Protein AF-A0A970T341-F1 (afdb_monomer_lite)

Secondary structure (DSSP, 8-state):
---EEEEEEEEEEEEES-B---SSEEEEEEEEEEES-BSSSSB-SEEEE-TTEEEEEEE-SSS---B-SEEEESS--EEEEEE-SS-EEESSSS-EEEEEEEEEEEESS--EEE---SS--EEEEEEEEEEEESS-EEE--TT---SS-EEEEESSS-EEEEE-TT--BSEEEEE--TTSS-S----PPEE-TTT--EEE------EEEESS-EEESS-EEEEESEEE-TT-EEEEEEEEEESSEEEE-STT-EEEEEEEEE-TT-EEEE-SEEEEEEEEEE-TT---BB-TTEEEEEEEEEPPP--SS-BBSEEEE-S-EEE-----TTSPPPPEEESS-EEE-TT-EEEE-S-EEESS-EEE-TT-EEEESS-EEESS-EEESSEEEEETT-EEEE-S-EEB-TT-EEEEES-EEEE----SS-EEEE-SEEEE-TT-EEEESSSEEEE-TT-EEEESS-EEEESS-EEE-STTS-B-SSSEEEE-SS-SSEEEEE-TT-BBSEEEEEEEEEEEEE-S-EEESS-EEEEEEEEE-TT-EEEESS-EEE-TTEEEEE-TT-EEEE-TT-EEEE-TT-EEEEE-BTTB-EEEEESSSS-EEEEE-TT-EEEEESEEEESEEEEEEEE-TT-EEEEEEEEET-EEE-PPTT-EEEEE-S--EEEEES-B-----S--SEEEE--SSS-EEEEES-BSTT-SGGG-B-TT--EEETT---SEEEE-SEEE-TT-EEEEEESSEEEESBTTB-EEE-TT-EEEEEESSEEEE-TTEEE-TT-EEEEEE-SS-----------

pLDDT: mean 92.37, std 11.29, range [28.44, 98.94]

Foldseek 3Di:
DPDEAEAQDQPDEAEDQEDEDDAAYYAYQHHEYEYVAYPAQEDAHEYEFEANYEYEYEHELDGHHAAAYEYAYPAEYEYEYYHYNAAHECHDPHAHEYHAQEYEYEDQAHEHEDDPDPPYHYYYAANEYEYEYCAEYAHPDLPAEHPDYEYEHEAFAEYEYHYDPNHAAAHYEQHDDHPGRDPDDPQPFDADPPPRHTPGRRDTHREYEYPEAHEHAHEYEDCEGEYHDDQYEYEHAEEYAFQYEYEAQYQNYEYEYAEYYFEANYEYNAAAHEYEYQEYEAEARGQYEHALNYEYEYEHEYEFYLYQRYAANEYEYEADADERDDPPPPGDGYEHHYCEEYEYDANHHYEALGEYEYLYEYEYAQNHHYEYNAEYEYNEEYHFLYEYEYEDAYEYEAAYAYAAAQNGEYHYHLYEYEYNHADPPDEREHQYEYAYEANYEYYYQHHAYEDDQNYHYRYHEEEYEYAAEYADPDALRAAAQYYEYEHEEQDEDGEYHADHNHAAAHYEYHHAPYEYEHPEAYEYNEEYEFAAYEYEDALHEYEHAYEYEFHARGEYEYAFNYEYAYEAAHEYEFDANGEYEFHHDVVRAYEYYHPPDHAYAYAFDANGEYFAERYEQERHEQAANHQAENGYYDQVRNQENYEFDHYAACGENHEHAYAAAHEHEAYEDAPHPRHYQAHYEYPDLHYAYEYHNYDYPCDDDVRYHDPNQRYHYVVPAAQEAEAFNAEFEAPEADEHEHAAEYEYYDPPTAHEYDANGHYEYEYQHYYHDDPRYYYYPNYYYHYDYDPDGDHDPPPPPPD

Radius of gyration: 47.06 Å; chains: 1; bounding box: 104×52×136 Å

Sequence (799 aa):
MEATLCVDNVAHTLTCNKYDWKKGGIDVIKGTFTALDLVQNGIFGSYYVNPDATINLHQDAAGLIDLNGQLNFNGGGNINIYGGSSSSYWPWDGNAEINMNGGVLDFKDQKIYIYNSPSYSFTHNITGGTIRTSKGLSCYRTDFTPAKGTFEFYGSTDASINMVSGSNLYDVKINKSSKEGDESFTGEPVYDQQSGEMISEGGKANTITLASNFVATGKLIIEAGNFNLSTYTCNVAGTTRVFGKLIMNNAANDLTTTYMEWDNGSSANVTAGTFHARTWDFSEGTTAKLGTGNTAYVTSTIYHPTSNDAEFGNLVIEPSSKNITDDDNTKPYYPNRVMGNMLIKSGANWNFINRWIVVGNFTIENGANILFGADLEVGGSLNLAGKLELRNNTTATIQGAFLFPSTGWLKLNNGTFTNNHNSSTTYTNLDGKLTMNNNSLLEFPGTNIMIENSFINEVSGGTLRFGRNLNTPNANNFKLDHGTVEFISAYPNHSVSVYNGNYLNDVVINKTGVSFLVDKNLVIKNDLEINSGSLNTLSNQVTVSGNVTINNGGHLSMGAGGVLAMAASKSVTVKNGGLIEFNGESGTQSKITRNSSGYYALNIESGGKIGAEHTIFEYMNTNGVNIKPGAIVDIDKSFNNCLFRNGQSNGRLLTIENDQTFSVNYAIFPNNSWGGNFNVYKSVNSGIVTFGGHSGGFSGSSNEWDPHNRIHWGGDVAGNVALQGVDVVSGQDICFDATNTLTVAGGGNTFVVQDGGNVNLIAGHNIRMLEGTSVRSGAYLHAYISNEYCTLPPAMLAA

Structure (mmCIF, N/CA/C/O backbone):
data_AF-A0A970T341-F1
#
_entry.id   AF-A0A970T341-F1
#
loop_
_atom_site.group_PDB
_atom_site.id
_atom_site.type_symbol
_atom_site.label_atom_id
_atom_site.label_alt_id
_atom_site.label_comp_id
_atom_site.label_asym_id
_atom_site.label_entity_id
_atom_site.label_seq_id
_atom_site.pdbx_PDB_ins_code
_atom_site.Cartn_x
_atom_site.Cartn_y
_atom_site.Cartn_z
_atom_site.occupancy
_atom_site.B_iso_or_equiv
_atom_site.auth_seq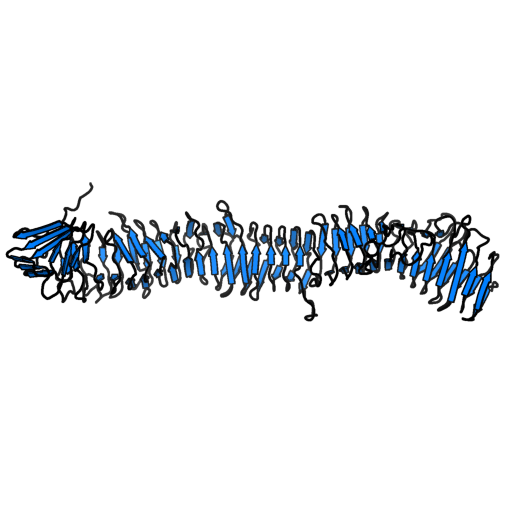_id
_atom_site.auth_comp_id
_atom_site.auth_asym_id
_atom_site.auth_atom_id
_atom_site.pdbx_PDB_model_num
ATOM 1 N N . MET A 1 1 ? 37.887 20.758 -67.345 1.00 37.12 1 MET A N 1
ATOM 2 C CA . MET A 1 1 ? 36.619 20.078 -67.669 1.00 37.12 1 MET A CA 1
ATOM 3 C C . MET A 1 1 ? 36.985 18.751 -68.290 1.00 37.12 1 MET A C 1
ATOM 5 O O . MET A 1 1 ? 37.305 18.703 -69.470 1.00 37.12 1 MET A O 1
ATOM 9 N N . GLU A 1 2 ? 37.091 17.711 -67.471 1.00 50.62 2 GLU A N 1
ATOM 10 C CA . GLU A 1 2 ? 37.217 16.358 -68.010 1.00 50.62 2 GLU A CA 1
ATOM 11 C C . GLU A 1 2 ? 35.853 15.931 -68.557 1.00 50.62 2 GLU A C 1
ATOM 13 O O . GLU A 1 2 ? 34.825 16.386 -68.062 1.00 50.62 2 GLU A O 1
ATOM 18 N N . ALA A 1 3 ? 35.839 15.152 -69.638 1.00 55.59 3 ALA A N 1
ATOM 19 C CA . ALA A 1 3 ? 34.602 14.751 -70.294 1.00 55.59 3 ALA A CA 1
ATOM 20 C C . ALA A 1 3 ? 33.749 13.898 -69.339 1.00 55.59 3 ALA A C 1
ATOM 22 O O . ALA A 1 3 ? 34.210 12.859 -68.867 1.00 55.59 3 ALA A O 1
ATOM 23 N N . THR A 1 4 ? 32.519 14.339 -69.085 1.00 73.50 4 THR A N 1
ATOM 24 C CA . THR A 1 4 ? 31.528 13.629 -68.269 1.00 73.50 4 THR A CA 1
ATOM 25 C C . THR A 1 4 ? 30.433 13.105 -69.190 1.00 73.50 4 THR A C 1
ATOM 27 O O . THR A 1 4 ? 29.894 13.858 -70.004 1.00 73.50 4 THR A O 1
ATOM 30 N N . LEU A 1 5 ? 30.110 11.817 -69.089 1.00 82.56 5 LEU A N 1
ATOM 31 C CA . LEU A 1 5 ? 28.932 11.252 -69.747 1.00 82.56 5 LEU A CA 1
ATOM 32 C C . LEU A 1 5 ? 27.686 11.799 -69.043 1.00 82.56 5 LEU A C 1
ATOM 34 O O . LEU A 1 5 ? 27.526 11.572 -67.848 1.00 82.56 5 LEU A O 1
ATOM 38 N N . CYS A 1 6 ? 26.821 12.509 -69.768 1.00 89.56 6 CYS A N 1
ATOM 39 C CA . CYS A 1 6 ? 25.634 13.145 -69.198 1.00 89.56 6 CYS A CA 1
ATOM 40 C C . CYS A 1 6 ? 24.342 12.467 -69.676 1.00 89.56 6 CYS A C 1
ATOM 42 O O . CYS A 1 6 ? 24.165 12.241 -70.876 1.00 89.56 6 CYS A O 1
ATOM 44 N N . VAL A 1 7 ? 23.435 12.172 -68.742 1.00 89.50 7 VAL A N 1
ATOM 45 C CA . VAL A 1 7 ? 22.066 11.707 -69.016 1.00 89.50 7 VAL A CA 1
ATOM 46 C C . VAL A 1 7 ? 21.085 12.731 -68.429 1.00 89.50 7 VAL A C 1
ATOM 48 O O . VAL A 1 7 ? 21.039 12.916 -67.217 1.00 89.50 7 VAL A O 1
ATOM 51 N N . ASP A 1 8 ? 20.316 13.419 -69.279 1.00 90.25 8 ASP A N 1
ATOM 52 C CA . ASP A 1 8 ? 19.431 14.539 -68.886 1.00 90.25 8 ASP A CA 1
ATOM 53 C C . ASP A 1 8 ? 18.013 14.415 -69.478 1.00 90.25 8 ASP A C 1
ATOM 55 O O . ASP A 1 8 ? 17.391 15.375 -69.931 1.00 90.25 8 ASP A O 1
ATOM 59 N N . ASN A 1 9 ? 17.473 13.196 -69.533 1.00 86.19 9 ASN A N 1
ATOM 60 C CA . ASN A 1 9 ? 16.082 12.995 -69.938 1.00 86.19 9 ASN A CA 1
ATOM 61 C C . ASN A 1 9 ? 15.469 11.825 -69.175 1.00 86.19 9 ASN A C 1
ATOM 63 O O . ASN A 1 9 ? 15.998 10.719 -69.200 1.00 86.19 9 ASN A O 1
ATOM 67 N N . VAL A 1 10 ? 14.320 12.064 -68.541 1.00 77.75 10 VAL A N 1
ATOM 68 C CA . VAL A 1 10 ? 13.601 11.068 -67.733 1.00 77.75 10 VAL A CA 1
ATOM 69 C C . VAL A 1 10 ? 13.223 9.808 -68.523 1.00 77.75 10 VAL A C 1
ATOM 71 O O . VAL A 1 10 ? 13.159 8.729 -67.948 1.00 77.75 10 VAL A O 1
ATOM 74 N N . ALA A 1 11 ? 13.020 9.920 -69.841 1.00 82.31 11 ALA A N 1
ATOM 75 C CA . ALA A 1 11 ? 12.703 8.785 -70.709 1.00 82.31 11 ALA A CA 1
ATOM 76 C C . ALA A 1 11 ? 13.942 7.995 -71.169 1.00 82.31 11 ALA A C 1
ATOM 78 O O . ALA A 1 11 ? 13.799 6.959 -71.817 1.00 82.31 11 ALA A O 1
ATOM 79 N N . HIS A 1 12 ? 15.156 8.487 -70.906 1.00 87.25 12 HIS A N 1
ATOM 80 C CA . HIS A 1 12 ? 16.376 7.831 -71.358 1.00 87.25 12 HIS A CA 1
ATOM 81 C C . HIS A 1 12 ? 16.891 6.844 -70.311 1.00 87.25 12 HIS A C 1
ATOM 83 O O . HIS A 1 12 ? 17.236 7.213 -69.188 1.00 87.25 12 HIS A O 1
ATOM 89 N N . THR A 1 13 ? 17.018 5.590 -70.738 1.00 89.44 13 THR A N 1
ATOM 90 C CA . THR A 1 13 ? 17.806 4.562 -70.063 1.00 89.44 13 THR A CA 1
ATOM 91 C C . THR A 1 13 ? 19.041 4.285 -70.909 1.00 89.44 13 THR A C 1
ATOM 93 O O . THR A 1 13 ? 18.936 3.787 -72.030 1.00 89.44 13 THR A O 1
ATOM 96 N N . LEU A 1 14 ? 20.216 4.635 -70.392 1.00 93.81 14 LEU A N 1
ATOM 97 C CA . LEU A 1 14 ? 21.497 4.321 -71.007 1.00 93.81 14 LEU A CA 1
ATOM 98 C C . LEU A 1 14 ? 22.087 3.085 -70.334 1.00 93.81 14 LEU A C 1
ATOM 100 O O . LEU A 1 14 ? 22.502 3.150 -69.179 1.00 93.81 14 LEU A O 1
ATOM 104 N N . THR A 1 15 ? 22.156 1.980 -71.072 1.00 95.31 15 THR A N 1
ATOM 105 C CA . THR A 1 15 ? 22.717 0.716 -70.584 1.00 95.31 15 THR A CA 1
ATOM 106 C C . THR A 1 15 ? 23.977 0.350 -71.358 1.00 95.31 15 THR A C 1
ATOM 108 O O . THR A 1 15 ? 23.978 0.375 -72.589 1.00 95.31 15 THR A O 1
ATOM 111 N N . CYS A 1 16 ? 25.041 -0.033 -70.655 1.00 94.12 16 CYS A N 1
ATOM 112 C CA . CYS A 1 16 ? 26.218 -0.658 -71.251 1.00 94.12 16 CYS A CA 1
ATOM 113 C C . CYS A 1 16 ? 26.457 -2.054 -70.666 1.00 94.12 16 CYS A C 1
ATOM 115 O O . CYS A 1 16 ? 26.237 -2.297 -69.481 1.00 94.12 16 CYS A O 1
ATOM 117 N N . ASN A 1 17 ? 26.935 -2.972 -71.513 1.00 94.69 17 ASN A N 1
ATOM 118 C CA . ASN A 1 17 ? 27.270 -4.332 -71.083 1.00 94.69 17 ASN A CA 1
ATOM 119 C C . ASN A 1 17 ? 28.461 -4.350 -70.128 1.00 94.69 17 ASN A C 1
ATOM 121 O O . ASN A 1 17 ? 28.465 -5.129 -69.191 1.00 94.69 17 ASN A O 1
ATOM 125 N N . LYS A 1 18 ? 29.470 -3.519 -70.405 1.00 94.81 18 LYS A N 1
ATOM 126 C CA . LYS A 1 18 ? 30.666 -3.344 -69.587 1.00 94.81 18 LYS A CA 1
ATOM 127 C C . LYS A 1 18 ? 31.026 -1.864 -69.543 1.00 94.81 18 LYS A C 1
ATOM 129 O O . LYS A 1 18 ? 31.059 -1.219 -70.594 1.00 94.81 18 LYS A O 1
ATOM 134 N N . TYR A 1 19 ? 31.303 -1.333 -68.360 1.00 94.75 19 TYR A N 1
ATOM 135 C CA . TYR A 1 19 ? 31.812 0.022 -68.170 1.00 94.75 19 TYR A CA 1
ATOM 136 C C . TYR A 1 19 ? 33.284 -0.031 -67.755 1.00 94.75 19 TYR A C 1
ATOM 138 O O . TYR A 1 19 ? 33.620 -0.581 -66.710 1.00 94.75 19 TYR A O 1
ATOM 146 N N . ASP A 1 20 ? 34.157 0.517 -68.601 1.00 94.31 20 ASP A N 1
ATOM 147 C CA . ASP A 1 20 ? 35.597 0.634 -68.354 1.00 94.31 20 ASP A CA 1
ATOM 148 C C . ASP A 1 20 ? 35.944 2.106 -68.135 1.00 94.31 20 ASP A C 1
ATOM 150 O O . ASP A 1 20 ? 36.003 2.901 -69.082 1.00 94.31 20 ASP A O 1
ATOM 154 N N . TRP A 1 21 ? 36.137 2.492 -66.877 1.00 93.31 21 TRP A N 1
ATOM 155 C CA . TRP A 1 21 ? 36.477 3.871 -66.551 1.00 93.31 21 TRP A CA 1
ATOM 156 C C . TRP A 1 21 ? 37.942 4.169 -66.904 1.00 93.31 21 TRP A C 1
ATOM 158 O O . TRP A 1 21 ? 38.854 3.500 -66.432 1.00 93.31 21 TRP A O 1
ATOM 168 N N . LYS A 1 22 ? 38.210 5.205 -67.705 1.00 90.38 22 LYS A N 1
ATOM 169 C CA . LYS A 1 22 ? 39.593 5.651 -67.989 1.00 90.38 22 LYS A CA 1
ATOM 170 C C . LYS A 1 22 ? 39.936 7.011 -67.384 1.00 90.38 22 LYS A C 1
ATOM 172 O O . LYS A 1 22 ? 41.099 7.250 -67.078 1.00 90.38 22 LYS A O 1
ATOM 177 N N . LYS A 1 23 ? 38.950 7.911 -67.304 1.00 88.81 23 LYS A N 1
ATOM 178 C CA . LYS A 1 23 ? 39.023 9.281 -66.763 1.00 88.81 23 LYS A CA 1
ATOM 179 C C . LYS A 1 23 ? 37.619 9.900 -66.720 1.00 88.81 23 LYS A C 1
ATOM 181 O O . LYS A 1 23 ? 36.726 9.397 -67.403 1.00 88.81 23 LYS A O 1
ATOM 186 N N . GLY A 1 24 ? 37.444 11.020 -66.016 1.00 88.69 24 GLY A N 1
ATOM 187 C CA . GLY A 1 24 ? 36.170 11.746 -65.954 1.00 88.69 24 GLY A CA 1
ATOM 188 C C . GLY A 1 24 ? 35.103 11.055 -65.096 1.00 88.69 24 GLY A C 1
ATOM 189 O O . GLY A 1 24 ? 35.425 10.319 -64.160 1.00 88.69 24 GLY A O 1
ATOM 190 N N . GLY A 1 25 ? 33.829 11.300 -65.408 1.00 91.81 25 GLY A N 1
ATOM 191 C CA . GLY A 1 25 ? 32.708 10.819 -64.600 1.00 91.81 25 GLY A CA 1
ATOM 192 C C . GLY A 1 25 ? 31.405 10.593 -65.366 1.00 91.81 25 GLY A C 1
ATOM 193 O O . GLY A 1 25 ? 31.339 10.758 -66.587 1.00 91.81 25 GLY A O 1
ATOM 194 N N . ILE A 1 26 ? 30.361 10.238 -64.622 1.00 94.38 26 ILE A N 1
ATOM 195 C CA . ILE A 1 26 ? 28.976 10.098 -65.084 1.00 94.38 26 ILE A CA 1
ATOM 196 C C . ILE A 1 26 ? 28.117 11.102 -64.319 1.00 94.38 26 ILE A C 1
ATOM 198 O O . ILE A 1 26 ? 28.168 11.125 -63.095 1.00 94.38 26 ILE A O 1
ATOM 202 N N . ASP A 1 27 ? 27.319 11.905 -65.018 1.00 94.75 27 ASP A N 1
ATOM 203 C CA . ASP A 1 27 ? 26.343 12.820 -64.419 1.00 94.75 27 ASP A CA 1
ATOM 204 C C . ASP A 1 27 ? 24.939 12.506 -64.939 1.00 94.75 27 ASP A C 1
ATOM 206 O O . ASP A 1 27 ? 24.613 12.738 -66.106 1.00 94.75 27 ASP A O 1
ATOM 210 N N . VAL A 1 28 ? 24.115 11.917 -64.074 1.00 95.75 28 VAL A N 1
ATOM 211 C CA . VAL A 1 28 ? 22.717 11.608 -64.373 1.00 95.75 28 VAL A CA 1
ATOM 212 C C . VAL A 1 28 ? 21.858 12.695 -63.740 1.00 95.75 28 VAL A C 1
ATOM 214 O O . VAL A 1 28 ? 21.550 12.673 -62.545 1.00 95.75 28 VAL A O 1
ATOM 217 N N . ILE A 1 29 ? 21.486 13.670 -64.566 1.00 93.12 29 ILE A N 1
ATOM 218 C CA . ILE A 1 29 ? 20.600 14.783 -64.218 1.00 93.12 29 ILE A CA 1
ATOM 219 C C . ILE A 1 29 ? 19.155 14.285 -64.159 1.00 93.12 29 ILE A C 1
ATOM 221 O O . ILE A 1 29 ? 18.430 14.608 -63.222 1.00 93.12 29 ILE A O 1
ATOM 225 N N . LYS A 1 30 ? 18.746 13.471 -65.143 1.00 91.31 30 LYS A N 1
ATOM 226 C CA . LYS A 1 30 ? 17.425 12.822 -65.233 1.00 91.31 30 LYS A CA 1
ATOM 227 C C . LYS A 1 30 ? 17.545 11.501 -65.989 1.00 91.31 30 LYS A C 1
ATOM 229 O O . LYS A 1 30 ? 18.346 11.405 -66.915 1.00 91.31 30 LYS A O 1
ATOM 234 N N . GLY A 1 31 ? 16.695 10.526 -65.672 1.00 93.44 31 GLY A N 1
ATOM 235 C CA . GLY A 1 31 ? 16.676 9.224 -66.350 1.00 93.44 31 GLY A CA 1
ATOM 236 C C . GLY A 1 31 ? 17.535 8.179 -65.643 1.00 93.44 31 GLY A C 1
ATOM 237 O O . GLY A 1 31 ? 17.732 8.242 -64.429 1.00 93.44 31 GLY A O 1
ATOM 238 N N . THR A 1 32 ? 18.012 7.172 -66.375 1.00 96.94 32 THR A N 1
ATOM 239 C CA . THR A 1 32 ? 18.739 6.036 -65.789 1.00 96.94 32 THR A CA 1
ATOM 240 C C . THR A 1 32 ? 20.032 5.732 -66.532 1.00 96.94 32 THR A C 1
ATOM 242 O O . THR A 1 32 ? 20.029 5.591 -67.752 1.00 96.94 32 THR A O 1
ATOM 245 N N . PHE A 1 33 ? 21.125 5.554 -65.795 1.00 97.38 33 PHE A N 1
ATOM 246 C CA . PHE A 1 33 ? 22.338 4.902 -66.285 1.00 97.38 33 PHE A CA 1
ATOM 247 C C . PHE A 1 33 ? 22.448 3.496 -65.690 1.00 97.38 33 PHE A C 1
ATOM 249 O O . PHE A 1 33 ? 22.147 3.285 -64.518 1.00 97.38 33 PHE A O 1
ATOM 256 N N . THR A 1 34 ? 22.865 2.511 -66.480 1.00 97.56 34 THR A N 1
ATOM 257 C CA . THR A 1 34 ? 23.088 1.136 -66.018 1.00 97.56 34 THR A CA 1
ATOM 258 C C . THR A 1 34 ? 24.354 0.558 -66.636 1.00 97.56 34 THR A C 1
ATOM 260 O O . THR A 1 34 ? 24.433 0.379 -67.849 1.00 97.56 34 THR A O 1
ATOM 263 N N . ALA A 1 35 ? 25.323 0.216 -65.793 1.00 97.12 35 ALA A N 1
ATOM 264 C CA . ALA A 1 35 ? 26.442 -0.639 -66.161 1.00 97.12 35 ALA A CA 1
ATOM 265 C C . ALA A 1 35 ? 26.125 -2.066 -65.710 1.00 97.12 35 ALA A C 1
ATOM 267 O O . ALA A 1 35 ? 26.029 -2.315 -64.510 1.00 97.12 35 ALA A O 1
ATOM 268 N N . LEU A 1 36 ? 25.947 -2.985 -66.664 1.00 95.94 36 LEU A N 1
ATOM 269 C CA . LEU A 1 36 ? 25.683 -4.402 -66.377 1.00 95.94 36 LEU A CA 1
ATOM 270 C C . LEU A 1 36 ? 26.920 -5.150 -65.856 1.00 95.94 36 LEU A C 1
ATOM 272 O O . LEU A 1 36 ? 26.779 -6.255 -65.343 1.00 95.94 36 LEU A O 1
ATOM 276 N N . ASP A 1 37 ? 28.102 -4.547 -65.982 1.00 96.12 37 ASP A N 1
ATOM 277 C CA . ASP A 1 37 ? 29.370 -5.048 -65.461 1.00 96.12 37 ASP A CA 1
ATOM 278 C C . ASP A 1 37 ? 30.384 -3.893 -65.373 1.00 96.12 37 ASP A C 1
ATOM 280 O O . ASP A 1 37 ? 30.442 -3.039 -66.270 1.00 96.12 37 ASP A O 1
ATOM 284 N N . LEU A 1 38 ? 31.201 -3.863 -64.322 1.00 96.06 38 LEU A N 1
ATOM 285 C CA . LEU A 1 38 ? 32.341 -2.956 -64.192 1.00 96.06 38 LEU A CA 1
ATOM 286 C C . LEU A 1 38 ? 33.611 -3.705 -64.592 1.00 96.06 38 LEU A C 1
ATOM 288 O O . LEU A 1 38 ? 33.959 -4.712 -63.990 1.00 96.06 38 LEU A O 1
ATOM 292 N N . VAL A 1 39 ? 34.345 -3.189 -65.581 1.00 94.75 39 VAL A N 1
ATOM 293 C CA . VAL A 1 39 ? 35.579 -3.844 -66.053 1.00 94.75 39 VAL A CA 1
ATOM 294 C C . VAL A 1 39 ? 36.665 -3.852 -64.979 1.00 94.75 39 VAL A C 1
ATOM 296 O O . VAL A 1 39 ? 37.492 -4.762 -64.940 1.00 94.75 39 VAL A O 1
ATOM 299 N N . GLN A 1 40 ? 36.689 -2.837 -64.119 1.00 94.12 40 GLN A N 1
ATOM 300 C CA . GLN A 1 40 ? 37.614 -2.774 -62.996 1.00 94.12 40 GLN A CA 1
ATOM 301 C C . GLN A 1 40 ? 37.013 -3.364 -61.725 1.00 94.12 40 GLN A C 1
ATOM 303 O O . GLN A 1 40 ? 35.812 -3.276 -61.484 1.00 94.12 40 GLN A O 1
ATOM 308 N N . ASN A 1 41 ? 37.895 -3.882 -60.870 1.00 92.06 41 ASN A N 1
ATOM 309 C CA . ASN A 1 41 ? 37.584 -4.338 -59.517 1.00 92.06 41 ASN A CA 1
ATOM 310 C C . ASN A 1 41 ? 37.325 -3.146 -58.581 1.00 92.06 41 ASN A C 1
ATOM 312 O O . ASN A 1 41 ? 38.142 -2.817 -57.724 1.00 92.06 41 ASN A O 1
ATOM 316 N N . GLY A 1 42 ? 36.209 -2.456 -58.795 1.00 93.88 42 GLY A N 1
ATOM 317 C CA . GLY A 1 42 ? 35.737 -1.365 -57.955 1.00 93.88 42 GLY A CA 1
ATOM 318 C C . GLY A 1 42 ? 35.055 -0.253 -58.743 1.00 93.88 42 GLY A C 1
ATOM 319 O O . GLY A 1 42 ? 35.068 -0.204 -59.973 1.00 93.88 42 GLY A O 1
ATOM 320 N N . ILE A 1 43 ? 34.464 0.672 -58.001 1.00 97.12 43 ILE A N 1
ATOM 321 C CA . ILE A 1 43 ? 33.784 1.856 -58.509 1.00 97.12 43 ILE A CA 1
ATOM 322 C C . ILE A 1 43 ? 34.816 2.979 -58.605 1.00 97.12 43 ILE A C 1
ATOM 324 O O . ILE A 1 43 ? 35.158 3.598 -57.599 1.00 97.12 43 ILE A O 1
ATOM 328 N N . PHE A 1 44 ? 35.311 3.232 -59.817 1.00 95.94 44 PHE A N 1
ATOM 329 C CA . PHE A 1 44 ? 36.262 4.308 -60.117 1.00 95.94 44 PHE A CA 1
ATOM 330 C C . PHE A 1 44 ? 35.588 5.461 -60.871 1.00 95.94 44 PHE A C 1
ATOM 332 O O . PHE A 1 44 ? 34.613 5.248 -61.596 1.00 95.94 44 PHE A O 1
ATOM 339 N N . GLY A 1 45 ? 36.137 6.671 -60.731 1.00 94.56 45 GLY A N 1
ATOM 340 C CA . GLY A 1 45 ? 35.603 7.901 -61.328 1.00 94.56 45 GLY A CA 1
ATOM 341 C C . GLY A 1 45 ? 34.637 8.663 -60.424 1.00 94.56 45 GLY A C 1
ATOM 342 O O . GLY A 1 45 ? 34.458 8.310 -59.260 1.00 94.56 45 GLY A O 1
ATOM 343 N N . SER A 1 46 ? 34.025 9.720 -60.963 1.00 95.44 46 SER A N 1
ATOM 344 C CA . SER A 1 46 ? 33.013 10.521 -60.257 1.00 95.44 46 SER A CA 1
ATOM 345 C C . SER A 1 46 ? 31.613 10.239 -60.800 1.00 95.44 46 SER A C 1
ATOM 347 O O . SER A 1 46 ? 31.382 10.374 -61.999 1.00 95.44 46 SER A O 1
ATOM 349 N N . TYR A 1 47 ? 30.670 9.895 -59.928 1.00 97.25 47 TYR A N 1
ATOM 350 C CA . TYR A 1 47 ? 29.267 9.652 -60.264 1.00 97.25 47 TYR A CA 1
ATOM 351 C C . TYR A 1 47 ? 28.409 10.727 -59.603 1.00 97.25 47 TYR A C 1
ATOM 353 O O . TYR A 1 47 ? 28.441 10.875 -58.383 1.00 97.25 47 TYR A O 1
ATOM 361 N N . TYR A 1 48 ? 27.655 11.478 -60.396 1.00 96.94 48 TYR A N 1
ATOM 362 C CA . TYR A 1 48 ? 26.720 12.500 -59.943 1.00 96.94 48 TYR A CA 1
ATOM 363 C C . TYR A 1 48 ? 25.298 12.022 -60.213 1.00 96.94 48 TYR A C 1
ATOM 365 O O . TYR A 1 48 ? 24.967 11.636 -61.336 1.00 96.94 48 TYR A O 1
ATOM 373 N N . VAL A 1 49 ? 24.463 12.034 -59.178 1.00 97.19 49 VAL A N 1
ATOM 374 C CA . VAL A 1 49 ? 23.049 11.680 -59.270 1.00 97.19 49 VAL A CA 1
ATOM 375 C C . VAL A 1 49 ? 22.195 12.819 -58.717 1.00 97.19 49 VAL A C 1
ATOM 377 O O . VAL A 1 49 ? 22.506 13.425 -57.688 1.00 97.19 49 VAL A O 1
ATOM 380 N N . ASN A 1 50 ? 21.128 13.142 -59.439 1.00 95.50 50 ASN A N 1
ATOM 381 C CA . ASN A 1 50 ? 20.211 14.235 -59.131 1.00 95.50 50 ASN A CA 1
ATOM 382 C C . ASN A 1 50 ? 18.817 13.670 -58.772 1.00 95.50 50 ASN A C 1
ATOM 384 O O . ASN A 1 50 ? 18.579 12.472 -58.945 1.00 95.50 50 ASN A O 1
ATOM 388 N N . PRO A 1 51 ? 17.880 14.479 -58.240 1.00 95.19 51 PRO A N 1
ATOM 389 C CA . PRO A 1 51 ? 16.519 14.023 -57.959 1.00 95.19 51 PRO A CA 1
ATOM 390 C C . PRO A 1 51 ? 15.879 13.299 -59.154 1.00 95.19 51 PRO A C 1
ATOM 392 O O . PRO A 1 51 ? 16.072 13.695 -60.301 1.00 95.19 51 PRO A O 1
ATOM 395 N N . ASP A 1 52 ? 15.147 12.219 -58.873 1.00 90.00 52 ASP A N 1
ATOM 396 C CA . ASP A 1 52 ? 14.483 11.346 -59.857 1.00 90.00 52 ASP A CA 1
ATOM 397 C C . ASP A 1 52 ? 15.410 10.609 -60.851 1.00 90.00 52 ASP A C 1
ATOM 399 O O . ASP A 1 52 ? 14.932 9.891 -61.733 1.00 90.00 52 ASP A O 1
ATOM 403 N N . ALA A 1 53 ? 16.735 10.729 -60.711 1.00 96.31 53 ALA A N 1
ATOM 404 C CA . ALA A 1 53 ? 17.710 9.979 -61.496 1.00 96.31 53 ALA A CA 1
ATOM 405 C C . ALA A 1 53 ? 18.098 8.647 -60.833 1.00 96.31 53 ALA A C 1
ATOM 407 O O . ALA A 1 53 ? 18.058 8.501 -59.610 1.00 96.31 53 ALA A O 1
ATOM 408 N N . THR A 1 54 ? 18.507 7.667 -61.644 1.00 97.44 54 THR A N 1
ATOM 409 C CA . THR A 1 54 ? 19.009 6.368 -61.163 1.00 97.44 54 THR A CA 1
ATOM 410 C C . THR A 1 54 ? 20.325 5.980 -61.835 1.00 97.44 54 THR A C 1
ATOM 412 O O . THR A 1 54 ? 20.477 6.090 -63.050 1.00 97.44 54 THR A O 1
ATOM 415 N N . ILE A 1 55 ? 21.271 5.476 -61.050 1.00 98.31 55 ILE A N 1
ATOM 416 C CA . ILE A 1 55 ? 22.514 4.850 -61.503 1.00 98.31 55 ILE A CA 1
ATOM 417 C C . ILE A 1 55 ? 22.509 3.412 -60.984 1.00 98.31 55 ILE A C 1
ATOM 419 O O . ILE A 1 55 ? 22.403 3.197 -59.783 1.00 98.31 55 ILE A O 1
ATOM 423 N N . ASN A 1 56 ? 22.638 2.429 -61.870 1.00 98.06 56 ASN A N 1
ATOM 424 C CA . ASN A 1 56 ? 22.800 1.022 -61.504 1.00 98.06 56 ASN A CA 1
ATOM 425 C C . ASN A 1 56 ? 24.206 0.560 -61.893 1.00 98.06 56 ASN A C 1
ATOM 427 O O . ASN A 1 56 ? 24.588 0.671 -63.060 1.00 98.06 56 ASN A O 1
ATOM 431 N N . LEU A 1 57 ? 24.966 0.047 -60.930 1.00 98.00 57 LEU A N 1
ATOM 432 C CA . LEU A 1 57 ? 26.310 -0.486 -61.133 1.00 98.00 57 LEU A CA 1
ATOM 433 C C . LEU A 1 57 ? 26.319 -1.957 -60.728 1.00 98.00 57 LEU A C 1
ATOM 435 O O . LEU A 1 57 ? 26.058 -2.278 -59.571 1.00 98.00 57 LEU A O 1
ATOM 439 N N . HIS A 1 58 ? 26.606 -2.842 -61.673 1.00 96.81 58 HIS A N 1
ATOM 440 C CA . HIS A 1 58 ? 26.723 -4.274 -61.427 1.00 96.81 58 HIS A CA 1
ATOM 441 C C . HIS A 1 58 ? 28.187 -4.705 -61.512 1.00 96.81 58 HIS A C 1
ATOM 443 O O . HIS A 1 58 ? 28.935 -4.215 -62.356 1.00 96.81 58 HIS A O 1
ATOM 449 N N . GLN A 1 59 ? 28.574 -5.637 -60.649 1.00 94.62 59 GLN A N 1
ATOM 450 C CA . GLN A 1 59 ? 29.850 -6.339 -60.705 1.00 94.62 59 GLN A CA 1
ATOM 451 C C . GLN A 1 59 ? 29.605 -7.844 -60.744 1.00 94.62 59 GLN A C 1
ATOM 453 O O . GLN A 1 59 ? 28.729 -8.353 -60.042 1.00 94.62 59 GLN A O 1
ATOM 458 N N . ASP A 1 60 ? 30.382 -8.565 -61.545 1.00 87.62 60 ASP A N 1
ATOM 459 C CA . ASP A 1 60 ? 30.288 -10.015 -61.612 1.00 87.62 60 ASP A CA 1
ATOM 460 C C . ASP A 1 60 ? 30.677 -10.700 -60.280 1.00 87.62 60 ASP A C 1
ATOM 462 O O . ASP A 1 60 ? 31.224 -10.096 -59.356 1.00 87.62 60 ASP A O 1
ATOM 466 N N . ALA A 1 61 ? 30.351 -11.988 -60.148 1.00 83.19 61 ALA A N 1
ATOM 467 C CA . ALA A 1 61 ? 30.557 -12.743 -58.909 1.00 83.19 61 ALA A CA 1
ATOM 468 C C . ALA A 1 61 ? 32.039 -13.018 -58.567 1.00 83.19 61 ALA A C 1
ATOM 470 O O . ALA A 1 61 ? 32.324 -13.487 -57.465 1.00 83.19 61 ALA A O 1
ATOM 471 N N . ALA A 1 62 ? 32.969 -12.774 -59.495 1.00 84.69 62 ALA A N 1
ATOM 472 C CA . ALA A 1 62 ? 34.411 -12.889 -59.293 1.00 84.69 62 ALA A CA 1
ATOM 473 C C . ALA A 1 62 ? 35.090 -11.528 -59.045 1.00 84.69 62 ALA A C 1
ATOM 475 O O . ALA A 1 62 ? 36.177 -11.501 -58.464 1.00 84.69 62 ALA A O 1
ATOM 476 N N . GLY A 1 63 ? 34.478 -10.422 -59.475 1.00 85.88 63 GLY A N 1
ATOM 477 C CA . GLY A 1 63 ? 35.008 -9.070 -59.319 1.00 85.88 63 GLY A CA 1
ATOM 478 C C . GLY A 1 63 ? 34.760 -8.438 -57.944 1.00 85.88 63 GLY A C 1
ATOM 479 O O . GLY A 1 63 ? 33.862 -8.826 -57.196 1.00 85.88 63 GLY A O 1
ATOM 480 N N . LEU A 1 64 ? 35.550 -7.416 -57.605 1.00 92.62 64 LEU A N 1
ATOM 481 C CA . LEU A 1 64 ? 35.360 -6.606 -56.390 1.00 92.62 64 LEU A CA 1
ATOM 482 C C . LEU A 1 64 ? 34.511 -5.364 -56.690 1.00 92.62 64 LEU A C 1
ATOM 484 O O . LEU A 1 64 ? 34.608 -4.782 -57.772 1.00 92.62 64 LEU A O 1
ATOM 488 N N . ILE A 1 65 ? 33.703 -4.931 -55.719 1.00 94.56 65 ILE A N 1
ATOM 489 C CA . ILE A 1 65 ? 32.824 -3.751 -55.826 1.00 94.56 65 ILE A CA 1
ATOM 490 C C . ILE A 1 65 ? 33.185 -2.687 -54.778 1.00 94.56 65 ILE A C 1
ATOM 492 O O . ILE A 1 65 ? 32.336 -2.075 -54.131 1.00 94.56 65 ILE A O 1
ATOM 496 N N . ASP A 1 66 ? 34.484 -2.497 -54.570 1.00 97.38 66 ASP A N 1
ATOM 497 C CA . ASP A 1 66 ? 35.035 -1.522 -53.628 1.00 97.38 66 ASP A CA 1
ATOM 498 C C . ASP A 1 66 ? 34.756 -0.087 -54.085 1.00 97.38 66 ASP A C 1
ATOM 500 O O . ASP A 1 66 ? 34.755 0.208 -55.282 1.00 97.38 66 ASP A O 1
ATOM 504 N N . LEU A 1 67 ? 34.536 0.829 -53.142 1.00 97.75 67 LEU A N 1
ATOM 505 C CA . LEU A 1 67 ? 34.404 2.246 -53.470 1.00 97.75 67 LEU A CA 1
ATOM 506 C C . LEU A 1 67 ? 35.806 2.846 -53.591 1.00 97.75 67 LEU A C 1
ATOM 508 O O . LEU A 1 67 ? 36.483 3.020 -52.584 1.00 97.75 67 LEU A O 1
ATOM 512 N N . ASN A 1 68 ? 36.218 3.181 -54.814 1.00 97.19 68 ASN A N 1
ATOM 513 C CA . ASN A 1 68 ? 37.546 3.718 -55.146 1.00 97.19 68 ASN A CA 1
ATOM 514 C C . ASN A 1 68 ? 37.439 5.023 -55.965 1.00 97.19 68 ASN A C 1
ATOM 516 O O . ASN A 1 68 ? 38.309 5.348 -56.777 1.00 97.19 68 ASN A O 1
ATOM 520 N N . GLY A 1 69 ? 36.329 5.739 -55.791 1.00 95.69 69 GLY A N 1
ATOM 521 C CA . GLY A 1 69 ? 35.961 6.933 -56.539 1.00 95.69 69 GLY A CA 1
ATOM 522 C C . GLY A 1 69 ? 34.981 7.804 -55.757 1.00 95.69 69 GLY A C 1
ATOM 523 O O . GLY A 1 69 ? 34.798 7.633 -54.551 1.00 95.69 69 GLY A O 1
ATOM 524 N N . GLN A 1 70 ? 34.351 8.750 -56.446 1.00 97.19 70 GLN A N 1
ATOM 525 C CA . GLN A 1 70 ? 33.493 9.759 -55.834 1.00 97.19 70 GLN A CA 1
ATOM 526 C C . GLN A 1 70 ? 32.018 9.509 -56.166 1.00 97.19 70 GLN A C 1
ATOM 528 O O . GLN A 1 70 ? 31.656 9.396 -57.337 1.00 97.19 70 GLN A O 1
ATOM 533 N N . LEU A 1 71 ? 31.157 9.487 -55.149 1.00 98.31 71 LEU A N 1
ATOM 534 C CA . LEU A 1 71 ? 29.700 9.476 -55.298 1.00 98.31 71 LEU A CA 1
ATOM 535 C C . LEU A 1 71 ? 29.130 10.811 -54.804 1.00 98.31 71 LEU A C 1
ATOM 537 O O . LEU A 1 71 ? 29.303 11.171 -53.640 1.00 98.31 71 LEU A O 1
ATOM 541 N N . ASN A 1 72 ? 28.441 11.539 -55.680 1.00 97.75 72 ASN A N 1
ATOM 542 C CA . ASN A 1 72 ? 27.853 12.844 -55.396 1.00 97.75 72 ASN A CA 1
ATOM 543 C C . ASN A 1 72 ? 26.334 12.792 -55.582 1.00 97.75 72 ASN A C 1
ATOM 545 O O . ASN A 1 72 ? 25.842 12.598 -56.694 1.00 97.75 72 ASN A O 1
ATOM 549 N N . PHE A 1 73 ? 25.594 13.018 -54.502 1.00 98.12 73 PHE A N 1
ATOM 550 C CA . PHE A 1 73 ? 24.145 13.184 -54.526 1.00 98.12 73 PHE A CA 1
ATOM 551 C C . PHE A 1 73 ? 23.813 14.674 -54.446 1.00 98.12 73 PHE A C 1
ATOM 553 O O . PHE A 1 73 ? 24.169 15.344 -53.477 1.00 98.12 73 PHE A O 1
ATOM 560 N N . ASN A 1 74 ? 23.100 15.185 -55.449 1.00 94.44 74 ASN A N 1
ATOM 561 C CA . ASN A 1 74 ? 22.732 16.597 -55.581 1.00 94.44 74 ASN A CA 1
ATOM 562 C C . ASN A 1 74 ? 21.278 16.845 -55.137 1.00 94.44 74 ASN A C 1
ATOM 564 O O . ASN A 1 74 ? 20.466 17.406 -55.868 1.00 94.44 74 ASN A O 1
ATOM 568 N N . GLY A 1 75 ? 20.929 16.400 -53.932 1.00 90.44 75 GLY A N 1
ATOM 569 C CA . GLY A 1 75 ? 19.618 16.599 -53.306 1.00 90.44 75 GLY A CA 1
ATOM 570 C C . GLY A 1 75 ? 18.642 15.430 -53.460 1.00 90.44 75 GLY A C 1
ATOM 571 O O . GLY A 1 75 ? 17.539 15.498 -52.925 1.00 90.44 75 GLY A O 1
ATOM 572 N N . GLY A 1 76 ? 19.018 14.351 -54.154 1.00 91.94 76 GLY A N 1
ATOM 573 C CA . GLY A 1 76 ? 18.135 13.213 -54.418 1.00 91.94 76 GLY A CA 1
ATOM 574 C C . GLY A 1 76 ? 18.761 12.154 -55.326 1.00 91.94 76 GLY A C 1
ATOM 575 O O . GLY A 1 76 ? 19.967 12.175 -55.555 1.00 91.94 76 GLY A O 1
ATOM 576 N N . GLY A 1 77 ? 17.921 11.253 -55.844 1.00 96.38 77 GLY A N 1
ATOM 577 C CA . GLY A 1 77 ? 18.310 10.203 -56.791 1.00 96.38 77 GLY A CA 1
ATOM 578 C C . GLY A 1 77 ? 18.802 8.912 -56.137 1.00 96.38 77 GLY A C 1
ATOM 579 O O . GLY A 1 77 ? 19.015 8.860 -54.926 1.00 96.38 77 GLY A O 1
ATOM 580 N N . ASN A 1 78 ? 18.967 7.866 -56.947 1.00 97.75 78 ASN A N 1
ATOM 581 C CA . ASN A 1 78 ? 19.319 6.522 -56.488 1.00 97.75 78 ASN A CA 1
ATOM 582 C C . ASN A 1 78 ? 20.616 6.036 -57.142 1.00 97.75 78 ASN A C 1
ATOM 584 O O . ASN A 1 78 ? 20.741 6.069 -58.365 1.00 97.75 78 ASN A O 1
ATOM 588 N N . ILE A 1 79 ? 21.549 5.516 -56.349 1.00 98.56 79 ILE A N 1
ATOM 589 C CA . ILE A 1 79 ? 22.671 4.709 -56.835 1.00 98.56 79 ILE A CA 1
ATOM 590 C C . ILE A 1 79 ? 22.505 3.306 -56.260 1.00 98.56 79 ILE A C 1
ATOM 592 O O . ILE A 1 79 ? 22.612 3.117 -55.051 1.00 98.56 79 ILE A O 1
ATOM 596 N N . ASN A 1 80 ? 22.242 2.330 -57.123 1.00 97.94 80 ASN A N 1
ATOM 597 C CA . ASN A 1 80 ? 22.112 0.926 -56.759 1.00 97.94 80 ASN A CA 1
ATOM 598 C C . ASN A 1 80 ? 23.363 0.161 -57.189 1.00 97.94 80 ASN A C 1
ATOM 600 O O . ASN A 1 80 ? 23.815 0.287 -58.329 1.00 97.94 80 ASN A O 1
ATOM 604 N N . ILE A 1 81 ? 23.900 -0.642 -56.281 1.00 97.31 81 ILE A N 1
ATOM 605 C CA . ILE A 1 81 ? 25.145 -1.381 -56.454 1.00 97.31 81 ILE A CA 1
ATOM 606 C C . ILE A 1 81 ? 24.863 -2.864 -56.231 1.00 97.31 81 ILE A C 1
ATOM 608 O O . ILE A 1 81 ? 24.417 -3.258 -55.152 1.00 97.31 81 ILE A O 1
ATOM 612 N N . TYR A 1 82 ? 25.139 -3.665 -57.254 1.00 95.12 82 TYR A N 1
ATOM 613 C CA . TYR A 1 82 ? 24.818 -5.087 -57.321 1.00 95.12 82 TYR A CA 1
ATOM 614 C C . TYR A 1 82 ? 26.075 -5.939 -57.522 1.00 95.12 82 TYR A C 1
ATOM 616 O O . TYR A 1 82 ? 27.026 -5.527 -58.189 1.00 95.12 82 TYR A O 1
ATOM 624 N N . GLY A 1 83 ? 26.032 -7.164 -57.008 1.00 88.31 83 GLY A N 1
ATOM 625 C CA . GLY A 1 83 ? 27.034 -8.201 -57.220 1.00 88.31 83 GLY A CA 1
ATOM 626 C C . GLY A 1 83 ? 28.345 -7.998 -56.455 1.00 88.31 83 GLY A C 1
ATOM 627 O O . GLY A 1 83 ? 28.357 -7.469 -55.342 1.00 88.31 83 GLY A O 1
ATOM 628 N N . GLY A 1 84 ? 29.447 -8.495 -57.015 1.00 88.75 84 GLY A N 1
ATOM 629 C CA . GLY A 1 84 ? 30.755 -8.575 -56.361 1.00 88.75 84 GLY A CA 1
ATOM 630 C C . GLY A 1 84 ? 30.984 -9.850 -55.534 1.00 88.75 84 GLY A C 1
ATOM 631 O O . GLY A 1 84 ? 30.049 -10.527 -55.103 1.00 88.75 84 GLY A O 1
ATOM 632 N N . SER A 1 85 ? 32.252 -10.186 -55.294 1.00 86.38 85 SER A N 1
ATOM 633 C CA . SER A 1 85 ? 32.662 -11.435 -54.633 1.00 86.38 85 SER A CA 1
ATOM 634 C C . SER A 1 85 ? 32.832 -11.329 -53.111 1.00 86.38 85 SER A C 1
ATOM 636 O O . SER A 1 85 ? 32.939 -12.346 -52.423 1.00 86.38 85 SER A O 1
ATOM 638 N N . SER A 1 86 ? 32.913 -10.114 -52.559 1.00 88.56 86 SER A N 1
ATOM 639 C CA . SER A 1 86 ? 33.179 -9.865 -51.135 1.00 88.56 86 SER A CA 1
ATOM 640 C C . SER A 1 86 ? 32.576 -8.547 -50.640 1.00 88.56 86 SER A C 1
ATOM 642 O O . SER A 1 86 ? 31.984 -7.795 -51.410 1.00 88.56 86 SER A O 1
ATOM 644 N N . SER A 1 87 ? 32.754 -8.253 -49.342 1.00 93.69 87 SER A N 1
ATOM 645 C CA . SER A 1 87 ? 32.415 -6.939 -48.766 1.00 93.69 87 SER A CA 1
ATOM 646 C C . SER A 1 87 ? 33.019 -5.809 -49.605 1.00 93.69 87 SER A C 1
ATOM 648 O O . SER A 1 87 ? 34.149 -5.946 -50.063 1.00 93.69 87 SER A O 1
ATOM 650 N N . SER A 1 88 ? 32.286 -4.706 -49.756 1.00 96.44 88 SER A N 1
ATOM 651 C CA . SER A 1 88 ? 32.760 -3.507 -50.453 1.00 96.44 88 SER A CA 1
ATOM 652 C C . SER A 1 88 ? 33.623 -2.666 -49.513 1.00 96.44 88 SER A C 1
ATOM 654 O O . SER A 1 88 ? 33.126 -2.166 -48.499 1.00 96.44 88 SER A O 1
ATOM 656 N N . TYR A 1 89 ? 34.909 -2.528 -49.829 1.00 97.69 89 TYR A N 1
ATOM 657 C CA . TYR A 1 89 ? 35.878 -1.749 -49.060 1.00 97.69 89 TYR A CA 1
ATOM 658 C C . TYR A 1 89 ? 35.856 -0.273 -49.454 1.00 97.69 89 TYR A C 1
ATOM 660 O O . TYR A 1 89 ? 35.943 0.073 -50.632 1.00 97.69 89 TYR A O 1
ATOM 668 N N . TRP A 1 90 ? 35.739 0.609 -48.462 1.00 97.31 90 TRP A N 1
ATOM 669 C CA . TRP A 1 90 ? 35.743 2.063 -48.634 1.00 97.31 90 TRP A CA 1
ATOM 670 C C . TRP A 1 90 ? 36.915 2.658 -47.832 1.00 97.31 90 TRP A C 1
ATOM 672 O O . TRP A 1 90 ? 36.781 2.818 -46.613 1.00 97.31 90 TRP A O 1
ATOM 682 N N . PRO A 1 91 ? 38.069 2.969 -48.452 1.00 97.12 91 PRO A N 1
ATOM 683 C CA . PRO A 1 91 ? 38.518 2.630 -49.811 1.00 97.12 91 PRO A CA 1
ATOM 684 C C . PRO A 1 91 ? 39.333 1.323 -49.850 1.00 97.12 91 PRO A C 1
ATOM 686 O O . PRO A 1 91 ? 39.689 0.801 -48.792 1.00 97.12 91 PRO A O 1
ATOM 689 N N . TRP A 1 92 ? 39.726 0.845 -51.039 1.00 94.50 92 TRP A N 1
ATOM 690 C CA . TRP A 1 92 ? 40.732 -0.227 -51.176 1.00 94.50 92 TRP A CA 1
ATOM 691 C C . TRP A 1 92 ? 41.882 0.077 -52.138 1.00 94.50 92 TRP A C 1
ATOM 693 O O . TRP A 1 92 ? 43.030 -0.016 -51.721 1.00 94.50 92 TRP A O 1
ATOM 703 N N . ASP A 1 93 ? 41.586 0.437 -53.388 1.00 94.31 93 ASP A N 1
ATOM 704 C CA . ASP A 1 93 ? 42.565 0.575 -54.486 1.00 94.31 93 ASP A CA 1
ATOM 705 C C . ASP A 1 93 ? 42.582 1.995 -55.094 1.00 94.31 93 ASP A C 1
ATOM 707 O O . ASP A 1 93 ? 43.250 2.282 -56.086 1.00 94.31 93 ASP A O 1
ATOM 711 N N . GLY A 1 94 ? 41.846 2.925 -54.483 1.00 95.12 94 GLY A N 1
ATOM 712 C CA . GLY A 1 94 ? 41.801 4.334 -54.862 1.00 95.12 94 GLY A CA 1
ATOM 713 C C . GLY A 1 94 ? 41.185 5.189 -53.761 1.00 95.12 94 GLY A C 1
ATOM 714 O O . GLY A 1 94 ? 40.556 4.669 -52.845 1.00 95.12 94 GLY A O 1
ATOM 715 N N . ASN A 1 95 ? 41.368 6.509 -53.830 1.00 97.25 95 ASN A N 1
ATOM 716 C CA . ASN A 1 95 ? 40.701 7.418 -52.897 1.00 97.25 95 ASN A CA 1
ATOM 717 C C . ASN A 1 95 ? 39.183 7.357 -53.098 1.00 97.25 95 ASN A C 1
ATOM 719 O O . ASN A 1 95 ? 38.705 7.385 -54.229 1.00 97.25 95 ASN A O 1
ATOM 723 N N . ALA A 1 96 ? 38.446 7.317 -51.994 1.00 98.00 96 ALA A N 1
ATOM 724 C CA . ALA A 1 96 ? 36.993 7.269 -51.984 1.00 98.00 96 ALA A CA 1
ATOM 725 C C . ALA A 1 96 ? 36.412 8.562 -51.421 1.00 98.00 96 ALA A C 1
ATOM 727 O O . ALA A 1 96 ? 36.922 9.100 -50.437 1.00 98.00 96 ALA A O 1
ATOM 728 N N . GLU A 1 97 ? 35.308 9.022 -51.997 1.00 98.38 97 GLU A N 1
ATOM 729 C CA . GLU A 1 97 ? 34.579 10.170 -51.476 1.00 98.38 97 GLU A CA 1
ATOM 730 C C . GLU A 1 97 ? 33.064 9.986 -51.611 1.00 98.38 97 GLU A C 1
ATOM 732 O O . GLU A 1 97 ? 32.566 9.564 -52.655 1.00 98.38 97 GLU A O 1
ATOM 737 N N . ILE A 1 98 ? 32.319 10.334 -50.560 1.00 98.31 98 ILE A N 1
ATOM 738 C CA . ILE A 1 98 ? 30.853 10.420 -50.602 1.00 98.31 98 ILE A CA 1
ATOM 739 C C . ILE A 1 98 ? 30.415 11.829 -50.213 1.00 98.31 98 ILE A C 1
ATOM 741 O O . ILE A 1 98 ? 30.589 12.241 -49.068 1.00 98.31 98 ILE A O 1
ATOM 745 N N . ASN A 1 99 ? 29.758 12.530 -51.133 1.00 98.12 99 ASN A N 1
ATOM 746 C CA . ASN A 1 99 ? 29.034 13.769 -50.865 1.00 98.12 99 ASN A CA 1
ATOM 747 C C . ASN A 1 99 ? 27.537 13.485 -50.971 1.00 98.12 99 ASN A C 1
ATOM 749 O O . ASN A 1 99 ? 27.021 13.281 -52.068 1.00 98.12 99 ASN A O 1
ATOM 753 N N . MET A 1 100 ? 26.836 13.445 -49.836 1.00 98.06 100 MET A N 1
ATOM 754 C CA . MET A 1 100 ? 25.434 13.030 -49.795 1.00 98.06 100 MET A CA 1
ATOM 755 C C . MET A 1 100 ? 24.588 13.991 -48.964 1.00 98.06 100 MET A C 1
ATOM 757 O O . MET A 1 100 ? 24.741 14.074 -47.751 1.00 98.06 100 MET A O 1
ATOM 761 N N . ASN A 1 101 ? 23.674 14.716 -49.606 1.00 96.69 101 ASN A N 1
ATOM 762 C CA . ASN A 1 101 ? 22.710 15.614 -48.949 1.00 96.69 101 ASN A CA 1
ATOM 763 C C . ASN A 1 101 ? 21.242 15.164 -49.140 1.00 96.69 101 ASN A C 1
ATOM 765 O O . ASN A 1 101 ? 20.324 15.843 -48.684 1.00 96.69 101 ASN A O 1
ATOM 769 N N . GLY A 1 102 ? 21.023 14.016 -49.790 1.00 96.06 102 GLY A N 1
ATOM 770 C CA . GLY A 1 102 ? 19.728 13.429 -50.141 1.00 96.06 102 GLY A CA 1
ATOM 771 C C . GLY A 1 102 ? 19.914 12.122 -50.925 1.00 96.06 102 GLY A C 1
ATOM 772 O O . GLY A 1 102 ? 21.044 11.678 -51.113 1.00 96.06 102 GLY A O 1
ATOM 773 N N . GLY A 1 103 ? 18.820 11.510 -51.385 1.00 97.94 103 GLY A N 1
ATOM 774 C CA . GLY A 1 103 ? 18.857 10.310 -52.236 1.00 97.94 103 GLY A CA 1
ATOM 775 C C . GLY A 1 103 ? 19.106 8.989 -51.498 1.00 97.94 103 GLY A C 1
ATOM 776 O O . GLY A 1 103 ? 19.072 8.940 -50.264 1.00 97.94 103 GLY A O 1
ATOM 777 N N . VAL A 1 104 ? 19.321 7.915 -52.263 1.00 98.38 104 VAL A N 1
ATOM 778 C CA . VAL A 1 104 ? 19.549 6.549 -51.766 1.00 98.38 104 VAL A CA 1
ATOM 779 C C . VAL A 1 104 ? 20.811 5.950 -52.389 1.00 98.38 104 VAL A C 1
ATOM 781 O O . VAL A 1 104 ? 20.924 5.868 -53.609 1.00 98.38 104 VAL A O 1
ATOM 784 N N . LEU A 1 105 ? 21.734 5.486 -51.548 1.00 98.50 105 LEU A N 1
ATOM 785 C CA . LEU A 1 105 ? 22.863 4.639 -51.932 1.00 98.50 105 LEU A CA 1
ATOM 786 C C . LEU A 1 105 ? 22.588 3.218 -51.438 1.00 98.50 105 LEU A C 1
ATOM 788 O O . LEU A 1 105 ? 22.556 2.991 -50.230 1.00 98.50 105 LEU A O 1
ATOM 792 N N . ASP A 1 106 ? 22.381 2.273 -52.347 1.00 97.38 106 ASP A N 1
ATOM 793 C CA . ASP A 1 106 ? 21.924 0.925 -52.009 1.00 97.38 106 ASP A CA 1
ATOM 794 C C . ASP A 1 106 ? 22.926 -0.152 -52.433 1.00 97.38 106 ASP A C 1
ATOM 796 O O . ASP A 1 106 ? 23.102 -0.414 -53.622 1.00 97.38 106 ASP A O 1
ATOM 800 N N . PHE A 1 107 ? 23.556 -0.798 -51.450 1.00 95.12 107 PHE A N 1
ATOM 801 C CA . PHE A 1 107 ? 24.380 -1.989 -51.640 1.00 95.12 107 PHE A CA 1
ATOM 802 C C . PHE A 1 107 ? 23.518 -3.242 -51.501 1.00 95.12 107 PHE A C 1
ATOM 804 O O . PHE A 1 107 ? 23.230 -3.712 -50.396 1.00 95.12 107 PHE A O 1
ATOM 811 N N . LYS A 1 108 ? 23.136 -3.795 -52.648 1.00 91.56 108 LYS A N 1
ATOM 812 C CA . LYS A 1 108 ? 22.117 -4.842 -52.765 1.00 91.56 108 LYS A CA 1
ATOM 813 C C . LYS A 1 108 ? 22.598 -6.199 -52.285 1.00 91.56 108 LYS A C 1
ATOM 815 O O . LYS A 1 108 ? 21.825 -6.932 -51.679 1.00 91.56 108 LYS A O 1
ATOM 820 N N . ASP A 1 109 ? 23.882 -6.489 -52.477 1.00 87.44 109 ASP A N 1
ATOM 821 C CA . ASP A 1 109 ? 24.420 -7.836 -52.269 1.00 87.44 109 ASP A CA 1
ATOM 822 C C . ASP A 1 109 ? 25.594 -7.890 -51.296 1.00 87.44 109 ASP A C 1
ATOM 824 O O . ASP A 1 109 ? 25.955 -8.975 -50.847 1.00 87.44 109 ASP A O 1
ATOM 828 N N . GLN A 1 110 ? 26.223 -6.761 -50.951 1.00 88.56 110 GLN A N 1
ATOM 829 C CA . GLN A 1 110 ? 27.467 -6.757 -50.173 1.00 88.56 110 GLN A CA 1
ATOM 830 C C . GLN A 1 110 ? 27.373 -6.006 -48.854 1.00 88.56 110 GLN A C 1
ATOM 832 O O . GLN A 1 110 ? 26.681 -4.999 -48.712 1.00 88.56 110 GLN A O 1
ATOM 837 N N . LYS A 1 111 ? 28.145 -6.511 -47.887 1.00 93.06 111 LYS A N 1
ATOM 838 C CA . LYS A 1 111 ? 28.448 -5.825 -46.633 1.00 93.06 111 LYS A CA 1
ATOM 839 C C . LYS A 1 111 ? 29.284 -4.587 -46.943 1.00 93.06 111 LYS A C 1
ATOM 841 O O . LYS A 1 111 ? 30.208 -4.662 -47.751 1.00 93.06 111 LYS A O 1
ATOM 846 N N . ILE A 1 112 ? 29.005 -3.489 -46.250 1.00 98.06 112 ILE A N 1
ATOM 847 C CA . ILE A 1 112 ? 29.821 -2.275 -46.329 1.00 98.06 112 ILE A CA 1
ATOM 848 C C . ILE A 1 112 ? 30.988 -2.401 -45.344 1.00 98.06 112 ILE A C 1
ATOM 850 O O . ILE A 1 112 ? 30.791 -2.718 -44.165 1.00 98.06 112 ILE A O 1
ATOM 854 N N . TYR A 1 113 ? 32.209 -2.163 -45.817 1.00 97.94 113 TYR A N 1
ATOM 855 C CA . TYR A 1 113 ? 33.430 -2.221 -45.020 1.00 97.94 113 TYR A CA 1
ATOM 856 C C . TYR A 1 113 ? 34.185 -0.885 -45.112 1.00 97.94 113 TYR A C 1
ATOM 858 O O . TYR A 1 113 ? 34.964 -0.642 -46.028 1.00 97.94 113 TYR A O 1
ATOM 866 N N . ILE A 1 114 ? 33.964 -0.001 -44.139 1.00 98.06 114 ILE A N 1
ATOM 867 C CA . ILE A 1 114 ? 34.663 1.283 -44.021 1.00 98.06 114 ILE A CA 1
ATOM 868 C C . ILE A 1 114 ? 36.057 1.010 -43.455 1.00 98.06 114 ILE A C 1
ATOM 870 O O . ILE A 1 114 ? 36.245 0.797 -42.249 1.00 98.06 114 ILE A O 1
ATOM 874 N N . TYR A 1 115 ? 37.032 0.967 -44.357 1.00 96.38 115 TYR A N 1
ATOM 875 C CA . TYR A 1 115 ? 38.387 0.524 -44.078 1.00 96.38 115 TYR A CA 1
ATOM 876 C C . TYR A 1 115 ? 39.278 1.683 -43.636 1.00 96.38 115 TYR A C 1
ATOM 878 O O . TYR A 1 115 ? 39.291 2.762 -44.231 1.00 96.38 115 TYR A O 1
ATOM 886 N N . ASN A 1 116 ? 40.090 1.446 -42.607 1.00 95.31 116 ASN A N 1
ATOM 887 C CA . ASN A 1 116 ? 41.177 2.349 -42.252 1.00 95.31 116 ASN A CA 1
ATOM 888 C C . ASN A 1 116 ? 42.408 2.048 -43.116 1.00 95.31 116 ASN A C 1
ATOM 890 O O . ASN A 1 116 ? 43.344 1.380 -42.674 1.00 95.31 116 ASN A O 1
ATOM 894 N N . SER A 1 117 ? 42.352 2.481 -44.376 1.00 95.44 117 SER A N 1
ATOM 895 C CA . SER A 1 117 ? 43.433 2.265 -45.334 1.00 95.44 117 SER A CA 1
ATOM 896 C C . SER A 1 117 ? 44.679 3.086 -44.969 1.00 95.44 117 SER A C 1
ATOM 898 O O . SER A 1 117 ? 44.562 4.286 -44.715 1.00 95.44 117 SER A O 1
ATOM 900 N N . PRO A 1 118 ? 45.883 2.482 -44.984 1.00 93.94 118 PRO A N 1
ATOM 901 C CA . PRO A 1 118 ? 47.136 3.215 -44.816 1.00 93.94 118 PRO A CA 1
ATOM 902 C C . PRO A 1 118 ? 47.553 3.982 -46.082 1.00 93.94 118 PRO A C 1
ATOM 904 O O . PRO A 1 118 ? 48.450 4.820 -46.014 1.00 93.94 118 PRO A O 1
ATOM 907 N N . SER A 1 119 ? 46.946 3.675 -47.234 1.00 96.25 119 SER A N 1
ATOM 908 C CA . SER A 1 119 ? 47.386 4.151 -48.553 1.00 96.25 119 SER A CA 1
ATOM 909 C C . SER A 1 119 ? 46.387 5.080 -49.237 1.00 96.25 119 SER A C 1
ATOM 911 O O . SER A 1 119 ? 46.797 5.888 -50.065 1.00 96.25 119 SER A O 1
ATOM 913 N N . TYR A 1 120 ? 45.103 4.995 -48.884 1.00 97.00 120 TYR A N 1
ATOM 914 C CA . TYR A 1 120 ? 44.035 5.727 -49.563 1.00 97.00 120 TYR A CA 1
ATOM 915 C C . TYR A 1 120 ? 43.146 6.473 -48.571 1.00 97.00 120 TYR A C 1
ATOM 917 O O . TYR A 1 120 ? 42.845 5.986 -47.478 1.00 97.00 120 TYR A O 1
ATOM 925 N N . SER A 1 121 ? 42.700 7.666 -48.958 1.00 96.81 121 SER A N 1
ATOM 926 C CA . SER A 1 121 ? 41.776 8.464 -48.156 1.00 96.81 121 SER A CA 1
ATOM 927 C C . SER A 1 121 ? 40.330 8.079 -48.447 1.00 96.81 121 SER A C 1
ATOM 929 O O . SER A 1 121 ? 39.955 7.969 -49.614 1.00 96.81 121 SER A O 1
ATOM 931 N N . PHE A 1 122 ? 39.514 7.963 -47.400 1.00 98.06 122 PHE A N 1
ATOM 932 C CA . PHE A 1 122 ? 38.059 8.033 -47.513 1.00 98.06 122 PHE A CA 1
ATOM 933 C C . PHE A 1 122 ? 37.581 9.331 -46.876 1.00 98.06 122 PHE A C 1
ATOM 935 O O . PHE A 1 122 ? 37.841 9.559 -45.694 1.00 98.06 122 PHE A O 1
ATOM 942 N N . THR A 1 123 ? 36.922 10.179 -47.659 1.00 97.81 123 THR A N 1
ATOM 943 C CA . THR A 1 123 ? 36.276 11.404 -47.183 1.00 97.81 123 THR A CA 1
ATOM 944 C C . THR A 1 123 ? 34.766 11.288 -47.334 1.00 97.81 123 THR A C 1
ATOM 946 O O . THR A 1 123 ? 34.251 10.766 -48.320 1.00 97.81 123 THR A O 1
ATOM 949 N N . HIS A 1 124 ? 34.018 11.785 -46.356 1.00 98.06 124 HIS A N 1
ATOM 950 C CA . HIS A 1 124 ? 32.561 11.763 -46.403 1.00 98.06 124 HIS A CA 1
ATOM 951 C C . HIS A 1 124 ? 31.987 13.091 -45.918 1.00 98.06 124 HIS A C 1
ATOM 953 O O . HIS A 1 124 ? 32.388 13.632 -44.891 1.00 98.06 124 HIS A O 1
ATOM 959 N N . ASN A 1 125 ? 30.999 13.592 -46.648 1.00 97.94 125 ASN A N 1
ATOM 960 C CA . ASN A 1 125 ? 30.155 14.713 -46.269 1.00 97.94 125 ASN A CA 1
ATOM 961 C C . ASN A 1 125 ? 28.692 14.274 -46.391 1.00 97.94 125 ASN A C 1
ATOM 963 O O . ASN A 1 125 ? 28.000 14.567 -47.369 1.00 97.94 125 ASN A O 1
ATOM 967 N N . ILE A 1 126 ? 28.246 13.496 -45.405 1.00 98.44 126 ILE A N 1
ATOM 968 C CA . ILE A 1 126 ? 26.892 12.940 -45.353 1.00 98.44 126 ILE A CA 1
ATOM 969 C C . ILE A 1 126 ? 26.040 13.847 -44.459 1.00 98.44 126 ILE A C 1
ATOM 971 O O . ILE A 1 126 ? 26.178 13.873 -43.235 1.00 98.44 126 ILE A O 1
ATOM 975 N N . THR A 1 127 ? 25.176 14.623 -45.104 1.00 98.00 127 THR A N 1
ATOM 976 C CA . THR A 1 127 ? 24.280 15.635 -44.524 1.00 98.00 127 THR A CA 1
ATOM 977 C C . THR A 1 127 ? 22.799 15.348 -44.805 1.00 98.00 127 THR A C 1
ATOM 979 O O . THR A 1 127 ? 21.933 16.112 -44.377 1.00 98.00 127 THR A O 1
ATOM 982 N N . GLY A 1 128 ? 22.486 14.223 -45.453 1.00 96.81 128 GLY A N 1
ATOM 983 C CA . GLY A 1 128 ? 21.131 13.732 -45.701 1.00 96.81 128 GLY A CA 1
ATOM 984 C C . GLY A 1 128 ? 21.140 12.421 -46.491 1.00 96.81 128 GLY A C 1
ATOM 985 O O . GLY A 1 128 ? 22.205 11.882 -46.777 1.00 96.81 128 GLY A O 1
ATOM 986 N N . GLY A 1 129 ? 19.954 11.927 -46.855 1.00 98.06 129 GLY A N 1
ATOM 987 C CA . GLY A 1 129 ? 19.790 10.708 -47.655 1.00 98.06 129 GLY A CA 1
ATOM 988 C C . GLY A 1 129 ? 19.879 9.396 -46.863 1.00 98.06 129 GLY A C 1
ATOM 989 O O . GLY A 1 129 ? 19.993 9.406 -45.636 1.00 98.06 129 GLY A O 1
ATOM 990 N N . THR A 1 130 ? 19.772 8.267 -47.570 1.00 98.44 130 THR A N 1
ATOM 991 C CA . THR A 1 130 ? 19.796 6.910 -46.995 1.00 98.44 130 THR A CA 1
ATOM 992 C C . THR A 1 130 ? 20.898 6.065 -47.625 1.00 98.44 130 THR A C 1
ATOM 994 O O . THR A 1 130 ? 20.898 5.855 -48.834 1.00 98.44 130 THR A O 1
ATOM 997 N N . ILE A 1 131 ? 21.800 5.530 -46.808 1.00 98.62 131 ILE A N 1
ATOM 998 C CA . ILE A 1 131 ? 22.7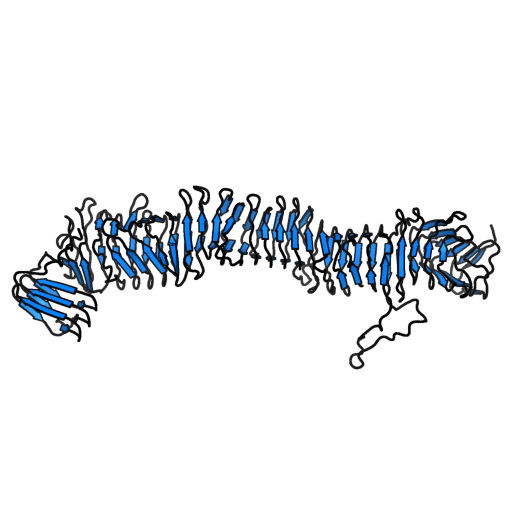34 4.474 -47.206 1.00 98.62 131 ILE A CA 1
ATOM 999 C C . ILE A 1 131 ? 22.147 3.159 -46.712 1.00 98.62 131 ILE A C 1
ATOM 1001 O O . ILE A 1 131 ? 21.859 3.019 -45.526 1.00 98.62 131 ILE A O 1
ATOM 1005 N N . ARG A 1 132 ? 21.947 2.189 -47.597 1.00 96.81 132 ARG A N 1
ATOM 1006 C CA . ARG A 1 132 ? 21.321 0.921 -47.230 1.00 96.81 132 ARG A CA 1
ATOM 1007 C C . ARG A 1 132 ? 22.105 -0.282 -47.726 1.00 96.81 132 ARG A C 1
ATOM 1009 O O . ARG A 1 132 ? 22.787 -0.213 -48.744 1.00 96.81 132 ARG A O 1
ATOM 1016 N N . THR A 1 133 ? 22.032 -1.374 -46.974 1.00 94.31 133 THR A N 1
ATOM 1017 C CA . THR A 1 133 ? 22.670 -2.652 -47.315 1.00 94.31 133 THR A CA 1
ATOM 1018 C C . THR A 1 133 ? 21.798 -3.826 -46.884 1.00 94.31 133 THR A C 1
ATOM 1020 O O . THR A 1 133 ? 21.177 -3.784 -45.818 1.00 94.31 133 THR A O 1
ATOM 1023 N N . SER A 1 134 ? 21.753 -4.879 -47.704 1.00 88.50 134 SER A N 1
ATOM 1024 C CA . SER A 1 134 ? 21.088 -6.142 -47.348 1.00 88.50 134 SER A CA 1
ATOM 1025 C C . SER A 1 134 ? 21.876 -6.962 -46.308 1.00 88.50 134 SER A C 1
ATOM 1027 O O . SER A 1 134 ? 21.340 -7.846 -45.631 1.00 88.50 134 SER A O 1
ATOM 1029 N N . LYS A 1 135 ? 23.172 -6.653 -46.156 1.00 89.19 135 LYS A N 1
ATOM 1030 C CA . LYS A 1 135 ? 24.106 -7.307 -45.235 1.00 89.19 135 LYS A CA 1
ATOM 1031 C C . LYS A 1 135 ? 24.412 -6.389 -44.042 1.00 89.19 135 LYS A C 1
ATOM 1033 O O . LYS A 1 135 ? 23.519 -5.763 -43.480 1.00 89.19 135 LYS A O 1
ATOM 1038 N N . GLY A 1 136 ? 25.658 -6.396 -43.568 1.00 93.38 136 GLY A N 1
ATOM 1039 C CA . GLY A 1 136 ? 26.089 -5.681 -42.367 1.00 93.38 136 GLY A CA 1
ATOM 1040 C C . GLY A 1 136 ? 26.960 -4.465 -42.656 1.00 93.38 136 GLY A C 1
ATOM 1041 O O . GLY A 1 136 ? 27.169 -4.072 -43.804 1.00 93.38 136 GLY A O 1
ATOM 1042 N N . LEU A 1 137 ? 27.548 -3.930 -41.589 1.00 98.00 137 LEU A N 1
ATOM 1043 C CA . LEU A 1 137 ? 28.518 -2.840 -41.636 1.00 98.00 137 LEU A CA 1
ATOM 1044 C C . LEU A 1 137 ? 29.732 -3.190 -40.773 1.00 98.00 137 LEU A C 1
ATOM 1046 O O . LEU A 1 137 ? 29.605 -3.687 -39.654 1.00 98.00 137 LEU A O 1
ATOM 1050 N N . SER A 1 138 ? 30.929 -2.916 -41.280 1.00 98.38 138 SER A N 1
ATOM 1051 C CA . SER A 1 138 ? 32.137 -2.852 -40.461 1.00 98.38 138 SER A CA 1
ATOM 1052 C C . SER A 1 138 ? 32.856 -1.540 -40.681 1.00 98.38 138 SER A C 1
ATOM 1054 O O . SER A 1 138 ? 33.264 -1.253 -41.797 1.00 98.38 138 SER A O 1
ATOM 1056 N N . CYS A 1 139 ? 33.036 -0.768 -39.617 1.00 98.00 139 CYS A N 1
ATOM 1057 C CA . CYS A 1 139 ? 33.780 0.475 -39.630 1.00 98.00 139 CYS A CA 1
ATOM 1058 C C . CYS A 1 139 ? 35.009 0.374 -38.735 1.00 98.00 139 CYS A C 1
ATOM 1060 O O . CYS A 1 139 ? 34.900 0.150 -37.530 1.00 98.00 139 CYS A O 1
ATOM 1062 N N . TYR A 1 140 ? 36.178 0.583 -39.334 1.00 97.38 140 TYR A N 1
ATOM 1063 C CA . TYR A 1 140 ? 37.467 0.624 -38.641 1.00 97.38 140 TYR A CA 1
ATOM 1064 C C . TYR A 1 140 ? 38.077 2.030 -38.603 1.00 97.38 140 TYR A C 1
ATOM 1066 O O . TYR A 1 140 ? 39.225 2.194 -38.194 1.00 97.38 140 TYR A O 1
ATOM 1074 N N . ARG A 1 141 ? 37.307 3.048 -38.998 1.00 97.12 141 ARG A N 1
ATOM 1075 C CA . ARG A 1 141 ? 37.701 4.458 -39.020 1.00 97.12 141 ARG A CA 1
ATOM 1076 C C . ARG A 1 141 ? 37.026 5.241 -37.901 1.00 97.12 141 ARG A C 1
ATOM 1078 O O . ARG A 1 141 ? 35.806 5.335 -37.864 1.00 97.12 141 ARG A O 1
ATOM 1085 N N . THR A 1 142 ? 37.806 5.837 -37.005 1.00 96.56 142 THR A N 1
ATOM 1086 C CA . THR A 1 142 ? 37.267 6.596 -35.862 1.00 96.56 142 THR A CA 1
ATOM 1087 C C . THR A 1 142 ? 36.668 7.943 -36.264 1.00 96.56 142 THR A C 1
ATOM 1089 O O . THR A 1 142 ? 35.909 8.523 -35.502 1.00 96.56 142 THR A O 1
ATOM 1092 N N . ASP A 1 143 ? 37.021 8.456 -37.442 1.00 96.06 143 ASP A N 1
ATOM 1093 C CA . ASP A 1 143 ? 36.523 9.714 -38.001 1.00 96.06 143 ASP A CA 1
ATOM 1094 C C . ASP A 1 143 ? 35.243 9.542 -38.834 1.00 96.06 143 ASP A C 1
ATOM 1096 O O . ASP A 1 143 ? 34.697 10.529 -39.324 1.00 96.06 143 ASP A O 1
ATOM 1100 N N . PHE A 1 144 ? 34.725 8.316 -38.976 1.00 98.12 144 PHE A N 1
ATOM 1101 C CA . PHE A 1 144 ? 33.440 8.091 -39.630 1.00 98.12 144 PHE A CA 1
ATOM 1102 C C . PHE A 1 144 ? 32.281 8.514 -38.718 1.00 98.12 144 PHE A C 1
ATOM 1104 O O . PHE A 1 144 ? 31.800 7.751 -37.878 1.00 98.12 144 PHE A O 1
ATOM 1111 N N . THR A 1 145 ? 31.883 9.775 -38.871 1.00 97.44 145 THR A N 1
ATOM 1112 C CA . THR A 1 145 ? 30.860 10.460 -38.073 1.00 97.44 145 THR A CA 1
ATOM 1113 C C . THR A 1 145 ? 29.929 11.269 -38.996 1.00 97.44 145 THR A C 1
ATOM 1115 O O . THR A 1 145 ? 30.077 12.484 -39.136 1.00 97.44 145 THR A O 1
ATOM 1118 N N . PRO A 1 146 ? 29.005 10.615 -39.726 1.00 97.88 146 PRO A N 1
ATOM 1119 C CA . PRO A 1 146 ? 28.085 11.318 -40.618 1.00 97.88 146 PRO A CA 1
ATOM 1120 C C . PRO A 1 146 ? 27.244 12.335 -39.831 1.00 97.88 146 PRO A C 1
ATOM 1122 O O . PRO A 1 146 ? 26.732 12.033 -38.755 1.00 97.88 146 PRO A O 1
ATOM 1125 N N . ALA A 1 147 ? 27.095 13.550 -40.365 1.00 97.50 147 ALA A N 1
ATOM 1126 C CA . ALA A 1 147 ? 26.412 14.637 -39.662 1.00 97.50 147 ALA A CA 1
ATOM 1127 C C . ALA A 1 147 ? 24.886 14.453 -39.630 1.00 97.50 147 ALA A C 1
ATOM 1129 O O . ALA A 1 147 ? 24.230 14.935 -38.706 1.00 97.50 147 ALA A O 1
ATOM 1130 N N . LYS A 1 148 ? 24.327 13.804 -40.660 1.00 97.75 148 LYS A N 1
ATOM 1131 C CA . LYS A 1 148 ? 22.914 13.411 -40.794 1.00 97.75 148 LYS A CA 1
ATOM 1132 C C . LYS A 1 148 ? 22.807 12.145 -41.660 1.00 97.75 148 LYS A C 1
ATOM 1134 O O . LYS A 1 148 ? 23.819 11.553 -42.020 1.00 97.75 148 LYS A O 1
ATOM 1139 N N . GLY A 1 149 ? 21.587 11.773 -42.047 1.00 97.12 149 GLY A N 1
ATOM 1140 C CA . GLY A 1 149 ? 21.308 10.656 -42.951 1.00 97.12 149 GLY A CA 1
ATOM 1141 C C . GLY A 1 149 ? 20.965 9.369 -42.207 1.00 97.12 149 GLY A C 1
ATOM 1142 O O . GLY A 1 149 ? 21.162 9.262 -40.996 1.00 97.12 149 GLY A O 1
ATOM 1143 N N . THR A 1 150 ? 20.406 8.406 -42.935 1.00 98.62 150 THR A N 1
ATOM 1144 C CA . THR A 1 150 ? 19.953 7.123 -42.386 1.00 98.62 150 THR A CA 1
ATOM 1145 C C . THR A 1 150 ? 20.797 5.976 -42.917 1.00 98.62 150 THR A C 1
ATOM 1147 O O . THR A 1 150 ? 21.006 5.867 -44.121 1.00 98.62 150 THR A O 1
ATOM 1150 N N . PHE A 1 151 ? 21.236 5.096 -42.024 1.00 98.38 151 PHE A N 1
ATOM 1151 C CA . PHE A 1 151 ? 21.737 3.775 -42.379 1.00 98.38 151 PHE A CA 1
ATOM 1152 C C . PHE A 1 151 ? 20.620 2.741 -42.222 1.00 98.38 151 PHE A C 1
ATOM 1154 O O . PHE A 1 151 ? 20.167 2.488 -41.104 1.00 98.38 151 PHE A O 1
ATOM 1161 N N . GLU A 1 152 ? 20.158 2.157 -43.329 1.00 97.75 152 GLU A N 1
ATOM 1162 C CA . GLU A 1 152 ? 19.121 1.118 -43.328 1.00 97.75 152 GLU A CA 1
ATOM 1163 C C . GLU A 1 152 ? 19.714 -0.272 -43.595 1.00 97.75 152 GLU A C 1
ATOM 1165 O O . GLU A 1 152 ? 20.339 -0.528 -44.623 1.00 97.75 152 GLU A O 1
ATOM 1170 N N . PHE A 1 153 ? 19.474 -1.196 -42.670 1.00 95.81 153 PHE A N 1
ATOM 1171 C CA . PHE A 1 153 ? 19.866 -2.597 -42.784 1.00 95.81 153 PHE A CA 1
ATOM 1172 C C . PHE A 1 153 ? 18.638 -3.427 -43.137 1.00 95.81 153 PHE A C 1
ATOM 1174 O O . PHE A 1 153 ? 17.740 -3.573 -42.303 1.00 95.81 153 PHE A O 1
ATOM 1181 N N . TYR A 1 154 ? 18.584 -3.956 -44.358 1.00 91.88 154 TYR A N 1
ATOM 1182 C CA . TYR A 1 154 ? 17.390 -4.620 -44.889 1.00 91.88 154 TYR A CA 1
ATOM 1183 C C . TYR A 1 154 ? 17.651 -6.055 -45.360 1.00 91.88 154 TYR A C 1
ATOM 1185 O O . TYR A 1 154 ? 18.761 -6.556 -45.231 1.00 91.88 154 TYR A O 1
ATOM 1193 N N . GLY A 1 155 ? 16.625 -6.762 -45.832 1.00 84.19 155 GLY A N 1
ATOM 1194 C CA . GLY A 1 155 ? 16.738 -8.125 -46.370 1.00 84.19 155 GLY A CA 1
ATOM 1195 C C . GLY A 1 155 ? 16.703 -9.237 -45.321 1.00 84.19 155 GLY A C 1
ATOM 1196 O O . GLY A 1 155 ? 16.568 -8.975 -44.128 1.00 84.19 155 GLY A O 1
ATOM 1197 N N . SER A 1 156 ? 16.830 -10.487 -45.767 1.00 75.75 156 SER A N 1
ATOM 1198 C CA . SER A 1 156 ? 16.478 -11.708 -45.011 1.00 75.75 156 SER A CA 1
ATOM 1199 C C . SER A 1 156 ? 17.651 -12.556 -44.512 1.00 75.75 156 SER A C 1
ATOM 1201 O O . SER A 1 156 ? 17.430 -13.694 -44.097 1.00 75.75 156 SER A O 1
ATOM 1203 N N . THR A 1 157 ? 18.882 -12.037 -44.554 1.00 82.75 157 THR A N 1
ATOM 1204 C CA . THR A 1 157 ? 20.064 -12.709 -43.985 1.00 82.75 157 THR A CA 1
ATOM 1205 C C . THR A 1 157 ? 20.534 -12.057 -42.688 1.00 82.75 157 THR A C 1
ATOM 1207 O O . THR A 1 157 ? 20.624 -10.827 -42.624 1.00 82.75 157 THR A O 1
ATOM 1210 N N . ASP A 1 158 ? 20.933 -12.856 -41.696 1.00 89.50 158 ASP A N 1
ATOM 1211 C CA . ASP A 1 158 ? 21.537 -12.341 -40.468 1.00 89.50 158 ASP A CA 1
ATOM 1212 C C . ASP A 1 158 ? 22.818 -11.581 -40.811 1.00 89.50 158 ASP A C 1
ATOM 1214 O O . ASP A 1 158 ? 23.623 -11.993 -41.651 1.00 89.50 158 ASP A O 1
ATOM 1218 N N . ALA A 1 159 ? 23.014 -10.450 -40.152 1.00 93.12 159 ALA A N 1
ATOM 1219 C CA . ALA A 1 159 ? 24.168 -9.602 -40.368 1.00 93.12 159 ALA A CA 1
ATOM 1220 C C . ALA A 1 159 ? 24.612 -8.940 -39.065 1.00 93.12 159 ALA A C 1
ATOM 1222 O O . ALA A 1 159 ? 23.952 -9.025 -38.026 1.00 93.12 159 ALA A O 1
ATOM 1223 N N . SER A 1 160 ? 25.774 -8.294 -39.111 1.00 96.56 160 SER A N 1
ATOM 1224 C CA . SER A 1 160 ? 26.347 -7.628 -37.949 1.00 96.56 160 SER A CA 1
ATOM 1225 C C . SER A 1 160 ? 26.782 -6.199 -38.223 1.00 96.56 160 SER A C 1
ATOM 1227 O O . SER A 1 160 ? 27.155 -5.843 -39.345 1.00 96.56 160 SER A O 1
ATOM 1229 N N . ILE A 1 161 ? 26.747 -5.393 -37.162 1.00 98.50 161 ILE A N 1
ATOM 1230 C CA . ILE A 1 161 ? 27.321 -4.049 -37.122 1.00 98.50 161 ILE A CA 1
ATOM 1231 C C . ILE A 1 161 ? 28.550 -4.096 -36.216 1.00 98.50 161 ILE A C 1
ATOM 1233 O O . ILE A 1 161 ? 28.455 -4.458 -35.044 1.00 98.50 161 ILE A O 1
ATOM 1237 N N . ASN A 1 162 ? 29.700 -3.725 -36.769 1.00 98.25 162 ASN A N 1
ATOM 1238 C CA . ASN A 1 162 ? 30.940 -3.502 -36.034 1.00 98.25 162 ASN A CA 1
ATOM 1239 C C . ASN A 1 162 ? 31.400 -2.063 -36.278 1.00 98.25 162 ASN A C 1
ATOM 1241 O O . ASN A 1 162 ? 31.582 -1.675 -37.428 1.00 98.25 162 ASN A O 1
ATOM 1245 N N . MET A 1 163 ? 31.605 -1.292 -35.219 1.00 97.88 163 MET A N 1
ATOM 1246 C CA . MET A 1 163 ? 32.025 0.107 -35.257 1.00 97.88 163 MET A CA 1
ATOM 1247 C C . MET A 1 163 ? 33.204 0.299 -34.303 1.00 97.88 163 MET A C 1
ATOM 1249 O O . MET A 1 163 ? 33.121 -0.014 -33.115 1.00 97.88 163 MET A O 1
ATOM 1253 N N . VAL A 1 164 ? 34.314 0.833 -34.809 1.00 97.56 164 VAL A N 1
ATOM 1254 C CA . VAL A 1 164 ? 35.457 1.201 -33.970 1.00 97.56 164 VAL A CA 1
ATOM 1255 C C . VAL A 1 164 ? 35.079 2.335 -33.013 1.00 97.56 164 VAL A C 1
ATOM 1257 O O . VAL A 1 164 ? 34.332 3.249 -33.369 1.00 97.56 164 VAL A O 1
ATOM 1260 N N . SER A 1 165 ? 35.620 2.308 -31.796 1.00 96.25 165 SER A N 1
ATOM 1261 C CA . SER A 1 165 ? 35.404 3.370 -30.807 1.00 96.25 165 SER A CA 1
ATOM 1262 C C . SER A 1 165 ? 35.738 4.753 -31.382 1.00 96.25 165 SER A C 1
ATOM 1264 O O . SER A 1 165 ? 36.805 4.940 -31.960 1.00 96.25 165 SER A O 1
ATOM 1266 N N . GLY A 1 166 ? 34.840 5.723 -31.201 1.00 94.38 166 GLY A N 1
ATOM 1267 C CA . GLY A 1 166 ? 34.948 7.081 -31.754 1.00 94.38 166 GLY A CA 1
ATOM 1268 C C . GLY A 1 166 ? 34.113 7.309 -33.019 1.00 94.38 166 GLY A C 1
ATOM 1269 O O . GLY A 1 166 ? 33.714 8.442 -33.272 1.00 94.38 166 GLY A O 1
ATOM 1270 N N . SER A 1 167 ? 33.771 6.243 -33.751 1.00 98.00 167 SER A N 1
ATOM 1271 C CA . SER A 1 167 ? 32.832 6.309 -34.879 1.00 98.00 167 SER A CA 1
ATOM 1272 C C . SER A 1 167 ? 31.372 6.244 -34.419 1.00 98.00 167 SER A C 1
ATOM 1274 O O . SER A 1 167 ? 31.074 5.772 -33.319 1.00 98.00 167 SER A O 1
ATOM 1276 N N . ASN A 1 168 ? 30.448 6.731 -35.249 1.00 98.12 168 ASN A N 1
ATOM 1277 C CA . ASN A 1 168 ? 29.009 6.650 -34.991 1.00 98.12 168 ASN A CA 1
ATOM 1278 C C . ASN A 1 168 ? 28.211 6.603 -36.298 1.00 98.12 168 ASN A C 1
ATOM 1280 O O . ASN A 1 168 ? 28.759 6.798 -37.380 1.00 98.12 168 ASN A O 1
ATOM 1284 N N . LEU A 1 169 ? 26.913 6.338 -36.181 1.00 98.50 169 LEU A N 1
ATOM 1285 C CA . LEU A 1 169 ? 25.931 6.614 -37.228 1.00 98.50 169 LEU A CA 1
ATOM 1286 C C . LEU A 1 169 ? 24.994 7.730 -36.748 1.00 98.50 169 LEU A C 1
ATOM 1288 O O . LEU A 1 169 ? 24.908 7.996 -35.547 1.00 98.50 169 LEU A O 1
ATOM 1292 N N . TYR A 1 170 ? 24.289 8.385 -37.671 1.00 98.44 170 TYR A N 1
ATOM 1293 C CA . TYR A 1 170 ? 23.259 9.358 -37.305 1.00 98.44 170 TYR A CA 1
ATOM 1294 C C . TYR A 1 170 ? 21.932 8.650 -37.015 1.00 98.44 170 TYR A C 1
ATOM 1296 O O . TYR A 1 170 ? 21.711 8.236 -35.877 1.00 98.44 170 TYR A O 1
ATOM 1304 N N . ASP A 1 171 ? 21.092 8.439 -38.032 1.00 98.62 171 ASP A N 1
ATOM 1305 C CA . ASP A 1 171 ? 19.881 7.629 -37.914 1.00 98.62 171 ASP A CA 1
ATOM 1306 C C . ASP A 1 171 ? 20.158 6.193 -38.367 1.00 98.62 171 ASP A C 1
ATOM 1308 O O . ASP A 1 171 ? 20.865 5.961 -39.351 1.00 98.62 171 ASP A O 1
ATOM 1312 N N . VAL A 1 172 ? 19.554 5.221 -37.687 1.00 98.62 172 VAL A N 1
ATOM 1313 C CA . VAL A 1 172 ? 19.617 3.803 -38.046 1.00 98.62 172 VAL A CA 1
ATOM 1314 C C . VAL A 1 172 ? 18.223 3.222 -38.165 1.00 98.62 172 VAL A C 1
ATOM 1316 O O . VAL A 1 172 ? 17.370 3.436 -37.304 1.00 98.62 172 VAL A O 1
ATOM 1319 N N . LYS A 1 173 ? 18.009 2.440 -39.220 1.00 98.06 173 LYS A N 1
ATOM 1320 C CA . LYS A 1 173 ? 16.788 1.673 -39.443 1.00 98.06 173 LYS A CA 1
ATOM 1321 C C . LYS A 1 173 ? 17.130 0.196 -39.630 1.00 98.06 173 LYS A C 1
ATOM 1323 O O . LYS A 1 173 ? 17.856 -0.166 -40.550 1.00 98.06 173 LYS A O 1
ATOM 1328 N N . ILE A 1 174 ? 16.597 -0.661 -38.770 1.00 97.19 174 ILE A N 1
ATOM 1329 C CA . ILE A 1 174 ? 16.631 -2.116 -38.925 1.00 97.19 174 ILE A CA 1
ATOM 1330 C C . ILE A 1 174 ? 15.325 -2.520 -39.602 1.00 97.19 174 ILE A C 1
ATOM 1332 O O . ILE A 1 174 ? 14.255 -2.405 -39.014 1.00 97.19 174 ILE A O 1
ATOM 1336 N N . ASN A 1 175 ? 15.408 -2.947 -40.855 1.00 93.19 175 ASN A N 1
ATOM 1337 C CA . ASN A 1 175 ? 14.269 -3.336 -41.680 1.00 93.19 175 ASN A CA 1
ATOM 1338 C C . ASN A 1 175 ? 14.527 -4.707 -42.309 1.00 93.19 175 ASN A C 1
ATOM 1340 O O . ASN A 1 175 ? 14.487 -4.882 -43.527 1.00 93.19 175 ASN A O 1
ATOM 1344 N N . LYS A 1 176 ? 14.802 -5.706 -41.470 1.00 89.50 176 LYS A N 1
ATOM 1345 C CA . LYS A 1 176 ? 15.068 -7.085 -41.901 1.00 89.50 176 LYS A CA 1
ATOM 1346 C C . LYS A 1 176 ? 13.769 -7.840 -42.218 1.00 89.50 176 LYS A C 1
ATOM 1348 O O . LYS A 1 176 ? 13.630 -9.020 -41.905 1.00 89.50 176 LYS A O 1
ATOM 1353 N N . SER A 1 177 ? 12.792 -7.139 -42.804 1.00 74.94 177 SER A N 1
ATOM 1354 C CA . SER A 1 177 ? 11.613 -7.761 -43.402 1.00 74.94 177 SER A CA 1
ATOM 1355 C C . SER A 1 177 ? 12.033 -8.459 -44.697 1.00 74.94 177 SER A C 1
ATOM 1357 O O . SER A 1 177 ? 12.852 -7.951 -45.461 1.00 74.94 177 SER A O 1
ATOM 1359 N N . SER A 1 178 ? 11.484 -9.640 -44.958 1.00 62.84 178 SER A N 1
ATOM 1360 C CA . SER A 1 178 ? 11.852 -10.530 -46.071 1.00 62.84 178 SER A CA 1
ATOM 1361 C C . SER A 1 178 ? 11.498 -10.007 -47.479 1.00 62.84 178 SER A C 1
ATOM 1363 O O . SER A 1 178 ? 11.501 -10.777 -48.434 1.00 62.84 178 SER A O 1
ATOM 1365 N N . LYS A 1 179 ? 11.172 -8.715 -47.630 1.00 59.88 179 LYS A N 1
ATOM 1366 C CA . LYS A 1 179 ? 10.539 -8.147 -48.834 1.00 59.88 179 LYS A CA 1
ATOM 1367 C C . LYS A 1 179 ? 11.515 -7.705 -49.932 1.00 59.88 179 LYS A C 1
ATOM 1369 O O . LYS A 1 179 ? 11.107 -7.645 -51.085 1.00 59.88 179 LYS A O 1
ATOM 1374 N N . GLU A 1 180 ? 12.774 -7.397 -49.610 1.00 57.91 180 GLU A N 1
ATOM 1375 C CA . GLU A 1 180 ? 13.766 -6.905 -50.584 1.00 57.91 180 GLU A CA 1
ATOM 1376 C C . GLU A 1 180 ? 15.157 -7.512 -50.325 1.00 57.91 180 GLU A C 1
ATOM 1378 O O . GLU A 1 180 ? 15.655 -7.422 -49.206 1.00 57.91 180 GLU A O 1
ATOM 1383 N N . GLY A 1 181 ? 15.808 -8.074 -51.355 1.00 54.75 181 GLY A N 1
ATOM 1384 C CA . GLY A 1 181 ? 17.236 -8.440 -51.312 1.00 54.75 181 GLY A CA 1
ATOM 1385 C C . GLY A 1 181 ? 17.587 -9.925 -51.149 1.00 54.75 181 GLY A C 1
ATOM 1386 O O . GLY A 1 181 ? 18.652 -10.217 -50.616 1.00 54.75 181 GLY A O 1
ATOM 1387 N N . ASP A 1 182 ? 16.735 -10.859 -51.583 1.00 50.28 182 ASP A N 1
ATOM 1388 C CA . ASP A 1 182 ? 17.080 -12.288 -51.578 1.00 50.28 182 ASP A CA 1
ATOM 1389 C C . ASP A 1 182 ? 16.429 -13.024 -52.759 1.00 50.28 182 ASP A C 1
ATOM 1391 O O . ASP A 1 182 ? 15.230 -13.296 -52.756 1.00 50.28 182 ASP A O 1
ATOM 1395 N N . GLU A 1 183 ? 17.221 -13.343 -53.787 1.00 47.72 183 GLU A N 1
ATOM 1396 C CA . GLU A 1 183 ? 16.802 -14.233 -54.882 1.00 47.72 183 GLU A CA 1
ATOM 1397 C C . GLU A 1 183 ? 16.960 -15.727 -54.512 1.00 47.72 183 GLU A C 1
ATOM 1399 O O . GLU A 1 183 ? 16.712 -16.591 -55.351 1.00 47.72 183 GLU A O 1
ATOM 1404 N N . SER A 1 184 ? 17.372 -16.072 -53.278 1.00 47.44 184 SER A N 1
ATOM 1405 C CA . SER A 1 184 ? 17.902 -17.415 -52.981 1.00 47.44 184 SER A CA 1
ATOM 1406 C C . SER A 1 184 ? 17.363 -18.151 -51.744 1.00 47.44 184 SER A C 1
ATOM 1408 O O . SER A 1 184 ? 17.814 -19.269 -51.484 1.00 47.44 184 SER A O 1
ATOM 1410 N N . PHE A 1 185 ? 16.376 -17.627 -51.006 1.00 45.12 185 PHE A N 1
ATOM 1411 C CA . PHE A 1 185 ? 15.816 -18.339 -49.842 1.00 45.12 185 PHE A CA 1
ATOM 1412 C C . PHE A 1 185 ? 14.445 -18.984 -50.107 1.00 45.12 185 PHE A C 1
ATOM 1414 O O . PHE A 1 185 ? 13.414 -18.311 -50.084 1.00 45.12 185 PHE A O 1
ATOM 1421 N N . THR A 1 186 ? 14.429 -20.315 -50.253 1.00 46.94 186 THR A N 1
ATOM 1422 C CA . THR A 1 186 ? 13.245 -21.167 -50.519 1.00 46.94 186 THR A CA 1
ATOM 1423 C C . THR A 1 186 ? 12.468 -21.610 -49.270 1.00 46.94 186 THR A C 1
ATOM 1425 O O . THR A 1 186 ? 11.635 -22.513 -49.341 1.00 46.94 186 THR A O 1
ATOM 1428 N N . GLY A 1 187 ? 12.726 -21.014 -48.101 1.00 53.19 187 GLY A N 1
ATOM 1429 C CA . GLY A 1 187 ? 11.867 -21.205 -46.930 1.00 53.19 187 GLY A CA 1
ATOM 1430 C C . GLY A 1 187 ? 10.523 -20.529 -47.171 1.00 53.19 187 GLY A C 1
ATOM 1431 O O . GLY A 1 187 ? 10.380 -19.335 -46.908 1.00 53.19 187 GLY A O 1
ATOM 1432 N N . GLU A 1 188 ? 9.583 -21.263 -47.758 1.00 54.69 188 GLU A N 1
ATOM 1433 C CA . GLU A 1 188 ? 8.259 -20.751 -48.097 1.00 54.69 188 GLU A CA 1
ATOM 1434 C C . GLU A 1 188 ? 7.468 -20.403 -46.825 1.00 54.69 188 GLU A C 1
ATOM 1436 O O . GLU A 1 188 ? 7.499 -21.171 -45.852 1.00 54.69 188 GLU A O 1
ATOM 1441 N N . PRO A 1 189 ? 6.743 -19.270 -46.810 1.00 58.16 189 PRO A N 1
ATOM 1442 C CA . PRO A 1 189 ? 5.803 -18.984 -45.745 1.00 58.16 189 PRO A CA 1
ATOM 1443 C C . PRO A 1 189 ? 4.716 -20.069 -45.708 1.00 58.16 189 PRO A C 1
ATOM 1445 O O . PRO A 1 189 ? 4.137 -20.448 -46.726 1.00 58.16 189 PRO A O 1
ATOM 1448 N N . VAL A 1 190 ? 4.436 -20.579 -44.515 1.00 62.16 190 VAL A N 1
ATOM 1449 C CA . VAL A 1 190 ? 3.357 -21.528 -44.254 1.00 62.16 190 VAL A CA 1
ATOM 1450 C C . VAL A 1 190 ? 2.102 -20.724 -43.953 1.00 62.16 190 VAL A C 1
ATOM 1452 O O . VAL A 1 190 ? 2.084 -19.958 -42.992 1.00 62.16 190 VAL A O 1
ATOM 1455 N N . TYR A 1 191 ? 1.053 -20.914 -44.748 1.00 71.00 191 TYR A N 1
ATOM 1456 C CA . TYR A 1 191 ? -0.265 -20.320 -44.527 1.00 71.00 191 TYR A CA 1
ATOM 1457 C C . TYR A 1 191 ? -1.254 -21.373 -44.037 1.00 71.00 191 TYR A C 1
ATOM 1459 O O . TYR A 1 191 ? -1.200 -22.536 -44.447 1.00 71.00 191 TYR A O 1
ATOM 1467 N N . ASP A 1 192 ? -2.173 -20.949 -43.180 1.00 66.25 192 ASP A N 1
ATOM 1468 C CA . ASP A 1 192 ? -3.348 -21.718 -42.820 1.00 66.25 192 ASP A CA 1
ATOM 1469 C C . ASP A 1 192 ? -4.226 -21.854 -44.058 1.00 66.25 192 ASP A C 1
ATOM 1471 O O . ASP A 1 192 ? -4.642 -20.870 -44.670 1.00 66.25 192 ASP A O 1
ATOM 1475 N N . GLN A 1 193 ? -4.484 -23.095 -44.464 1.00 53.88 193 GLN A N 1
ATOM 1476 C CA . GLN A 1 193 ? -5.202 -23.375 -45.706 1.00 53.88 193 GLN A CA 1
ATOM 1477 C C . GLN A 1 193 ? -6.700 -23.043 -45.621 1.00 53.88 193 GLN A C 1
ATOM 1479 O O . GLN A 1 193 ? -7.385 -23.093 -46.642 1.00 53.88 193 GLN A O 1
ATOM 1484 N N . GLN A 1 194 ? -7.216 -22.717 -44.432 1.00 47.28 194 GLN A N 1
ATOM 1485 C CA . GLN A 1 194 ? -8.629 -22.459 -44.177 1.00 47.28 194 GLN A CA 1
ATOM 1486 C C . GLN A 1 194 ? -8.927 -20.966 -43.992 1.00 47.28 194 GLN A C 1
ATOM 1488 O O . GLN A 1 194 ? -9.937 -20.492 -44.513 1.00 47.28 194 GLN A O 1
ATOM 1493 N N . SER A 1 195 ? -8.057 -20.221 -43.304 1.00 58.56 195 SER A N 1
ATOM 1494 C CA . SER A 1 195 ? -8.192 -18.772 -43.096 1.00 58.56 195 SER A CA 1
ATOM 1495 C C . SER A 1 195 ? -7.351 -17.927 -44.057 1.00 58.56 195 SER A C 1
ATOM 1497 O O . SER A 1 195 ? -7.634 -16.742 -44.228 1.00 58.56 195 SER A O 1
ATOM 1499 N N . GLY A 1 196 ? -6.328 -18.511 -44.694 1.00 61.25 196 GLY A N 1
ATOM 1500 C CA . GLY A 1 196 ? -5.328 -17.770 -45.467 1.00 61.25 196 GLY A CA 1
ATOM 1501 C C . GLY A 1 196 ? -4.365 -16.954 -44.597 1.00 61.25 196 GLY A C 1
ATOM 1502 O O . GLY A 1 196 ? -3.549 -16.205 -45.134 1.00 61.25 196 GLY A O 1
ATOM 1503 N N . GLU A 1 197 ? -4.441 -17.077 -43.268 1.00 48.72 197 GLU A N 1
ATOM 1504 C CA . GLU A 1 197 ? -3.522 -16.407 -42.349 1.00 48.72 197 GLU A CA 1
ATOM 1505 C C . GLU A 1 197 ? -2.153 -17.085 -42.357 1.00 48.72 197 GLU A C 1
ATOM 1507 O O . GLU A 1 197 ? -2.026 -18.302 -42.453 1.00 48.72 197 GLU A O 1
ATOM 1512 N N . MET A 1 198 ? -1.092 -16.293 -42.262 1.00 50.09 198 MET A N 1
ATOM 1513 C CA . MET A 1 198 ? 0.274 -16.806 -42.248 1.00 50.09 198 MET A CA 1
ATOM 1514 C C . MET A 1 198 ? 0.574 -17.471 -40.894 1.00 50.09 198 MET A C 1
ATOM 1516 O O . MET A 1 198 ? 0.618 -16.796 -39.871 1.00 50.09 198 MET A O 1
ATOM 1520 N N . ILE A 1 199 ? 0.803 -18.788 -40.891 1.00 59.03 199 ILE A N 1
ATOM 1521 C CA . ILE A 1 199 ? 1.166 -19.588 -39.707 1.00 59.03 199 ILE A CA 1
ATOM 1522 C C . ILE A 1 199 ? 2.659 -19.422 -39.361 1.00 59.03 199 ILE A C 1
ATOM 1524 O O . ILE A 1 199 ? 3.031 -19.456 -38.189 1.00 59.03 199 ILE A O 1
ATOM 1528 N N . SER A 1 200 ? 3.543 -19.284 -40.358 1.00 53.62 200 SER A N 1
ATOM 1529 C CA . SER A 1 200 ? 5.004 -19.194 -40.169 1.00 53.62 200 SER A CA 1
ATOM 1530 C C . SER A 1 200 ? 5.690 -18.593 -41.402 1.00 53.62 200 SER A C 1
ATOM 1532 O O . SER A 1 200 ? 5.317 -18.918 -42.519 1.00 53.62 200 SER A O 1
ATOM 1534 N N . GLU A 1 201 ? 6.735 -17.774 -41.236 1.00 58.25 201 GLU A N 1
ATOM 1535 C CA . GLU A 1 201 ? 7.516 -17.212 -42.362 1.00 58.25 201 GLU A CA 1
ATOM 1536 C C . GLU A 1 201 ? 8.641 -18.137 -42.885 1.00 58.25 201 GLU A C 1
ATOM 1538 O O . GLU A 1 201 ? 9.462 -17.718 -43.701 1.00 58.25 201 GLU A O 1
ATOM 1543 N N . GLY A 1 202 ? 8.736 -19.383 -42.403 1.00 53.59 202 GLY A N 1
ATOM 1544 C CA . GLY A 1 202 ? 9.742 -20.341 -42.888 1.00 53.59 202 GLY A CA 1
ATOM 1545 C C . GLY A 1 202 ? 11.158 -20.175 -42.307 1.00 53.59 202 GLY A C 1
ATOM 1546 O O . GLY A 1 202 ? 12.106 -20.724 -42.862 1.00 53.59 202 GLY A O 1
ATOM 1547 N N . GLY A 1 203 ? 11.322 -19.461 -41.182 1.00 53.94 203 GLY A N 1
ATOM 1548 C CA . GLY A 1 203 ? 12.570 -19.441 -40.397 1.00 53.94 203 GLY A CA 1
ATOM 1549 C C . GLY A 1 203 ? 13.760 -18.735 -41.063 1.00 53.94 203 GLY A C 1
ATOM 1550 O O . GLY A 1 203 ? 14.846 -19.308 -41.137 1.00 53.94 203 GLY A O 1
ATOM 1551 N N . LYS A 1 204 ? 13.576 -17.498 -41.542 1.00 59.78 204 LYS A N 1
ATOM 1552 C CA . LYS A 1 204 ? 14.639 -16.716 -42.201 1.00 59.78 204 LYS A CA 1
ATOM 1553 C C . LYS A 1 204 ? 15.478 -15.924 -41.190 1.00 59.78 204 LYS A C 1
ATOM 1555 O O . LYS A 1 204 ? 14.959 -15.399 -40.208 1.00 59.78 204 LYS A O 1
ATOM 1560 N N . ALA A 1 205 ? 16.776 -15.835 -41.454 1.00 63.34 205 ALA A N 1
ATOM 1561 C CA . ALA A 1 205 ? 17.774 -15.117 -40.669 1.00 63.34 205 ALA A CA 1
ATOM 1562 C C . ALA A 1 205 ? 17.529 -13.587 -40.722 1.00 63.34 205 ALA A C 1
ATOM 1564 O O . ALA A 1 205 ? 17.997 -12.893 -41.611 1.00 63.34 205 ALA A O 1
ATOM 1565 N N . ASN A 1 206 ? 16.747 -13.027 -39.804 1.00 85.88 206 ASN A N 1
ATOM 1566 C CA . ASN A 1 206 ? 16.269 -11.639 -39.864 1.00 85.88 206 ASN A CA 1
ATOM 1567 C C . ASN A 1 206 ? 16.876 -10.727 -38.784 1.00 85.88 206 ASN A C 1
ATOM 1569 O O . ASN A 1 206 ? 16.221 -9.800 -38.304 1.00 85.88 206 ASN A O 1
ATOM 1573 N N . THR A 1 207 ? 18.118 -10.990 -38.379 1.00 92.94 207 THR A N 1
ATOM 1574 C CA . THR A 1 207 ? 18.748 -10.344 -37.223 1.00 92.94 207 THR A CA 1
ATOM 1575 C C . THR A 1 207 ? 19.911 -9.444 -37.618 1.00 92.94 207 THR A C 1
ATOM 1577 O O . THR A 1 207 ? 20.828 -9.855 -38.328 1.00 92.94 207 THR A O 1
ATOM 1580 N N . ILE A 1 208 ? 19.934 -8.230 -37.068 1.00 97.25 208 ILE A N 1
ATOM 1581 C CA . ILE A 1 208 ? 21.153 -7.430 -36.947 1.00 97.25 208 ILE A CA 1
ATOM 1582 C C . ILE A 1 208 ? 21.729 -7.614 -35.547 1.00 97.25 208 ILE A C 1
ATOM 1584 O O . ILE A 1 208 ? 21.083 -7.274 -34.557 1.00 97.25 208 ILE A O 1
ATOM 1588 N N . THR A 1 209 ? 22.948 -8.150 -35.469 1.00 98.06 209 THR A N 1
ATOM 1589 C CA . THR A 1 209 ? 23.666 -8.387 -34.208 1.00 98.06 209 THR A CA 1
ATOM 1590 C C . THR A 1 209 ? 24.833 -7.416 -34.044 1.00 98.06 209 THR A C 1
ATOM 1592 O O . THR A 1 209 ? 25.661 -7.265 -34.945 1.00 98.06 209 THR A O 1
ATOM 1595 N N . LEU A 1 210 ? 24.946 -6.773 -32.884 1.00 98.56 210 LEU A N 1
ATOM 1596 C CA . LEU A 1 210 ? 26.117 -5.960 -32.565 1.00 98.56 210 LEU A CA 1
ATOM 1597 C C . LEU A 1 210 ? 27.358 -6.839 -32.359 1.00 98.56 210 LEU A C 1
ATOM 1599 O O . LEU A 1 210 ? 27.317 -7.845 -31.650 1.00 98.56 210 LEU A O 1
ATOM 1603 N N . ALA A 1 211 ? 28.469 -6.431 -32.969 1.00 98.12 211 ALA A N 1
ATOM 1604 C CA . ALA A 1 211 ? 29.803 -7.016 -32.798 1.00 98.12 211 ALA A CA 1
ATOM 1605 C C . ALA A 1 211 ? 30.783 -6.055 -32.088 1.00 98.12 211 ALA A C 1
ATOM 1607 O O . ALA A 1 211 ? 31.965 -6.360 -31.935 1.00 98.12 211 ALA A O 1
ATOM 1608 N N . SER A 1 212 ? 30.291 -4.890 -31.663 1.00 98.31 212 SER A N 1
ATOM 1609 C CA . SER A 1 212 ? 30.993 -3.873 -30.879 1.00 98.31 212 SER A CA 1
ATOM 1610 C C . SER A 1 212 ? 29.977 -3.007 -30.134 1.00 98.31 212 SER A C 1
ATOM 1612 O O . SER A 1 212 ? 28.781 -3.053 -30.430 1.00 98.31 212 SER A O 1
ATOM 1614 N N . ASN A 1 213 ? 30.451 -2.145 -29.230 1.00 98.44 213 ASN A N 1
ATOM 1615 C CA . ASN A 1 213 ? 29.626 -1.045 -28.726 1.00 98.44 213 ASN A CA 1
ATOM 1616 C C . ASN A 1 213 ? 29.172 -0.161 -29.892 1.00 98.44 213 ASN A C 1
ATOM 1618 O O . ASN A 1 213 ? 29.920 0.043 -30.855 1.00 98.44 213 ASN A O 1
ATOM 1622 N N . PHE A 1 214 ? 27.948 0.346 -29.798 1.00 98.44 214 PHE A N 1
ATOM 1623 C CA . PHE A 1 214 ? 27.289 1.040 -30.893 1.00 98.44 214 PHE A CA 1
ATOM 1624 C C . PHE A 1 214 ? 26.736 2.399 -30.456 1.00 98.44 214 PHE A C 1
ATOM 1626 O O . PHE A 1 214 ? 26.151 2.524 -29.380 1.00 98.44 214 PHE A O 1
ATOM 1633 N N . VAL A 1 215 ? 26.910 3.416 -31.307 1.00 98.62 215 VAL A N 1
ATOM 1634 C CA . VAL A 1 215 ? 26.436 4.785 -31.073 1.00 98.62 215 VAL A CA 1
ATOM 1635 C C . VAL A 1 215 ? 25.640 5.274 -32.282 1.00 98.62 215 VAL A C 1
ATOM 1637 O O . VAL A 1 215 ? 26.171 5.329 -33.395 1.00 98.62 215 VAL A O 1
ATOM 1640 N N . ALA A 1 216 ? 24.395 5.681 -32.038 1.00 98.44 216 ALA A N 1
ATOM 1641 C CA . ALA A 1 216 ? 23.560 6.441 -32.960 1.00 98.44 216 ALA A CA 1
ATOM 1642 C C . ALA A 1 216 ? 23.315 7.846 -32.387 1.00 98.44 216 ALA A C 1
ATOM 1644 O O . ALA A 1 216 ? 22.802 8.002 -31.279 1.00 98.44 216 ALA A O 1
ATOM 1645 N N . THR A 1 217 ? 23.695 8.887 -33.124 1.00 98.38 217 THR A N 1
ATOM 1646 C CA . THR A 1 217 ? 23.543 10.288 -32.684 1.00 98.38 217 THR A CA 1
ATOM 1647 C C . THR A 1 217 ? 22.176 10.888 -33.033 1.00 98.38 217 THR A C 1
ATOM 1649 O O . THR A 1 217 ? 21.829 11.956 -32.533 1.00 98.38 217 THR A O 1
ATOM 1652 N N . GLY A 1 218 ? 21.388 10.189 -33.851 1.00 98.12 218 GLY A N 1
ATOM 1653 C CA . GLY A 1 218 ? 19.985 10.455 -34.146 1.00 98.12 218 GLY A CA 1
ATOM 1654 C C . GLY A 1 218 ? 19.080 9.386 -33.526 1.00 98.12 218 GLY A C 1
ATOM 1655 O O . GLY A 1 218 ? 19.128 9.153 -32.317 1.00 98.12 218 GLY A O 1
ATOM 1656 N N . LYS A 1 219 ? 18.231 8.747 -34.335 1.00 98.44 219 LYS A N 1
ATOM 1657 C CA . LYS A 1 219 ? 17.264 7.720 -33.894 1.00 98.44 219 LYS A CA 1
ATOM 1658 C C . LYS A 1 219 ? 17.665 6.297 -34.290 1.00 98.44 219 LYS A C 1
ATOM 1660 O O . LYS A 1 219 ? 18.353 6.090 -35.286 1.00 98.44 219 LYS A O 1
ATOM 1665 N N . LEU A 1 220 ? 17.149 5.317 -33.554 1.00 98.75 220 LEU A N 1
ATOM 1666 C CA . LEU A 1 220 ? 17.162 3.900 -33.910 1.00 98.75 220 LEU A CA 1
ATOM 1667 C C . LEU A 1 220 ? 15.717 3.435 -34.120 1.00 98.75 220 LEU A C 1
ATOM 1669 O O . LEU A 1 220 ? 14.912 3.483 -33.197 1.00 98.75 220 LEU A O 1
ATOM 1673 N N . ILE A 1 221 ? 15.386 2.974 -35.324 1.00 98.50 221 ILE A N 1
ATOM 1674 C CA . ILE A 1 221 ? 14.077 2.391 -35.639 1.00 98.50 221 ILE A CA 1
ATOM 1675 C C . ILE A 1 221 ? 14.269 0.909 -35.937 1.00 98.50 221 ILE A C 1
ATOM 1677 O O . ILE A 1 221 ? 14.961 0.555 -36.889 1.00 98.50 221 ILE A O 1
ATOM 1681 N N . ILE A 1 222 ? 13.641 0.039 -35.153 1.00 97.88 222 ILE A N 1
ATOM 1682 C CA . ILE A 1 222 ? 13.524 -1.390 -35.450 1.00 97.88 222 ILE A CA 1
ATOM 1683 C C . ILE A 1 222 ? 12.185 -1.585 -36.154 1.00 97.88 222 ILE A C 1
ATOM 1685 O O . ILE A 1 222 ? 11.187 -1.914 -35.520 1.00 97.88 222 ILE A O 1
ATOM 1689 N N . GLU A 1 223 ? 12.166 -1.322 -37.457 1.00 95.31 223 GLU A N 1
ATOM 1690 C CA . GLU A 1 223 ? 10.975 -1.406 -38.309 1.00 95.31 223 GLU A CA 1
ATOM 1691 C C . GLU A 1 223 ? 10.500 -2.857 -38.449 1.00 95.31 223 GLU A C 1
ATOM 1693 O O . GLU A 1 223 ? 9.317 -3.150 -38.327 1.00 95.31 223 GLU A O 1
ATOM 1698 N N . ALA A 1 224 ? 11.433 -3.781 -38.695 1.00 90.69 224 ALA A N 1
ATOM 1699 C CA . ALA A 1 224 ? 11.141 -5.199 -38.861 1.00 90.69 224 ALA A CA 1
ATOM 1700 C C . ALA A 1 224 ? 12.373 -6.074 -38.590 1.00 90.69 224 ALA A C 1
ATOM 1702 O O . ALA A 1 224 ? 13.516 -5.645 -38.778 1.00 90.69 224 ALA A O 1
ATOM 1703 N N . GLY A 1 225 ? 12.122 -7.327 -38.206 1.00 91.31 225 GLY A N 1
ATOM 1704 C CA . GLY A 1 225 ? 13.149 -8.292 -37.810 1.00 91.31 225 GLY A CA 1
ATOM 1705 C C . GLY A 1 225 ? 13.674 -8.058 -36.394 1.00 91.31 225 GLY A C 1
ATOM 1706 O O . GLY A 1 225 ? 13.006 -7.432 -35.567 1.00 91.31 225 GLY A O 1
ATOM 1707 N N . ASN A 1 226 ? 14.865 -8.583 -36.108 1.00 94.06 226 ASN A N 1
ATOM 1708 C CA . ASN A 1 226 ? 15.459 -8.568 -34.775 1.00 94.06 226 ASN A CA 1
ATOM 1709 C C . ASN A 1 226 ? 16.673 -7.630 -34.708 1.00 94.06 226 ASN A C 1
ATOM 1711 O O . ASN A 1 226 ? 17.549 -7.666 -35.574 1.00 94.06 226 ASN A O 1
ATOM 1715 N N . PHE A 1 227 ? 16.793 -6.875 -33.621 1.00 97.94 227 PHE A N 1
ATOM 1716 C CA . PHE A 1 227 ? 18.027 -6.192 -33.239 1.00 97.94 227 PHE A CA 1
ATOM 1717 C C . PHE A 1 227 ? 18.583 -6.816 -31.957 1.00 97.94 227 PHE A C 1
ATOM 1719 O O . PHE A 1 227 ? 17.919 -6.817 -30.921 1.00 97.94 227 PHE A O 1
ATOM 1726 N N . ASN A 1 228 ? 19.787 -7.380 -32.034 1.00 98.25 228 ASN A N 1
ATOM 1727 C CA . ASN A 1 228 ? 20.425 -8.122 -30.952 1.00 98.25 228 ASN A CA 1
ATOM 1728 C C . ASN A 1 228 ? 21.698 -7.419 -30.476 1.00 98.25 228 ASN A C 1
ATOM 1730 O O . ASN A 1 228 ? 22.660 -7.277 -31.232 1.00 98.25 228 ASN A O 1
ATOM 1734 N N . LEU A 1 229 ? 21.730 -7.029 -29.202 1.00 98.56 229 LEU A N 1
ATOM 1735 C CA . LEU A 1 229 ? 22.884 -6.341 -28.619 1.00 98.56 229 LEU A CA 1
ATOM 1736 C C . LEU A 1 229 ? 24.060 -7.283 -28.313 1.00 98.56 229 LEU A C 1
ATOM 1738 O O . LEU A 1 229 ? 25.159 -6.803 -28.039 1.00 98.56 229 LEU A O 1
ATOM 1742 N N . SER A 1 230 ? 23.874 -8.608 -28.378 1.00 97.88 230 SER A N 1
ATOM 1743 C CA . SER A 1 230 ? 24.900 -9.602 -28.035 1.00 97.88 230 SER A CA 1
ATOM 1744 C C . SER A 1 230 ? 25.463 -9.354 -26.628 1.00 97.88 230 SER A C 1
ATOM 1746 O O . SER A 1 230 ? 24.747 -9.542 -25.650 1.00 97.88 230 SER A O 1
ATOM 1748 N N . THR A 1 231 ? 26.701 -8.875 -26.489 1.00 97.56 231 THR A N 1
ATOM 1749 C CA . THR A 1 231 ? 27.326 -8.523 -25.201 1.00 97.56 231 THR A CA 1
ATOM 1750 C C . THR A 1 231 ? 27.707 -7.044 -25.105 1.00 97.56 231 THR A C 1
ATOM 1752 O O . THR A 1 231 ? 28.577 -6.692 -24.313 1.00 97.56 231 THR A O 1
ATOM 1755 N N . TYR A 1 232 ? 27.126 -6.191 -25.950 1.00 98.50 232 TYR A N 1
ATOM 1756 C CA . TYR A 1 232 ? 27.570 -4.811 -26.146 1.00 98.50 232 TYR A CA 1
ATOM 1757 C C . TYR A 1 232 ? 26.554 -3.777 -25.667 1.00 98.50 232 TYR A C 1
ATOM 1759 O O . TYR A 1 232 ? 25.386 -4.090 -25.413 1.00 98.50 232 TYR A O 1
ATOM 1767 N N . THR A 1 233 ? 27.022 -2.532 -25.573 1.00 98.44 233 THR A N 1
ATOM 1768 C CA . THR A 1 233 ? 26.192 -1.363 -25.276 1.00 98.44 233 THR A CA 1
ATOM 1769 C C . THR A 1 233 ? 25.683 -0.695 -26.554 1.00 98.44 233 THR A C 1
ATOM 1771 O O . THR A 1 233 ? 26.327 -0.736 -27.608 1.00 98.44 233 THR A O 1
ATOM 1774 N N . CYS A 1 234 ? 24.519 -0.057 -26.455 1.00 98.69 234 CYS A N 1
ATOM 1775 C CA . CYS A 1 234 ? 23.893 0.710 -27.523 1.00 98.69 234 CYS A CA 1
ATOM 1776 C C . CYS A 1 234 ? 23.473 2.080 -26.982 1.00 98.69 234 CYS A C 1
ATOM 1778 O O . CYS A 1 234 ? 22.611 2.174 -26.113 1.00 98.69 234 CYS A O 1
ATOM 1780 N N . ASN A 1 235 ? 24.086 3.151 -27.482 1.00 98.62 235 ASN A N 1
ATOM 1781 C CA . ASN A 1 235 ? 23.751 4.518 -27.093 1.00 98.62 235 ASN A CA 1
ATOM 1782 C C . ASN A 1 235 ? 23.064 5.239 -28.254 1.00 98.62 235 ASN A C 1
ATOM 1784 O O . ASN A 1 235 ? 23.669 5.439 -29.306 1.00 98.62 235 ASN A O 1
ATOM 1788 N N . VAL A 1 236 ? 21.806 5.621 -28.057 1.00 98.75 236 VAL A N 1
ATOM 1789 C CA . VAL A 1 236 ? 20.971 6.314 -29.037 1.00 98.75 236 VAL A CA 1
ATOM 1790 C C . VAL A 1 236 ? 20.606 7.683 -28.474 1.00 98.75 236 VAL A C 1
ATOM 1792 O O . VAL A 1 236 ? 19.793 7.783 -27.562 1.00 98.75 236 VAL A O 1
ATOM 1795 N N . ALA A 1 237 ? 21.160 8.767 -29.015 1.00 97.94 237 ALA A N 1
ATOM 1796 C CA . ALA A 1 237 ? 20.889 10.104 -28.478 1.00 97.94 237 ALA A CA 1
ATOM 1797 C C . ALA A 1 237 ? 19.406 10.510 -28.615 1.00 97.94 237 ALA A C 1
ATOM 1799 O O . ALA A 1 237 ? 18.875 11.225 -27.766 1.00 97.94 237 ALA A O 1
ATOM 1800 N N . GLY A 1 238 ? 18.729 10.059 -29.672 1.00 97.38 238 GLY A N 1
ATOM 1801 C CA . GLY A 1 238 ? 17.321 10.328 -29.944 1.00 97.38 238 GLY A CA 1
ATOM 1802 C C . GLY A 1 238 ? 16.380 9.238 -29.433 1.00 97.38 238 GLY A C 1
ATOM 1803 O O . GLY A 1 238 ? 16.457 8.804 -28.285 1.00 97.38 238 GLY A O 1
ATOM 1804 N N . THR A 1 239 ? 15.443 8.847 -30.295 1.00 98.50 239 THR A N 1
ATOM 1805 C CA . THR A 1 239 ? 14.400 7.852 -30.001 1.00 98.50 239 THR A CA 1
ATOM 1806 C C . THR A 1 239 ? 14.853 6.465 -30.432 1.00 98.50 239 THR A C 1
ATOM 1808 O O . THR A 1 239 ? 15.369 6.311 -31.541 1.00 98.50 239 THR A O 1
ATOM 1811 N N . THR A 1 240 ? 14.620 5.469 -29.585 1.00 98.75 240 THR A N 1
ATOM 1812 C CA . THR A 1 240 ? 14.612 4.056 -29.956 1.00 98.75 240 THR A CA 1
ATOM 1813 C C . THR A 1 240 ? 13.164 3.614 -30.094 1.00 98.75 240 THR A C 1
ATOM 1815 O O . THR A 1 240 ? 12.446 3.532 -29.100 1.00 98.75 240 THR A O 1
ATOM 1818 N N . ARG A 1 241 ? 12.739 3.349 -31.330 1.00 98.50 241 ARG A N 1
ATOM 1819 C CA . ARG A 1 241 ? 11.369 2.954 -31.666 1.00 98.50 241 ARG A CA 1
ATOM 1820 C C . ARG A 1 241 ? 11.336 1.520 -32.166 1.00 98.50 241 ARG A C 1
ATOM 1822 O O . ARG A 1 241 ? 12.102 1.172 -33.068 1.00 98.50 241 ARG A O 1
ATOM 1829 N N . VAL A 1 242 ? 10.472 0.692 -31.592 1.00 98.31 242 VAL A N 1
ATOM 1830 C CA . VAL A 1 242 ? 10.416 -0.746 -31.873 1.00 98.31 242 VAL A CA 1
ATOM 1831 C C . VAL A 1 242 ? 9.059 -1.106 -32.454 1.00 98.31 242 VAL A C 1
ATOM 1833 O O . VAL A 1 242 ? 8.049 -0.957 -31.781 1.00 98.31 242 VAL A O 1
ATOM 1836 N N . PHE A 1 243 ? 9.070 -1.639 -33.674 1.00 95.25 243 PHE A N 1
ATOM 1837 C CA . PHE A 1 243 ? 7.964 -2.359 -34.317 1.00 95.25 243 PHE A CA 1
ATOM 1838 C C . PHE A 1 243 ? 8.294 -3.850 -34.474 1.00 95.25 243 PHE A C 1
ATOM 1840 O O . PHE A 1 243 ? 7.410 -4.694 -34.413 1.00 95.25 243 PHE A O 1
ATOM 1847 N N . GLY A 1 244 ? 9.577 -4.183 -34.659 1.00 93.38 244 GLY A N 1
ATOM 1848 C CA . GLY A 1 244 ? 10.086 -5.555 -34.695 1.00 93.38 244 GLY A CA 1
ATOM 1849 C C . GLY A 1 244 ? 10.416 -6.106 -33.304 1.00 93.38 244 GLY A C 1
ATOM 1850 O O . GLY A 1 244 ? 9.647 -5.977 -32.351 1.00 93.38 244 GLY A O 1
ATOM 1851 N N . LYS A 1 245 ? 11.585 -6.739 -33.173 1.00 95.44 245 LYS A N 1
ATOM 1852 C CA . LYS A 1 245 ? 12.021 -7.377 -31.927 1.00 95.44 245 LYS A CA 1
ATOM 1853 C C . LYS A 1 245 ? 13.356 -6.844 -31.429 1.00 95.44 245 LYS A C 1
ATOM 1855 O O . LYS A 1 245 ? 14.344 -6.834 -32.160 1.00 95.44 245 LYS A O 1
ATOM 1860 N N . LEU A 1 246 ? 13.411 -6.494 -30.148 1.00 98.31 246 LEU A N 1
ATOM 1861 C CA . LEU A 1 246 ? 14.658 -6.180 -29.448 1.00 98.31 246 LEU A CA 1
ATOM 1862 C C . LEU A 1 246 ? 15.121 -7.380 -28.607 1.00 98.31 246 LEU A C 1
ATOM 1864 O O . LEU A 1 246 ? 14.319 -7.996 -27.899 1.00 98.31 246 LEU A O 1
ATOM 1868 N N . ILE A 1 247 ? 16.414 -7.709 -28.673 1.00 98.31 247 ILE A N 1
ATOM 1869 C CA . ILE A 1 247 ? 17.033 -8.811 -27.925 1.00 98.31 247 ILE A CA 1
ATOM 1870 C C . ILE A 1 247 ? 18.147 -8.270 -27.018 1.00 98.31 247 ILE A C 1
ATOM 1872 O O . ILE A 1 247 ? 19.146 -7.731 -27.499 1.00 98.31 247 ILE A O 1
ATOM 1876 N N . MET A 1 248 ? 17.970 -8.458 -25.706 1.00 98.44 248 MET A N 1
ATOM 1877 C CA . MET A 1 248 ? 18.936 -8.125 -24.650 1.00 98.44 248 MET A CA 1
ATOM 1878 C C . MET A 1 248 ? 18.952 -9.239 -23.602 1.00 98.44 248 MET A C 1
ATOM 1880 O O . MET A 1 248 ? 18.120 -9.288 -22.697 1.00 98.44 248 MET A O 1
ATOM 1884 N N . ASN A 1 249 ? 19.874 -10.182 -23.741 1.00 97.12 249 ASN A N 1
ATOM 1885 C CA . ASN A 1 249 ? 19.926 -11.389 -22.914 1.00 97.12 249 ASN A CA 1
ATOM 1886 C C . ASN A 1 249 ? 21.248 -11.549 -22.154 1.00 97.12 249 ASN A C 1
ATOM 1888 O O . ASN A 1 249 ? 21.451 -12.559 -21.481 1.00 97.12 249 ASN A O 1
ATOM 1892 N N . ASN A 1 250 ? 22.125 -10.546 -22.217 1.00 97.88 250 ASN A N 1
ATOM 1893 C CA . ASN A 1 250 ? 23.383 -10.514 -21.491 1.00 97.88 250 ASN A CA 1
ATOM 1894 C C . ASN A 1 250 ? 23.375 -9.403 -20.431 1.00 97.88 250 ASN A C 1
ATOM 1896 O O . ASN A 1 250 ? 22.901 -8.298 -20.680 1.00 97.88 250 ASN A O 1
ATOM 1900 N N . ALA A 1 251 ? 23.946 -9.673 -19.255 1.00 97.19 251 ALA A N 1
ATOM 1901 C CA . ALA A 1 251 ? 24.049 -8.688 -18.175 1.00 97.19 251 ALA A CA 1
ATOM 1902 C C . ALA A 1 251 ? 24.886 -7.448 -18.549 1.00 97.19 251 ALA A C 1
ATOM 1904 O O . ALA A 1 251 ? 24.711 -6.401 -17.937 1.00 97.19 251 ALA A O 1
ATOM 1905 N N . ALA A 1 252 ? 25.771 -7.555 -19.546 1.00 96.94 252 ALA A N 1
ATOM 1906 C CA . ALA A 1 252 ? 26.547 -6.439 -20.085 1.00 96.94 252 ALA A CA 1
ATOM 1907 C C . ALA A 1 252 ? 25.769 -5.574 -21.094 1.00 96.94 252 ALA A C 1
ATOM 1909 O O . ALA A 1 252 ? 26.283 -4.538 -21.513 1.00 96.94 252 ALA A O 1
ATOM 1910 N N . ASN A 1 253 ? 24.568 -5.988 -21.526 1.00 98.62 253 ASN A N 1
ATOM 1911 C CA . ASN A 1 253 ? 23.762 -5.156 -22.414 1.00 98.62 253 ASN A CA 1
ATOM 1912 C C . ASN A 1 253 ? 23.298 -3.904 -21.676 1.00 98.62 253 ASN A C 1
ATOM 1914 O O . ASN A 1 253 ? 22.671 -3.999 -20.624 1.00 98.62 253 ASN A O 1
ATOM 1918 N N . ASP A 1 254 ? 23.557 -2.750 -22.279 1.00 98.50 254 ASP A N 1
ATOM 1919 C CA . ASP A 1 254 ? 23.104 -1.455 -21.786 1.00 98.50 254 ASP A CA 1
ATOM 1920 C C . ASP A 1 254 ? 22.607 -0.615 -22.963 1.00 98.50 254 ASP A C 1
ATOM 1922 O O . ASP A 1 254 ? 23.391 -0.272 -23.856 1.00 98.50 254 ASP A O 1
ATOM 1926 N N . LEU A 1 255 ? 21.302 -0.336 -22.997 1.00 98.75 255 LEU A N 1
ATOM 1927 C CA . LEU A 1 255 ? 20.675 0.503 -24.015 1.00 98.75 255 LEU A CA 1
ATOM 1928 C C . LEU A 1 255 ? 20.312 1.858 -23.408 1.00 98.75 255 LEU A C 1
ATOM 1930 O O . LEU A 1 255 ? 19.390 1.963 -22.602 1.00 98.75 255 LEU A O 1
ATOM 1934 N N . THR A 1 256 ? 21.011 2.910 -23.830 1.00 98.75 256 THR A N 1
ATOM 1935 C CA . THR A 1 256 ? 20.714 4.296 -23.442 1.00 98.75 256 THR A CA 1
ATOM 1936 C C . THR A 1 256 ? 19.937 4.989 -24.555 1.00 98.75 256 THR A C 1
ATOM 1938 O O . THR A 1 256 ? 20.368 4.958 -25.708 1.00 98.75 256 THR A O 1
ATOM 1941 N N . THR A 1 257 ? 18.813 5.632 -24.232 1.00 98.50 257 THR A N 1
ATOM 1942 C CA . THR A 1 257 ? 18.013 6.389 -25.202 1.00 98.50 257 THR A CA 1
ATOM 1943 C C . THR A 1 257 ? 17.251 7.562 -24.581 1.00 98.50 257 THR A C 1
ATOM 1945 O O . THR A 1 257 ? 16.953 7.563 -23.389 1.00 98.50 257 THR A O 1
ATOM 1948 N N . THR A 1 258 ? 16.900 8.589 -25.363 1.00 97.56 258 THR A N 1
ATOM 1949 C CA . THR A 1 258 ? 16.026 9.657 -24.846 1.00 97.56 258 THR A CA 1
ATOM 1950 C C . THR A 1 258 ? 14.574 9.179 -24.762 1.00 97.56 258 THR A C 1
ATOM 1952 O O . THR A 1 258 ? 13.928 9.376 -23.734 1.00 97.56 258 THR A O 1
ATOM 1955 N N . TYR A 1 259 ? 14.061 8.529 -25.805 1.00 97.25 259 TYR A N 1
ATOM 1956 C CA . TYR A 1 259 ? 12.688 8.015 -25.847 1.00 97.25 259 TYR A CA 1
ATOM 1957 C C . TYR A 1 259 ? 12.718 6.534 -26.198 1.00 97.25 259 TYR A C 1
ATOM 1959 O O . TYR A 1 259 ? 13.291 6.167 -27.221 1.00 97.25 259 TYR A O 1
ATOM 1967 N N . MET A 1 260 ? 12.124 5.704 -25.347 1.00 98.00 260 MET A N 1
ATOM 1968 C CA . MET A 1 260 ? 11.907 4.287 -25.612 1.00 98.00 260 MET A CA 1
ATOM 1969 C C . MET A 1 260 ? 10.437 4.074 -25.973 1.00 98.00 260 MET A C 1
ATOM 1971 O O . MET A 1 260 ? 9.572 4.258 -25.118 1.00 98.00 260 MET A O 1
ATOM 1975 N N . GLU A 1 261 ? 10.171 3.698 -27.222 1.00 97.81 261 GLU A N 1
ATOM 1976 C CA . GLU A 1 261 ? 8.820 3.512 -27.765 1.00 97.81 261 GLU A CA 1
ATOM 1977 C C . GLU A 1 261 ? 8.643 2.069 -28.251 1.00 97.81 261 GLU A C 1
ATOM 1979 O O . GLU A 1 261 ? 9.413 1.580 -29.086 1.00 97.81 261 GLU A O 1
ATOM 1984 N N . TRP A 1 262 ? 7.632 1.387 -27.714 1.00 97.56 262 TRP A N 1
ATOM 1985 C CA . TRP A 1 262 ? 7.216 0.051 -28.138 1.00 97.56 262 TRP A CA 1
ATOM 1986 C C . TRP A 1 262 ? 5.859 0.136 -28.832 1.00 97.56 262 TRP A C 1
ATOM 1988 O O . TRP A 1 262 ? 4.830 0.282 -28.173 1.00 97.56 262 TRP A O 1
ATOM 1998 N N . ASP A 1 263 ? 5.859 0.028 -30.155 1.00 95.31 263 ASP A N 1
ATOM 1999 C CA . ASP A 1 263 ? 4.670 0.201 -30.986 1.00 95.31 263 ASP A CA 1
ATOM 2000 C C . ASP A 1 263 ? 3.975 -1.121 -31.328 1.00 95.31 263 ASP A C 1
ATOM 2002 O O . ASP A 1 263 ? 4.427 -2.216 -30.976 1.00 95.31 263 ASP A O 1
ATOM 2006 N N . ASN A 1 264 ? 2.863 -1.012 -32.054 1.00 92.81 264 ASN A N 1
ATOM 2007 C CA . ASN A 1 264 ? 2.108 -2.141 -32.578 1.00 92.81 264 ASN A CA 1
ATOM 2008 C C . ASN A 1 264 ? 3.002 -3.147 -33.327 1.00 92.81 264 ASN A C 1
ATOM 2010 O O . ASN A 1 264 ? 3.784 -2.770 -34.201 1.00 92.81 264 ASN A O 1
ATOM 2014 N N . GLY A 1 265 ? 2.857 -4.432 -32.994 1.00 87.44 265 GLY A N 1
ATOM 2015 C CA . GLY A 1 265 ? 3.644 -5.530 -33.562 1.00 87.44 265 GLY A CA 1
ATOM 2016 C C . GLY A 1 265 ? 4.966 -5.798 -32.843 1.00 87.44 265 GLY A C 1
ATOM 2017 O O . GLY A 1 265 ? 5.572 -6.850 -33.061 1.00 87.44 265 GLY A O 1
ATOM 2018 N N . SER A 1 266 ? 5.394 -4.906 -31.943 1.00 94.56 266 SER A N 1
ATOM 2019 C CA . SER A 1 266 ? 6.671 -5.078 -31.259 1.00 94.56 266 SER A CA 1
ATOM 2020 C C . SER A 1 266 ? 6.669 -6.211 -30.241 1.00 94.56 266 SER A C 1
ATOM 2022 O O . SER A 1 266 ? 5.666 -6.516 -29.586 1.00 94.56 266 SER A O 1
ATOM 2024 N N . SER A 1 267 ? 7.837 -6.835 -30.095 1.00 93.62 267 SER A N 1
ATOM 2025 C CA . SER A 1 267 ? 8.094 -7.883 -29.109 1.00 93.62 267 SER A CA 1
ATOM 2026 C C . SER A 1 267 ? 9.484 -7.737 -28.493 1.00 93.62 267 SER A C 1
ATOM 2028 O O . SER A 1 267 ? 10.379 -7.087 -29.038 1.00 93.62 267 SER A O 1
ATOM 2030 N N . ALA A 1 268 ? 9.688 -8.372 -27.344 1.00 96.00 268 ALA A N 1
ATOM 2031 C CA . ALA A 1 268 ? 10.945 -8.324 -26.613 1.00 96.00 268 ALA A CA 1
ATOM 2032 C C . ALA A 1 268 ? 11.447 -9.742 -26.312 1.00 96.00 268 ALA A C 1
ATOM 2034 O O . ALA A 1 268 ? 10.680 -10.618 -25.922 1.00 96.00 268 ALA A O 1
ATOM 2035 N N . ASN A 1 269 ? 12.752 -9.971 -26.467 1.00 96.75 269 ASN A N 1
ATOM 2036 C CA . ASN A 1 269 ? 13.466 -11.043 -25.769 1.00 96.75 269 ASN A CA 1
ATOM 2037 C C . ASN A 1 269 ? 14.532 -10.396 -24.887 1.00 96.75 269 ASN A C 1
ATOM 2039 O O . ASN A 1 269 ? 15.723 -10.391 -25.207 1.00 96.75 269 ASN A O 1
ATOM 2043 N N . VAL A 1 270 ? 14.060 -9.758 -23.821 1.00 98.12 270 VAL A N 1
ATOM 2044 C CA . VAL A 1 270 ? 14.897 -9.018 -22.886 1.00 98.12 270 VAL A CA 1
ATOM 2045 C C . VAL A 1 270 ? 14.888 -9.773 -21.567 1.00 98.12 270 VAL A C 1
ATOM 2047 O O . VAL A 1 270 ? 13.901 -9.743 -20.843 1.00 98.12 270 VAL A O 1
ATOM 2050 N N . THR A 1 271 ? 15.970 -10.484 -21.268 1.00 97.81 271 THR A N 1
ATOM 2051 C CA . THR A 1 271 ? 16.091 -11.324 -20.065 1.00 97.81 271 THR A CA 1
ATOM 2052 C C . THR A 1 271 ? 17.181 -10.847 -19.112 1.00 97.81 271 THR A C 1
ATOM 2054 O O . THR A 1 271 ? 17.253 -11.348 -17.994 1.00 97.81 271 THR A O 1
ATOM 2057 N N . ALA A 1 272 ? 18.032 -9.908 -19.536 1.00 97.88 272 ALA A N 1
ATOM 2058 C CA . ALA A 1 272 ? 19.108 -9.333 -18.733 1.00 97.88 272 ALA A CA 1
ATOM 2059 C C . ALA A 1 272 ? 19.452 -7.900 -19.193 1.00 97.88 272 ALA A C 1
ATOM 2061 O O . ALA A 1 272 ? 18.860 -7.379 -20.141 1.00 97.88 272 ALA A O 1
ATOM 2062 N N . GLY A 1 273 ? 20.414 -7.267 -18.520 1.00 98.25 273 GLY A N 1
ATOM 2063 C CA . GLY A 1 273 ? 20.957 -5.960 -18.902 1.00 98.25 273 GLY A CA 1
ATOM 2064 C C . GLY A 1 273 ? 20.143 -4.775 -18.382 1.00 98.25 273 GLY A C 1
ATOM 2065 O O . GLY A 1 273 ? 19.245 -4.932 -17.551 1.00 98.25 273 GLY A O 1
ATOM 2066 N N . THR A 1 274 ? 20.461 -3.579 -18.870 1.00 98.62 274 THR A N 1
ATOM 2067 C CA . THR A 1 274 ? 19.858 -2.322 -18.414 1.00 98.62 274 THR A CA 1
ATOM 2068 C C . THR A 1 274 ? 19.338 -1.472 -19.562 1.00 98.62 274 THR A C 1
ATOM 2070 O O . THR A 1 274 ? 19.916 -1.442 -20.647 1.00 98.62 274 THR A O 1
ATOM 2073 N N . PHE A 1 275 ? 18.251 -0.750 -19.305 1.00 98.69 275 PHE A N 1
ATOM 2074 C CA . PHE A 1 275 ? 17.833 0.381 -20.129 1.00 98.69 275 PHE A CA 1
ATOM 2075 C C . PHE A 1 275 ? 18.027 1.679 -19.356 1.00 98.69 275 PHE A C 1
ATOM 2077 O O . PHE A 1 275 ? 17.632 1.749 -18.197 1.00 98.69 275 PHE A O 1
ATOM 2084 N N . HIS A 1 276 ? 18.521 2.722 -20.011 1.00 98.31 276 HIS A N 1
ATOM 2085 C CA . HIS A 1 276 ? 18.536 4.084 -19.484 1.00 98.31 276 HIS A CA 1
ATOM 2086 C C . HIS A 1 276 ? 17.721 4.977 -20.414 1.00 98.31 276 HIS A C 1
ATOM 2088 O O . HIS A 1 276 ? 18.208 5.406 -21.459 1.00 98.31 276 HIS A O 1
ATOM 2094 N N . ALA A 1 277 ? 16.469 5.235 -20.042 1.00 97.19 277 ALA A N 1
ATOM 2095 C CA . ALA A 1 277 ? 15.535 6.020 -20.833 1.00 97.19 277 ALA A CA 1
ATOM 2096 C C . ALA A 1 277 ? 15.152 7.312 -20.108 1.00 97.19 277 ALA A C 1
ATOM 2098 O O . ALA A 1 277 ? 14.908 7.327 -18.900 1.00 97.19 277 ALA A O 1
ATOM 2099 N N . ARG A 1 278 ? 15.029 8.423 -20.835 1.00 94.56 278 ARG A N 1
ATOM 2100 C CA . ARG A 1 278 ? 14.390 9.615 -20.258 1.00 94.56 278 ARG A CA 1
ATOM 2101 C C . ARG A 1 278 ? 12.873 9.444 -20.217 1.00 94.56 278 ARG A C 1
ATOM 2103 O O . ARG A 1 278 ? 12.247 9.727 -19.195 1.00 94.56 278 ARG A O 1
ATOM 2110 N N . THR A 1 279 ? 12.306 8.943 -21.304 1.00 93.69 279 THR A N 1
ATOM 2111 C CA . THR A 1 279 ? 10.870 8.731 -21.463 1.00 93.69 279 THR A CA 1
ATOM 2112 C C . THR A 1 279 ? 10.590 7.318 -21.959 1.00 93.69 279 THR A C 1
ATOM 2114 O O . THR A 1 279 ? 11.348 6.801 -22.779 1.00 93.69 279 THR A O 1
ATOM 2117 N N . TRP A 1 280 ? 9.501 6.719 -21.484 1.00 95.44 280 TRP A N 1
ATOM 2118 C CA . TRP A 1 280 ? 9.073 5.370 -21.841 1.00 95.44 280 TRP A CA 1
ATOM 2119 C C . TRP A 1 280 ? 7.607 5.343 -22.276 1.00 95.44 280 TRP A C 1
ATOM 2121 O O . TRP A 1 280 ? 6.766 5.928 -21.589 1.00 95.44 280 TRP A O 1
ATOM 2131 N N . ASP A 1 281 ? 7.305 4.636 -23.366 1.00 94.56 281 ASP A N 1
ATOM 2132 C CA . ASP A 1 281 ? 5.943 4.369 -23.837 1.00 94.56 281 ASP A CA 1
ATOM 2133 C C . ASP A 1 281 ? 5.758 2.901 -24.264 1.00 94.56 281 ASP A C 1
ATOM 2135 O O . ASP A 1 281 ? 6.589 2.326 -24.972 1.00 94.56 281 ASP A O 1
ATOM 2139 N N . PHE A 1 282 ? 4.643 2.316 -23.828 1.00 94.88 282 PHE A N 1
ATOM 2140 C CA . PHE A 1 282 ? 4.125 1.032 -24.292 1.00 94.88 282 PHE A CA 1
ATOM 2141 C C . PHE A 1 282 ? 2.798 1.279 -25.015 1.00 94.88 282 PHE A C 1
ATOM 2143 O O . PHE A 1 282 ? 1.725 1.322 -24.396 1.00 94.88 282 PHE A O 1
ATOM 2150 N N . SER A 1 283 ? 2.879 1.435 -26.332 1.00 92.62 283 SER A N 1
ATOM 2151 C CA . SER A 1 283 ? 1.734 1.766 -27.169 1.00 92.62 283 SER A CA 1
ATOM 2152 C C . SER A 1 283 ? 0.881 0.528 -27.485 1.00 92.62 283 SER A C 1
ATOM 2154 O O . SER A 1 283 ? 1.336 -0.614 -27.395 1.00 92.62 283 SER A O 1
ATOM 2156 N N . GLU A 1 284 ? -0.382 0.740 -27.854 1.00 91.31 284 GLU A N 1
ATOM 2157 C CA . GLU A 1 284 ? -1.319 -0.325 -28.226 1.00 91.31 284 GLU A CA 1
ATOM 2158 C C . GLU A 1 284 ? -0.720 -1.300 -29.263 1.00 91.31 284 GLU A C 1
ATOM 2160 O O . GLU A 1 284 ? -0.085 -0.898 -30.239 1.00 91.31 284 GLU A O 1
ATOM 2165 N N . GLY A 1 285 ? -0.930 -2.602 -29.040 1.00 88.06 285 GLY A N 1
ATOM 2166 C CA . GLY A 1 285 ? -0.475 -3.670 -29.935 1.00 88.06 285 GLY A CA 1
ATOM 2167 C C . GLY A 1 285 ? 0.946 -4.191 -29.688 1.00 88.06 285 GLY A C 1
ATOM 2168 O O . GLY A 1 285 ? 1.359 -5.134 -30.365 1.00 88.06 285 GLY A O 1
ATOM 2169 N N . THR A 1 286 ? 1.702 -3.639 -28.729 1.00 93.00 286 THR A N 1
ATOM 2170 C CA . THR A 1 286 ? 2.964 -4.263 -28.291 1.00 93.00 286 THR A CA 1
ATOM 2171 C C . THR A 1 286 ? 2.726 -5.486 -27.398 1.00 93.00 286 THR A C 1
ATOM 2173 O O . THR A 1 286 ? 1.827 -5.488 -26.555 1.00 93.00 286 THR A O 1
ATOM 2176 N N . THR A 1 287 ? 3.594 -6.492 -27.538 1.00 92.38 287 THR A N 1
ATOM 2177 C CA . THR A 1 287 ? 3.699 -7.689 -26.675 1.00 92.38 287 THR A CA 1
ATOM 2178 C C . THR A 1 287 ? 5.005 -7.703 -25.867 1.00 92.38 287 THR A C 1
ATOM 2180 O O . THR A 1 287 ? 5.480 -8.748 -25.414 1.00 92.38 287 THR A O 1
ATOM 2183 N N . ALA A 1 288 ? 5.656 -6.544 -25.731 1.00 94.00 288 ALA A N 1
ATOM 2184 C CA . ALA A 1 288 ? 6.950 -6.426 -25.078 1.00 94.00 288 ALA A CA 1
ATOM 2185 C C . ALA A 1 288 ? 6.873 -6.730 -23.572 1.00 94.00 288 ALA A C 1
ATOM 2187 O O . ALA A 1 288 ? 6.356 -5.943 -22.780 1.00 94.00 288 ALA A O 1
ATOM 2188 N N . LYS A 1 289 ? 7.470 -7.856 -23.173 1.00 95.44 289 LYS A N 1
ATOM 2189 C CA . LYS A 1 289 ? 7.648 -8.253 -21.772 1.00 95.44 289 LYS A CA 1
ATOM 2190 C C . LYS A 1 289 ? 9.125 -8.297 -21.434 1.00 95.44 289 LYS A C 1
ATOM 2192 O O . LYS A 1 289 ? 9.874 -9.105 -21.988 1.00 95.44 289 LYS A O 1
ATOM 2197 N N . LEU A 1 290 ? 9.550 -7.417 -20.536 1.00 97.25 290 LEU A N 1
ATOM 2198 C CA . LEU A 1 290 ? 10.924 -7.389 -20.056 1.00 97.25 290 LEU A CA 1
ATOM 2199 C C . LEU A 1 290 ? 11.049 -8.332 -18.854 1.00 97.25 290 LEU A C 1
ATOM 2201 O O . LEU A 1 290 ? 10.331 -8.205 -17.867 1.00 97.25 290 LEU A O 1
ATOM 2205 N N . GLY A 1 291 ? 11.954 -9.302 -18.933 1.00 95.81 291 GLY A N 1
ATOM 2206 C CA . GLY A 1 291 ? 12.185 -10.276 -17.871 1.00 95.81 291 GLY A CA 1
ATOM 2207 C C . GLY A 1 291 ? 12.819 -9.651 -16.628 1.00 95.81 291 GLY A C 1
ATOM 2208 O O . GLY A 1 291 ? 13.541 -8.660 -16.705 1.00 95.81 291 GLY A O 1
ATOM 2209 N N . THR A 1 292 ? 12.620 -10.273 -15.466 1.00 97.56 292 THR A N 1
ATOM 2210 C CA . THR A 1 292 ? 13.100 -9.778 -14.158 1.00 97.56 292 THR A CA 1
ATOM 2211 C C . THR A 1 292 ? 14.623 -9.771 -13.983 1.00 97.56 292 THR A C 1
ATOM 2213 O O . THR A 1 292 ? 15.113 -9.276 -12.972 1.00 97.56 292 THR A O 1
ATOM 2216 N N . GLY A 1 293 ? 15.391 -10.286 -14.948 1.00 97.50 293 GLY A N 1
ATOM 2217 C CA . GLY A 1 293 ? 16.841 -10.081 -15.010 1.00 97.50 293 GLY A CA 1
ATOM 2218 C C . GLY A 1 293 ? 17.251 -8.733 -15.621 1.00 97.50 293 GLY A C 1
ATOM 2219 O O . GLY A 1 293 ? 18.424 -8.375 -15.549 1.00 97.50 293 GLY A O 1
ATOM 2220 N N . ASN A 1 294 ? 16.312 -7.987 -16.215 1.00 98.38 294 ASN A N 1
ATOM 2221 C CA . ASN A 1 294 ? 16.524 -6.655 -16.778 1.00 98.38 294 ASN A CA 1
ATOM 2222 C C . ASN A 1 294 ? 16.050 -5.548 -15.819 1.00 98.38 294 ASN A C 1
ATOM 2224 O O . ASN A 1 294 ? 15.089 -5.737 -15.068 1.00 98.38 294 ASN A O 1
ATOM 2228 N N . THR A 1 295 ? 16.696 -4.382 -15.881 1.00 98.62 295 THR A N 1
ATOM 2229 C CA . THR A 1 295 ? 16.287 -3.182 -15.134 1.00 98.62 295 THR A CA 1
ATOM 2230 C C . THR A 1 295 ? 16.150 -1.982 -16.063 1.00 98.62 295 THR A C 1
ATOM 2232 O O . THR A 1 295 ? 17.109 -1.602 -16.736 1.00 98.62 295 THR A O 1
ATOM 2235 N N . ALA A 1 296 ? 14.979 -1.346 -16.062 1.00 98.56 296 ALA A N 1
ATOM 2236 C CA . ALA A 1 296 ? 14.755 -0.077 -16.741 1.00 98.56 296 ALA A CA 1
ATOM 2237 C C . ALA A 1 296 ? 14.937 1.098 -15.771 1.00 98.56 296 ALA A C 1
ATOM 2239 O O . ALA A 1 296 ? 14.272 1.158 -14.740 1.00 98.56 296 ALA A O 1
ATOM 2240 N N . TYR A 1 297 ? 15.814 2.038 -16.112 1.00 98.25 297 TYR A N 1
ATOM 2241 C CA . TYR A 1 297 ? 15.996 3.312 -15.424 1.00 98.25 297 TYR A CA 1
ATOM 2242 C C . TYR A 1 297 ? 15.253 4.393 -16.201 1.00 98.25 297 TYR A C 1
ATOM 2244 O O . TYR A 1 297 ? 15.558 4.626 -17.373 1.00 98.25 297 TYR A O 1
ATOM 2252 N N . VAL A 1 298 ? 14.285 5.051 -15.559 1.00 96.44 298 VAL A N 1
ATOM 2253 C CA . VAL A 1 298 ? 13.481 6.108 -16.184 1.00 96.44 298 VAL A CA 1
ATOM 2254 C C . VAL A 1 298 ? 13.624 7.420 -15.424 1.00 96.44 298 VAL A C 1
ATOM 2256 O O . VAL A 1 298 ? 13.387 7.480 -14.218 1.00 96.44 298 VAL A O 1
ATOM 2259 N N . THR A 1 299 ? 14.004 8.485 -16.136 1.00 93.06 299 THR A N 1
ATOM 2260 C CA . THR A 1 299 ? 14.371 9.771 -15.514 1.00 93.06 299 THR A CA 1
ATOM 2261 C C . THR A 1 299 ? 13.367 10.900 -15.717 1.00 93.06 299 THR A C 1
ATOM 2263 O O . THR A 1 299 ? 13.537 11.950 -15.111 1.00 93.06 299 THR A O 1
ATOM 2266 N N . SER A 1 300 ? 12.337 10.757 -16.558 1.00 90.25 300 SER A N 1
ATOM 2267 C CA . SER A 1 300 ? 11.368 11.841 -16.784 1.00 90.25 300 SER A CA 1
ATOM 2268 C C . SER A 1 300 ? 9.919 11.392 -16.861 1.00 90.25 300 SER A C 1
ATOM 2270 O O . SER A 1 300 ? 9.082 11.975 -16.176 1.00 90.25 300 SER A O 1
ATOM 2272 N N . THR A 1 301 ? 9.557 10.442 -17.724 1.00 88.69 301 THR A N 1
ATOM 2273 C CA . THR A 1 301 ? 8.137 10.084 -17.922 1.00 88.69 301 THR A CA 1
ATOM 2274 C C . THR A 1 301 ? 7.953 8.641 -18.309 1.00 88.69 301 THR A C 1
ATOM 2276 O O . THR A 1 301 ? 8.710 8.109 -19.110 1.00 88.69 301 THR A O 1
ATOM 2279 N N . ILE A 1 302 ? 6.900 8.047 -17.769 1.00 91.56 302 ILE A N 1
ATOM 2280 C CA . ILE A 1 302 ? 6.344 6.781 -18.224 1.00 91.56 302 ILE A CA 1
ATOM 2281 C C . ILE A 1 302 ? 4.931 7.129 -18.672 1.00 91.56 302 ILE A C 1
ATOM 2283 O O . ILE A 1 302 ? 4.136 7.570 -17.843 1.00 91.56 302 ILE A O 1
ATOM 2287 N N . TYR A 1 303 ? 4.655 7.045 -19.971 1.00 89.44 303 TYR A N 1
ATOM 2288 C CA . TYR A 1 303 ? 3.308 7.261 -20.491 1.00 89.44 303 TYR A CA 1
ATOM 2289 C C . TYR A 1 303 ? 2.372 6.155 -20.009 1.00 89.44 303 TYR A C 1
ATOM 2291 O O . TYR A 1 303 ? 2.808 5.066 -19.629 1.00 89.44 303 TYR A O 1
ATOM 2299 N N . HIS A 1 304 ? 1.073 6.445 -19.974 1.00 86.31 304 HIS A N 1
ATOM 2300 C CA . HIS A 1 304 ? 0.103 5.423 -19.618 1.00 86.31 304 HIS A CA 1
ATOM 2301 C C . HIS A 1 304 ? 0.116 4.321 -20.679 1.00 86.31 304 HIS A C 1
ATOM 2303 O O . HIS A 1 304 ? -0.090 4.622 -21.854 1.00 86.31 304 HIS A O 1
ATOM 2309 N N . PRO A 1 305 ? 0.317 3.051 -20.291 1.00 87.19 305 PRO A N 1
ATOM 2310 C CA . PRO A 1 305 ? 0.369 1.990 -21.271 1.00 87.19 305 PRO A CA 1
ATOM 2311 C C . PRO A 1 305 ? -1.011 1.833 -21.906 1.00 87.19 305 PRO A C 1
ATOM 2313 O O . PRO A 1 305 ? -2.031 1.693 -21.223 1.00 87.19 305 PRO A O 1
ATOM 2316 N N . THR A 1 306 ? -1.021 1.850 -23.232 1.00 88.44 306 THR A N 1
ATOM 2317 C CA . THR A 1 306 ? -2.207 1.555 -24.047 1.00 88.44 306 THR A CA 1
ATOM 2318 C C . THR A 1 306 ? -2.186 0.108 -24.549 1.00 88.44 306 THR A C 1
ATOM 2320 O O . THR A 1 306 ? -3.163 -0.364 -25.123 1.00 88.44 306 THR A O 1
ATOM 2323 N N . SER A 1 307 ? -1.118 -0.645 -24.251 1.00 88.38 307 SER A N 1
ATOM 2324 C CA . SER A 1 307 ? -1.080 -2.107 -24.360 1.00 88.38 307 SER A CA 1
ATOM 2325 C C . SER A 1 307 ? -1.504 -2.799 -23.064 1.00 88.38 307 SER A C 1
ATOM 2327 O O . SER A 1 307 ? -1.121 -2.412 -21.958 1.00 88.38 307 SER A O 1
ATOM 2329 N N . ASN A 1 308 ? -2.271 -3.879 -23.210 1.00 86.94 308 ASN A N 1
ATOM 2330 C CA . ASN A 1 308 ? -2.727 -4.709 -22.102 1.00 86.94 308 ASN A CA 1
ATOM 2331 C C . ASN A 1 308 ? -1.700 -5.745 -21.634 1.00 86.94 308 ASN A C 1
ATOM 2333 O O . ASN A 1 308 ? -1.896 -6.283 -20.542 1.00 86.94 308 ASN A O 1
ATOM 2337 N N . ASP A 1 309 ? -0.638 -5.991 -22.404 1.00 86.06 309 ASP A N 1
ATOM 2338 C CA . ASP A 1 309 ? 0.279 -7.129 -22.233 1.00 86.06 309 ASP A CA 1
ATOM 2339 C C . ASP A 1 309 ? 1.754 -6.714 -22.064 1.00 86.06 309 ASP A C 1
ATOM 2341 O O . ASP A 1 309 ? 2.646 -7.560 -22.035 1.00 86.06 309 ASP A O 1
ATOM 2345 N N . ALA A 1 310 ? 2.023 -5.409 -21.949 1.00 90.88 310 ALA A N 1
ATOM 2346 C CA . ALA A 1 310 ? 3.369 -4.875 -21.765 1.00 90.88 310 ALA A CA 1
ATOM 2347 C C . ALA A 1 310 ? 3.784 -4.802 -20.289 1.00 90.88 310 ALA A C 1
ATOM 2349 O O . ALA A 1 310 ? 2.989 -4.413 -19.424 1.00 90.88 310 ALA A O 1
ATOM 2350 N N . GLU A 1 311 ? 5.039 -5.162 -19.997 1.00 95.25 311 GLU A N 1
ATOM 2351 C CA . GLU A 1 311 ? 5.534 -5.302 -18.622 1.00 95.25 311 GLU A CA 1
ATOM 2352 C C . GLU A 1 311 ? 7.017 -4.933 -18.489 1.00 95.25 311 GLU A C 1
ATOM 2354 O O . GLU A 1 311 ? 7.858 -5.324 -19.305 1.00 95.25 311 GLU A O 1
ATOM 2359 N N . PHE A 1 312 ? 7.353 -4.233 -17.404 1.00 98.25 312 PHE A N 1
ATOM 2360 C CA . PHE A 1 312 ? 8.733 -4.069 -16.958 1.00 98.25 312 PHE A CA 1
ATOM 2361 C C . PHE A 1 312 ? 9.219 -5.313 -16.205 1.00 98.25 312 PHE A C 1
ATOM 2363 O O . PHE A 1 312 ? 8.459 -5.946 -15.469 1.00 98.25 312 PHE A O 1
ATOM 2370 N N . GLY A 1 313 ? 10.523 -5.582 -16.305 1.00 98.12 313 GLY A N 1
ATOM 2371 C CA . GLY A 1 313 ? 11.237 -6.522 -15.446 1.00 98.12 313 GLY A CA 1
ATOM 2372 C C . GLY A 1 313 ? 11.400 -5.904 -14.067 1.00 98.12 313 GLY A C 1
ATOM 2373 O O . GLY A 1 313 ? 10.508 -5.993 -13.234 1.00 98.12 313 GLY A O 1
ATOM 2374 N N . ASN A 1 314 ? 12.511 -5.211 -13.835 1.00 98.69 314 ASN A N 1
ATOM 2375 C CA . ASN A 1 314 ? 12.640 -4.268 -12.724 1.00 98.69 314 ASN A CA 1
ATOM 2376 C C . ASN A 1 314 ? 12.533 -2.829 -13.234 1.00 98.69 314 ASN A C 1
ATOM 2378 O O . ASN A 1 314 ? 12.890 -2.539 -14.378 1.00 98.69 314 ASN A O 1
ATOM 2382 N N . LEU A 1 315 ? 12.099 -1.923 -12.363 1.00 98.50 315 LEU A N 1
ATOM 2383 C CA . LEU A 1 315 ? 11.973 -0.504 -12.677 1.00 98.50 315 LEU A CA 1
ATOM 2384 C C . LEU A 1 315 ? 12.659 0.347 -11.609 1.00 98.50 315 LEU A C 1
ATOM 2386 O O . LEU A 1 315 ? 12.383 0.212 -10.417 1.00 98.50 315 LEU A O 1
ATOM 2390 N N . VAL A 1 316 ? 13.516 1.262 -12.048 1.00 98.31 316 VAL A N 1
ATOM 2391 C CA . VAL A 1 316 ? 14.129 2.299 -11.222 1.00 98.31 316 VAL A CA 1
ATOM 2392 C C . VAL A 1 316 ? 13.662 3.652 -11.734 1.00 98.31 316 VAL A C 1
ATOM 2394 O O . VAL A 1 316 ? 13.878 4.010 -12.891 1.00 98.31 316 VAL A O 1
ATOM 2397 N N . ILE A 1 317 ? 13.018 4.410 -10.859 1.00 95.25 317 ILE A N 1
ATOM 2398 C CA . ILE A 1 317 ? 12.584 5.772 -11.136 1.00 95.25 317 ILE A CA 1
ATOM 2399 C C . ILE A 1 317 ? 13.596 6.724 -10.518 1.00 95.25 317 ILE A C 1
ATOM 2401 O O . ILE A 1 317 ? 13.757 6.788 -9.297 1.00 95.25 317 ILE A O 1
ATOM 2405 N N . GLU A 1 318 ? 14.281 7.448 -11.390 1.00 94.00 318 GLU A N 1
ATOM 2406 C CA . GLU A 1 318 ? 15.350 8.377 -11.048 1.00 94.00 318 GLU A CA 1
ATOM 2407 C C . GLU A 1 318 ? 14.796 9.779 -10.713 1.00 94.00 318 GLU A C 1
ATOM 2409 O O . GLU A 1 318 ? 13.617 10.085 -10.966 1.00 94.00 318 GLU A O 1
ATOM 2414 N N . PRO A 1 319 ? 15.629 10.661 -10.129 1.00 90.38 319 PRO A N 1
ATOM 2415 C CA . PRO A 1 319 ? 15.222 12.005 -9.750 1.00 90.38 319 PRO A CA 1
ATOM 2416 C C . PRO A 1 319 ? 14.675 12.817 -10.922 1.00 90.38 319 PRO A C 1
ATOM 2418 O O . PRO A 1 319 ? 15.363 13.114 -11.895 1.00 90.38 319 PRO A O 1
ATOM 2421 N N . SER A 1 320 ? 13.412 13.205 -10.794 1.00 79.50 320 SER A N 1
ATOM 2422 C CA . SER A 1 320 ? 12.695 14.072 -11.720 1.00 79.50 320 SER A CA 1
ATOM 2423 C C . SER A 1 320 ? 11.537 14.726 -10.979 1.00 79.50 320 SER A C 1
ATOM 2425 O O . SER A 1 320 ? 11.052 14.173 -9.993 1.00 79.50 320 SER A O 1
ATOM 2427 N N . SER A 1 321 ? 11.090 15.891 -11.440 1.00 69.69 321 SER A N 1
ATOM 2428 C CA . SER A 1 321 ? 9.850 16.518 -10.987 1.00 69.69 321 SER A CA 1
ATOM 2429 C C . SER A 1 321 ? 8.835 16.467 -12.125 1.00 69.69 321 SER A C 1
ATOM 2431 O O . SER A 1 321 ? 8.877 17.330 -13.010 1.00 69.69 321 SER A O 1
ATOM 2433 N N . LYS A 1 322 ? 7.953 15.461 -12.159 1.00 69.75 322 LYS A N 1
ATOM 2434 C CA . LYS A 1 322 ? 6.984 15.350 -13.260 1.00 69.75 322 LYS A CA 1
ATOM 2435 C C . LYS A 1 322 ? 5.656 14.714 -12.848 1.00 69.75 322 LYS A C 1
ATOM 2437 O O . LYS A 1 322 ? 5.606 13.723 -12.124 1.00 69.75 322 LYS A O 1
ATOM 2442 N N . ASN A 1 323 ? 4.570 15.304 -13.350 1.00 63.69 323 ASN A N 1
ATOM 2443 C CA . ASN A 1 323 ? 3.275 14.640 -13.404 1.00 63.69 323 ASN A CA 1
ATOM 2444 C C . ASN A 1 323 ? 3.292 13.700 -14.606 1.00 63.69 323 ASN A C 1
ATOM 2446 O O . ASN A 1 323 ? 3.606 14.142 -15.713 1.00 63.69 323 ASN A O 1
ATOM 2450 N N . ILE A 1 324 ? 2.962 12.428 -14.400 1.00 65.19 324 ILE A N 1
ATOM 2451 C CA . ILE A 1 324 ? 2.590 11.581 -15.526 1.00 65.19 324 ILE A CA 1
ATOM 2452 C C . ILE A 1 324 ? 1.175 12.004 -15.899 1.00 65.19 324 ILE A C 1
ATOM 2454 O O . ILE A 1 324 ? 0.238 11.750 -15.152 1.00 65.19 324 ILE A O 1
ATOM 2458 N N . THR A 1 325 ? 1.044 12.731 -17.000 1.00 55.09 325 THR A N 1
ATOM 2459 C CA . THR A 1 325 ? -0.235 13.016 -17.645 1.00 55.09 325 THR A CA 1
ATOM 2460 C C . THR A 1 325 ? -0.109 12.568 -19.088 1.00 55.09 325 THR A C 1
ATOM 2462 O O . THR A 1 325 ? 0.840 12.956 -19.772 1.00 55.09 325 THR A O 1
ATOM 2465 N N . ASP A 1 326 ? -1.041 11.735 -19.530 1.00 59.59 326 ASP A N 1
ATOM 2466 C CA . ASP A 1 326 ? -1.380 11.648 -20.943 1.00 59.59 326 ASP A CA 1
ATOM 2467 C C . ASP A 1 326 ? -2.657 12.476 -21.128 1.00 59.59 326 ASP A C 1
ATOM 2469 O O . ASP A 1 326 ? -3.617 12.311 -20.371 1.00 59.59 326 ASP A O 1
ATOM 2473 N N . ASP A 1 327 ? -2.623 13.431 -22.056 1.00 54.00 327 ASP A N 1
ATOM 2474 C CA . ASP A 1 327 ? -3.734 14.353 -22.316 1.00 54.00 327 ASP A CA 1
ATOM 2475 C C . ASP A 1 327 ? -4.819 13.692 -23.194 1.00 54.00 327 ASP A C 1
ATOM 2477 O O . ASP A 1 327 ? -5.903 14.253 -23.384 1.00 54.00 327 ASP A O 1
ATOM 2481 N N . ASP A 1 328 ? -4.558 12.490 -23.724 1.00 61.84 328 ASP A N 1
ATOM 2482 C CA . ASP A 1 328 ? -5.471 11.771 -24.608 1.00 61.84 328 ASP A CA 1
ATOM 2483 C C . ASP A 1 328 ? -6.485 10.910 -23.835 1.00 61.84 328 ASP A C 1
ATOM 2485 O O . ASP A 1 328 ? -6.409 9.684 -23.773 1.00 61.84 328 ASP A O 1
ATOM 2489 N N . ASN A 1 329 ? -7.505 11.539 -23.253 1.00 61.78 329 ASN A N 1
ATOM 2490 C CA . ASN A 1 329 ? -8.582 10.830 -22.542 1.00 61.78 329 ASN A CA 1
ATOM 2491 C C . ASN A 1 329 ? -9.453 9.913 -23.437 1.00 61.78 329 ASN A C 1
ATOM 2493 O O . ASN A 1 329 ? -10.469 9.399 -22.966 1.00 61.78 329 ASN A O 1
ATOM 2497 N N . THR A 1 330 ? -9.118 9.725 -24.719 1.00 65.00 330 THR A N 1
ATOM 2498 C CA . THR A 1 330 ? -9.912 8.915 -25.656 1.00 65.00 330 THR A CA 1
ATOM 2499 C C . THR A 1 330 ? -9.487 7.446 -25.729 1.00 65.00 330 THR A C 1
ATOM 2501 O O . THR A 1 330 ? -10.236 6.635 -26.278 1.00 65.00 330 THR A O 1
ATOM 2504 N N . LYS A 1 331 ? -8.334 7.076 -25.152 1.00 68.81 331 LYS A N 1
ATOM 2505 C CA . LYS A 1 331 ? -7.777 5.713 -25.218 1.00 68.81 331 LYS A CA 1
ATOM 2506 C C . LYS A 1 331 ? -8.021 4.894 -23.942 1.00 68.81 331 LYS A C 1
ATOM 2508 O O . LYS A 1 331 ? -8.010 5.456 -22.845 1.00 68.81 331 LYS A O 1
ATOM 2513 N N . PRO A 1 332 ? -8.212 3.562 -24.048 1.00 78.12 332 PRO A N 1
ATOM 2514 C CA . PRO A 1 332 ? -8.209 2.685 -22.884 1.00 78.12 332 PRO A CA 1
ATOM 2515 C C . PRO A 1 332 ? -6.792 2.594 -22.302 1.00 78.12 332 PRO A C 1
ATOM 2517 O O . PRO A 1 332 ? -5.841 2.251 -23.003 1.00 78.12 332 PRO A O 1
ATOM 2520 N N . TYR A 1 333 ? -6.665 2.875 -21.008 1.00 83.81 333 TYR A N 1
ATOM 2521 C CA . TYR A 1 333 ? -5.403 2.768 -20.281 1.00 83.81 333 TYR A CA 1
ATOM 2522 C C . TYR A 1 333 ? -5.360 1.500 -19.433 1.00 83.81 333 TYR A C 1
ATOM 2524 O O . TYR A 1 333 ? -6.315 1.178 -18.722 1.00 83.81 333 TYR A O 1
ATOM 2532 N N . TYR A 1 334 ? -4.229 0.800 -19.484 1.00 90.00 334 TYR A N 1
ATOM 2533 C CA . TYR A 1 334 ? -3.962 -0.390 -18.679 1.00 90.00 334 TYR A CA 1
ATOM 2534 C C . TYR A 1 334 ? -3.046 -0.056 -17.493 1.00 90.00 334 TYR A C 1
ATOM 2536 O O . TYR A 1 334 ? -2.423 1.008 -17.474 1.00 90.00 334 TYR A O 1
ATOM 2544 N N . PRO A 1 335 ? -2.949 -0.930 -16.476 1.00 91.75 335 PRO A N 1
ATOM 2545 C CA . PRO A 1 335 ? -2.028 -0.713 -15.368 1.00 91.75 335 PRO A CA 1
ATOM 2546 C C . PRO A 1 335 ? -0.564 -0.729 -15.817 1.00 91.75 335 PRO A C 1
ATOM 2548 O O . PRO A 1 335 ? -0.173 -1.553 -16.644 1.00 91.75 335 PRO A O 1
ATOM 2551 N N . ASN A 1 336 ? 0.269 0.101 -15.191 1.00 93.69 336 ASN A N 1
ATOM 2552 C CA . ASN A 1 336 ? 1.719 -0.071 -15.255 1.00 93.69 336 ASN A CA 1
ATOM 2553 C C . ASN A 1 336 ? 2.107 -1.329 -14.471 1.00 93.69 336 ASN A C 1
ATOM 2555 O O . ASN A 1 336 ? 1.778 -1.445 -13.287 1.00 93.69 336 ASN A O 1
ATOM 2559 N N . ARG A 1 337 ? 2.808 -2.264 -15.116 1.00 96.62 337 ARG A N 1
ATOM 2560 C CA . ARG A 1 337 ? 3.184 -3.552 -14.521 1.00 96.62 337 ARG A CA 1
ATOM 2561 C C . ARG A 1 337 ? 4.694 -3.685 -14.379 1.00 96.62 337 ARG A C 1
ATOM 2563 O O . ARG A 1 337 ? 5.427 -3.507 -15.349 1.00 96.62 337 ARG A O 1
ATOM 2570 N N . VAL A 1 338 ? 5.143 -4.045 -13.180 1.00 98.25 338 VAL A N 1
ATOM 2571 C CA . VAL A 1 338 ? 6.540 -4.361 -12.856 1.00 98.25 338 VAL A CA 1
ATOM 2572 C C . VAL A 1 338 ? 6.585 -5.775 -12.283 1.00 98.25 338 VAL A C 1
ATOM 2574 O O . VAL A 1 338 ? 6.087 -6.013 -11.184 1.00 98.25 338 VAL A O 1
ATOM 2577 N N . MET A 1 339 ? 7.142 -6.729 -13.029 1.00 98.06 339 MET A N 1
ATOM 2578 C CA . MET A 1 339 ? 7.185 -8.147 -12.634 1.00 98.06 339 MET A CA 1
ATOM 2579 C C . MET A 1 339 ? 8.220 -8.448 -11.548 1.00 98.06 339 MET A C 1
ATOM 2581 O O . MET A 1 339 ? 8.085 -9.402 -10.785 1.00 98.06 339 MET A O 1
ATOM 2585 N N . GLY A 1 340 ? 9.266 -7.637 -11.481 1.00 98.44 340 GLY A N 1
ATOM 2586 C CA . GLY A 1 340 ? 10.311 -7.671 -10.473 1.00 98.44 340 GLY A CA 1
ATOM 2587 C C . GLY A 1 340 ? 10.124 -6.561 -9.447 1.00 98.44 340 GLY A C 1
ATOM 2588 O O . GLY A 1 340 ? 9.014 -6.263 -9.007 1.00 98.44 340 GLY A O 1
ATOM 2589 N N . ASN A 1 341 ? 11.236 -5.955 -9.044 1.00 98.75 341 ASN A N 1
ATOM 2590 C CA . ASN A 1 341 ? 11.249 -4.908 -8.032 1.00 98.75 341 ASN A CA 1
ATOM 2591 C C . ASN A 1 341 ? 11.079 -3.520 -8.652 1.00 98.75 341 ASN A C 1
ATOM 2593 O O . ASN A 1 341 ? 11.591 -3.234 -9.737 1.00 98.75 341 ASN A O 1
ATOM 2597 N N . MET A 1 342 ? 10.426 -2.639 -7.900 1.00 98.75 342 MET A N 1
ATOM 2598 C CA . MET A 1 342 ? 10.332 -1.219 -8.206 1.00 98.75 342 MET A CA 1
ATOM 2599 C C . MET A 1 342 ? 11.096 -0.409 -7.154 1.00 98.75 342 MET A C 1
ATOM 2601 O O . MET A 1 342 ? 10.908 -0.598 -5.950 1.00 98.75 342 MET A O 1
ATOM 2605 N N . LEU A 1 343 ? 11.953 0.503 -7.604 1.00 98.56 343 LEU A N 1
ATOM 2606 C CA . LEU A 1 343 ? 12.741 1.397 -6.760 1.00 98.56 343 LEU A CA 1
ATOM 2607 C C . LEU A 1 343 ? 12.495 2.849 -7.162 1.00 98.56 343 LEU A C 1
ATOM 2609 O O . LEU A 1 343 ? 12.662 3.215 -8.321 1.00 98.56 343 LEU A O 1
ATOM 2613 N N . ILE A 1 344 ? 12.171 3.689 -6.187 1.00 97.50 344 ILE A N 1
ATOM 2614 C CA . ILE A 1 344 ? 12.135 5.141 -6.340 1.00 97.50 344 ILE A CA 1
ATOM 2615 C C . ILE A 1 344 ? 13.359 5.729 -5.658 1.00 97.50 344 ILE A C 1
ATOM 2617 O O . ILE A 1 344 ? 13.521 5.587 -4.442 1.00 97.50 344 ILE A O 1
ATOM 2621 N N . LYS A 1 345 ? 14.190 6.418 -6.436 1.00 97.62 345 LYS A N 1
ATOM 2622 C CA . LYS A 1 345 ? 15.417 7.040 -5.951 1.00 97.62 345 LYS A CA 1
ATOM 2623 C C . LYS A 1 345 ? 15.177 8.302 -5.136 1.00 97.62 345 LYS A C 1
ATOM 2625 O O . LYS A 1 345 ? 14.249 9.072 -5.395 1.00 97.62 345 LYS A O 1
ATOM 2630 N N . SER A 1 346 ? 16.073 8.549 -4.186 1.00 96.75 346 SER A N 1
ATOM 2631 C CA . SER A 1 346 ? 16.141 9.802 -3.432 1.00 96.75 346 SER A CA 1
ATOM 2632 C C . SER A 1 346 ? 16.143 11.017 -4.367 1.00 96.75 346 SER A C 1
ATOM 2634 O O . SER A 1 346 ? 16.933 11.073 -5.303 1.00 96.75 346 SER A O 1
ATOM 2636 N N . GLY A 1 347 ? 15.265 11.995 -4.126 1.00 94.62 347 GLY A N 1
ATOM 2637 C CA . GLY A 1 347 ? 15.113 13.186 -4.971 1.00 94.62 347 GLY A CA 1
ATOM 2638 C C . GLY A 1 347 ? 14.084 13.049 -6.098 1.00 94.62 347 GLY A C 1
ATOM 2639 O O . GLY A 1 347 ? 13.744 14.051 -6.727 1.00 94.62 347 GLY A O 1
ATOM 2640 N N . ALA A 1 348 ? 13.535 11.855 -6.340 1.00 94.62 348 ALA A N 1
ATOM 2641 C CA . ALA A 1 348 ? 12.411 11.684 -7.255 1.00 94.62 348 ALA A CA 1
ATOM 2642 C C . ALA A 1 348 ? 11.130 12.319 -6.695 1.00 94.62 348 ALA A C 1
ATOM 2644 O O . ALA A 1 348 ? 10.813 12.172 -5.516 1.00 94.62 348 ALA A O 1
ATOM 2645 N N . ASN A 1 349 ? 10.385 13.019 -7.550 1.00 93.81 349 ASN A N 1
ATOM 2646 C CA . ASN A 1 349 ? 9.095 13.627 -7.252 1.00 93.81 349 ASN A CA 1
ATOM 2647 C C . ASN A 1 349 ? 8.105 13.341 -8.392 1.00 93.81 349 ASN A C 1
ATOM 2649 O O . ASN A 1 349 ? 8.099 14.032 -9.416 1.00 93.81 349 ASN A O 1
ATOM 2653 N N . TRP A 1 350 ? 7.298 12.294 -8.219 1.00 92.06 350 TRP A N 1
ATOM 2654 C CA . TRP A 1 350 ? 6.417 11.775 -9.266 1.00 92.06 350 TRP A CA 1
ATOM 2655 C C . TRP A 1 350 ? 4.968 11.666 -8.799 1.00 92.06 350 TRP A C 1
ATOM 2657 O O . TRP A 1 350 ? 4.676 11.377 -7.637 1.00 92.06 350 TRP A O 1
ATOM 2667 N N . ASN A 1 351 ? 4.059 11.870 -9.748 1.00 91.62 351 ASN A N 1
ATOM 2668 C CA . ASN A 1 351 ? 2.624 11.695 -9.572 1.00 91.62 351 ASN A CA 1
ATOM 2669 C C . ASN A 1 351 ? 2.111 10.645 -10.564 1.00 91.62 351 ASN A C 1
ATOM 2671 O O . ASN A 1 351 ? 2.184 10.850 -11.778 1.00 91.62 351 ASN A O 1
ATOM 2675 N N . PHE A 1 352 ? 1.608 9.538 -10.026 1.00 90.44 352 PHE A N 1
ATOM 2676 C CA . PHE A 1 352 ? 1.069 8.391 -10.740 1.00 90.44 352 PHE A CA 1
ATOM 2677 C C . PHE A 1 352 ? -0.456 8.440 -10.748 1.00 90.44 352 PHE A C 1
ATOM 2679 O O . PHE A 1 352 ? -1.093 8.143 -9.742 1.00 90.44 352 PHE A O 1
ATOM 2686 N N . ILE A 1 353 ? -1.054 8.788 -11.885 1.00 87.50 353 ILE A N 1
ATOM 2687 C CA . ILE A 1 353 ? -2.518 8.916 -12.019 1.00 87.50 353 ILE A CA 1
ATOM 2688 C C . ILE A 1 353 ? -3.193 7.704 -12.682 1.00 87.50 353 ILE A C 1
ATOM 2690 O O . ILE A 1 353 ? -4.408 7.694 -12.835 1.00 87.50 353 ILE A O 1
ATOM 2694 N N . ASN A 1 354 ? -2.422 6.687 -13.065 1.00 88.31 354 ASN A N 1
ATOM 2695 C CA . ASN A 1 354 ? -2.907 5.402 -13.576 1.00 88.31 354 ASN A CA 1
ATOM 2696 C C . ASN A 1 354 ? -2.538 4.287 -12.584 1.00 88.31 354 ASN A C 1
ATOM 2698 O O . ASN A 1 354 ? -1.629 4.479 -11.780 1.00 88.31 354 ASN A O 1
ATOM 2702 N N . ARG A 1 355 ? -3.249 3.156 -12.605 1.00 93.00 355 ARG A N 1
ATOM 2703 C CA . ARG A 1 355 ? -3.047 2.023 -11.696 1.00 93.00 355 ARG A CA 1
ATOM 2704 C C . ARG A 1 355 ? -1.651 1.416 -11.864 1.00 93.00 355 ARG A C 1
ATOM 2706 O O . ARG A 1 355 ? -1.143 1.311 -12.982 1.00 93.00 355 ARG A O 1
ATOM 2713 N N . TRP A 1 356 ? -1.059 0.964 -10.760 1.00 95.50 356 TRP A N 1
ATOM 2714 C CA . TRP A 1 356 ? 0.236 0.278 -10.730 1.00 95.50 356 TRP A CA 1
ATOM 2715 C C . TRP A 1 356 ? 0.141 -1.093 -10.078 1.00 95.50 356 TRP A C 1
ATOM 2717 O O . TRP A 1 356 ? -0.516 -1.261 -9.052 1.00 95.50 356 TRP A O 1
ATOM 2727 N N . ILE A 1 357 ? 0.847 -2.058 -10.660 1.00 98.00 357 ILE A N 1
ATOM 2728 C CA . ILE A 1 357 ? 1.000 -3.413 -10.135 1.00 98.00 357 ILE A CA 1
ATOM 2729 C C . ILE A 1 357 ? 2.494 -3.729 -10.082 1.00 98.00 357 ILE A C 1
ATOM 2731 O O . ILE A 1 357 ? 3.155 -3.831 -11.116 1.00 98.00 357 ILE A O 1
ATOM 2735 N N . VAL A 1 358 ? 3.024 -3.898 -8.875 1.00 98.62 358 VAL A N 1
ATOM 2736 C CA . VAL A 1 358 ? 4.404 -4.317 -8.614 1.00 98.62 358 VAL A CA 1
ATOM 2737 C C . VAL A 1 358 ? 4.359 -5.718 -8.025 1.00 98.62 358 VAL A C 1
ATOM 2739 O O . VAL A 1 358 ? 3.909 -5.906 -6.902 1.00 98.62 358 VAL A O 1
ATOM 2742 N N . VAL A 1 359 ? 4.801 -6.727 -8.768 1.00 98.50 359 VAL A N 1
ATOM 2743 C CA . VAL A 1 359 ? 4.762 -8.122 -8.300 1.00 98.50 359 VAL A CA 1
ATOM 2744 C C . VAL A 1 359 ? 5.838 -8.380 -7.245 1.00 98.50 359 VAL A C 1
ATOM 2746 O O . VAL A 1 359 ? 5.575 -9.074 -6.263 1.00 98.50 359 VAL A O 1
ATOM 2749 N N . GLY A 1 360 ? 7.032 -7.806 -7.417 1.00 98.44 360 GLY A N 1
ATOM 2750 C CA . GLY A 1 360 ? 8.121 -7.886 -6.447 1.00 98.44 360 GLY A CA 1
ATOM 2751 C C . GLY A 1 360 ? 8.016 -6.852 -5.324 1.00 98.44 360 GLY A C 1
ATOM 2752 O O . GLY A 1 360 ? 6.934 -6.419 -4.928 1.00 98.44 360 GLY A O 1
ATOM 2753 N N . ASN A 1 361 ? 9.168 -6.464 -4.778 1.00 98.81 361 ASN A N 1
ATOM 2754 C CA . ASN A 1 361 ? 9.242 -5.478 -3.704 1.00 98.81 361 ASN A CA 1
ATOM 2755 C C . ASN A 1 361 ? 9.157 -4.052 -4.253 1.00 98.81 361 ASN A C 1
ATOM 2757 O O . ASN A 1 361 ? 9.704 -3.751 -5.317 1.00 98.81 361 ASN A O 1
ATOM 2761 N N . PHE A 1 362 ? 8.559 -3.158 -3.470 1.00 98.81 362 PHE A N 1
ATOM 2762 C CA . PHE A 1 362 ? 8.530 -1.730 -3.750 1.00 98.81 362 PHE A CA 1
ATOM 2763 C C . PHE A 1 362 ? 9.357 -0.973 -2.707 1.00 98.81 362 PHE A C 1
ATOM 2765 O O . PHE A 1 362 ? 9.142 -1.109 -1.504 1.00 98.81 362 PHE A O 1
ATOM 2772 N N . THR A 1 363 ? 10.333 -0.186 -3.152 1.00 98.88 363 THR A N 1
ATOM 2773 C CA . THR A 1 363 ? 11.177 0.630 -2.271 1.00 98.88 363 THR A CA 1
ATOM 2774 C C . THR A 1 363 ? 11.074 2.096 -2.650 1.00 98.88 363 THR A C 1
ATOM 2776 O O . THR A 1 363 ? 11.278 2.458 -3.806 1.00 98.88 363 THR A O 1
ATOM 2779 N N . ILE A 1 364 ? 10.799 2.942 -1.661 1.00 98.75 364 ILE A N 1
ATOM 2780 C CA . ILE A 1 364 ? 10.801 4.398 -1.787 1.00 98.75 364 ILE A CA 1
ATOM 2781 C C . ILE A 1 364 ? 11.914 4.927 -0.885 1.00 98.75 364 ILE A C 1
ATOM 2783 O O . ILE A 1 364 ? 11.781 4.899 0.339 1.00 98.75 364 ILE A O 1
ATOM 2787 N N . GLU A 1 365 ? 13.024 5.375 -1.475 1.00 98.62 365 GLU A N 1
ATOM 2788 C CA . GLU A 1 365 ? 14.185 5.873 -0.729 1.00 98.62 365 GLU A CA 1
ATOM 2789 C C . GLU A 1 365 ? 13.879 7.188 0.011 1.00 98.62 365 GLU A C 1
ATOM 2791 O O . GLU A 1 365 ? 13.020 7.979 -0.386 1.00 98.62 365 GLU A O 1
ATOM 2796 N N . ASN A 1 366 ? 14.622 7.456 1.088 1.00 98.31 366 ASN A N 1
ATOM 2797 C CA . ASN A 1 366 ? 14.540 8.725 1.809 1.00 98.31 366 ASN A CA 1
ATOM 2798 C C . ASN A 1 366 ? 14.783 9.914 0.861 1.00 98.31 366 ASN A C 1
ATOM 2800 O O . ASN A 1 366 ? 15.726 9.906 0.072 1.00 98.31 366 ASN A O 1
ATOM 2804 N N . GLY A 1 367 ? 13.938 10.942 0.938 1.00 96.69 367 GLY A N 1
ATOM 2805 C CA . GLY A 1 367 ? 13.967 12.107 0.049 1.00 96.69 367 GLY A CA 1
ATOM 2806 C C . GLY A 1 367 ? 13.183 11.938 -1.257 1.00 96.69 367 GLY A C 1
ATOM 2807 O O . GLY A 1 367 ? 13.022 12.916 -1.987 1.00 96.69 367 GLY A O 1
ATOM 2808 N N . ALA A 1 368 ? 12.666 10.744 -1.559 1.00 97.56 368 ALA A N 1
ATOM 2809 C CA . ALA A 1 368 ? 11.710 10.552 -2.645 1.00 97.56 368 ALA A CA 1
ATOM 2810 C C . ALA A 1 368 ? 10.290 10.977 -2.232 1.00 97.56 368 ALA A C 1
ATOM 2812 O O . ALA A 1 368 ? 9.890 10.820 -1.077 1.00 97.56 368 ALA A O 1
ATOM 2813 N N . ASN A 1 369 ? 9.511 11.487 -3.185 1.00 96.25 369 ASN A N 1
ATOM 2814 C CA . ASN A 1 369 ? 8.130 11.923 -3.012 1.00 96.25 369 ASN A CA 1
ATOM 2815 C C . ASN A 1 369 ? 7.252 11.334 -4.110 1.00 96.25 369 ASN A C 1
ATOM 2817 O O . ASN A 1 369 ? 7.382 11.700 -5.274 1.00 96.25 369 ASN A O 1
ATOM 2821 N N . ILE A 1 370 ? 6.332 10.455 -3.735 1.00 95.56 370 ILE A N 1
ATOM 2822 C CA . ILE A 1 370 ? 5.427 9.806 -4.676 1.00 95.56 370 ILE A CA 1
ATOM 2823 C C . ILE A 1 370 ? 3.986 10.075 -4.284 1.00 95.56 370 ILE A C 1
ATOM 2825 O O . ILE A 1 370 ? 3.605 9.921 -3.123 1.00 95.56 370 ILE A O 1
ATOM 2829 N N . LEU A 1 371 ? 3.188 10.462 -5.271 1.00 95.12 371 LEU A N 1
ATOM 2830 C CA . LEU A 1 371 ? 1.743 10.569 -5.162 1.00 95.12 371 LEU A CA 1
ATOM 2831 C C . LEU A 1 371 ? 1.094 9.532 -6.075 1.00 95.12 371 LEU A C 1
ATOM 2833 O O . LEU A 1 371 ? 1.461 9.433 -7.240 1.00 95.12 371 LEU A O 1
ATOM 2837 N N . PHE A 1 372 ? 0.103 8.816 -5.559 1.00 94.50 372 PHE A N 1
ATOM 2838 C CA . PHE A 1 372 ? -0.801 7.987 -6.343 1.00 94.50 372 PHE A CA 1
ATOM 2839 C C . PHE A 1 372 ? -2.191 8.634 -6.385 1.00 94.50 372 PHE A C 1
ATOM 2841 O O . PHE A 1 372 ? -2.837 8.870 -5.360 1.00 94.50 372 PHE A O 1
ATOM 2848 N N . GLY A 1 373 ? -2.615 8.963 -7.604 1.00 91.88 373 GLY A N 1
ATOM 2849 C CA . GLY A 1 373 ? -3.969 9.352 -7.990 1.00 91.88 373 GLY A CA 1
ATOM 2850 C C . GLY A 1 373 ? -4.797 8.190 -8.558 1.00 91.88 373 GLY A C 1
ATOM 2851 O O . GLY A 1 373 ? -5.949 8.409 -8.914 1.00 91.88 373 GLY A O 1
ATOM 2852 N N . ALA A 1 374 ? -4.237 6.976 -8.593 1.00 92.50 374 ALA A N 1
ATOM 2853 C CA . ALA A 1 374 ? -4.902 5.710 -8.913 1.00 92.50 374 ALA A CA 1
ATOM 2854 C C . ALA A 1 374 ? -4.380 4.575 -8.007 1.00 92.50 374 ALA A C 1
ATOM 2856 O O . ALA A 1 374 ? -3.461 4.788 -7.217 1.00 92.50 374 ALA A O 1
ATOM 2857 N N . ASP A 1 375 ? -4.965 3.381 -8.105 1.00 96.75 375 ASP A N 1
ATOM 2858 C CA . ASP A 1 375 ? -4.648 2.267 -7.204 1.00 96.75 375 ASP A CA 1
ATOM 2859 C C . ASP A 1 375 ? -3.221 1.713 -7.375 1.00 96.75 375 ASP A C 1
ATOM 2861 O O . ASP A 1 375 ? -2.660 1.686 -8.473 1.00 96.75 375 ASP A O 1
ATOM 2865 N N . LEU A 1 376 ? -2.657 1.218 -6.275 1.00 98.19 376 LEU A N 1
ATOM 2866 C CA . LEU A 1 376 ? -1.358 0.558 -6.189 1.00 98.19 376 LEU A CA 1
ATOM 2867 C C . LEU A 1 376 ? -1.520 -0.845 -5.591 1.00 98.19 376 LEU A C 1
ATOM 2869 O O . LEU A 1 376 ? -2.047 -1.014 -4.493 1.00 98.19 376 LEU A O 1
ATOM 2873 N N . GLU A 1 377 ? -0.976 -1.850 -6.263 1.00 98.69 377 GLU A N 1
ATOM 2874 C CA . GLU A 1 377 ? -0.864 -3.215 -5.748 1.00 98.69 377 GLU A CA 1
ATOM 2875 C C . GLU A 1 377 ? 0.608 -3.619 -5.673 1.00 98.69 377 GLU A C 1
ATOM 2877 O O . GLU A 1 377 ? 1.341 -3.489 -6.653 1.00 98.69 377 GLU A O 1
ATOM 2882 N N . VAL A 1 378 ? 1.044 -4.119 -4.514 1.00 98.81 378 VAL A N 1
ATOM 2883 C CA . VAL A 1 378 ? 2.406 -4.625 -4.297 1.00 98.81 378 VAL A CA 1
ATOM 2884 C C . VAL A 1 378 ? 2.339 -6.065 -3.792 1.00 98.81 378 VAL A C 1
ATOM 2886 O O . VAL A 1 378 ? 1.854 -6.320 -2.688 1.00 98.81 378 VAL A O 1
ATOM 2889 N N . GLY A 1 379 ? 2.825 -7.009 -4.598 1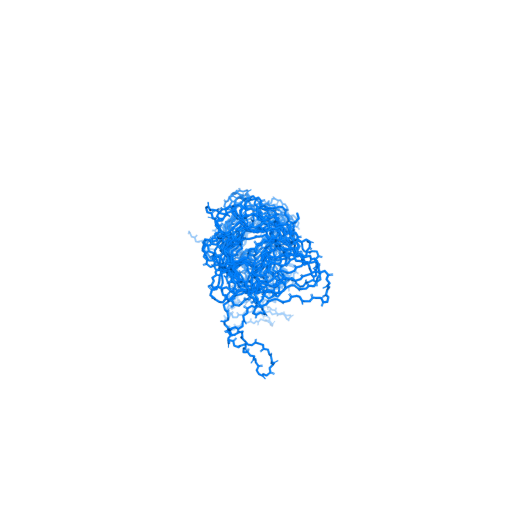.00 98.50 379 GLY A N 1
ATOM 2890 C CA . GLY A 1 379 ? 2.898 -8.434 -4.269 1.00 98.50 379 GLY A CA 1
ATOM 2891 C C . GLY A 1 379 ? 4.001 -8.768 -3.259 1.00 98.50 379 GLY A C 1
ATOM 2892 O O . GLY A 1 379 ? 3.846 -9.694 -2.464 1.00 98.50 379 GLY A O 1
ATOM 2893 N N . GLY A 1 380 ? 5.093 -8.002 -3.252 1.00 98.31 380 GLY A N 1
ATOM 2894 C CA . GLY A 1 380 ? 6.174 -8.112 -2.276 1.00 98.31 380 GLY A CA 1
ATOM 2895 C C . GLY A 1 380 ? 6.041 -7.152 -1.092 1.00 98.31 380 GLY A C 1
ATOM 2896 O O . GLY A 1 380 ? 4.962 -6.669 -0.745 1.00 98.31 380 GLY A O 1
ATOM 2897 N N . SER A 1 381 ? 7.174 -6.891 -0.445 1.00 98.50 381 SER A N 1
ATOM 2898 C CA . SER A 1 381 ? 7.285 -5.960 0.679 1.00 98.50 381 SER A CA 1
ATOM 2899 C C . SER A 1 381 ? 7.342 -4.506 0.204 1.00 98.50 381 SER A C 1
ATOM 2901 O O . SER A 1 381 ? 7.879 -4.217 -0.868 1.00 98.50 381 SER A O 1
ATOM 2903 N N . LEU A 1 382 ? 6.856 -3.585 1.039 1.00 98.81 382 LEU A N 1
ATOM 2904 C CA . LEU A 1 382 ? 7.025 -2.142 0.860 1.00 98.81 382 LEU A CA 1
ATOM 2905 C C . LEU A 1 382 ? 8.030 -1.605 1.883 1.00 98.81 382 LEU A C 1
ATOM 2907 O O . LEU A 1 382 ? 7.783 -1.680 3.085 1.00 98.81 382 LEU A O 1
ATOM 2911 N N . ASN A 1 383 ? 9.125 -1.013 1.406 1.00 98.75 383 ASN A N 1
ATOM 2912 C CA . ASN A 1 383 ? 10.030 -0.202 2.219 1.00 98.75 383 ASN A CA 1
ATOM 2913 C C . ASN A 1 383 ? 9.782 1.288 1.950 1.00 98.75 383 ASN A C 1
ATOM 2915 O O . ASN A 1 383 ? 10.154 1.800 0.892 1.00 98.75 383 ASN A O 1
ATOM 2919 N N . LEU A 1 384 ? 9.140 1.973 2.898 1.00 98.81 384 LEU A N 1
ATOM 2920 C CA . LEU A 1 384 ? 8.736 3.373 2.782 1.00 98.81 384 LEU A CA 1
ATOM 2921 C C . LEU A 1 384 ? 9.669 4.278 3.595 1.00 98.81 384 LEU A C 1
ATOM 2923 O O . LEU A 1 384 ? 9.324 4.704 4.692 1.00 98.81 384 LEU A O 1
ATOM 2927 N N . ALA A 1 385 ? 10.849 4.589 3.055 1.00 98.75 385 ALA A N 1
ATOM 2928 C CA . ALA A 1 385 ? 11.782 5.539 3.664 1.00 98.75 385 ALA A CA 1
ATOM 2929 C C . ALA A 1 385 ? 11.577 6.989 3.193 1.00 98.75 385 ALA A C 1
ATOM 2931 O O . ALA A 1 385 ? 12.010 7.904 3.890 1.00 98.75 385 ALA A O 1
ATOM 2932 N N . GLY A 1 386 ? 10.944 7.203 2.036 1.00 98.62 386 GLY A N 1
ATOM 2933 C CA . GLY A 1 386 ? 10.485 8.510 1.554 1.00 98.62 386 GLY A CA 1
ATOM 2934 C C . GLY A 1 386 ? 8.992 8.742 1.800 1.00 98.62 386 GLY A C 1
ATOM 2935 O O . GLY A 1 386 ? 8.402 8.177 2.721 1.00 98.62 386 GLY A O 1
ATOM 2936 N N . LYS A 1 387 ? 8.362 9.572 0.964 1.00 98.62 387 LYS A N 1
ATOM 2937 C CA . LYS A 1 387 ? 6.939 9.914 1.062 1.00 98.62 387 LYS A CA 1
ATOM 2938 C C . LYS A 1 387 ? 6.088 9.149 0.045 1.00 98.62 387 LYS A C 1
ATOM 2940 O O . LYS A 1 387 ? 6.359 9.211 -1.153 1.00 98.62 387 LYS A O 1
ATOM 2945 N N . LEU A 1 388 ? 5.007 8.538 0.527 1.00 98.62 388 LEU A N 1
ATOM 2946 C CA . LEU A 1 388 ? 3.917 7.955 -0.256 1.00 98.62 388 LEU A CA 1
ATOM 2947 C C . LEU A 1 388 ? 2.610 8.678 0.086 1.00 98.62 388 LEU A C 1
ATOM 2949 O O . LEU A 1 388 ? 2.178 8.689 1.238 1.00 98.62 388 LEU A O 1
ATOM 2953 N N . GLU A 1 389 ? 1.979 9.290 -0.912 1.00 98.19 389 GLU A N 1
ATOM 2954 C CA . GLU A 1 389 ? 0.713 10.005 -0.772 1.00 98.19 389 GLU A CA 1
ATOM 2955 C C . GLU A 1 389 ? -0.396 9.357 -1.603 1.00 98.19 389 GLU A C 1
ATOM 2957 O O . GLU A 1 389 ? -0.267 9.248 -2.817 1.00 98.19 389 GLU A O 1
ATOM 2962 N N . LEU A 1 390 ? -1.502 8.989 -0.957 1.00 98.06 390 LEU A N 1
ATOM 2963 C CA . LEU A 1 390 ? -2.720 8.483 -1.596 1.00 98.06 390 LEU A CA 1
ATOM 2964 C C . LEU A 1 390 ? -3.800 9.569 -1.534 1.00 98.06 390 LEU A C 1
ATOM 2966 O O . LEU A 1 390 ? -4.029 10.156 -0.469 1.00 98.06 390 LEU A O 1
ATOM 2970 N N . ARG A 1 391 ? -4.450 9.881 -2.660 1.00 92.94 391 ARG A N 1
ATOM 2971 C CA . ARG A 1 391 ? -5.546 10.872 -2.730 1.00 92.94 391 ARG A CA 1
ATOM 2972 C C . ARG A 1 391 ? -6.778 10.325 -3.445 1.00 92.94 391 ARG A C 1
ATOM 2974 O O . ARG A 1 391 ? -6.680 9.313 -4.115 1.00 92.94 391 ARG A O 1
ATOM 2981 N N . ASN A 1 392 ? -7.908 11.028 -3.378 1.00 89.69 392 ASN A N 1
ATOM 2982 C CA . ASN A 1 392 ? -9.066 10.806 -4.263 1.00 89.69 392 ASN A CA 1
ATOM 2983 C C . ASN A 1 392 ? -9.621 9.364 -4.263 1.00 89.69 392 ASN A C 1
ATOM 2985 O O . ASN A 1 392 ? -9.942 8.830 -5.318 1.00 89.69 392 ASN A O 1
ATOM 2989 N N . ASN A 1 393 ? -9.766 8.754 -3.087 1.00 93.75 393 ASN A N 1
ATOM 2990 C CA . ASN A 1 393 ? -10.274 7.389 -2.878 1.00 93.75 393 ASN A CA 1
ATOM 2991 C C . ASN A 1 393 ? -9.394 6.279 -3.472 1.00 93.75 393 ASN A C 1
ATOM 2993 O O . ASN A 1 393 ? -9.872 5.171 -3.696 1.00 93.75 393 ASN A O 1
ATOM 2997 N N . THR A 1 394 ? -8.113 6.563 -3.707 1.00 95.81 394 THR A N 1
ATOM 2998 C CA . THR A 1 394 ? -7.141 5.560 -4.161 1.00 95.81 394 THR A CA 1
ATOM 2999 C C . THR A 1 394 ? -6.793 4.565 -3.073 1.00 95.81 394 THR A C 1
ATOM 3001 O O . THR A 1 394 ? -6.744 4.904 -1.885 1.00 95.81 394 THR A O 1
ATOM 3004 N N . THR A 1 395 ? -6.506 3.339 -3.499 1.00 98.06 395 THR A N 1
ATOM 3005 C CA . THR A 1 395 ? -6.132 2.235 -2.620 1.00 98.06 395 THR A CA 1
ATOM 3006 C C . THR A 1 395 ? -4.701 1.782 -2.886 1.00 98.06 395 THR A C 1
ATOM 3008 O O . THR A 1 395 ? -4.322 1.556 -4.030 1.00 98.06 395 THR A O 1
ATOM 3011 N N . ALA A 1 396 ? -3.913 1.588 -1.829 1.00 98.69 396 ALA A N 1
ATOM 3012 C CA . ALA A 1 396 ? -2.660 0.843 -1.872 1.00 98.69 396 ALA A CA 1
ATOM 3013 C C . ALA A 1 396 ? -2.808 -0.466 -1.092 1.00 98.69 396 ALA A C 1
ATOM 3015 O O . ALA A 1 396 ? -3.094 -0.442 0.105 1.00 98.69 396 ALA A O 1
ATOM 3016 N N . THR A 1 397 ? -2.580 -1.600 -1.755 1.00 98.69 397 THR A N 1
ATOM 3017 C CA . THR A 1 397 ? -2.609 -2.931 -1.134 1.00 98.69 397 THR A CA 1
ATOM 3018 C C . THR A 1 397 ? -1.227 -3.567 -1.176 1.00 98.69 397 THR A C 1
ATOM 3020 O O . THR A 1 397 ? -0.688 -3.811 -2.254 1.00 98.69 397 THR A O 1
ATOM 3023 N N . ILE A 1 398 ? -0.667 -3.871 -0.005 1.00 98.69 398 ILE A N 1
ATOM 3024 C CA . ILE A 1 398 ? 0.671 -4.457 0.150 1.00 98.69 398 ILE A CA 1
ATOM 3025 C C . ILE A 1 398 ? 0.547 -5.871 0.723 1.00 98.69 398 ILE A C 1
ATOM 3027 O O . ILE A 1 398 ? 0.011 -6.034 1.819 1.00 98.69 398 ILE A O 1
ATOM 3031 N N . GLN A 1 399 ? 1.054 -6.881 0.017 1.00 98.19 399 GLN A N 1
ATOM 3032 C CA . GLN A 1 399 ? 0.954 -8.291 0.423 1.00 98.19 399 GLN A CA 1
ATOM 3033 C C . GLN A 1 399 ? 2.136 -8.753 1.300 1.00 98.19 399 GLN A C 1
ATOM 3035 O O . GLN A 1 399 ? 1.972 -9.595 2.186 1.00 98.19 399 GLN A O 1
ATOM 3040 N N . GLY A 1 400 ? 3.333 -8.201 1.078 1.00 97.62 400 GLY A N 1
ATOM 3041 C CA . GLY A 1 400 ? 4.530 -8.473 1.877 1.00 97.62 400 GLY A CA 1
ATOM 3042 C C . GLY A 1 400 ? 4.682 -7.552 3.089 1.00 97.62 400 GLY A C 1
ATOM 3043 O O . GLY A 1 400 ? 3.795 -6.769 3.423 1.00 97.62 400 GLY A O 1
ATOM 3044 N N . ALA A 1 401 ? 5.829 -7.636 3.765 1.00 97.25 401 ALA A N 1
ATOM 3045 C CA . ALA A 1 401 ? 6.090 -6.844 4.963 1.00 97.25 401 ALA A CA 1
ATOM 3046 C C . ALA A 1 401 ? 6.079 -5.333 4.664 1.00 97.25 401 ALA A C 1
ATOM 3048 O O . ALA A 1 401 ? 6.547 -4.892 3.613 1.00 97.25 401 ALA A O 1
ATOM 3049 N N . PHE A 1 402 ? 5.582 -4.537 5.610 1.00 98.50 402 PHE A N 1
ATOM 3050 C CA . PHE A 1 402 ? 5.662 -3.078 5.559 1.00 98.50 402 PHE A CA 1
ATOM 3051 C C . PHE A 1 402 ? 6.775 -2.585 6.487 1.00 98.50 402 PHE A C 1
ATOM 3053 O O . PHE A 1 402 ? 6.698 -2.770 7.700 1.00 98.50 402 PHE A O 1
ATOM 3060 N N . LEU A 1 403 ? 7.815 -1.982 5.911 1.00 98.44 403 LEU A N 1
ATOM 3061 C CA . LEU A 1 403 ? 8.899 -1.336 6.641 1.00 98.44 403 LEU A CA 1
ATOM 3062 C C . LEU A 1 403 ? 8.675 0.174 6.589 1.00 98.44 403 LEU A C 1
ATOM 3064 O O . LEU A 1 403 ? 8.649 0.762 5.504 1.00 98.44 403 LEU A O 1
ATOM 3068 N N . PHE A 1 404 ? 8.527 0.792 7.760 1.00 98.62 404 PHE A N 1
ATOM 3069 C CA . PHE A 1 404 ? 8.185 2.204 7.884 1.00 98.62 404 PHE A CA 1
ATOM 3070 C C . PHE A 1 404 ? 9.148 2.943 8.821 1.00 98.62 404 PHE A C 1
ATOM 3072 O O . PHE A 1 404 ? 8.760 3.274 9.941 1.00 98.62 404 PHE A O 1
ATOM 3079 N N . PRO A 1 405 ? 10.408 3.165 8.389 1.00 98.44 405 PRO A N 1
ATOM 3080 C CA . PRO A 1 405 ? 11.439 3.819 9.195 1.00 98.44 405 PRO A CA 1
ATOM 3081 C C . PRO A 1 405 ? 11.096 5.285 9.503 1.00 98.44 405 PRO A C 1
ATOM 3083 O O . PRO A 1 405 ? 10.220 5.877 8.879 1.00 98.44 405 PRO A O 1
ATOM 3086 N N . SER A 1 406 ? 11.859 5.906 10.406 1.00 98.19 406 SER A N 1
ATOM 3087 C CA . SER A 1 406 ? 11.625 7.274 10.907 1.00 98.19 406 SER A CA 1
ATOM 3088 C C . SER A 1 406 ? 11.654 8.385 9.851 1.00 98.19 406 SER A C 1
ATOM 3090 O O . SER A 1 406 ? 11.128 9.473 10.074 1.00 98.19 406 SER A O 1
ATOM 3092 N N . THR A 1 407 ? 12.253 8.131 8.687 1.00 98.31 407 THR A N 1
ATOM 3093 C CA . THR A 1 407 ? 12.245 9.059 7.545 1.00 98.31 407 THR A CA 1
ATOM 3094 C C . THR A 1 407 ? 10.993 8.921 6.678 1.00 98.31 407 THR A C 1
ATOM 3096 O O . THR A 1 407 ? 10.689 9.814 5.888 1.00 98.31 407 THR A O 1
ATOM 3099 N N . GLY A 1 408 ? 10.284 7.799 6.808 1.00 98.69 408 GLY A N 1
ATOM 3100 C CA . GLY A 1 408 ? 9.110 7.465 6.024 1.00 98.69 408 GLY A CA 1
ATOM 3101 C C . GLY A 1 408 ? 7.948 8.407 6.292 1.00 98.69 408 GLY A C 1
ATOM 3102 O O . GLY A 1 408 ? 7.714 8.830 7.422 1.00 98.69 408 GLY A O 1
ATOM 3103 N N . TRP A 1 409 ? 7.169 8.700 5.254 1.00 98.75 409 TRP A N 1
ATOM 3104 C CA . TRP A 1 409 ? 5.937 9.472 5.380 1.00 98.75 409 TRP A CA 1
ATOM 3105 C C . TRP A 1 409 ? 4.807 8.825 4.585 1.00 98.75 409 TRP A C 1
ATOM 3107 O O . TRP A 1 409 ? 4.803 8.851 3.355 1.00 98.75 409 TRP A O 1
ATOM 3117 N N . LEU A 1 410 ? 3.812 8.292 5.293 1.00 98.81 410 LEU A N 1
ATOM 3118 C CA . LEU A 1 410 ? 2.554 7.850 4.702 1.00 98.81 410 LEU A CA 1
ATOM 3119 C C . LEU A 1 410 ? 1.505 8.956 4.853 1.00 98.81 410 LEU A C 1
ATOM 3121 O O . LEU A 1 410 ? 1.173 9.369 5.966 1.00 98.81 410 LEU A O 1
ATOM 3125 N N . LYS A 1 411 ? 0.981 9.446 3.730 1.00 98.62 411 LYS A N 1
ATOM 3126 C CA . LYS A 1 411 ? -0.039 10.496 3.701 1.00 98.62 411 LYS A CA 1
ATOM 3127 C C . LYS A 1 411 ? -1.299 10.013 2.996 1.00 98.62 411 LYS A C 1
ATOM 3129 O O . LYS A 1 411 ? -1.283 9.759 1.798 1.00 98.62 411 LYS A O 1
ATOM 3134 N N . LEU A 1 412 ? -2.403 9.958 3.726 1.00 98.56 412 LEU A N 1
ATOM 3135 C CA . LEU A 1 412 ? -3.705 9.540 3.223 1.00 98.56 412 LEU A CA 1
ATOM 3136 C C . LEU A 1 412 ? -4.635 10.759 3.185 1.00 98.56 412 LEU A C 1
ATOM 3138 O O . LEU A 1 412 ? -4.979 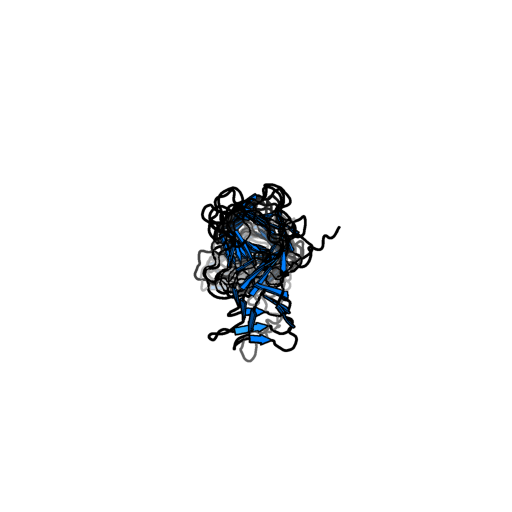11.313 4.225 1.00 98.56 412 LEU A O 1
ATOM 3142 N N . ASN A 1 413 ? -5.025 11.217 1.993 1.00 96.50 413 ASN A N 1
ATOM 3143 C CA . ASN A 1 413 ? -6.050 12.257 1.850 1.00 96.50 413 ASN A CA 1
ATOM 3144 C C . ASN A 1 413 ? -7.259 11.674 1.123 1.00 96.50 413 ASN A C 1
ATOM 3146 O O . ASN A 1 413 ? -7.363 11.764 -0.102 1.00 96.50 413 ASN A O 1
ATOM 3150 N N . ASN A 1 414 ? -8.176 11.092 1.887 1.00 95.69 414 ASN A N 1
ATOM 3151 C CA . ASN A 1 414 ? -9.240 10.232 1.379 1.00 95.69 414 ASN A CA 1
ATOM 3152 C C . ASN A 1 414 ? -8.643 9.015 0.653 1.00 95.69 414 ASN A C 1
ATOM 3154 O O . ASN A 1 414 ? -9.054 8.717 -0.456 1.00 95.69 414 ASN A O 1
ATOM 3158 N N . GLY A 1 415 ? -7.595 8.395 1.200 1.00 97.31 415 GLY A N 1
ATOM 3159 C CA . GLY A 1 415 ? -6.946 7.221 0.606 1.00 97.31 415 GLY A CA 1
ATOM 3160 C C . GLY A 1 415 ? -7.004 6.023 1.546 1.00 97.31 415 GLY A C 1
ATOM 3161 O O . GLY A 1 415 ? -7.050 6.197 2.766 1.00 97.31 415 GLY A O 1
ATOM 3162 N N . THR A 1 416 ? -6.963 4.822 0.978 1.00 98.56 416 THR A N 1
ATOM 3163 C CA . THR A 1 416 ? -6.929 3.559 1.723 1.00 98.56 416 THR A CA 1
ATOM 3164 C C . THR A 1 416 ? -5.559 2.916 1.580 1.00 98.56 416 THR A C 1
ATOM 3166 O O . THR A 1 416 ? -5.098 2.672 0.471 1.00 98.56 416 THR A O 1
ATOM 3169 N N . PHE A 1 417 ? -4.906 2.613 2.694 1.00 98.88 417 PHE A N 1
ATOM 3170 C CA . PHE A 1 417 ? -3.704 1.791 2.726 1.00 98.88 417 PHE A CA 1
ATOM 3171 C C . PHE A 1 417 ? -3.996 0.519 3.513 1.00 98.88 417 PHE A C 1
ATOM 3173 O O . PHE A 1 417 ? -4.283 0.590 4.708 1.00 98.88 417 PHE A O 1
ATOM 3180 N N . THR A 1 418 ? -3.864 -0.633 2.863 1.00 98.75 418 THR A N 1
ATOM 3181 C CA . THR A 1 418 ? -4.027 -1.945 3.490 1.00 98.75 418 THR A CA 1
ATOM 3182 C C . THR A 1 418 ? -2.739 -2.747 3.344 1.00 98.75 418 THR A C 1
ATOM 3184 O O . THR A 1 418 ? -2.265 -3.001 2.235 1.00 98.75 418 THR A O 1
ATOM 3187 N N . ASN A 1 419 ? -2.178 -3.206 4.463 1.00 98.44 419 ASN A N 1
ATOM 3188 C CA . ASN A 1 419 ? -1.094 -4.184 4.458 1.00 98.44 419 ASN A CA 1
ATOM 3189 C C . ASN A 1 419 ? -1.632 -5.567 4.837 1.00 98.44 419 ASN A C 1
ATOM 3191 O O . ASN A 1 419 ? -1.746 -5.893 6.012 1.00 98.44 419 ASN A O 1
ATOM 3195 N N . ASN A 1 420 ? -1.924 -6.392 3.831 1.00 96.88 420 ASN A N 1
ATOM 3196 C CA . ASN A 1 420 ? -2.479 -7.744 3.967 1.00 96.88 420 ASN A CA 1
ATOM 3197 C C . ASN A 1 420 ? -1.466 -8.799 4.430 1.00 96.88 420 ASN A C 1
ATOM 3199 O O . ASN A 1 420 ? -1.789 -9.988 4.489 1.00 96.88 420 ASN A O 1
ATOM 3203 N N . HIS A 1 421 ? -0.250 -8.383 4.783 1.00 95.50 421 HIS A N 1
ATOM 3204 C CA . HIS A 1 421 ? 0.725 -9.272 5.384 1.00 95.50 421 HIS A CA 1
ATOM 3205 C C . HIS A 1 421 ? 0.146 -9.919 6.646 1.00 95.50 421 HIS A C 1
ATOM 3207 O O . HIS A 1 421 ? -0.383 -9.240 7.527 1.00 95.50 421 HIS A O 1
ATOM 3213 N N . ASN A 1 422 ? 0.235 -11.245 6.737 1.00 94.50 422 ASN A N 1
ATOM 3214 C CA . ASN A 1 422 ? -0.263 -11.996 7.881 1.00 94.50 422 ASN A CA 1
ATOM 3215 C C . ASN A 1 422 ? 0.901 -12.646 8.622 1.00 94.50 422 ASN A C 1
ATOM 3217 O O . ASN A 1 422 ? 1.515 -13.591 8.130 1.00 94.50 422 ASN A O 1
ATOM 3221 N N . SER A 1 423 ? 1.183 -12.139 9.818 1.00 92.12 423 SER A N 1
ATOM 3222 C CA . SER A 1 423 ? 2.215 -12.663 10.703 1.00 92.12 423 SER A CA 1
ATOM 3223 C C . SER A 1 423 ? 1.786 -12.495 12.156 1.00 92.12 423 SER A C 1
ATOM 3225 O O . SER A 1 423 ? 1.485 -11.393 12.616 1.00 92.12 423 SER A O 1
ATOM 3227 N N . SER A 1 424 ? 1.758 -13.601 12.899 1.00 87.75 424 SER A N 1
ATOM 3228 C CA . SER A 1 424 ? 1.402 -13.601 14.320 1.00 87.75 424 SER A CA 1
ATOM 3229 C C . SER A 1 424 ? 2.582 -13.304 15.244 1.00 87.75 424 SER A C 1
ATOM 3231 O O . SER A 1 424 ? 2.356 -12.986 16.409 1.00 87.75 424 SER A O 1
ATOM 3233 N N . THR A 1 425 ? 3.821 -13.423 14.758 1.00 88.25 425 THR A N 1
ATOM 3234 C CA . THR A 1 425 ? 5.042 -13.345 15.582 1.00 88.25 425 THR A CA 1
ATOM 3235 C C . THR A 1 425 ? 5.830 -12.059 15.385 1.00 88.25 425 THR A C 1
ATOM 3237 O O . THR A 1 425 ? 6.600 -11.684 16.265 1.00 88.25 425 THR A O 1
ATOM 3240 N N . THR A 1 426 ? 5.651 -11.378 14.254 1.00 90.44 426 THR A N 1
ATOM 3241 C CA . THR A 1 426 ? 6.353 -10.126 13.969 1.00 90.44 426 THR A CA 1
ATOM 3242 C C . THR A 1 426 ? 5.465 -8.927 14.259 1.00 90.44 426 THR A C 1
ATOM 3244 O O . THR A 1 426 ? 4.233 -8.993 14.180 1.00 90.44 426 THR A O 1
ATOM 3247 N N . TYR A 1 427 ? 6.120 -7.825 14.605 1.00 95.25 427 TYR A N 1
ATOM 3248 C CA . TYR A 1 427 ? 5.507 -6.511 14.649 1.00 95.25 427 TYR A CA 1
ATOM 3249 C C . TYR A 1 427 ? 5.803 -5.772 13.347 1.00 95.25 427 TYR A C 1
ATOM 3251 O O . TYR A 1 427 ? 6.911 -5.850 12.814 1.00 95.25 427 TYR A O 1
ATOM 3259 N N . THR A 1 428 ? 4.804 -5.057 12.846 1.00 97.81 428 THR A N 1
ATOM 3260 C CA . THR A 1 428 ? 5.010 -3.936 11.940 1.00 97.81 428 THR A CA 1
ATOM 3261 C C . THR A 1 428 ? 5.317 -2.724 12.812 1.00 97.81 428 THR A C 1
ATOM 3263 O O . THR A 1 428 ? 4.439 -2.212 13.513 1.00 97.81 428 THR A O 1
ATOM 3266 N N . ASN A 1 429 ? 6.578 -2.306 12.792 1.00 97.75 429 ASN A N 1
ATOM 3267 C CA . ASN A 1 429 ? 7.044 -1.142 13.531 1.00 97.75 429 ASN A CA 1
ATOM 3268 C C . ASN A 1 429 ? 6.747 0.117 12.720 1.00 97.75 429 ASN A C 1
ATOM 3270 O O . ASN A 1 429 ? 7.125 0.216 11.549 1.00 97.75 429 ASN A O 1
ATOM 3274 N N . LEU A 1 430 ? 6.037 1.055 13.339 1.00 98.06 430 LEU A N 1
ATOM 3275 C CA . LEU A 1 430 ? 5.738 2.351 12.756 1.00 98.06 430 LEU A CA 1
ATOM 3276 C C . LEU A 1 430 ? 6.652 3.393 13.401 1.00 98.06 430 LEU A C 1
ATOM 3278 O O . LEU A 1 430 ? 6.380 3.842 14.511 1.00 98.06 430 LEU A O 1
ATOM 3282 N N . ASP A 1 431 ? 7.722 3.761 12.698 1.00 97.94 431 ASP A N 1
ATOM 3283 C CA . ASP A 1 431 ? 8.684 4.793 13.107 1.00 97.94 431 ASP A CA 1
ATOM 3284 C C . ASP A 1 431 ? 8.443 6.129 12.388 1.00 97.94 431 ASP A C 1
ATOM 3286 O O . ASP A 1 431 ? 8.801 7.187 12.892 1.00 97.94 431 ASP A O 1
ATOM 3290 N N . GLY A 1 432 ? 7.862 6.097 11.187 1.00 98.00 432 GLY A N 1
ATOM 3291 C CA . GLY A 1 432 ? 7.706 7.275 10.337 1.00 98.00 432 GLY A CA 1
ATOM 3292 C C . GLY A 1 432 ? 6.563 8.222 10.719 1.00 98.00 432 GLY A C 1
ATOM 3293 O O . GLY A 1 432 ? 5.965 8.177 11.795 1.00 98.00 432 GLY A O 1
ATOM 3294 N N . LYS A 1 433 ? 6.225 9.101 9.777 1.00 98.56 433 LYS A N 1
ATOM 3295 C CA . LYS A 1 433 ? 5.164 10.102 9.892 1.00 98.56 433 LYS A CA 1
ATOM 3296 C C . LYS A 1 433 ? 3.867 9.655 9.221 1.00 98.56 433 LYS A C 1
ATOM 3298 O O . LYS A 1 433 ? 3.842 9.427 8.012 1.00 98.56 433 LYS A O 1
ATOM 3303 N N . LEU A 1 434 ? 2.766 9.634 9.965 1.00 98.38 434 LEU A N 1
ATOM 3304 C CA . LEU A 1 434 ? 1.426 9.372 9.439 1.00 98.38 434 LEU A CA 1
ATOM 3305 C C . LEU A 1 434 ? 0.602 10.662 9.378 1.00 98.38 434 LEU A C 1
ATOM 3307 O O . LEU A 1 434 ? 0.367 11.294 10.403 1.00 98.38 434 LEU A O 1
ATOM 3311 N N . THR A 1 435 ? 0.100 11.017 8.196 1.00 98.19 435 THR A N 1
ATOM 3312 C CA . THR A 1 435 ? -0.899 12.086 8.022 1.00 98.19 435 THR A CA 1
ATOM 3313 C C . THR A 1 435 ? -2.175 11.482 7.442 1.00 98.19 435 THR A C 1
ATOM 3315 O O . THR A 1 435 ? -2.109 10.843 6.393 1.00 98.19 435 THR A O 1
ATOM 3318 N N . MET A 1 436 ? -3.333 11.699 8.073 1.00 97.44 436 MET A N 1
ATOM 3319 C CA . MET A 1 436 ? -4.623 11.223 7.544 1.00 97.44 436 MET A CA 1
ATOM 3320 C C . MET A 1 436 ? -5.807 12.139 7.882 1.00 97.44 436 MET A C 1
ATOM 3322 O O . MET A 1 436 ? -5.747 12.927 8.829 1.00 97.44 436 MET A O 1
ATOM 3326 N N . ASN A 1 437 ? -6.879 12.041 7.090 1.00 96.56 437 ASN A N 1
ATOM 3327 C CA . ASN A 1 437 ? -8.113 12.826 7.222 1.00 96.56 437 ASN A CA 1
ATOM 3328 C C . ASN A 1 437 ? -9.379 11.938 7.289 1.00 96.56 437 ASN A C 1
ATOM 3330 O O . ASN A 1 437 ? -9.297 10.728 7.097 1.00 96.56 437 ASN A O 1
ATOM 3334 N N . ASN A 1 438 ? -10.553 12.546 7.516 1.00 92.31 438 ASN A N 1
ATOM 3335 C CA . ASN A 1 438 ? -11.833 11.869 7.814 1.00 92.31 438 ASN A CA 1
ATOM 3336 C C . ASN A 1 438 ? -12.211 10.664 6.935 1.00 92.31 438 ASN A C 1
ATOM 3338 O O . ASN A 1 438 ? -12.835 9.742 7.445 1.00 92.31 438 ASN A O 1
ATOM 3342 N N . ASN A 1 439 ? -11.847 10.647 5.650 1.00 93.75 439 ASN A N 1
ATOM 3343 C CA . ASN A 1 439 ? -12.228 9.569 4.726 1.00 93.75 439 ASN A CA 1
ATOM 3344 C C . ASN A 1 439 ? -11.076 8.600 4.424 1.00 93.75 439 ASN A C 1
ATOM 3346 O O . ASN A 1 439 ? -11.119 7.880 3.431 1.00 93.75 439 ASN A O 1
ATOM 3350 N N . SER A 1 440 ? -10.008 8.636 5.218 1.00 98.25 440 SER A N 1
ATOM 3351 C CA . SER A 1 440 ? -8.849 7.766 5.037 1.00 98.25 440 SER A CA 1
ATOM 3352 C C . SER A 1 440 ? -8.956 6.496 5.876 1.00 98.25 440 SER A C 1
ATOM 3354 O O . SER A 1 440 ? -9.498 6.520 6.983 1.00 98.25 440 SER A O 1
ATOM 3356 N N . LEU A 1 441 ? -8.379 5.406 5.370 1.00 98.56 441 LEU A N 1
ATOM 3357 C CA . LEU A 1 441 ? -8.280 4.122 6.063 1.00 98.56 441 LEU A CA 1
ATOM 3358 C C . LEU A 1 441 ? -6.825 3.648 6.069 1.00 98.56 441 LEU A C 1
ATOM 3360 O O . LEU A 1 441 ? -6.195 3.553 5.019 1.00 98.56 441 LEU A O 1
ATOM 3364 N N . LEU A 1 442 ? -6.307 3.326 7.251 1.00 98.69 442 LEU A N 1
ATOM 3365 C CA . LEU A 1 442 ? -5.058 2.593 7.436 1.00 98.69 442 LEU A CA 1
ATOM 3366 C C . LEU A 1 442 ? -5.384 1.238 8.064 1.00 98.69 442 LEU A C 1
ATOM 3368 O O . LEU A 1 442 ? -5.885 1.200 9.183 1.00 98.69 442 LEU A O 1
ATOM 3372 N N . GLU A 1 443 ? -5.102 0.138 7.373 1.00 98.56 443 GLU A N 1
ATOM 3373 C CA . GLU A 1 443 ? -5.543 -1.197 7.779 1.00 98.56 443 GLU A CA 1
ATOM 3374 C C . GLU A 1 443 ? -4.398 -2.219 7.825 1.00 98.56 443 GLU A C 1
ATOM 3376 O O . GLU A 1 443 ? -3.651 -2.408 6.862 1.00 98.56 443 GLU A O 1
ATOM 3381 N N . PHE A 1 444 ? -4.313 -2.927 8.952 1.00 98.31 444 PHE A N 1
ATOM 3382 C CA . PHE A 1 444 ? -3.413 -4.056 9.189 1.00 98.31 444 PHE A CA 1
ATOM 3383 C C . PHE A 1 444 ? -4.218 -5.242 9.750 1.00 98.31 444 PHE A C 1
ATOM 3385 O O . PHE A 1 444 ? -4.338 -5.397 10.971 1.00 98.31 444 PHE A O 1
ATOM 3392 N N . PRO A 1 445 ? -4.813 -6.093 8.896 1.00 96.38 445 PRO A N 1
ATOM 3393 C CA . PRO A 1 445 ? -5.709 -7.157 9.339 1.00 96.38 445 PRO A CA 1
ATOM 3394 C C . PRO A 1 445 ? -4.964 -8.353 9.948 1.00 96.38 445 PRO A C 1
ATOM 3396 O O . PRO A 1 445 ? -5.562 -9.128 10.694 1.00 96.38 445 PRO A O 1
ATOM 3399 N N . GLY A 1 446 ? -3.679 -8.534 9.627 1.00 95.12 446 GLY A N 1
ATOM 3400 C CA . GLY A 1 446 ? -2.941 -9.771 9.889 1.00 95.12 446 GLY A CA 1
ATOM 3401 C C . GLY A 1 446 ? -1.681 -9.641 10.742 1.00 95.12 446 GLY A C 1
ATOM 3402 O O . GLY A 1 446 ? -1.059 -10.669 11.009 1.00 95.12 446 GLY A O 1
ATOM 3403 N N . THR A 1 447 ? -1.290 -8.447 11.189 1.00 95.62 447 THR A N 1
ATOM 3404 C CA . THR A 1 447 ? -0.018 -8.206 11.898 1.00 95.62 447 THR A CA 1
ATOM 3405 C C . THR A 1 447 ? -0.206 -7.471 13.219 1.00 95.62 447 THR A C 1
ATOM 3407 O O . THR A 1 447 ? -1.210 -6.798 13.449 1.00 95.62 447 THR A O 1
ATOM 3410 N N . ASN A 1 448 ? 0.768 -7.639 14.115 1.00 96.94 448 ASN A N 1
ATOM 3411 C CA . ASN A 1 448 ? 0.869 -6.852 15.341 1.00 96.94 448 ASN A CA 1
ATOM 3412 C C . ASN A 1 448 ? 1.458 -5.476 15.022 1.00 96.94 448 ASN A C 1
ATOM 3414 O O . ASN A 1 448 ? 2.374 -5.388 14.208 1.00 96.94 448 ASN A O 1
ATOM 3418 N N . ILE A 1 449 ? 0.992 -4.425 15.692 1.00 97.94 449 ILE A N 1
ATOM 3419 C CA . ILE A 1 449 ? 1.451 -3.050 15.470 1.00 97.94 449 ILE A CA 1
ATOM 3420 C C . ILE A 1 449 ? 2.230 -2.549 16.677 1.00 97.94 449 ILE A C 1
ATOM 3422 O O . ILE A 1 449 ? 1.763 -2.643 17.815 1.00 97.94 449 ILE A O 1
ATOM 3426 N N . MET A 1 450 ? 3.416 -2.003 16.414 1.00 97.62 450 MET A N 1
ATOM 3427 C CA . MET A 1 450 ? 4.239 -1.312 17.401 1.00 97.62 450 MET A CA 1
ATOM 3428 C C . MET A 1 450 ? 4.415 0.142 16.978 1.00 97.62 450 MET A C 1
ATOM 3430 O O . MET A 1 450 ? 4.892 0.415 15.879 1.00 97.62 450 MET A O 1
ATOM 3434 N N . ILE A 1 451 ? 4.023 1.073 17.847 1.00 97.62 451 ILE A N 1
ATOM 3435 C CA . ILE A 1 451 ? 4.262 2.505 17.645 1.00 97.62 451 ILE A CA 1
ATOM 3436 C C . ILE A 1 451 ? 5.591 2.878 18.300 1.00 97.62 451 ILE A C 1
ATOM 3438 O O . ILE A 1 451 ? 5.699 2.944 19.531 1.00 97.62 451 ILE A O 1
ATOM 3442 N N . GLU A 1 452 ? 6.601 3.118 17.474 1.00 96.94 452 GLU A N 1
ATOM 3443 C CA . GLU A 1 452 ? 7.964 3.387 17.922 1.00 96.94 452 GLU A CA 1
ATOM 3444 C C . GLU A 1 452 ? 8.163 4.846 18.326 1.00 96.94 452 GLU A C 1
ATOM 3446 O O . GLU A 1 452 ? 7.405 5.726 17.927 1.00 96.94 452 GLU A O 1
ATOM 3451 N N . ASN A 1 453 ? 9.197 5.128 19.124 1.00 95.12 453 ASN A N 1
ATOM 3452 C CA . ASN A 1 453 ? 9.426 6.447 19.737 1.00 95.12 453 ASN A CA 1
ATOM 3453 C C . ASN A 1 453 ? 9.590 7.597 18.725 1.00 95.12 453 ASN A C 1
ATOM 3455 O O . ASN A 1 453 ? 9.459 8.761 19.088 1.00 95.12 453 ASN A O 1
ATOM 3459 N N . SER A 1 454 ? 9.938 7.277 17.478 1.00 96.06 454 SER A N 1
ATOM 3460 C CA . SER A 1 454 ? 10.128 8.264 16.415 1.00 96.06 454 SER A CA 1
ATOM 3461 C C . SER A 1 454 ? 8.849 8.589 15.633 1.00 96.06 454 SER A C 1
ATOM 3463 O O . SER A 1 454 ? 8.852 9.542 14.854 1.00 96.06 454 SER A O 1
ATOM 3465 N N . PHE A 1 455 ? 7.760 7.852 15.885 1.00 97.44 455 PHE A N 1
ATOM 3466 C CA . PHE A 1 455 ? 6.495 7.997 15.176 1.00 97.44 455 PHE A CA 1
ATOM 3467 C C . PHE A 1 455 ? 5.909 9.404 15.308 1.00 97.44 455 PHE A C 1
ATOM 3469 O O . PHE A 1 455 ? 5.736 9.927 16.407 1.00 97.44 455 PHE A O 1
ATOM 3476 N N . ILE A 1 456 ? 5.522 9.996 14.178 1.00 96.62 456 ILE A N 1
ATOM 3477 C CA . ILE A 1 456 ? 4.860 11.304 14.147 1.00 96.62 456 ILE A CA 1
ATOM 3478 C C . ILE A 1 456 ? 3.402 11.116 13.737 1.00 96.62 456 ILE A C 1
ATOM 3480 O O . ILE A 1 456 ? 3.106 10.712 12.611 1.00 96.62 456 ILE A O 1
ATOM 3484 N N . ASN A 1 457 ? 2.491 11.468 14.643 1.00 94.56 457 ASN A N 1
ATOM 3485 C CA . ASN A 1 457 ? 1.053 11.380 14.429 1.00 94.56 457 ASN A CA 1
ATOM 3486 C C . ASN A 1 457 ? 0.443 12.723 13.982 1.00 94.56 457 ASN A C 1
ATOM 3488 O O . ASN A 1 457 ? 0.362 13.655 14.776 1.00 94.56 457 ASN A O 1
ATOM 3492 N N . GLU A 1 458 ? -0.054 12.809 12.746 1.00 96.69 458 GLU A N 1
ATOM 3493 C CA . GLU A 1 458 ? -0.842 13.937 12.216 1.00 96.69 458 GLU A CA 1
ATOM 3494 C C . GLU A 1 458 ? -2.211 13.463 11.693 1.00 96.69 458 GLU A C 1
ATOM 3496 O O . GLU A 1 458 ? -2.634 13.765 10.571 1.00 96.69 458 GLU A O 1
ATOM 3501 N N . VAL A 1 459 ? -2.912 12.671 12.504 1.00 96.81 459 VAL A N 1
ATOM 3502 C CA . VAL A 1 459 ? -4.285 12.239 12.226 1.00 96.81 459 VAL A CA 1
ATOM 3503 C C . VAL A 1 459 ? -5.266 13.370 12.553 1.00 96.81 459 VAL A C 1
ATOM 3505 O O . VAL A 1 459 ? -5.387 13.802 13.698 1.00 96.81 459 VAL A O 1
ATOM 3508 N N . SER A 1 460 ? -6.005 13.815 11.539 1.00 96.88 460 SER A N 1
ATOM 3509 C CA . SER A 1 460 ? -7.133 14.756 11.665 1.00 96.88 460 SER A CA 1
ATOM 3510 C C . SER A 1 460 ? -8.504 14.073 11.564 1.00 96.88 460 SER A C 1
ATOM 3512 O O . SER A 1 460 ? -9.528 14.719 11.760 1.00 96.88 460 SER A O 1
ATOM 3514 N N . GLY A 1 461 ? -8.516 12.768 11.276 1.00 96.75 461 GLY A N 1
ATOM 3515 C CA . GLY A 1 461 ? -9.687 11.902 11.183 1.00 96.75 461 GLY A CA 1
ATOM 3516 C C . GLY A 1 461 ? -9.376 10.634 10.386 1.00 96.75 461 GLY A C 1
ATOM 3517 O O . GLY A 1 461 ? -8.227 10.423 10.003 1.00 96.75 461 GLY A O 1
ATOM 3518 N N . GLY A 1 462 ? -10.396 9.824 10.102 1.00 97.81 462 GLY A N 1
ATOM 3519 C CA . GLY A 1 462 ? -10.255 8.544 9.402 1.00 97.81 462 GLY A CA 1
ATOM 3520 C C . GLY A 1 462 ? -10.243 7.363 10.368 1.00 97.81 462 GLY A C 1
ATOM 3521 O O . GLY A 1 462 ? -10.503 7.530 11.560 1.00 97.81 462 GLY A O 1
ATOM 3522 N N . THR A 1 463 ? -9.968 6.166 9.851 1.00 98.62 463 THR A N 1
ATOM 3523 C CA . THR A 1 463 ? -9.943 4.928 10.645 1.00 98.62 463 THR A CA 1
ATOM 3524 C C . THR A 1 463 ? -8.572 4.263 10.586 1.00 98.62 463 THR A C 1
ATOM 3526 O O . THR A 1 463 ? -8.035 4.021 9.505 1.00 98.62 463 THR A O 1
ATOM 3529 N N . LEU A 1 464 ? -8.022 3.931 11.754 1.00 98.69 464 LEU A N 1
ATOM 3530 C CA . LEU A 1 464 ? -6.903 3.010 11.914 1.00 98.69 464 LEU A CA 1
ATOM 3531 C C . LEU A 1 464 ? -7.463 1.656 12.343 1.00 98.69 464 LEU A C 1
ATOM 3533 O O . LEU A 1 464 ? -8.074 1.549 13.404 1.00 98.69 464 LEU A O 1
ATOM 3537 N N . ARG A 1 465 ? -7.269 0.624 11.530 1.00 98.50 465 ARG A N 1
ATOM 3538 C CA . ARG A 1 465 ? -7.891 -0.681 11.725 1.00 98.50 465 ARG A CA 1
ATOM 3539 C C . ARG A 1 465 ? -6.847 -1.769 11.935 1.00 98.50 465 ARG A C 1
ATOM 3541 O O . ARG A 1 465 ? -5.987 -1.992 11.083 1.00 98.50 465 ARG A O 1
ATOM 3548 N N . PHE A 1 466 ? -6.948 -2.477 13.055 1.00 97.75 466 PHE A N 1
ATOM 3549 C CA . PHE A 1 466 ? -5.942 -3.439 13.500 1.00 97.75 466 PHE A CA 1
ATOM 3550 C C . PHE A 1 466 ? -6.565 -4.801 13.807 1.00 97.75 466 PHE A C 1
ATOM 3552 O O . PHE A 1 466 ? -7.521 -4.907 14.572 1.00 97.75 466 PHE A O 1
ATOM 3559 N N . GLY A 1 467 ? -6.018 -5.868 13.223 1.00 95.75 467 GLY A N 1
ATOM 3560 C CA . GLY A 1 467 ? -6.488 -7.235 13.465 1.00 95.75 467 GLY A CA 1
ATOM 3561 C C . GLY A 1 467 ? -5.911 -7.894 14.716 1.00 95.75 467 GLY A C 1
ATOM 3562 O O . GLY A 1 467 ? -6.583 -8.709 15.358 1.00 95.75 467 GLY A O 1
ATOM 3563 N N . ARG A 1 468 ? -4.674 -7.540 15.081 1.00 95.88 468 ARG A N 1
ATOM 3564 C CA . ARG A 1 468 ? -3.947 -8.137 16.210 1.00 95.88 468 ARG A CA 1
ATOM 3565 C C . ARG A 1 468 ? -3.601 -7.102 17.284 1.00 95.88 468 ARG A C 1
ATOM 3567 O O . ARG A 1 468 ? -4.409 -6.225 17.572 1.00 95.88 468 ARG A O 1
ATOM 3574 N N . ASN A 1 469 ? -2.439 -7.251 17.921 1.00 96.50 469 ASN A N 1
ATOM 3575 C CA . ASN A 1 469 ? -2.003 -6.397 19.019 1.00 96.50 469 ASN A CA 1
ATOM 3576 C C . ASN A 1 469 ? -1.747 -4.954 18.561 1.00 96.50 469 ASN A C 1
ATOM 3578 O O . ASN A 1 469 ? -1.183 -4.744 17.486 1.00 96.50 469 ASN A O 1
ATOM 3582 N N . LEU A 1 470 ? -2.062 -3.983 19.422 1.00 97.44 470 LEU A N 1
ATOM 3583 C CA . LEU A 1 470 ? -1.552 -2.611 19.339 1.00 97.44 470 LEU A CA 1
ATOM 3584 C C . LEU A 1 470 ? -0.704 -2.323 20.578 1.00 97.44 470 LEU A C 1
ATOM 3586 O O . LEU A 1 470 ? -1.220 -2.343 21.696 1.00 97.44 470 LEU A O 1
ATOM 3590 N N . ASN A 1 471 ? 0.576 -2.011 20.381 1.00 97.06 471 ASN A N 1
ATOM 3591 C CA . ASN A 1 471 ? 1.496 -1.661 21.457 1.00 97.06 471 ASN A CA 1
ATOM 3592 C C . ASN A 1 471 ? 2.092 -0.265 21.236 1.00 97.06 471 ASN A C 1
ATOM 3594 O O . ASN A 1 471 ? 2.691 0.008 20.196 1.00 97.06 471 ASN A O 1
ATOM 3598 N N . THR A 1 472 ? 1.957 0.614 22.230 1.00 96.50 472 THR A N 1
ATOM 3599 C CA . THR A 1 472 ? 2.550 1.959 22.228 1.00 96.50 472 THR A CA 1
ATOM 3600 C C . THR A 1 472 ? 3.480 2.096 23.443 1.00 96.50 472 THR A C 1
ATOM 3602 O O . THR A 1 472 ? 3.081 2.695 24.446 1.00 96.50 472 THR A O 1
ATOM 3605 N N . PRO A 1 473 ? 4.689 1.506 23.418 1.00 95.25 473 PRO A N 1
ATOM 3606 C CA . PRO A 1 473 ? 5.544 1.379 24.604 1.00 95.25 473 PRO A CA 1
ATOM 3607 C C . PRO A 1 473 ? 6.106 2.716 25.110 1.00 95.25 473 PRO A C 1
ATOM 3609 O O . PRO A 1 473 ? 6.421 2.857 26.291 1.00 95.25 473 PRO A O 1
ATOM 3612 N N . ASN A 1 474 ? 6.214 3.713 24.231 1.00 94.25 474 ASN A N 1
ATOM 3613 C CA . ASN A 1 474 ? 6.801 5.013 24.543 1.00 94.25 474 ASN A CA 1
ATOM 3614 C C . ASN A 1 474 ? 5.729 5.994 25.029 1.00 94.25 474 ASN A C 1
ATOM 3616 O O . ASN A 1 474 ? 4.753 6.258 24.325 1.00 94.25 474 ASN A O 1
ATOM 3620 N N . ALA A 1 475 ? 5.906 6.533 26.234 1.00 91.62 475 ALA A N 1
ATOM 3621 C CA . ALA A 1 475 ? 4.973 7.474 26.847 1.00 91.62 475 ALA A CA 1
ATOM 3622 C C . A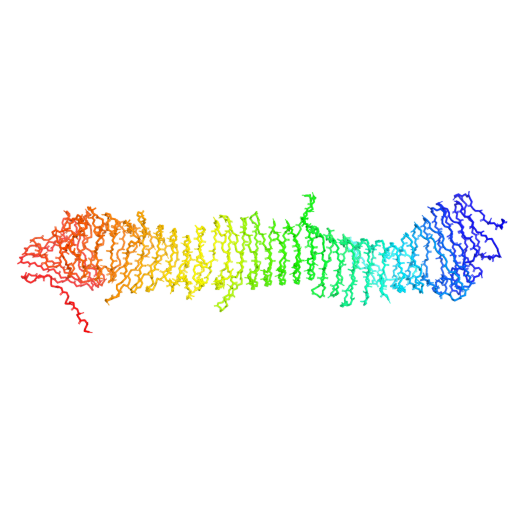LA A 1 475 ? 4.834 8.771 26.029 1.00 91.62 475 ALA A C 1
ATOM 3624 O O . ALA A 1 475 ? 5.822 9.300 25.528 1.00 91.62 475 ALA A O 1
ATOM 3625 N N . ASN A 1 476 ? 3.624 9.335 25.978 1.00 91.06 476 ASN A N 1
ATOM 3626 C CA . ASN A 1 476 ? 3.296 10.604 25.304 1.00 91.06 476 ASN A CA 1
ATOM 3627 C C . ASN A 1 476 ? 3.536 10.672 23.781 1.00 91.06 476 ASN A C 1
ATOM 3629 O O . ASN A 1 476 ? 3.468 11.768 23.225 1.00 91.06 476 ASN A O 1
ATOM 3633 N N . ASN A 1 477 ? 3.785 9.545 23.125 1.00 89.69 477 ASN A N 1
ATOM 3634 C CA . ASN A 1 477 ? 4.147 9.459 21.716 1.00 89.69 477 ASN A CA 1
ATOM 3635 C C . ASN A 1 477 ? 2.950 9.194 20.779 1.00 89.69 477 ASN A C 1
ATOM 3637 O O . ASN A 1 477 ? 2.928 9.636 19.637 1.00 89.69 477 ASN A O 1
ATOM 3641 N N . PHE A 1 478 ? 1.912 8.510 21.266 1.00 94.69 478 PHE A N 1
ATOM 3642 C CA . PHE A 1 478 ? 0.717 8.184 20.487 1.00 94.69 478 PHE A CA 1
ATOM 3643 C C . PHE A 1 478 ? -0.520 8.847 21.096 1.00 94.69 478 PHE A C 1
ATOM 3645 O O . PHE A 1 478 ? -1.170 8.316 21.998 1.00 94.69 478 PHE A O 1
ATOM 3652 N N . LYS A 1 479 ? -0.803 10.061 20.624 1.00 95.50 479 LYS A N 1
ATOM 3653 C CA . LYS A 1 479 ? -1.907 10.912 21.079 1.00 95.50 479 LYS A CA 1
ATOM 3654 C C . LYS A 1 479 ? -2.864 11.140 19.928 1.00 95.50 479 LYS A C 1
ATOM 3656 O O . LYS A 1 479 ? -2.561 11.907 19.016 1.00 95.50 479 LYS A O 1
ATOM 3661 N N . LEU A 1 480 ? -3.977 10.422 19.937 1.00 95.81 480 LEU A N 1
ATOM 3662 C CA . LEU A 1 480 ? -4.968 10.499 18.881 1.00 95.81 480 LEU A CA 1
ATOM 3663 C C . LEU A 1 480 ? -6.096 11.439 19.321 1.00 95.81 480 LEU A C 1
ATOM 3665 O O . LEU A 1 480 ? -6.924 11.056 20.139 1.00 95.81 480 LEU A O 1
ATOM 3669 N N . ASP A 1 481 ? -6.103 12.677 18.818 1.00 94.94 481 ASP A N 1
ATOM 3670 C CA . ASP A 1 481 ? -7.155 13.669 19.116 1.00 94.94 481 ASP A CA 1
ATOM 3671 C C . ASP A 1 481 ? -8.359 13.565 18.166 1.00 94.94 481 ASP A C 1
ATOM 3673 O O . ASP A 1 481 ? -9.420 14.109 18.451 1.00 94.94 481 ASP A O 1
ATOM 3677 N N . HIS A 1 482 ? -8.220 12.854 17.043 1.00 95.94 482 HIS A N 1
ATOM 3678 C CA . HIS A 1 482 ? -9.228 12.681 15.988 1.00 95.94 482 HIS A CA 1
ATOM 3679 C C . HIS A 1 482 ? -9.169 11.262 15.415 1.00 95.94 482 HIS A C 1
ATOM 3681 O O . HIS A 1 482 ? -8.113 10.639 15.435 1.00 95.94 482 HIS A O 1
ATOM 3687 N N . GLY A 1 483 ? -10.267 10.791 14.826 1.00 97.00 483 GLY A N 1
ATOM 3688 C CA . GLY A 1 483 ? -10.317 9.505 14.128 1.00 97.00 483 GLY A CA 1
ATOM 3689 C C . GLY A 1 483 ? -10.598 8.311 15.039 1.00 97.00 483 GLY A C 1
ATOM 3690 O O . GLY A 1 483 ? -10.637 8.416 16.264 1.00 97.00 483 GLY A O 1
ATOM 3691 N N . THR A 1 484 ? -10.804 7.160 14.413 1.00 98.56 484 THR A N 1
ATOM 3692 C CA . THR A 1 484 ? -11.255 5.937 15.079 1.00 98.56 484 THR A CA 1
ATOM 3693 C C . THR A 1 484 ? -10.172 4.873 15.039 1.00 98.56 484 THR A C 1
ATOM 3695 O O . THR A 1 484 ? -9.579 4.626 13.991 1.00 98.56 484 THR A O 1
ATOM 3698 N N . VAL A 1 485 ? -9.938 4.211 16.170 1.00 98.56 485 VAL A N 1
ATOM 3699 C CA . VAL A 1 485 ? -9.195 2.951 16.218 1.00 98.56 485 VAL A CA 1
ATOM 3700 C C . VAL A 1 485 ? -10.187 1.798 16.259 1.00 98.56 485 VAL A C 1
ATOM 3702 O O . VAL A 1 485 ? -10.932 1.638 17.223 1.00 98.56 485 VAL A O 1
ATOM 3705 N N . GLU A 1 486 ? -10.188 0.986 15.211 1.00 98.50 486 GLU A N 1
ATOM 3706 C CA . GLU A 1 486 ? -11.061 -0.173 15.078 1.00 98.50 486 GLU A CA 1
ATOM 3707 C C . GLU A 1 486 ? -10.256 -1.465 15.238 1.00 98.50 486 GLU A C 1
ATOM 3709 O O . GLU A 1 486 ? -9.344 -1.758 14.463 1.00 98.50 486 GLU A O 1
ATOM 3714 N N . PHE A 1 487 ? -10.612 -2.276 16.228 1.00 97.94 487 PHE A N 1
ATOM 3715 C CA . PHE A 1 487 ? -10.034 -3.601 16.412 1.00 97.94 487 PHE A CA 1
ATOM 3716 C C . PHE A 1 487 ? -10.914 -4.648 15.732 1.00 97.94 487 PHE A C 1
ATOM 3718 O O . PHE A 1 487 ? -12.080 -4.807 16.089 1.00 97.94 487 PHE A O 1
ATOM 3725 N N . ILE A 1 488 ? -10.350 -5.377 14.769 1.00 96.06 488 ILE A N 1
ATOM 3726 C CA . ILE A 1 488 ? -11.065 -6.334 13.911 1.00 96.06 488 ILE A CA 1
ATOM 3727 C C . ILE A 1 488 ? -10.513 -7.758 14.046 1.00 96.06 488 ILE A C 1
ATOM 3729 O O . ILE A 1 488 ? -9.565 -8.018 14.792 1.00 96.06 488 ILE A O 1
ATOM 3733 N N . SER A 1 489 ? -11.073 -8.671 13.248 1.00 90.31 489 SER A N 1
ATOM 3734 C CA . SER A 1 489 ? -10.693 -10.082 13.090 1.00 90.31 489 SER A CA 1
ATOM 3735 C C . SER A 1 489 ? -11.015 -10.983 14.287 1.00 90.31 489 SER A C 1
ATOM 3737 O O . SER A 1 489 ? -11.078 -10.545 15.438 1.00 90.31 489 SER A O 1
ATOM 3739 N N . ALA A 1 490 ? -11.143 -12.280 14.005 1.00 89.75 490 ALA A N 1
ATOM 3740 C CA . ALA A 1 490 ? -11.398 -13.330 14.990 1.00 89.75 490 ALA A CA 1
ATOM 3741 C C . ALA A 1 490 ? -10.110 -14.001 15.512 1.00 89.75 490 ALA A C 1
ATOM 3743 O O . ALA A 1 490 ? -10.149 -15.135 15.985 1.00 89.75 490 ALA A O 1
ATOM 3744 N N . TYR A 1 491 ? -8.945 -13.345 15.414 1.00 88.38 491 TYR A N 1
ATOM 3745 C CA . TYR A 1 491 ? -7.728 -13.884 16.026 1.00 88.38 491 TYR A CA 1
ATOM 3746 C C . TYR A 1 491 ? -7.781 -13.750 17.562 1.00 88.38 491 TYR A C 1
ATOM 3748 O O . TYR A 1 491 ? -8.033 -12.638 18.049 1.00 88.38 491 TYR A O 1
ATOM 3756 N N . PRO A 1 492 ? -7.539 -14.841 18.322 1.00 88.31 492 PRO A N 1
ATOM 3757 C CA . PRO A 1 492 ? -7.545 -14.826 19.783 1.00 88.31 492 PRO A CA 1
ATOM 3758 C C . PRO A 1 492 ? -6.213 -14.323 20.362 1.00 88.31 492 PRO A C 1
ATOM 3760 O O . PRO A 1 492 ? -5.215 -14.211 19.652 1.00 88.31 492 PRO A O 1
ATOM 3763 N N . ASN A 1 493 ? -6.179 -14.110 21.682 1.00 86.62 493 ASN A N 1
ATOM 3764 C CA . ASN A 1 493 ? -4.967 -13.791 22.455 1.00 86.62 493 ASN A CA 1
ATOM 3765 C C . ASN A 1 493 ? -4.270 -12.499 22.004 1.00 86.62 493 ASN A C 1
ATOM 3767 O O . ASN A 1 493 ? -3.047 -12.453 21.851 1.00 86.62 493 ASN A O 1
ATOM 3771 N N . HIS A 1 494 ? -5.060 -11.453 21.762 1.00 92.44 494 HIS A N 1
ATOM 3772 C CA . HIS A 1 494 ? -4.553 -10.143 21.370 1.00 92.44 494 HIS A CA 1
ATOM 3773 C C . HIS A 1 494 ? -4.969 -9.064 22.362 1.00 92.44 494 HIS A C 1
ATOM 3775 O O . HIS A 1 494 ? -6.004 -9.178 23.023 1.00 92.44 494 HIS A O 1
ATOM 3781 N N . SER A 1 495 ? -4.146 -8.028 22.462 1.00 95.19 495 SER A N 1
ATOM 3782 C CA . SER A 1 495 ? -4.277 -6.962 23.435 1.00 95.19 495 SER A CA 1
ATOM 3783 C C . SER A 1 495 ? -4.039 -5.577 22.846 1.00 95.19 495 SER A C 1
ATOM 3785 O O . SER A 1 495 ? -3.422 -5.390 21.793 1.00 95.19 495 SER A O 1
ATOM 3787 N N . VAL A 1 496 ? -4.519 -4.585 23.585 1.00 97.19 496 VAL A N 1
ATOM 3788 C CA . VAL A 1 496 ? -4.135 -3.187 23.457 1.00 97.19 496 VAL A CA 1
ATOM 3789 C C . VAL A 1 496 ? -3.305 -2.791 24.680 1.00 97.19 496 VAL A C 1
ATOM 3791 O O . VAL A 1 496 ? -3.748 -2.913 25.825 1.00 97.19 496 VAL A O 1
ATOM 3794 N N . SER A 1 497 ? -2.083 -2.321 24.429 1.00 96.06 497 SER A N 1
ATOM 3795 C CA . SER A 1 497 ? -1.124 -1.875 25.445 1.00 96.06 497 SER A CA 1
ATOM 3796 C C . SER A 1 497 ? -0.760 -0.412 25.178 1.00 96.06 497 SER A C 1
ATOM 3798 O O . SER A 1 497 ? 0.180 -0.110 24.441 1.00 96.06 497 SER A O 1
ATOM 3800 N N . VAL A 1 498 ? -1.521 0.509 25.776 1.00 94.56 498 VAL A N 1
ATOM 3801 C CA . VAL A 1 498 ? -1.333 1.961 25.621 1.00 94.56 498 VAL A CA 1
ATOM 3802 C C . VAL A 1 498 ? -0.620 2.519 26.855 1.00 94.56 498 VAL A C 1
ATOM 3804 O O . VAL A 1 498 ? -1.217 2.649 27.917 1.00 94.56 498 VAL A O 1
ATOM 3807 N N . TYR A 1 499 ? 0.684 2.799 26.753 1.00 92.50 499 TYR A N 1
ATOM 3808 C CA . TYR A 1 499 ? 1.475 3.273 27.899 1.00 92.50 499 TYR A CA 1
ATOM 3809 C C . TYR A 1 499 ? 1.161 4.728 28.281 1.00 92.50 499 TYR A C 1
ATOM 3811 O O . TYR A 1 499 ? 0.612 5.505 27.502 1.00 92.50 499 TYR A O 1
ATOM 3819 N N . ASN A 1 500 ? 1.539 5.098 29.508 1.00 89.25 500 ASN A N 1
ATOM 3820 C CA . ASN A 1 500 ? 1.170 6.359 30.152 1.00 89.25 500 ASN A CA 1
ATOM 3821 C C . ASN A 1 500 ? 1.343 7.598 29.256 1.00 89.25 500 ASN A C 1
ATOM 3823 O O . ASN A 1 500 ? 2.385 7.817 28.643 1.00 89.25 500 ASN A O 1
ATOM 3827 N N . GLY A 1 501 ? 0.318 8.450 29.231 1.00 92.19 501 GLY A N 1
ATOM 3828 C CA . GLY A 1 501 ? 0.299 9.689 28.446 1.00 92.19 501 GLY A CA 1
ATOM 3829 C C . GLY A 1 501 ? -0.141 9.516 26.988 1.00 92.19 501 GLY A C 1
ATOM 3830 O O . GLY A 1 501 ? -0.438 10.521 26.342 1.00 92.19 501 GLY A O 1
ATOM 3831 N N . ASN A 1 502 ? -0.227 8.280 26.488 1.00 96.50 502 ASN A N 1
ATOM 3832 C CA . ASN A 1 502 ? -0.861 7.965 25.208 1.00 96.50 502 ASN A CA 1
ATOM 3833 C C . ASN A 1 502 ? -2.376 7.812 25.376 1.00 96.50 502 ASN A C 1
ATOM 3835 O O . ASN A 1 502 ? -2.865 7.515 26.469 1.00 96.50 502 ASN A O 1
ATOM 3839 N N . TYR A 1 503 ? -3.122 8.035 24.298 1.00 97.50 503 TYR A N 1
ATOM 3840 C CA . TYR A 1 503 ? -4.576 7.890 24.285 1.00 97.50 503 TYR A CA 1
ATOM 3841 C C . TYR A 1 503 ? -5.110 7.704 22.869 1.00 97.50 503 TYR A C 1
ATOM 3843 O O . TYR A 1 503 ? -4.500 8.142 21.891 1.00 97.50 503 TYR A O 1
ATOM 3851 N N . LEU A 1 504 ? -6.282 7.080 22.790 1.00 98.38 504 LEU A N 1
ATOM 3852 C CA . LEU A 1 504 ? -7.063 6.918 21.567 1.00 98.38 504 LEU A CA 1
ATOM 3853 C C . LEU A 1 504 ? -8.210 7.943 21.559 1.00 98.38 504 LEU A C 1
ATOM 3855 O O . LEU A 1 504 ? -8.614 8.402 22.633 1.00 98.38 504 LEU A O 1
ATOM 3859 N N . ASN A 1 505 ? -8.739 8.300 20.384 1.00 98.12 505 ASN A N 1
ATOM 3860 C CA . ASN A 1 505 ? -9.936 9.139 20.308 1.00 98.12 505 ASN A CA 1
ATOM 3861 C C . ASN A 1 505 ? -11.207 8.287 20.411 1.00 98.12 505 ASN A C 1
ATOM 3863 O O . ASN A 1 505 ? -11.688 8.089 21.527 1.00 98.12 505 ASN A O 1
ATOM 3867 N N . ASP A 1 506 ? -11.698 7.766 19.284 1.00 98.62 506 ASP A N 1
ATOM 3868 C CA . ASP A 1 506 ? -12.788 6.791 19.242 1.00 98.62 506 ASP A CA 1
ATOM 3869 C C . ASP A 1 506 ? -12.224 5.373 19.184 1.00 98.62 506 ASP A C 1
ATOM 3871 O O . ASP A 1 506 ? -11.213 5.124 18.520 1.00 98.62 506 ASP A O 1
ATOM 3875 N N . VAL A 1 507 ? -12.886 4.430 19.853 1.00 98.75 507 VAL A N 1
ATOM 3876 C CA . VAL A 1 507 ? -12.518 3.011 19.820 1.00 98.75 507 VAL A CA 1
ATOM 3877 C C . VAL A 1 507 ? -13.721 2.163 19.454 1.00 98.75 507 VAL A C 1
ATOM 3879 O O . VAL A 1 507 ? -14.767 2.248 20.092 1.00 98.75 507 VAL A O 1
ATOM 3882 N N . VAL A 1 508 ? -13.539 1.286 18.470 1.00 98.56 508 VAL A N 1
ATOM 3883 C CA . VAL A 1 508 ? -14.544 0.308 18.048 1.00 98.56 508 VAL A CA 1
ATOM 3884 C C . VAL A 1 508 ? -13.976 -1.102 18.181 1.00 98.56 508 VAL A C 1
ATOM 3886 O O . VAL A 1 508 ? -12.877 -1.386 17.705 1.00 98.56 508 VAL A O 1
ATOM 3889 N N . ILE A 1 509 ? -14.731 -2.004 18.806 1.00 97.94 509 ILE A N 1
ATOM 3890 C CA . ILE A 1 509 ? -14.399 -3.428 18.923 1.00 97.94 509 ILE A CA 1
ATOM 3891 C C . ILE A 1 509 ? -15.329 -4.250 18.024 1.00 97.94 509 ILE A C 1
ATOM 3893 O O . ILE A 1 509 ? -16.529 -4.364 18.280 1.00 97.94 509 ILE A O 1
ATOM 3897 N N . ASN A 1 510 ? -14.744 -4.854 16.990 1.00 96.62 510 ASN A N 1
ATOM 3898 C CA . ASN A 1 510 ? -15.372 -5.721 15.992 1.00 96.62 510 ASN A CA 1
ATOM 3899 C C . ASN A 1 510 ? -14.655 -7.089 15.946 1.00 96.62 510 ASN A C 1
ATOM 3901 O O . ASN A 1 510 ? -14.185 -7.539 14.898 1.00 96.62 510 ASN A O 1
ATOM 3905 N N . LYS A 1 511 ? -14.530 -7.758 17.100 1.00 93.31 511 LYS A N 1
ATOM 3906 C CA . LYS A 1 511 ? -13.760 -9.007 17.256 1.00 93.31 511 LYS A CA 1
ATOM 3907 C C . LYS A 1 511 ? -14.653 -10.199 17.594 1.00 93.31 511 LYS A C 1
ATOM 3909 O O . LYS A 1 511 ? -14.520 -10.821 18.646 1.00 93.31 511 LYS A O 1
ATOM 3914 N N . THR A 1 512 ? -15.588 -10.511 16.700 1.00 90.88 512 THR A N 1
ATOM 3915 C CA . THR A 1 512 ? -16.610 -11.549 16.899 1.00 90.88 512 THR A CA 1
ATOM 3916 C C . THR A 1 512 ? -16.027 -12.866 17.430 1.00 90.88 512 THR A C 1
ATOM 3918 O O . THR A 1 512 ? -15.094 -13.423 16.855 1.00 90.88 512 THR A O 1
ATOM 3921 N N . GLY A 1 513 ? -16.600 -13.371 18.527 1.00 87.31 513 GLY A N 1
ATOM 3922 C CA . GLY A 1 513 ? -16.266 -14.680 19.099 1.00 87.31 513 GLY A CA 1
ATOM 3923 C C . GLY A 1 513 ? -14.941 -14.766 19.863 1.00 87.31 513 GLY A C 1
ATOM 3924 O O . GLY A 1 513 ? -14.617 -15.843 20.356 1.00 87.31 513 GLY A O 1
ATOM 3925 N N . VAL A 1 514 ? -14.180 -13.673 19.996 1.00 93.62 514 VAL A N 1
ATOM 3926 C CA . VAL A 1 514 ? -12.899 -13.679 20.720 1.00 93.62 514 VAL A CA 1
ATOM 3927 C C . VAL A 1 514 ? -12.805 -12.582 21.776 1.00 93.62 514 VAL A C 1
ATOM 3929 O O . VAL A 1 514 ? -13.484 -11.557 21.714 1.00 93.62 514 VAL A O 1
ATOM 3932 N N . SER A 1 515 ? -11.933 -12.813 22.760 1.00 91.50 515 SER A N 1
ATOM 3933 C CA . SER A 1 515 ? -11.571 -11.824 23.775 1.00 91.50 515 SER A CA 1
ATOM 3934 C C . SER A 1 515 ? -10.372 -10.990 23.326 1.00 91.50 515 SER A C 1
ATOM 3936 O O . SER A 1 515 ? -9.379 -11.525 22.829 1.00 91.50 515 SER A O 1
ATOM 3938 N N . PHE A 1 516 ? -10.458 -9.685 23.556 1.00 95.19 516 PHE A N 1
ATOM 3939 C CA . PHE A 1 516 ? -9.425 -8.685 23.339 1.00 95.19 516 PHE A CA 1
ATOM 3940 C C . PHE A 1 516 ? -9.069 -8.035 24.673 1.00 95.19 516 PHE A C 1
ATOM 3942 O O . PHE A 1 516 ? -9.948 -7.558 25.392 1.00 95.19 516 PHE A O 1
ATOM 3949 N N . LEU A 1 517 ? -7.792 -8.080 25.039 1.00 96.62 517 LEU A N 1
ATOM 3950 C CA . LEU A 1 517 ? -7.339 -7.709 26.377 1.00 96.62 517 LEU A CA 1
ATOM 3951 C C . LEU A 1 517 ? -6.897 -6.247 26.430 1.00 96.62 517 LEU A C 1
ATOM 3953 O O . LEU A 1 517 ? -6.184 -5.770 25.551 1.00 96.62 517 LEU A O 1
ATOM 3957 N N . VAL A 1 518 ? -7.236 -5.551 27.506 1.00 97.06 518 VAL A N 1
ATOM 3958 C CA . VAL A 1 518 ? -6.584 -4.292 27.872 1.00 97.06 518 VAL A CA 1
ATOM 3959 C C . VAL A 1 518 ? -5.445 -4.637 28.825 1.00 97.06 518 VAL A C 1
ATOM 3961 O O . VAL A 1 518 ? -5.684 -5.001 29.972 1.00 97.06 518 VAL A O 1
ATOM 3964 N N . ASP A 1 519 ? -4.203 -4.568 28.345 1.00 95.81 519 ASP A N 1
ATOM 3965 C CA . ASP A 1 519 ? -3.010 -4.998 29.099 1.00 95.81 519 ASP A CA 1
ATOM 3966 C C . ASP A 1 519 ? -2.351 -3.850 29.897 1.00 95.81 519 ASP A C 1
ATOM 3968 O O . ASP A 1 519 ? -1.581 -4.073 30.838 1.00 95.81 519 ASP A O 1
ATOM 3972 N N . LYS A 1 520 ? -2.696 -2.601 29.564 1.00 95.56 520 LYS A N 1
ATOM 3973 C CA . LYS A 1 520 ? -2.323 -1.380 30.296 1.00 95.56 520 LYS A CA 1
ATOM 3974 C C . LYS A 1 520 ? -3.518 -0.447 30.391 1.00 95.56 520 LYS A C 1
ATOM 3976 O O . LYS A 1 520 ? -4.417 -0.536 29.563 1.00 95.56 520 LYS A O 1
ATOM 3981 N N . ASN A 1 521 ? -3.499 0.474 31.354 1.00 95.69 521 ASN A N 1
ATOM 3982 C CA . ASN A 1 521 ? -4.533 1.502 31.471 1.00 95.69 521 ASN A CA 1
ATOM 3983 C C . ASN A 1 521 ? -4.792 2.183 30.120 1.00 95.69 521 ASN A C 1
ATOM 3985 O O . ASN A 1 521 ? -3.866 2.669 29.478 1.00 95.69 521 ASN A O 1
ATOM 3989 N N . LEU A 1 522 ? -6.055 2.231 29.711 1.00 97.50 522 LEU A N 1
ATOM 3990 C CA . LEU A 1 522 ? -6.471 2.733 28.410 1.00 97.50 522 LEU A CA 1
ATOM 3991 C C . LEU A 1 522 ? -7.254 4.031 28.581 1.00 97.50 522 LEU A C 1
ATOM 3993 O O . LEU A 1 522 ? -8.221 4.091 29.338 1.00 97.50 522 LEU A O 1
ATOM 3997 N N . VAL A 1 523 ? -6.859 5.069 27.847 1.00 98.06 523 VAL A N 1
ATOM 3998 C CA . VAL A 1 523 ? -7.575 6.348 27.805 1.00 98.06 523 VAL A CA 1
ATOM 3999 C C . VAL A 1 523 ? -8.194 6.536 26.425 1.00 98.06 523 VAL A C 1
ATOM 4001 O O . VAL A 1 523 ? -7.487 6.518 25.419 1.00 98.06 523 VAL A O 1
ATOM 4004 N N . ILE A 1 524 ? -9.507 6.752 26.409 1.00 98.62 524 ILE A N 1
ATOM 4005 C CA . ILE A 1 524 ? -10.345 6.996 25.234 1.00 98.62 524 ILE A CA 1
ATOM 4006 C C . ILE A 1 524 ? -10.942 8.403 25.376 1.00 98.62 524 ILE A C 1
ATOM 4008 O O . ILE A 1 524 ? -11.617 8.722 26.365 1.00 98.62 524 ILE A O 1
ATOM 4012 N N . LYS A 1 525 ? -10.626 9.292 24.430 1.00 98.19 525 LYS A N 1
ATOM 4013 C CA . LYS A 1 525 ? -11.011 10.714 24.480 1.00 98.19 525 LYS A CA 1
ATOM 4014 C C . LYS A 1 525 ? -12.421 10.986 23.973 1.00 98.19 525 LYS A C 1
ATOM 4016 O O . LYS A 1 525 ? -12.968 12.027 24.333 1.00 98.19 525 LYS A O 1
ATOM 4021 N N . ASN A 1 526 ? -13.017 10.065 23.231 1.00 98.50 526 ASN A N 1
ATOM 4022 C CA . ASN A 1 526 ? -14.417 10.139 22.853 1.00 98.50 526 ASN A CA 1
ATOM 4023 C C . ASN A 1 526 ? -15.101 8.791 23.107 1.00 98.50 526 ASN A C 1
ATOM 4025 O O . ASN A 1 526 ? -15.091 8.348 24.261 1.00 98.50 526 ASN A O 1
ATOM 4029 N N . ASP A 1 527 ? -15.723 8.173 22.108 1.00 98.81 527 ASP A N 1
ATOM 4030 C CA . ASP A 1 527 ? -16.650 7.068 22.326 1.00 98.81 527 ASP A CA 1
ATOM 4031 C C . ASP A 1 527 ? -15.946 5.698 22.291 1.00 98.81 527 ASP A C 1
ATOM 4033 O O . ASP A 1 527 ? -14.972 5.475 21.568 1.00 98.81 527 ASP A O 1
ATOM 4037 N N . LEU A 1 528 ? -16.459 4.763 23.093 1.00 98.88 528 LEU A N 1
ATOM 4038 C CA . LEU A 1 528 ? -16.140 3.339 23.024 1.00 98.88 528 LEU A CA 1
ATOM 4039 C C . LEU A 1 528 ? -17.381 2.582 22.551 1.00 98.88 528 LEU A C 1
ATOM 4041 O O . LEU A 1 528 ? -18.407 2.567 23.234 1.00 98.88 528 LEU A O 1
ATOM 4045 N N . GLU A 1 529 ? -17.271 1.893 21.425 1.00 98.81 529 GLU A N 1
ATOM 4046 C CA . GLU A 1 529 ? -18.318 1.023 20.902 1.00 98.81 529 GLU A CA 1
ATOM 4047 C C . GLU A 1 529 ? -17.834 -0.428 20.831 1.00 98.81 529 GLU A C 1
ATOM 4049 O O . GLU A 1 529 ? -16.795 -0.736 20.251 1.00 98.81 529 GLU A O 1
ATOM 4054 N N . ILE A 1 530 ? -18.601 -1.345 21.418 1.00 98.62 530 ILE A N 1
ATOM 4055 C CA . ILE A 1 530 ? -18.339 -2.783 21.362 1.00 98.62 530 ILE A CA 1
ATOM 4056 C C . ILE A 1 530 ? -19.473 -3.419 20.576 1.00 98.62 530 ILE A C 1
ATOM 4058 O O . ILE A 1 530 ? -20.567 -3.653 21.091 1.00 98.62 530 ILE A O 1
ATOM 4062 N N . ASN A 1 531 ? -19.198 -3.672 19.303 1.00 97.94 531 ASN A N 1
ATOM 4063 C CA . ASN A 1 531 ? -20.147 -4.245 18.360 1.00 97.94 531 ASN A CA 1
ATOM 4064 C C . ASN A 1 531 ? -20.177 -5.762 18.435 1.00 97.94 531 ASN A C 1
ATOM 4066 O O . ASN A 1 531 ? -21.242 -6.358 18.351 1.00 97.94 531 ASN A O 1
ATOM 4070 N N . SER A 1 532 ? -19.011 -6.393 18.575 1.00 95.19 532 SER A N 1
ATOM 4071 C CA . SER A 1 532 ? -18.918 -7.838 18.748 1.00 95.19 532 SER A CA 1
ATOM 4072 C C . SER A 1 532 ? -17.610 -8.255 19.411 1.00 95.19 532 SER A C 1
ATOM 4074 O O . SER A 1 532 ? -16.586 -7.582 19.273 1.00 95.19 532 SER A O 1
ATOM 4076 N N . GLY A 1 533 ? -17.639 -9.402 20.088 1.00 95.00 533 GLY A N 1
ATOM 4077 C CA . GLY A 1 533 ? -16.494 -9.898 20.851 1.00 95.00 533 GLY A CA 1
ATOM 4078 C C . GLY A 1 533 ? -16.466 -9.359 22.274 1.00 95.00 533 GLY A C 1
ATOM 4079 O O . GLY A 1 533 ? -17.379 -8.659 22.707 1.00 95.00 533 GLY A O 1
ATOM 4080 N N . SER A 1 534 ? -15.407 -9.702 23.003 1.00 95.31 534 SER A N 1
ATOM 4081 C CA . SER A 1 534 ? -15.243 -9.324 24.406 1.00 95.31 534 SER A CA 1
ATOM 4082 C C . SER A 1 534 ? -14.066 -8.374 24.585 1.00 95.31 534 SER A C 1
ATOM 4084 O O . SER A 1 534 ? -12.939 -8.750 24.280 1.00 95.31 534 SER A O 1
ATOM 4086 N N . LEU A 1 535 ? -14.290 -7.176 25.128 1.00 97.44 535 LEU A N 1
ATOM 4087 C CA . LEU A 1 535 ? -13.227 -6.327 25.667 1.00 97.44 535 LEU A CA 1
ATOM 4088 C C . LEU A 1 535 ? -13.036 -6.681 27.145 1.00 97.44 535 LEU A C 1
ATOM 4090 O O . LEU A 1 535 ? -13.910 -6.410 27.965 1.00 97.44 535 LEU A O 1
ATOM 4094 N N . ASN A 1 536 ? -11.911 -7.308 27.486 1.00 96.88 536 ASN A N 1
ATOM 4095 C CA . ASN A 1 536 ? -11.593 -7.701 28.857 1.00 96.88 536 ASN A CA 1
ATOM 4096 C C . ASN A 1 536 ? -10.544 -6.753 29.440 1.00 96.88 536 ASN A C 1
ATOM 4098 O O . ASN A 1 536 ? -9.416 -6.691 28.948 1.00 96.88 536 ASN A O 1
ATOM 4102 N N . THR A 1 537 ? -10.907 -6.024 30.494 1.00 96.19 537 THR A N 1
ATOM 4103 C CA . THR A 1 537 ? -10.021 -5.020 31.085 1.00 96.19 537 THR A CA 1
ATOM 4104 C C . THR A 1 537 ? -8.969 -5.601 32.022 1.00 96.19 537 THR A C 1
ATOM 4106 O O . THR A 1 537 ? -8.081 -4.867 32.452 1.00 96.19 537 THR A O 1
ATOM 4109 N N . LEU A 1 538 ? -9.069 -6.887 32.384 1.00 95.94 538 LEU A N 1
ATOM 4110 C CA . LEU A 1 538 ? -8.303 -7.481 33.482 1.00 95.94 538 LEU A CA 1
ATOM 4111 C C . LEU A 1 538 ? -8.417 -6.581 34.733 1.00 95.94 538 LEU A C 1
ATOM 4113 O O . LEU A 1 538 ? -9.505 -6.091 35.041 1.00 95.94 538 LEU A O 1
ATOM 4117 N N . SER A 1 539 ? -7.303 -6.305 35.409 1.00 96.81 539 SER A N 1
ATOM 4118 C CA . SER A 1 539 ? -7.217 -5.370 36.535 1.00 96.81 539 SER A CA 1
ATOM 4119 C C . SER A 1 539 ? -6.924 -3.917 36.122 1.00 96.81 539 SER A C 1
ATOM 4121 O O . SER A 1 539 ? -6.600 -3.093 36.975 1.00 96.81 539 SER A O 1
ATOM 4123 N N . ASN A 1 540 ? -6.951 -3.589 34.824 1.00 97.56 540 ASN A N 1
ATOM 4124 C CA . ASN A 1 540 ? -6.566 -2.268 34.321 1.00 97.56 540 ASN A CA 1
ATOM 4125 C C . ASN A 1 540 ? -7.736 -1.271 34.329 1.00 97.56 540 ASN A C 1
ATOM 4127 O O . ASN A 1 540 ? -8.914 -1.638 34.308 1.00 97.56 540 ASN A O 1
ATOM 4131 N N . GLN A 1 541 ? -7.397 0.019 34.332 1.00 97.25 541 GLN A N 1
ATOM 4132 C CA . GLN A 1 541 ? -8.360 1.107 34.202 1.00 97.25 541 GLN A CA 1
ATOM 4133 C C . GLN A 1 541 ? -8.627 1.443 32.730 1.00 97.25 541 GLN A C 1
ATOM 4135 O O . GLN A 1 541 ? -7.696 1.709 31.973 1.00 97.25 541 GLN A O 1
ATOM 4140 N N . VAL A 1 542 ? -9.900 1.531 32.351 1.00 98.44 542 VAL A N 1
ATOM 4141 C CA . VAL A 1 542 ? -10.363 2.129 31.097 1.00 98.44 542 VAL A CA 1
ATOM 4142 C C . VAL A 1 542 ? -11.070 3.443 31.419 1.00 98.44 542 VAL A C 1
ATOM 4144 O O . VAL A 1 542 ? -12.077 3.470 32.125 1.00 98.44 542 VAL A O 1
ATOM 4147 N N . THR A 1 543 ? -10.541 4.546 30.903 1.00 98.56 543 THR A N 1
ATOM 4148 C CA . THR A 1 543 ? -11.108 5.886 31.075 1.00 98.56 543 THR A CA 1
ATOM 4149 C C . THR A 1 543 ? -11.717 6.348 29.761 1.00 98.56 543 THR A C 1
ATOM 4151 O O . THR A 1 543 ? -10.993 6.496 28.780 1.00 98.56 543 THR A O 1
ATOM 4154 N N . VAL A 1 544 ? -13.022 6.625 29.749 1.00 98.69 544 VAL A N 1
ATOM 4155 C CA . VAL A 1 544 ? -13.773 7.035 28.553 1.00 98.69 544 VAL A CA 1
ATOM 4156 C C . VAL A 1 544 ? -14.367 8.423 28.769 1.00 98.69 544 VAL A C 1
ATOM 4158 O O . VAL A 1 544 ? -15.084 8.675 29.742 1.00 98.69 544 VAL A O 1
ATOM 4161 N N . SER A 1 545 ? -14.036 9.355 27.873 1.00 98.44 545 SER A N 1
ATOM 4162 C CA . SER A 1 545 ? -14.518 10.742 27.962 1.00 98.44 545 SER A CA 1
ATOM 4163 C C . SER A 1 545 ? -15.800 10.995 27.153 1.00 98.44 545 SER A C 1
ATOM 4165 O O . SER A 1 545 ? -16.469 12.009 27.369 1.00 98.44 545 SER A O 1
ATOM 4167 N N . GLY A 1 546 ? -16.165 10.068 26.266 1.00 98.50 546 GLY A N 1
ATOM 4168 C CA . GLY A 1 546 ? -17.455 9.982 25.585 1.00 98.50 546 GLY A CA 1
ATOM 4169 C C . GLY A 1 546 ? -18.369 8.912 26.189 1.00 98.50 546 GLY A C 1
ATOM 4170 O O . GLY A 1 546 ? -18.327 8.639 27.391 1.00 98.50 546 GLY A O 1
ATOM 4171 N N . ASN A 1 547 ? -19.240 8.347 25.361 1.00 98.81 547 ASN A N 1
ATOM 4172 C CA . ASN A 1 547 ? -20.162 7.274 25.713 1.00 98.81 547 ASN A CA 1
ATOM 4173 C C . ASN A 1 547 ? -19.518 5.895 25.539 1.00 98.81 547 ASN A C 1
ATOM 4175 O O . ASN A 1 547 ? -18.668 5.690 24.678 1.00 98.81 547 ASN A O 1
ATOM 4179 N N . VAL A 1 548 ? -19.995 4.929 26.320 1.00 98.94 548 VAL A N 1
ATOM 4180 C CA . VAL A 1 548 ? -19.744 3.503 26.106 1.00 98.94 548 VAL A CA 1
ATOM 4181 C C . VAL A 1 548 ? -21.031 2.867 25.600 1.00 98.94 548 VAL A C 1
ATOM 4183 O O . VAL A 1 548 ? -22.067 2.954 26.261 1.00 98.94 548 VAL A O 1
ATOM 4186 N N . THR A 1 549 ? -20.969 2.205 24.449 1.00 98.88 549 THR A N 1
ATOM 4187 C CA . THR A 1 549 ? -22.092 1.453 23.882 1.00 98.88 549 THR A CA 1
ATOM 4188 C C . THR A 1 549 ? -21.701 -0.003 23.690 1.00 98.88 549 THR A C 1
ATOM 4190 O O . THR A 1 549 ? -20.693 -0.298 23.053 1.00 98.88 549 THR A O 1
ATOM 4193 N N . ILE A 1 550 ? -22.518 -0.915 24.210 1.00 98.88 550 ILE A N 1
ATOM 4194 C CA . ILE A 1 550 ? -22.342 -2.358 24.043 1.00 98.88 550 ILE A CA 1
ATOM 4195 C C . ILE A 1 550 ? -23.532 -2.870 23.237 1.00 98.88 550 ILE A C 1
ATOM 4197 O O . ILE A 1 550 ? -24.666 -2.871 23.722 1.00 98.88 550 ILE A O 1
ATOM 4201 N N . ASN A 1 551 ? -23.281 -3.223 21.979 1.00 98.56 551 ASN A N 1
ATOM 4202 C CA . ASN A 1 551 ? -24.298 -3.675 21.034 1.00 98.56 551 ASN A CA 1
ATOM 4203 C C . ASN A 1 551 ? -24.463 -5.207 21.082 1.00 98.56 551 ASN A C 1
ATOM 4205 O O . ASN A 1 551 ? -23.803 -5.900 21.855 1.00 98.56 551 ASN A O 1
ATOM 4209 N N . ASN A 1 552 ? -25.363 -5.733 20.249 1.00 97.38 552 ASN A N 1
ATOM 4210 C CA . ASN A 1 552 ? -25.650 -7.162 20.152 1.00 97.38 552 ASN A CA 1
ATOM 4211 C C . ASN A 1 552 ? -24.389 -7.988 19.837 1.00 97.38 552 ASN A C 1
ATOM 4213 O O . ASN A 1 552 ? -23.790 -7.812 18.780 1.00 97.38 552 ASN A O 1
ATOM 4217 N N . GLY A 1 553 ? -24.022 -8.914 20.727 1.00 95.50 553 GLY A N 1
ATOM 4218 C CA . GLY A 1 553 ? -22.814 -9.737 20.605 1.00 95.50 553 GLY A CA 1
ATOM 4219 C C . GLY A 1 553 ? -21.542 -9.076 21.148 1.00 95.50 553 GLY A C 1
ATOM 4220 O O . GLY A 1 553 ? -20.472 -9.692 21.101 1.00 95.50 553 GLY A O 1
ATOM 4221 N N . GLY A 1 554 ? -21.642 -7.844 21.653 1.00 98.19 554 GLY A N 1
ATOM 4222 C CA . GLY A 1 554 ? -20.588 -7.156 22.384 1.00 98.19 554 GLY A CA 1
ATOM 4223 C C . GLY A 1 554 ? -20.591 -7.514 23.870 1.00 98.19 554 GLY A C 1
ATOM 4224 O O . GLY A 1 554 ? -21.644 -7.619 24.500 1.00 98.19 554 GLY A O 1
ATOM 4225 N N . HIS A 1 555 ? -19.400 -7.665 24.440 1.00 98.12 555 HIS A N 1
ATOM 4226 C CA . HIS A 1 555 ? -19.192 -7.936 25.856 1.00 98.12 555 HIS A CA 1
ATOM 4227 C C . HIS A 1 555 ? -18.091 -7.026 26.416 1.00 98.12 555 HIS A C 1
ATOM 4229 O O . HIS A 1 555 ? -16.996 -6.954 25.862 1.00 98.12 555 HIS A O 1
ATOM 4235 N N . LEU A 1 556 ? -18.370 -6.331 27.517 1.00 98.56 556 LEU A N 1
ATOM 4236 C CA . LEU A 1 556 ? -17.367 -5.629 28.316 1.00 98.56 556 LEU A CA 1
ATOM 4237 C C . LEU A 1 556 ? -17.202 -6.337 29.666 1.00 98.56 556 LEU A C 1
ATOM 4239 O O . LEU A 1 556 ? -18.128 -6.326 30.472 1.00 98.56 556 LEU A O 1
ATOM 4243 N N . SER A 1 557 ? -16.028 -6.916 29.912 1.00 97.81 557 SER A N 1
ATOM 4244 C CA . SER A 1 557 ? -15.707 -7.641 31.147 1.00 97.81 557 SER A CA 1
ATOM 4245 C C . SER A 1 557 ? -14.625 -6.910 31.933 1.00 97.81 557 SER A C 1
ATOM 4247 O O . SER A 1 557 ? -13.497 -6.770 31.458 1.00 97.81 557 SER A O 1
ATOM 4249 N N . MET A 1 558 ? -14.934 -6.524 33.166 1.00 97.75 558 MET A N 1
ATOM 4250 C CA . MET A 1 558 ? -13.978 -5.968 34.120 1.00 97.75 558 MET A CA 1
ATOM 4251 C C . MET A 1 558 ? -13.544 -7.061 35.086 1.00 97.75 558 MET A C 1
ATOM 4253 O O . MET A 1 558 ? -14.397 -7.708 35.685 1.00 97.75 558 MET A O 1
ATOM 4257 N N . GLY A 1 559 ? -12.239 -7.271 35.248 1.00 96.88 559 GLY A N 1
ATOM 4258 C CA . GLY A 1 559 ? -11.702 -8.196 36.248 1.00 96.88 559 GLY A CA 1
ATOM 4259 C C . GLY A 1 559 ? -11.513 -7.545 37.621 1.00 96.88 559 GLY A C 1
ATOM 4260 O O . GLY A 1 559 ? -11.750 -6.345 37.801 1.00 96.88 559 GLY A O 1
ATOM 4261 N N . ALA A 1 560 ? -11.024 -8.334 38.578 1.00 97.69 560 ALA A N 1
ATOM 4262 C CA . ALA A 1 560 ? -10.705 -7.875 39.924 1.00 97.69 560 ALA A CA 1
ATOM 4263 C C . ALA A 1 560 ? -9.713 -6.698 39.900 1.00 97.69 560 ALA A C 1
ATOM 4265 O O . ALA A 1 560 ? -8.697 -6.722 39.203 1.00 97.69 560 ALA A O 1
ATOM 4266 N N . GLY A 1 561 ? -10.036 -5.628 40.630 1.00 97.12 561 GLY A N 1
ATOM 4267 C CA . GLY A 1 561 ? -9.294 -4.360 40.625 1.00 97.12 561 GLY A CA 1
ATOM 4268 C C . GLY A 1 561 ? -9.465 -3.489 39.368 1.00 97.12 561 GLY A C 1
ATOM 4269 O O . GLY A 1 561 ? -8.985 -2.354 39.359 1.00 97.12 561 GLY A O 1
ATOM 4270 N N . GLY A 1 562 ? -10.156 -3.971 38.328 1.00 97.94 562 GLY A N 1
ATOM 4271 C CA . GLY A 1 562 ? -10.421 -3.227 37.097 1.00 97.94 562 GLY A CA 1
ATOM 4272 C C . GLY A 1 562 ? -11.332 -2.019 37.320 1.00 97.94 562 GLY A C 1
ATOM 4273 O O . GLY A 1 562 ? -12.225 -2.035 38.173 1.00 97.94 562 GLY A O 1
ATOM 4274 N N . VAL A 1 563 ? -11.118 -0.948 36.549 1.00 98.44 563 VAL A N 1
ATOM 4275 C CA . VAL A 1 563 ? -11.852 0.318 36.720 1.00 98.44 563 VAL A CA 1
ATOM 4276 C C . VAL A 1 563 ? -12.399 0.831 35.393 1.00 98.44 563 VAL A C 1
ATOM 4278 O O . VAL A 1 563 ? -11.627 1.081 34.477 1.00 98.44 563 VAL A O 1
ATOM 4281 N N . LEU A 1 564 ? -13.702 1.099 35.315 1.00 98.75 564 LEU A N 1
ATOM 4282 C CA . LEU A 1 564 ? -14.301 1.902 34.246 1.00 98.75 564 LEU A CA 1
ATOM 4283 C C . LEU A 1 564 ? -14.563 3.324 34.761 1.00 98.75 564 LEU A C 1
ATOM 4285 O O . LEU A 1 564 ? -15.330 3.518 35.704 1.00 98.75 564 LEU A O 1
ATOM 4289 N N . ALA A 1 565 ? -13.918 4.324 34.164 1.00 98.69 565 ALA A N 1
ATOM 4290 C CA . ALA A 1 565 ? -14.042 5.724 34.565 1.00 98.69 565 ALA A CA 1
ATOM 4291 C C . ALA A 1 565 ? -14.698 6.570 33.466 1.00 98.69 565 ALA A C 1
ATOM 4293 O O . ALA A 1 565 ? -14.156 6.693 32.370 1.00 98.69 565 ALA A O 1
ATOM 4294 N N . MET A 1 566 ? -15.835 7.193 33.778 1.00 98.69 566 MET A N 1
ATOM 4295 C CA . MET A 1 566 ? -16.676 7.917 32.814 1.00 98.69 566 MET A CA 1
ATOM 4296 C C . MET A 1 566 ? -16.643 9.436 33.019 1.00 98.69 566 MET A C 1
ATOM 4298 O O . MET A 1 566 ? -16.624 9.921 34.153 1.00 98.69 566 MET A O 1
ATOM 4302 N N . ALA A 1 567 ? -16.668 10.220 31.940 1.00 98.31 567 ALA A N 1
ATOM 4303 C CA . ALA A 1 567 ? -16.834 11.674 32.039 1.00 98.31 567 ALA A CA 1
ATOM 4304 C C . ALA A 1 567 ? -18.259 12.098 32.450 1.00 98.31 567 ALA A C 1
ATOM 4306 O O . ALA A 1 567 ? -19.231 11.353 32.311 1.00 98.31 567 ALA A O 1
ATOM 4307 N N . ALA A 1 568 ? -18.376 13.334 32.946 1.00 98.19 568 ALA A N 1
ATOM 4308 C CA . ALA A 1 568 ? -19.647 13.929 33.345 1.00 98.19 568 ALA A CA 1
ATOM 4309 C C . ALA A 1 568 ? -20.661 13.956 32.190 1.00 98.19 568 ALA A C 1
ATOM 4311 O O . ALA A 1 568 ? -20.320 14.294 31.055 1.00 98.19 568 ALA A O 1
ATOM 4312 N N . SER A 1 569 ? -21.923 13.657 32.503 1.00 97.69 569 SER A N 1
ATOM 4313 C CA . SER A 1 569 ? -23.052 13.677 31.564 1.00 97.69 569 SER A CA 1
ATOM 4314 C C . SER A 1 569 ? -22.911 12.710 30.381 1.00 97.69 569 SER A C 1
ATOM 4316 O O . SER A 1 569 ? -23.584 12.880 29.364 1.00 97.69 569 SER A O 1
ATOM 4318 N N . LYS A 1 570 ? -22.048 11.696 30.502 1.00 98.69 570 LYS A N 1
ATOM 4319 C CA . LYS A 1 570 ? -21.920 10.593 29.544 1.00 98.69 570 LYS A CA 1
ATOM 4320 C C . LYS A 1 570 ? -22.616 9.340 30.048 1.00 98.69 570 LYS A C 1
ATOM 4322 O O . LYS A 1 570 ? -23.058 9.277 31.197 1.00 98.69 570 LYS A O 1
ATOM 4327 N N . SER A 1 571 ? -22.743 8.355 29.169 1.00 98.62 571 SER A N 1
ATOM 4328 C CA . SER A 1 571 ? -23.482 7.131 29.453 1.00 98.62 571 SER A CA 1
ATOM 4329 C C . SER A 1 571 ? -22.687 5.876 29.130 1.00 98.62 571 SER A C 1
ATOM 4331 O O . SER A 1 571 ? -21.906 5.851 28.184 1.00 98.62 571 SER A O 1
ATOM 4333 N N . VAL A 1 572 ? -22.931 4.833 29.914 1.00 98.94 572 VAL A N 1
ATOM 4334 C CA . VAL A 1 572 ? -22.703 3.437 29.551 1.00 98.94 572 VAL A CA 1
ATOM 4335 C C . VAL A 1 572 ? -24.067 2.854 29.207 1.00 98.94 572 VAL A C 1
ATOM 4337 O O . VAL A 1 572 ? -24.973 2.900 30.040 1.00 98.94 572 VAL A O 1
ATOM 4340 N N . THR A 1 573 ? -24.234 2.351 27.987 1.00 98.94 573 THR A N 1
ATOM 4341 C CA . THR A 1 573 ? -25.503 1.803 27.495 1.00 98.94 573 THR A CA 1
ATOM 4342 C C . THR A 1 573 ? -25.302 0.388 26.973 1.00 98.94 573 THR A C 1
ATOM 4344 O O . THR A 1 573 ? -24.557 0.171 26.016 1.00 98.94 573 THR A O 1
ATOM 4347 N N . VAL A 1 574 ? -26.000 -0.570 27.579 1.00 98.94 574 VAL A N 1
ATOM 4348 C CA . VAL A 1 574 ? -26.008 -1.976 27.160 1.00 98.94 574 VAL A CA 1
ATOM 4349 C C . VAL A 1 574 ? -27.291 -2.245 26.392 1.00 98.94 574 VAL A C 1
ATOM 4351 O O . VAL A 1 574 ? -28.378 -2.189 26.966 1.00 98.94 574 VAL A O 1
ATOM 4354 N N . LYS A 1 575 ? -27.175 -2.480 25.084 1.00 98.81 575 LYS A N 1
ATOM 4355 C CA . LYS A 1 575 ? -28.319 -2.725 24.198 1.00 98.81 575 LYS A CA 1
ATOM 4356 C C . LYS A 1 575 ? -28.709 -4.204 24.187 1.00 98.81 575 LYS A C 1
ATOM 4358 O O . LYS A 1 575 ? -28.011 -5.045 24.744 1.00 98.81 575 LYS A O 1
ATOM 4363 N N . ASN A 1 576 ? -29.811 -4.509 23.502 1.00 98.50 576 ASN A N 1
ATOM 4364 C CA . ASN A 1 576 ? -30.282 -5.873 23.281 1.00 98.50 576 ASN A CA 1
ATOM 4365 C C . ASN A 1 576 ? -29.158 -6.795 22.770 1.00 98.50 576 ASN A C 1
ATOM 4367 O O . ASN A 1 576 ? -28.527 -6.489 21.756 1.00 98.50 576 ASN A O 1
ATOM 4371 N N . GLY A 1 577 ? -28.916 -7.902 23.476 1.00 97.69 577 GLY A N 1
ATOM 4372 C CA . GLY A 1 577 ? -27.861 -8.873 23.172 1.00 97.69 577 GLY A CA 1
ATOM 4373 C C . GLY A 1 577 ? -26.441 -8.450 23.574 1.00 97.69 577 GLY A C 1
ATOM 4374 O O . GLY A 1 577 ? -25.499 -9.191 23.301 1.00 97.69 577 GLY A O 1
ATOM 4375 N N . GLY A 1 578 ? -26.264 -7.276 24.187 1.00 98.62 578 GLY A N 1
ATOM 4376 C CA . GLY A 1 578 ? -25.001 -6.839 24.782 1.00 98.62 578 GLY A CA 1
ATOM 4377 C C . GLY A 1 578 ? -24.863 -7.284 26.241 1.00 98.62 578 GLY A C 1
ATOM 4378 O O . GLY A 1 578 ? -25.864 -7.450 26.941 1.00 98.62 578 GLY A O 1
ATOM 4379 N N . LEU A 1 579 ? -23.623 -7.442 26.712 1.00 98.56 579 LEU A N 1
ATOM 4380 C CA . LEU A 1 579 ? -23.298 -7.844 28.085 1.00 98.56 579 LEU A CA 1
ATOM 4381 C C . LEU A 1 579 ? -22.260 -6.907 28.717 1.00 98.56 579 LEU A C 1
ATOM 4383 O O . LEU A 1 579 ? -21.232 -6.607 28.109 1.00 98.56 579 LEU A O 1
ATOM 4387 N N . ILE A 1 580 ? -22.494 -6.493 29.961 1.00 98.81 580 ILE A N 1
ATOM 4388 C CA . ILE A 1 580 ? -21.467 -5.901 30.826 1.00 98.81 580 ILE A CA 1
ATOM 4389 C C . ILE A 1 580 ? -21.298 -6.741 32.095 1.00 98.81 580 ILE A C 1
ATOM 4391 O O . ILE A 1 580 ? -22.280 -7.033 32.776 1.00 98.81 580 ILE A O 1
ATOM 4395 N N . GLU A 1 581 ? -20.066 -7.119 32.428 1.00 98.38 581 GLU A N 1
ATOM 4396 C CA . GLU A 1 581 ? -19.750 -7.898 33.629 1.00 98.38 581 GLU A CA 1
ATOM 4397 C C . GLU A 1 581 ? -18.676 -7.226 34.481 1.00 98.38 581 GLU A C 1
ATOM 4399 O O . GLU A 1 581 ? -17.599 -6.892 33.988 1.00 98.38 581 GLU A O 1
ATOM 4404 N N . PHE A 1 582 ? -18.936 -7.087 35.778 1.00 98.56 582 PHE A N 1
ATOM 4405 C CA . PHE A 1 582 ? -17.957 -6.647 36.766 1.00 98.56 582 PHE A CA 1
ATOM 4406 C C . PHE A 1 582 ? -17.597 -7.808 37.698 1.00 98.56 582 PHE A C 1
ATOM 4408 O O . PHE A 1 582 ? -18.380 -8.195 38.559 1.00 98.56 582 PHE A O 1
ATOM 4415 N N . ASN A 1 583 ? -16.410 -8.372 37.504 1.00 97.50 583 ASN A N 1
ATOM 4416 C CA . ASN A 1 583 ? -15.939 -9.589 38.158 1.00 97.50 583 ASN A CA 1
ATOM 4417 C C . ASN A 1 583 ? -14.905 -9.240 39.236 1.00 97.50 583 ASN A C 1
ATOM 4419 O O . ASN A 1 583 ? -13.714 -9.515 39.082 1.00 97.50 583 ASN A O 1
ATOM 4423 N N . GLY A 1 584 ? -15.351 -8.549 40.285 1.00 97.62 584 GLY A N 1
ATOM 4424 C CA . GLY A 1 584 ? -14.517 -8.225 41.434 1.00 97.62 584 GLY A CA 1
ATOM 4425 C C . GLY A 1 584 ? -14.272 -9.439 42.325 1.00 97.62 584 GLY A C 1
ATOM 4426 O O . GLY A 1 584 ? -15.005 -10.423 42.278 1.00 97.62 584 GLY A O 1
ATOM 4427 N N . GLU A 1 585 ? -13.294 -9.321 43.216 1.00 96.81 585 GLU A N 1
ATOM 4428 C CA . GLU A 1 585 ? -13.058 -10.294 44.283 1.00 96.81 585 GLU A CA 1
ATOM 4429 C C . GLU A 1 585 ? -12.999 -9.586 45.644 1.00 96.81 585 GLU A C 1
ATOM 4431 O O . GLU A 1 585 ? -12.851 -8.359 45.743 1.00 96.81 585 GLU A O 1
ATOM 4436 N N . SER A 1 586 ? -13.123 -10.357 46.725 1.00 94.00 586 SER A N 1
ATOM 4437 C CA . SER A 1 586 ? -12.966 -9.832 48.081 1.00 94.00 586 SER A CA 1
ATOM 4438 C C . SER A 1 586 ? -11.587 -9.179 48.253 1.00 94.00 586 SER A C 1
ATOM 4440 O O . SER A 1 586 ? -10.554 -9.801 48.025 1.00 94.00 586 SER A O 1
ATOM 4442 N N . GLY A 1 587 ? -11.565 -7.902 48.641 1.00 92.69 587 GLY A N 1
ATOM 4443 C CA . GLY A 1 587 ? -10.338 -7.104 48.784 1.00 92.69 587 GLY A CA 1
ATOM 4444 C C . GLY A 1 587 ? -9.814 -6.462 47.491 1.00 92.69 587 GLY A C 1
ATOM 4445 O O . GLY A 1 587 ? -9.008 -5.535 47.569 1.00 92.69 587 GLY A O 1
ATOM 4446 N N . THR A 1 588 ? -10.299 -6.878 46.320 1.00 96.75 588 THR A N 1
ATOM 4447 C CA . THR A 1 588 ? -9.890 -6.380 44.993 1.00 96.75 588 THR A CA 1
ATOM 4448 C C . THR A 1 588 ? -11.121 -6.095 44.132 1.00 96.75 588 THR A C 1
ATOM 4450 O O . THR A 1 588 ? -11.338 -6.668 43.062 1.00 96.75 588 THR A O 1
ATOM 4453 N N . GLN A 1 589 ? -11.952 -5.163 44.600 1.00 98.25 589 GLN A N 1
ATOM 4454 C CA . GLN A 1 589 ? -13.199 -4.831 43.922 1.00 98.25 589 GLN A CA 1
ATOM 4455 C C . GLN A 1 589 ? -12.960 -4.251 42.524 1.00 98.25 589 GLN A C 1
ATOM 4457 O O . GLN A 1 589 ? -12.135 -3.349 42.345 1.00 98.25 589 GLN A O 1
ATOM 4462 N N . SER A 1 590 ? -13.745 -4.699 41.545 1.00 98.56 590 SER A N 1
ATOM 4463 C CA . SER A 1 590 ? -13.952 -3.930 40.317 1.00 98.56 590 SER A CA 1
ATOM 4464 C C . SER A 1 590 ? -14.710 -2.641 40.633 1.00 98.56 590 SER A C 1
ATOM 4466 O O . SER A 1 590 ? -15.419 -2.533 41.638 1.00 98.56 590 SER A O 1
ATOM 4468 N N . LYS A 1 591 ? -14.567 -1.621 39.787 1.00 98.62 591 LYS A N 1
ATOM 4469 C CA . LYS A 1 591 ? -15.160 -0.306 40.047 1.00 98.62 591 LYS A CA 1
ATOM 4470 C C . LYS A 1 591 ? -15.659 0.361 38.777 1.00 98.62 591 LYS A C 1
ATOM 4472 O O . LYS A 1 591 ? -14.935 0.439 37.791 1.00 98.62 591 LYS A O 1
ATOM 4477 N N . ILE A 1 592 ? -16.846 0.950 38.846 1.00 98.81 592 ILE A N 1
ATOM 4478 C CA . ILE A 1 592 ? -17.307 1.947 37.881 1.00 98.81 592 ILE A CA 1
ATOM 4479 C C . ILE A 1 592 ? -17.492 3.290 38.593 1.00 98.81 592 ILE A C 1
ATOM 4481 O O . ILE A 1 592 ? -18.114 3.386 39.653 1.00 98.81 592 ILE A O 1
ATOM 4485 N N . THR A 1 593 ? -16.863 4.329 38.050 1.00 98.75 593 THR A N 1
ATOM 4486 C CA . THR A 1 593 ? -16.727 5.633 38.708 1.00 98.75 593 THR A CA 1
ATOM 4487 C C . THR A 1 593 ? -16.670 6.769 37.688 1.00 98.75 593 THR A C 1
ATOM 4489 O O . THR A 1 593 ? -16.677 6.556 36.474 1.00 98.75 593 THR A O 1
ATOM 4492 N N . ARG A 1 594 ? -16.603 8.007 38.174 1.00 97.88 594 ARG A N 1
ATOM 4493 C CA . ARG A 1 594 ? -16.342 9.180 37.335 1.00 97.88 594 ARG A CA 1
ATOM 4494 C C . ARG A 1 594 ? -14.843 9.341 37.072 1.00 97.88 594 ARG A C 1
ATOM 4496 O O . ARG A 1 594 ? -14.022 9.010 37.919 1.00 97.88 594 ARG A O 1
ATOM 4503 N N . ASN A 1 595 ? -14.490 9.925 35.934 1.00 94.81 595 ASN A N 1
ATOM 4504 C CA . ASN A 1 595 ? -13.109 10.254 35.583 1.00 94.81 595 ASN A CA 1
ATOM 4505 C C . ASN A 1 595 ? -12.562 11.416 36.435 1.00 94.81 595 ASN A C 1
ATOM 4507 O O . ASN A 1 595 ? -11.538 11.279 37.096 1.00 94.81 595 ASN A O 1
ATOM 4511 N N . SER A 1 596 ? -13.262 12.555 36.459 1.00 93.06 596 SER A N 1
ATOM 4512 C CA . SER A 1 596 ? -12.805 13.759 37.173 1.00 93.06 596 SER A CA 1
ATOM 4513 C C . SER A 1 596 ? -13.891 14.367 38.062 1.00 93.06 596 SER A C 1
ATOM 4515 O O . SER A 1 596 ? -13.721 14.485 39.274 1.00 93.06 596 SER A O 1
ATOM 4517 N N . SER A 1 597 ? -15.031 14.731 37.480 1.00 96.06 597 SER A N 1
ATOM 4518 C CA . SER A 1 597 ? -16.152 15.375 38.168 1.00 96.06 597 SER A CA 1
ATOM 4519 C C . SER A 1 597 ? -17.494 14.966 37.553 1.00 96.06 597 SER A C 1
ATOM 4521 O O . SER A 1 597 ? -17.543 14.198 36.593 1.00 96.06 597 SER A O 1
ATOM 4523 N N . GLY A 1 598 ? -18.589 15.456 38.138 1.00 97.62 598 GLY A N 1
ATOM 4524 C CA . GLY A 1 598 ? -19.946 15.173 37.672 1.00 97.62 598 GLY A CA 1
ATOM 4525 C C . GLY A 1 598 ? -20.391 13.731 37.914 1.00 97.62 598 GLY A C 1
ATOM 4526 O O . GLY A 1 598 ? -19.868 13.056 38.805 1.00 97.62 598 GLY A O 1
ATOM 4527 N N . TYR A 1 599 ? -21.387 13.316 37.131 1.00 98.62 599 TYR A N 1
ATOM 4528 C CA . TYR A 1 599 ? -22.059 12.022 37.223 1.00 98.62 599 TYR A CA 1
ATOM 4529 C C . TYR A 1 599 ? -22.266 11.421 35.828 1.00 98.62 599 TYR A C 1
ATOM 4531 O O . TYR A 1 599 ? -22.412 12.174 34.862 1.00 98.62 599 TYR A O 1
ATOM 4539 N N . TYR A 1 600 ? -22.310 10.092 35.724 1.00 98.81 600 TYR A N 1
ATOM 4540 C CA . TYR A 1 600 ? -22.574 9.359 34.476 1.00 98.81 600 TYR A CA 1
ATOM 4541 C C . TYR A 1 600 ? -23.842 8.502 34.583 1.00 98.81 600 TYR A C 1
ATOM 4543 O O . TYR A 1 600 ? -24.296 8.177 35.677 1.00 98.81 600 TYR A O 1
ATOM 4551 N N . ALA A 1 601 ? -24.429 8.133 33.449 1.00 98.81 601 ALA A N 1
ATOM 4552 C CA . ALA A 1 601 ? -25.536 7.180 33.396 1.00 98.81 601 ALA A CA 1
ATOM 4553 C C . ALA A 1 601 ? -25.013 5.754 33.177 1.00 98.81 601 ALA A C 1
ATOM 4555 O O . ALA A 1 601 ? -24.136 5.558 32.339 1.00 98.81 601 ALA A O 1
ATOM 4556 N N . LEU A 1 602 ? -25.588 4.764 33.858 1.00 98.88 602 LEU A N 1
ATOM 4557 C CA . LEU A 1 602 ? -25.419 3.346 33.534 1.00 98.88 602 LEU A CA 1
ATOM 4558 C C . LEU A 1 602 ? -26.795 2.770 33.200 1.00 98.88 602 LEU A C 1
ATOM 4560 O O . LEU A 1 602 ? -27.614 2.585 34.095 1.00 98.88 602 LEU A O 1
ATOM 4564 N N . ASN A 1 603 ? -27.055 2.533 31.916 1.00 98.88 603 ASN A N 1
ATOM 4565 C CA . ASN A 1 603 ? -28.341 2.073 31.406 1.00 98.88 603 ASN A CA 1
ATOM 4566 C C . ASN A 1 603 ? -28.220 0.662 30.840 1.00 98.88 603 ASN A C 1
ATOM 4568 O O . ASN A 1 603 ? -27.442 0.423 29.914 1.00 98.88 603 ASN A O 1
ATOM 4572 N N . ILE A 1 604 ? -29.042 -0.245 31.353 1.00 98.88 604 ILE A N 1
ATOM 4573 C CA . ILE A 1 604 ? -29.249 -1.565 30.766 1.00 98.88 604 ILE A CA 1
ATOM 4574 C C . ILE A 1 604 ? -30.597 -1.512 30.059 1.00 98.88 604 ILE A C 1
ATOM 4576 O O . ILE A 1 604 ? -31.634 -1.362 30.706 1.00 98.88 604 ILE A O 1
ATOM 4580 N N . GLU A 1 605 ? -30.572 -1.520 28.728 1.00 98.81 605 GLU A N 1
ATOM 4581 C CA . GLU A 1 605 ? -31.775 -1.471 27.899 1.00 98.81 605 GLU A CA 1
ATOM 4582 C C . GLU A 1 605 ? -32.457 -2.842 27.837 1.00 98.81 605 GLU A C 1
ATOM 4584 O O . GLU A 1 605 ? -31.895 -3.861 28.238 1.00 98.81 605 GLU A O 1
ATOM 4589 N N . SER A 1 606 ? -33.672 -2.873 27.288 1.00 98.50 606 SER A N 1
ATOM 4590 C CA . SER A 1 606 ? -34.401 -4.120 27.044 1.00 98.50 606 SER A CA 1
ATOM 4591 C C . SER A 1 606 ? -33.549 -5.116 26.240 1.00 98.50 606 SER A C 1
ATOM 4593 O O . SER A 1 606 ? -32.993 -4.766 25.194 1.00 98.50 606 SER A O 1
ATOM 4595 N N . GLY A 1 607 ? -33.416 -6.339 26.757 1.00 98.25 607 GLY A N 1
ATOM 4596 C CA . GLY A 1 607 ? -32.575 -7.411 26.220 1.00 98.25 607 GLY A CA 1
ATOM 4597 C C . GLY A 1 607 ? -31.067 -7.263 26.467 1.00 98.25 607 GLY A C 1
ATOM 4598 O O . GLY A 1 607 ? -30.307 -8.146 26.071 1.00 98.25 607 GLY A O 1
ATOM 4599 N N . GLY A 1 608 ? -30.604 -6.164 27.071 1.00 98.75 608 GLY A N 1
ATOM 4600 C CA . GLY A 1 608 ? -29.221 -6.018 27.531 1.00 98.75 608 GLY A CA 1
ATOM 4601 C C . GLY A 1 608 ? -28.998 -6.739 28.859 1.00 98.75 608 GLY A C 1
ATOM 4602 O O . GLY A 1 608 ? -29.922 -6.831 29.670 1.00 98.75 608 GLY A O 1
ATOM 4603 N N . LYS A 1 609 ? -27.781 -7.247 29.089 1.00 98.75 609 LYS A N 1
ATOM 4604 C CA . LYS A 1 609 ? -27.434 -8.032 30.282 1.00 98.75 609 LYS A CA 1
ATOM 4605 C C . LYS A 1 609 ? -26.362 -7.352 31.145 1.00 98.75 609 LYS A C 1
ATOM 4607 O O . LYS A 1 609 ? -25.378 -6.832 30.619 1.00 98.75 609 LYS A O 1
ATOM 4612 N N . ILE A 1 610 ? -26.533 -7.385 32.467 1.00 98.88 610 ILE A N 1
ATOM 4613 C CA . ILE A 1 610 ? -25.535 -6.956 33.459 1.00 98.88 610 ILE A CA 1
ATOM 4614 C C . ILE A 1 610 ? -25.266 -8.059 34.482 1.00 98.88 610 ILE A C 1
ATOM 4616 O O . ILE A 1 610 ? -26.206 -8.632 35.021 1.00 98.88 610 ILE A O 1
ATOM 4620 N N . GLY A 1 611 ? -23.996 -8.310 34.790 1.00 98.56 611 GLY A N 1
ATOM 4621 C CA . GLY A 1 611 ? -23.562 -9.090 35.950 1.00 98.56 611 GLY A CA 1
ATOM 4622 C C . GLY A 1 611 ? -22.554 -8.297 36.779 1.00 98.56 611 GLY A C 1
ATOM 4623 O O . GLY A 1 611 ? -21.732 -7.560 36.233 1.00 98.56 611 GLY A O 1
ATOM 4624 N N . ALA A 1 612 ? -22.612 -8.408 38.099 1.00 98.50 612 ALA A N 1
ATOM 4625 C CA . ALA A 1 612 ? -21.651 -7.788 38.995 1.00 98.50 612 ALA A CA 1
ATOM 4626 C C . ALA A 1 612 ? -21.480 -8.583 40.290 1.00 98.50 612 ALA A C 1
ATOM 4628 O O . ALA A 1 612 ? -22.450 -8.985 40.929 1.00 98.50 612 ALA A O 1
ATOM 4629 N N . GLU A 1 613 ? -20.236 -8.724 40.717 1.00 97.38 613 GLU A N 1
ATOM 4630 C CA . GLU A 1 613 ? -19.872 -9.266 42.019 1.00 97.38 613 GLU A CA 1
ATOM 4631 C C . GLU A 1 613 ? -18.703 -8.456 42.587 1.00 97.38 613 GLU A C 1
ATOM 4633 O O . GLU A 1 613 ? -17.879 -7.941 41.825 1.00 97.38 613 GLU A O 1
ATOM 4638 N N . HIS A 1 614 ? -18.671 -8.244 43.909 1.00 98.06 614 HIS A N 1
ATOM 4639 C CA . HIS A 1 614 ? -17.620 -7.477 44.596 1.00 98.06 614 HIS A CA 1
ATOM 4640 C C . HIS A 1 614 ? -17.277 -6.157 43.878 1.00 98.06 614 HIS A C 1
ATOM 4642 O O . HIS A 1 614 ? -16.115 -5.828 43.650 1.00 98.06 614 HIS A O 1
ATOM 4648 N N . THR A 1 615 ? -18.296 -5.398 43.471 1.00 98.75 615 THR A N 1
ATOM 4649 C CA . THR A 1 615 ? -18.119 -4.202 42.630 1.00 98.75 615 THR A CA 1
ATOM 4650 C C . THR A 1 615 ? -18.501 -2.922 43.358 1.00 98.75 615 THR A C 1
ATOM 4652 O O . THR A 1 615 ? -19.506 -2.877 44.064 1.00 98.75 615 THR A O 1
ATOM 4655 N N . ILE A 1 616 ? -17.725 -1.857 43.151 1.00 98.88 616 ILE A N 1
ATOM 4656 C CA . ILE A 1 616 ? -18.050 -0.504 43.611 1.00 98.88 616 ILE A CA 1
ATOM 4657 C C . ILE A 1 616 ? -18.745 0.265 42.485 1.00 98.88 616 ILE A C 1
ATOM 4659 O O . ILE A 1 616 ? -18.146 0.531 41.441 1.00 98.88 616 ILE A O 1
ATOM 4663 N N . PHE A 1 617 ? -19.978 0.688 42.743 1.00 98.88 617 PHE A N 1
ATOM 4664 C CA . PHE A 1 617 ? -20.741 1.606 41.906 1.00 98.88 617 PHE A CA 1
ATOM 4665 C C . PHE A 1 617 ? -20.787 2.980 42.574 1.00 98.88 617 PHE A C 1
ATOM 4667 O O . PHE A 1 617 ? -21.344 3.137 43.666 1.00 98.88 617 PHE A O 1
ATOM 4674 N N . GLU A 1 618 ? -20.199 3.993 41.936 1.00 98.69 618 GLU A N 1
ATOM 4675 C CA . GLU A 1 618 ? -20.175 5.349 42.490 1.00 98.69 618 GLU A CA 1
ATOM 4676 C C . GLU A 1 618 ? -20.261 6.454 41.440 1.00 98.69 618 GLU A C 1
ATOM 4678 O O . GLU A 1 618 ? -19.891 6.255 40.286 1.00 98.69 618 GLU A O 1
ATOM 4683 N N . TYR A 1 619 ? -20.734 7.635 41.855 1.00 98.62 619 TYR A N 1
ATOM 4684 C CA . TYR A 1 619 ? -20.884 8.825 41.006 1.00 98.62 619 TYR A CA 1
ATOM 4685 C C . TYR A 1 619 ? -21.787 8.620 39.782 1.00 98.62 619 TYR A C 1
ATOM 4687 O O . TYR A 1 619 ? -21.584 9.223 38.727 1.00 98.62 619 TYR A O 1
ATOM 4695 N N . MET A 1 620 ? -22.831 7.813 39.944 1.00 98.56 620 MET A N 1
ATOM 4696 C CA . MET A 1 620 ? -23.896 7.656 38.956 1.00 98.56 620 MET A CA 1
ATOM 4697 C C . MET A 1 620 ? -24.905 8.806 39.049 1.00 98.56 620 MET A C 1
ATOM 4699 O O . MET A 1 620 ? -25.060 9.437 40.099 1.00 98.56 620 MET A O 1
ATOM 4703 N N . ASN A 1 621 ? -25.595 9.073 37.944 1.00 98.50 621 ASN A N 1
ATOM 4704 C CA . ASN A 1 621 ? -26.636 10.089 37.860 1.00 98.50 621 ASN A CA 1
ATOM 4705 C C . ASN A 1 621 ? -27.862 9.732 38.722 1.00 98.50 621 ASN A C 1
ATOM 4707 O O . ASN A 1 621 ? -27.864 8.762 39.479 1.00 98.50 621 ASN A O 1
ATOM 4711 N N . THR A 1 622 ? -28.940 10.504 38.591 1.00 98.44 622 THR A N 1
ATOM 4712 C CA . THR A 1 622 ? -30.158 10.330 39.394 1.00 98.44 622 THR A CA 1
ATOM 4713 C C . THR A 1 622 ? -30.847 8.968 39.266 1.00 98.44 622 THR A C 1
ATOM 4715 O O . THR A 1 622 ? -31.718 8.684 40.083 1.00 98.44 622 THR A O 1
ATOM 4718 N N . ASN A 1 623 ? -30.479 8.122 38.299 1.00 98.38 623 ASN A N 1
ATOM 4719 C CA . ASN A 1 623 ? -31.035 6.777 38.133 1.00 98.38 623 ASN A CA 1
ATOM 4720 C C . ASN A 1 623 ? -30.173 5.664 38.745 1.00 98.38 623 ASN A C 1
ATOM 4722 O O . ASN A 1 623 ? -30.650 4.533 38.826 1.00 98.38 623 ASN A O 1
ATOM 4726 N N . GLY A 1 624 ? -28.943 5.951 39.176 1.00 98.50 624 GLY A N 1
ATOM 4727 C CA . GLY A 1 624 ? -28.034 4.912 39.654 1.00 98.50 624 GLY A CA 1
ATOM 4728 C C . GLY A 1 624 ? -27.723 3.876 38.567 1.00 98.50 624 GLY A C 1
ATOM 4729 O O . GLY A 1 624 ? -27.619 4.221 37.387 1.00 98.50 624 GLY A O 1
ATOM 4730 N N . VAL A 1 625 ? -27.612 2.605 38.957 1.00 98.81 625 VAL A N 1
ATOM 4731 C CA . VAL A 1 625 ? -27.642 1.482 38.007 1.00 98.81 625 VAL A CA 1
ATOM 4732 C C . VAL A 1 625 ? -29.077 1.335 37.496 1.00 98.81 625 VAL A C 1
ATOM 4734 O O . VAL A 1 625 ? -29.969 0.982 38.264 1.00 98.81 625 VAL A O 1
ATOM 4737 N N . ASN A 1 626 ? -29.321 1.639 36.221 1.00 98.81 626 ASN A N 1
ATOM 4738 C CA . ASN A 1 626 ? -30.664 1.710 35.650 1.00 98.81 626 ASN A CA 1
ATOM 4739 C C . ASN A 1 626 ? -31.011 0.457 34.840 1.00 98.81 626 ASN A C 1
ATOM 4741 O O . ASN A 1 626 ? -30.663 0.359 33.660 1.00 98.81 626 ASN A O 1
ATOM 4745 N N . ILE A 1 627 ? -31.709 -0.482 35.472 1.00 98.75 627 ILE A N 1
ATOM 4746 C CA . ILE A 1 627 ? -32.183 -1.726 34.860 1.00 98.75 627 ILE A CA 1
ATOM 4747 C C . ILE A 1 627 ? -33.603 -1.502 34.354 1.00 98.75 627 ILE A C 1
ATOM 4749 O O . ILE A 1 627 ? -34.554 -1.450 35.132 1.00 98.75 627 ILE A O 1
ATOM 4753 N N . LYS A 1 628 ? -33.737 -1.306 33.041 1.00 98.62 628 LYS A N 1
ATOM 4754 C CA . LYS A 1 628 ? -35.004 -0.939 32.398 1.00 98.62 628 LYS A CA 1
ATOM 4755 C C . LYS A 1 628 ? -35.924 -2.152 32.183 1.00 98.62 628 LYS A C 1
ATOM 4757 O O . LYS A 1 628 ? -35.473 -3.291 32.292 1.00 98.62 628 LYS A O 1
ATOM 4762 N N . PRO A 1 629 ? -37.200 -1.938 31.811 1.00 98.25 629 PRO A N 1
ATOM 4763 C CA . PRO A 1 629 ? -38.094 -3.034 31.447 1.00 98.25 629 PRO A CA 1
ATOM 4764 C C . PRO A 1 629 ? -37.501 -3.960 30.372 1.00 98.25 629 PRO A C 1
ATOM 4766 O O . PRO A 1 629 ? -37.046 -3.512 29.316 1.00 98.25 629 PRO A O 1
ATOM 4769 N N . GLY A 1 630 ? -37.503 -5.264 30.657 1.00 97.44 630 GLY A N 1
ATOM 4770 C CA . GLY A 1 630 ? -36.924 -6.313 29.812 1.00 97.44 630 GLY A CA 1
ATOM 4771 C C . GLY A 1 630 ? -35.392 -6.407 29.823 1.00 97.44 630 GLY A C 1
ATOM 4772 O O . GLY A 1 630 ? -34.843 -7.198 29.063 1.00 97.44 630 GLY A O 1
ATOM 4773 N N . ALA A 1 631 ? -34.684 -5.606 30.627 1.00 98.56 631 ALA A N 1
ATOM 4774 C CA . ALA A 1 631 ? -33.255 -5.797 30.879 1.00 98.56 631 ALA A CA 1
ATOM 4775 C C . ALA A 1 631 ? -33.007 -7.033 31.760 1.00 98.56 631 ALA A C 1
ATOM 4777 O O . ALA A 1 631 ? -33.871 -7.433 32.544 1.00 98.56 631 ALA A O 1
ATOM 4778 N N . ILE A 1 632 ? -31.812 -7.617 31.647 1.00 98.38 632 ILE A N 1
ATOM 4779 C CA . ILE A 1 632 ? -31.459 -8.894 32.271 1.00 98.38 632 ILE A CA 1
ATOM 4780 C C . ILE A 1 632 ? -30.326 -8.686 33.284 1.00 98.38 632 ILE A C 1
ATOM 4782 O O . ILE A 1 632 ? -29.237 -8.230 32.948 1.00 98.38 632 ILE A O 1
ATOM 4786 N N . VAL A 1 633 ? -30.565 -9.058 34.531 1.00 98.38 633 VAL A N 1
ATOM 4787 C CA . VAL A 1 633 ? -29.552 -9.289 35.557 1.00 98.38 633 VAL A CA 1
ATOM 4788 C C . VAL A 1 633 ? -29.070 -10.728 35.430 1.00 98.38 633 VAL A C 1
ATOM 4790 O O . VAL A 1 633 ? -29.881 -11.656 35.351 1.00 98.38 633 VAL A O 1
ATOM 4793 N N . ASP A 1 634 ? -27.753 -10.905 35.391 1.00 95.88 634 ASP A N 1
ATOM 4794 C CA . ASP A 1 634 ? -27.124 -12.207 35.537 1.00 95.88 634 ASP A CA 1
ATOM 4795 C C . ASP A 1 634 ? -27.326 -12.709 36.959 1.00 95.88 634 ASP A C 1
ATOM 4797 O O . ASP A 1 634 ? -26.868 -12.087 37.917 1.00 95.88 634 ASP A O 1
ATOM 4801 N N . ILE A 1 635 ? -28.030 -13.823 37.097 1.00 89.94 635 ILE A N 1
ATOM 4802 C CA . ILE A 1 635 ? -28.407 -14.321 38.408 1.00 89.94 635 ILE A CA 1
ATOM 4803 C C . ILE A 1 635 ? -27.241 -14.929 39.184 1.00 89.94 635 ILE A C 1
ATOM 4805 O O . ILE A 1 635 ? -27.232 -14.872 40.411 1.00 89.94 635 ILE A O 1
ATOM 4809 N N . ASP A 1 636 ? -26.226 -15.423 38.477 1.00 88.50 636 ASP A N 1
ATOM 4810 C CA . ASP A 1 636 ? -25.013 -15.949 39.102 1.00 88.50 636 ASP A CA 1
ATOM 4811 C C . ASP A 1 636 ? -24.126 -14.810 39.637 1.00 88.50 636 ASP A C 1
ATOM 4813 O O . ASP A 1 636 ? -23.279 -15.020 40.502 1.00 88.50 636 ASP A O 1
ATOM 4817 N N . LYS A 1 637 ? -24.341 -13.580 39.147 1.00 93.69 637 LYS A N 1
ATOM 4818 C CA . LYS A 1 637 ? -23.606 -12.360 39.517 1.00 93.69 637 LYS A CA 1
ATOM 4819 C C . LYS A 1 637 ? -24.580 -11.209 39.764 1.00 93.69 637 LYS A C 1
ATOM 4821 O O . LYS A 1 637 ? -24.489 -10.138 39.162 1.00 93.69 637 LYS A O 1
ATOM 4826 N N . SER A 1 638 ? -25.549 -11.432 40.637 1.00 94.69 638 SER A N 1
ATOM 4827 C CA . SER A 1 638 ? -26.680 -10.537 40.885 1.00 94.69 638 SER A CA 1
ATOM 4828 C C . SER A 1 638 ? -26.358 -9.407 41.873 1.00 94.69 638 SER A C 1
ATOM 4830 O O . SER A 1 638 ? -27.112 -9.147 42.805 1.00 94.69 638 SER A O 1
ATOM 4832 N N . PHE A 1 639 ? -25.237 -8.707 41.680 1.00 98.31 639 PHE A N 1
ATOM 4833 C CA . PHE A 1 639 ? -24.741 -7.636 42.561 1.00 98.31 639 PHE A CA 1
ATOM 4834 C C . PHE A 1 639 ? -24.309 -8.100 43.961 1.00 98.31 639 PHE A C 1
ATOM 4836 O O . PHE A 1 639 ? -24.329 -7.320 44.920 1.00 98.31 639 PHE A O 1
ATOM 4843 N N . ASN A 1 640 ? -23.897 -9.362 44.089 1.00 95.00 640 ASN A N 1
ATOM 4844 C CA . ASN A 1 640 ? -23.432 -9.901 45.361 1.00 95.00 640 ASN A CA 1
ATOM 4845 C C . ASN A 1 640 ? -22.157 -9.178 45.827 1.00 95.00 640 ASN A C 1
ATOM 4847 O O . ASN A 1 640 ? -21.247 -8.908 45.042 1.00 95.00 640 ASN A O 1
ATOM 4851 N N . ASN A 1 641 ? -22.079 -8.854 47.117 1.00 96.38 641 ASN A N 1
ATOM 4852 C CA . ASN A 1 641 ? -20.952 -8.165 47.747 1.00 96.38 641 ASN A CA 1
ATOM 4853 C C . ASN A 1 641 ? -20.622 -6.780 47.142 1.00 96.38 641 ASN A C 1
ATOM 4855 O O . ASN A 1 641 ? -19.492 -6.293 47.256 1.00 96.38 641 ASN A O 1
ATOM 4859 N N . CYS A 1 642 ? -21.580 -6.135 46.470 1.00 98.69 642 CYS A N 1
ATOM 4860 C CA . CYS A 1 642 ? -21.384 -4.831 45.837 1.00 98.69 642 CYS A CA 1
ATOM 4861 C C . CYS A 1 642 ? -21.561 -3.654 46.809 1.00 98.69 642 CYS A C 1
ATOM 4863 O O . CYS A 1 642 ? -22.381 -3.687 47.722 1.00 98.69 642 CYS A O 1
ATOM 4865 N N . LEU A 1 643 ? -20.828 -2.565 46.567 1.00 98.69 643 LEU A N 1
ATOM 4866 C CA . LEU A 1 643 ? -20.933 -1.297 47.291 1.00 98.69 643 LEU A CA 1
ATOM 4867 C C . LEU A 1 643 ? -21.538 -0.227 46.385 1.00 98.69 643 LEU A C 1
ATOM 4869 O O . LEU A 1 643 ? -20.955 0.118 45.357 1.00 98.69 643 LEU A O 1
ATOM 4873 N N . PHE A 1 644 ? -22.646 0.369 46.814 1.00 98.81 644 PHE A N 1
ATOM 4874 C CA . PHE A 1 644 ? -23.318 1.444 46.092 1.00 98.81 644 PHE A CA 1
ATOM 4875 C C . PHE A 1 644 ? -23.214 2.752 46.879 1.00 98.81 644 PHE A C 1
ATOM 4877 O O . PHE A 1 644 ? -23.706 2.836 48.002 1.00 98.81 644 PHE A O 1
ATOM 4884 N N . ARG A 1 645 ? -22.565 3.789 46.333 1.00 98.44 645 ARG A N 1
ATOM 4885 C CA . ARG A 1 645 ? -22.318 5.042 47.080 1.00 98.44 645 ARG A CA 1
ATOM 4886 C C . ARG A 1 645 ? -22.197 6.279 46.198 1.00 98.44 645 ARG A C 1
ATOM 4888 O O . ARG A 1 645 ? -22.065 6.179 44.986 1.00 98.44 645 ARG A O 1
ATOM 4895 N N . ASN A 1 646 ? -22.145 7.457 46.821 1.00 98.00 646 ASN A N 1
ATOM 4896 C CA . ASN A 1 646 ? -21.814 8.728 46.161 1.00 98.00 646 ASN A CA 1
ATOM 4897 C C . ASN A 1 646 ? -22.673 9.009 44.912 1.00 98.00 646 ASN A C 1
ATOM 4899 O O . ASN A 1 646 ? -22.157 9.483 43.899 1.00 98.00 646 ASN A O 1
ATOM 4903 N N . GLY A 1 647 ? -23.963 8.670 44.961 1.00 97.50 647 GLY A N 1
ATOM 4904 C CA . GLY A 1 647 ? -24.900 8.965 43.880 1.00 97.50 647 GLY A CA 1
ATOM 4905 C C . GLY A 1 647 ? -25.175 10.464 43.751 1.00 97.50 647 GLY A C 1
ATOM 4906 O O . GLY A 1 647 ? -24.815 11.264 44.616 1.00 97.50 647 GLY A O 1
ATOM 4907 N N . GLN A 1 648 ? -25.833 10.861 42.666 1.00 98.12 648 GLN A N 1
ATOM 4908 C CA . GLN A 1 648 ? -26.294 12.237 42.513 1.00 98.12 648 GLN A CA 1
ATOM 4909 C C . GLN A 1 648 ? -27.364 12.584 43.563 1.00 98.12 648 GLN A C 1
ATOM 4911 O O . GLN A 1 648 ? -28.249 11.778 43.855 1.00 98.12 648 GLN A O 1
ATOM 4916 N N . SER A 1 649 ? -27.300 13.800 44.119 1.00 98.00 649 SER A N 1
ATOM 4917 C CA . SER A 1 649 ? -28.320 14.318 45.042 1.00 98.00 649 SER A CA 1
ATOM 4918 C C . SER A 1 649 ? -29.722 14.257 44.418 1.00 98.00 649 SER A C 1
ATOM 4920 O O . SER A 1 649 ? -29.881 14.485 43.216 1.00 98.00 649 SER A O 1
ATOM 4922 N N . ASN A 1 650 ? -30.727 13.934 45.235 1.00 96.88 650 ASN A N 1
ATOM 4923 C CA . ASN A 1 650 ? -32.110 13.621 44.854 1.00 96.88 650 ASN A CA 1
ATOM 4924 C C . ASN A 1 650 ? -32.258 12.390 43.935 1.00 96.88 650 ASN A C 1
ATOM 4926 O O . ASN A 1 650 ? -33.328 12.146 43.379 1.00 96.88 650 ASN A O 1
ATOM 4930 N N . GLY A 1 651 ? -31.184 11.624 43.741 1.00 97.50 651 GLY A N 1
ATOM 4931 C CA . GLY A 1 651 ? -31.159 10.421 42.920 1.00 97.50 651 GLY A CA 1
ATOM 4932 C C . GLY A 1 651 ? -31.418 9.136 43.696 1.00 97.50 651 GLY A C 1
ATOM 4933 O O . GLY A 1 651 ? -31.789 9.147 44.869 1.00 97.50 651 GLY A O 1
ATOM 4934 N N . ARG A 1 652 ? -31.161 8.016 43.028 1.00 97.44 652 ARG A N 1
ATOM 4935 C CA . ARG A 1 652 ? -31.163 6.662 43.594 1.00 97.44 652 ARG A CA 1
ATOM 4936 C C . ARG A 1 652 ? -29.885 5.913 43.228 1.00 97.44 652 ARG A C 1
ATOM 4938 O O . ARG A 1 652 ? -29.186 6.333 42.308 1.00 97.44 652 ARG A O 1
ATOM 4945 N N . LEU A 1 653 ? -29.556 4.845 43.954 1.00 98.62 653 LEU A N 1
ATOM 4946 C CA . LEU A 1 653 ? -28.345 4.058 43.686 1.00 98.62 653 LEU A CA 1
ATOM 4947 C C . LEU A 1 653 ? -28.594 2.881 42.735 1.00 98.62 653 LEU A C 1
ATOM 4949 O O . LEU A 1 653 ? -27.731 2.580 41.910 1.00 98.62 653 LEU A O 1
ATOM 4953 N N . LEU A 1 654 ? -29.771 2.262 42.815 1.00 98.62 654 LEU A N 1
ATOM 4954 C CA . LEU A 1 654 ? -30.177 1.136 41.978 1.00 98.62 654 LEU A CA 1
ATOM 4955 C C . LEU A 1 654 ? -31.651 1.295 41.572 1.00 98.62 654 LEU A C 1
ATOM 4957 O O . LEU A 1 654 ? -32.515 1.510 42.417 1.00 98.62 654 LEU A O 1
ATOM 4961 N N . THR A 1 655 ? -31.936 1.207 40.275 1.00 98.75 655 THR A N 1
ATOM 4962 C CA . THR A 1 655 ? -33.288 1.249 39.700 1.00 98.75 655 THR A CA 1
ATOM 4963 C C . THR A 1 655 ? -33.569 -0.082 39.019 1.00 98.75 655 THR A C 1
ATOM 4965 O O . THR A 1 655 ? -32.830 -0.460 38.111 1.00 98.75 655 THR A O 1
ATOM 4968 N N . ILE A 1 656 ? -34.620 -0.785 39.445 1.00 98.50 656 ILE A N 1
ATOM 4969 C CA . ILE A 1 656 ? -34.945 -2.141 38.985 1.00 98.50 656 ILE A CA 1
ATOM 4970 C C . ILE A 1 656 ? -36.370 -2.178 38.437 1.00 98.50 656 ILE A C 1
ATOM 4972 O O . ILE A 1 656 ? -37.335 -2.441 39.153 1.00 98.50 656 ILE A O 1
ATOM 4976 N N . GLU A 1 657 ? -36.499 -1.942 37.136 1.00 98.12 657 GLU A N 1
ATOM 4977 C CA . GLU A 1 657 ? -37.783 -1.891 36.428 1.00 98.12 657 GLU A CA 1
ATOM 4978 C C . GLU A 1 657 ? -38.017 -3.104 35.515 1.00 98.12 657 GLU A C 1
ATOM 4980 O O . GLU A 1 657 ? -38.943 -3.100 34.705 1.00 98.12 657 GLU A O 1
ATOM 4985 N N . ASN A 1 658 ? -37.189 -4.146 35.625 1.00 97.19 658 ASN A N 1
ATOM 4986 C CA . ASN A 1 658 ? -37.442 -5.425 34.969 1.00 97.19 658 ASN A CA 1
ATOM 4987 C C . ASN A 1 658 ? -38.369 -6.334 35.803 1.00 97.19 658 ASN A C 1
ATOM 4989 O O . ASN A 1 658 ? -38.825 -5.986 36.898 1.00 97.19 658 ASN A O 1
ATOM 4993 N N . ASP A 1 659 ? -38.673 -7.503 35.249 1.00 94.81 659 ASP A N 1
ATOM 4994 C CA . ASP A 1 659 ? -39.628 -8.489 35.757 1.00 94.81 659 ASP A CA 1
ATOM 4995 C C . ASP A 1 659 ? -38.971 -9.752 36.340 1.00 94.81 659 ASP A C 1
ATOM 4997 O O . ASP A 1 659 ? -39.683 -10.657 36.770 1.00 94.81 659 ASP A O 1
ATOM 5001 N N . GLN A 1 660 ? -37.637 -9.812 36.413 1.00 93.81 660 GLN A N 1
ATOM 5002 C CA . GLN A 1 660 ? -36.932 -10.959 36.988 1.00 93.81 660 GLN A CA 1
ATOM 5003 C C . GLN A 1 660 ? -37.146 -11.082 38.500 1.00 93.81 660 GLN A C 1
ATOM 5005 O O . GLN A 1 660 ? -37.272 -10.091 39.227 1.00 93.81 660 GLN A O 1
ATOM 5010 N N . THR A 1 661 ? -37.097 -12.325 38.977 1.00 89.12 661 THR A N 1
ATOM 5011 C CA . THR A 1 661 ? -36.925 -12.646 40.392 1.00 89.12 661 THR A CA 1
ATOM 5012 C C . THR A 1 661 ? -35.466 -13.010 40.657 1.00 89.12 661 THR A C 1
ATOM 5014 O O . THR A 1 661 ? -34.956 -13.923 40.014 1.00 89.12 661 THR A O 1
ATOM 5017 N N . PHE A 1 662 ? -34.780 -12.321 41.575 1.00 90.56 662 PHE A N 1
ATOM 5018 C CA . PHE A 1 662 ? -33.388 -12.625 41.948 1.00 90.56 662 PHE A CA 1
ATOM 5019 C C . PHE A 1 662 ? -33.022 -12.120 43.350 1.00 90.56 662 PHE A C 1
ATOM 5021 O O . PHE A 1 662 ? -33.717 -11.283 43.928 1.00 90.56 662 PHE A O 1
ATOM 5028 N N . SER A 1 663 ? -31.909 -12.624 43.888 1.00 89.00 663 SER A N 1
ATOM 5029 C CA . SER A 1 663 ? -31.385 -12.229 45.200 1.00 89.00 663 SER A CA 1
ATOM 5030 C C . SER A 1 663 ? -30.119 -11.389 45.056 1.00 89.00 663 SER A C 1
ATOM 5032 O O . SER A 1 663 ? -29.314 -11.646 44.168 1.00 89.00 663 SER A O 1
ATOM 5034 N N . VAL A 1 664 ? -29.924 -10.419 45.943 1.00 94.12 664 VAL A N 1
ATOM 5035 C CA . VAL A 1 664 ? -28.718 -9.593 46.051 1.00 94.12 664 VAL A CA 1
ATOM 5036 C C . VAL A 1 664 ? -28.143 -9.767 47.452 1.00 94.12 664 VAL A C 1
ATOM 5038 O O . VAL A 1 664 ? -28.700 -9.270 48.431 1.00 94.12 664 VAL A O 1
ATOM 5041 N N . ASN A 1 665 ? -27.023 -10.468 47.574 1.00 90.19 665 ASN A N 1
ATOM 5042 C CA . ASN A 1 665 ? -26.441 -10.796 48.871 1.00 90.19 665 ASN A CA 1
ATOM 5043 C C . ASN A 1 665 ? -25.287 -9.859 49.234 1.00 90.19 665 ASN A C 1
ATOM 5045 O O . ASN A 1 665 ? -24.441 -9.539 48.408 1.00 90.19 665 ASN A O 1
ATOM 5049 N N . TYR A 1 666 ? -25.230 -9.437 50.493 1.00 92.19 666 TYR A N 1
ATOM 5050 C CA . TYR A 1 666 ? -24.166 -8.620 51.078 1.00 92.19 666 TYR A CA 1
ATOM 5051 C C . TYR A 1 666 ? -23.920 -7.279 50.364 1.00 92.19 666 TYR A C 1
ATOM 5053 O O . TYR A 1 666 ? -22.799 -6.768 50.349 1.00 92.19 666 TYR A O 1
ATOM 5061 N N . ALA A 1 667 ? -24.966 -6.683 49.781 1.00 96.56 667 ALA A N 1
ATOM 5062 C CA . ALA A 1 667 ? -24.880 -5.334 49.232 1.00 96.56 667 ALA A CA 1
ATOM 5063 C C . ALA A 1 667 ? -24.698 -4.284 50.341 1.00 96.56 667 ALA A C 1
ATOM 5065 O O . ALA A 1 667 ? -25.333 -4.334 51.396 1.00 96.56 667 ALA A O 1
ATOM 5066 N N . ILE A 1 668 ? -23.845 -3.296 50.090 1.00 98.25 668 ILE A N 1
ATOM 5067 C CA . ILE A 1 668 ? -23.509 -2.245 51.050 1.00 98.25 668 ILE A CA 1
ATOM 5068 C C . ILE A 1 668 ? -24.052 -0.904 50.551 1.00 98.25 668 ILE A C 1
ATOM 5070 O O . ILE A 1 668 ? -23.672 -0.420 49.482 1.00 98.25 668 ILE A O 1
ATOM 5074 N N . PHE A 1 669 ? -24.883 -0.277 51.382 1.00 98.38 669 PHE A N 1
ATOM 5075 C CA . PHE A 1 669 ? -25.453 1.057 51.203 1.00 98.38 669 PHE A CA 1
ATOM 5076 C C . PHE A 1 669 ? -25.013 1.952 52.381 1.00 98.38 669 PHE A C 1
ATOM 5078 O O . PHE A 1 669 ? -25.690 2.015 53.412 1.00 98.38 669 PHE A O 1
ATOM 5085 N N . PRO A 1 670 ? -23.848 2.626 52.291 1.00 98.31 670 PRO A N 1
ATOM 5086 C CA . PRO A 1 670 ? -23.285 3.404 53.391 1.00 98.31 670 PRO A CA 1
ATOM 5087 C C . PRO A 1 670 ? -24.149 4.630 53.713 1.00 98.31 670 PRO A C 1
ATOM 5089 O O . PRO A 1 670 ? -25.072 4.962 52.976 1.00 98.31 670 PRO A O 1
ATOM 5092 N N . ASN A 1 671 ? -23.824 5.335 54.800 1.00 97.62 671 ASN A N 1
ATOM 5093 C CA . ASN A 1 671 ? -24.544 6.546 55.203 1.00 97.62 671 ASN A CA 1
ATOM 5094 C C . ASN A 1 671 ? -24.679 7.534 54.032 1.00 97.62 671 ASN A C 1
ATOM 5096 O O . ASN A 1 671 ? -23.689 7.883 53.385 1.00 97.62 671 ASN A O 1
ATOM 5100 N N . ASN A 1 672 ? -25.903 8.003 53.796 1.00 96.62 672 ASN A N 1
ATOM 5101 C CA . ASN A 1 672 ? -26.245 8.888 52.688 1.00 96.62 672 ASN A CA 1
ATOM 5102 C C . ASN A 1 672 ? -25.710 10.312 52.907 1.00 96.62 672 ASN A C 1
ATOM 5104 O O . ASN A 1 672 ? -26.427 11.213 53.338 1.00 96.62 672 ASN A O 1
ATOM 5108 N N . SER A 1 673 ? -24.430 10.524 52.603 1.00 96.25 673 SER A N 1
ATOM 5109 C CA . SER A 1 673 ? -23.771 11.831 52.707 1.00 96.25 673 SER A CA 1
ATOM 5110 C C . SER A 1 673 ? -23.936 12.709 51.461 1.00 96.25 673 SER A C 1
ATOM 5112 O O . SER A 1 673 ? -23.460 13.841 51.449 1.00 96.25 673 SER A O 1
ATOM 5114 N N . TRP A 1 674 ? -24.559 12.192 50.395 1.00 96.50 674 TRP A N 1
ATOM 5115 C CA . TRP A 1 674 ? -24.745 12.886 49.109 1.00 96.50 674 TRP A CA 1
ATOM 5116 C C . TRP A 1 674 ? -26.183 13.376 48.883 1.00 96.50 674 TRP A C 1
ATOM 5118 O O . TRP A 1 674 ? -26.466 14.000 47.860 1.00 96.50 674 TRP A O 1
ATOM 5128 N N . GLY A 1 675 ? -27.091 13.115 49.828 1.00 96.88 675 GLY A N 1
ATOM 5129 C CA . GLY A 1 675 ? -28.487 13.538 49.748 1.00 96.88 675 GLY A CA 1
ATOM 5130 C C . GLY A 1 675 ? -29.258 12.834 48.632 1.00 96.88 675 GLY A C 1
ATOM 5131 O O . GLY A 1 675 ? -29.993 13.494 47.902 1.00 96.88 675 GLY A O 1
ATOM 5132 N N . GLY A 1 676 ? -29.042 11.529 48.437 1.00 96.25 676 GLY A N 1
ATOM 5133 C CA . GLY A 1 676 ? -29.888 10.699 47.573 1.00 96.25 676 GLY A CA 1
ATOM 5134 C C . GLY A 1 676 ? -31.293 10.524 48.161 1.00 96.25 676 GLY A C 1
ATOM 5135 O O . GLY A 1 676 ? -31.452 10.573 49.377 1.00 96.25 676 GLY A O 1
ATOM 5136 N N . ASN A 1 677 ? -32.294 10.313 47.309 1.00 97.00 677 ASN A N 1
ATOM 5137 C CA . ASN A 1 677 ? -33.672 10.052 47.728 1.00 97.00 677 ASN A CA 1
ATOM 5138 C C . ASN A 1 677 ? -33.875 8.597 48.151 1.00 97.00 677 ASN A C 1
ATOM 5140 O O . ASN A 1 677 ? -34.501 8.359 49.175 1.00 97.00 677 ASN A O 1
ATOM 5144 N N . PHE A 1 678 ? -33.334 7.644 47.381 1.00 98.31 678 PHE A N 1
ATOM 5145 C CA . PHE A 1 678 ? -33.562 6.216 47.617 1.00 98.31 678 PHE A CA 1
ATOM 5146 C C . PHE A 1 678 ? -32.290 5.384 47.456 1.00 98.31 678 PHE A C 1
ATOM 5148 O O . PHE A 1 678 ? -31.409 5.728 46.663 1.00 98.31 678 PHE A O 1
ATOM 5155 N N . ASN A 1 679 ? -32.188 4.268 48.174 1.00 97.88 679 ASN A N 1
ATOM 5156 C CA . ASN A 1 679 ? -31.163 3.263 47.902 1.00 97.88 679 ASN A CA 1
ATOM 5157 C C . ASN A 1 679 ? -31.531 2.474 46.635 1.00 97.88 679 ASN A C 1
ATOM 5159 O O . ASN A 1 679 ? -30.823 2.536 45.628 1.00 97.88 679 ASN A O 1
ATOM 5163 N N . VAL A 1 680 ? -32.696 1.843 46.650 1.00 98.50 680 VAL A N 1
ATOM 5164 C CA . VAL A 1 680 ? -33.259 1.001 45.609 1.00 98.50 680 VAL A CA 1
ATOM 5165 C C . VAL A 1 680 ? -34.630 1.554 45.240 1.00 98.50 680 VAL A C 1
ATOM 5167 O O . VAL A 1 680 ? -35.381 2.047 46.082 1.00 98.50 680 VAL A O 1
ATOM 5170 N N . TYR A 1 681 ? -34.940 1.514 43.953 1.00 98.50 681 TYR A N 1
ATOM 5171 C CA . TYR A 1 681 ? -36.207 1.963 43.405 1.00 98.50 681 TYR A CA 1
ATOM 5172 C C . TYR A 1 681 ? -36.789 0.876 42.513 1.00 98.50 681 TYR A C 1
ATOM 5174 O O . TYR A 1 681 ? -36.113 0.409 41.591 1.00 98.50 681 TYR A O 1
ATOM 5182 N N . LYS A 1 682 ? -38.054 0.538 42.751 1.00 97.81 682 LYS A N 1
ATOM 5183 C CA . LYS A 1 682 ? -38.837 -0.367 41.916 1.00 97.81 682 LYS A CA 1
ATOM 5184 C C . LYS A 1 682 ? -40.275 0.127 41.853 1.00 97.81 682 LYS A C 1
ATOM 5186 O O . LYS A 1 682 ? -41.013 0.032 42.824 1.00 97.81 682 LYS A O 1
ATOM 5191 N N . SER A 1 683 ? -40.677 0.686 40.713 1.00 96.56 683 SER A N 1
ATOM 5192 C CA . SER A 1 683 ? -42.049 1.180 40.514 1.00 96.56 683 SER A CA 1
ATOM 5193 C C . SER A 1 683 ? -42.978 0.189 39.822 1.00 96.56 683 SER A C 1
ATOM 5195 O O . SER A 1 683 ? -44.194 0.356 39.872 1.00 96.56 683 SER A O 1
ATOM 5197 N N . VAL A 1 684 ? -42.427 -0.839 39.176 1.00 94.56 684 VAL A N 1
ATOM 5198 C CA . VAL A 1 684 ? -43.200 -1.883 38.496 1.00 94.56 684 VAL A CA 1
ATOM 5199 C C . VAL A 1 684 ? -43.748 -2.934 39.459 1.00 94.56 684 VAL A C 1
ATOM 5201 O O . VAL A 1 684 ? -43.076 -3.399 40.377 1.00 94.56 684 VAL A O 1
ATOM 5204 N N . ASN A 1 685 ? -44.973 -3.381 39.185 1.00 93.31 685 ASN A N 1
ATOM 5205 C CA . ASN A 1 685 ? -45.645 -4.455 39.913 1.00 93.31 685 ASN A CA 1
ATOM 5206 C C . ASN A 1 685 ? -45.312 -5.855 39.342 1.00 93.31 685 ASN A C 1
ATOM 5208 O O . ASN A 1 685 ? -46.212 -6.670 39.137 1.00 93.31 685 ASN A O 1
ATOM 5212 N N . SER A 1 686 ? -44.040 -6.120 39.035 1.00 89.94 686 SER A N 1
ATOM 5213 C CA . SER A 1 686 ? -43.561 -7.369 38.417 1.00 89.94 686 SER A CA 1
ATOM 5214 C C . SER A 1 686 ? -42.148 -7.720 38.872 1.00 89.94 686 SER A C 1
ATOM 5216 O O . SER A 1 686 ? -41.340 -6.818 39.107 1.00 89.94 686 SER A O 1
ATOM 5218 N N . GLY A 1 687 ? -41.832 -9.016 38.936 1.00 90.19 687 GLY A N 1
ATOM 5219 C CA . GLY A 1 687 ? -40.563 -9.503 39.479 1.00 90.19 687 GLY A CA 1
ATOM 5220 C C . GLY A 1 687 ? -40.425 -9.246 40.979 1.00 90.19 687 GLY A C 1
ATOM 5221 O O . GLY A 1 687 ? -41.226 -8.525 41.582 1.00 90.19 687 GLY A O 1
ATOM 5222 N N . ILE A 1 688 ? -39.401 -9.842 41.588 1.00 89.44 688 ILE A N 1
ATOM 5223 C CA . ILE A 1 688 ? -39.103 -9.678 43.017 1.00 89.44 688 ILE A CA 1
ATOM 5224 C C . ILE A 1 688 ? -37.594 -9.624 43.238 1.00 89.44 688 ILE A C 1
ATOM 5226 O O . ILE A 1 688 ? -36.859 -10.441 42.691 1.00 89.44 688 ILE A O 1
ATOM 5230 N N . VAL A 1 689 ? -37.132 -8.699 44.076 1.00 92.94 689 VAL A N 1
ATOM 5231 C CA . VAL A 1 689 ? -35.716 -8.606 44.448 1.00 92.94 689 VAL A CA 1
ATOM 5232 C C . VAL A 1 689 ? -35.561 -8.804 45.945 1.00 92.94 689 VAL A C 1
ATOM 5234 O O . VAL A 1 689 ? -36.141 -8.054 46.727 1.00 92.94 689 VAL A O 1
ATOM 5237 N N . THR A 1 690 ? -34.762 -9.790 46.345 1.00 89.25 690 THR A N 1
ATOM 5238 C CA . THR A 1 690 ? -34.501 -10.079 47.761 1.00 89.25 690 THR A CA 1
ATOM 5239 C C . THR A 1 690 ? -33.077 -9.682 48.126 1.00 89.25 690 THR A C 1
ATOM 5241 O O . THR A 1 690 ? -32.122 -10.256 47.615 1.00 89.25 690 THR A O 1
ATOM 5244 N N . PHE A 1 691 ? -32.909 -8.724 49.031 1.00 90.81 691 PHE A N 1
ATOM 5245 C CA . PHE A 1 691 ? -31.613 -8.341 49.579 1.00 90.81 691 PHE A CA 1
ATOM 5246 C C . PHE A 1 691 ? -31.308 -9.165 50.830 1.00 90.81 691 PHE A C 1
ATOM 5248 O O . PHE A 1 691 ? -32.003 -9.036 51.830 1.00 90.81 691 PHE A O 1
ATOM 5255 N N . GLY A 1 692 ? -30.259 -9.985 50.813 1.00 85.19 692 GLY A N 1
ATOM 5256 C CA . GLY A 1 692 ? -29.784 -10.729 51.985 1.00 85.19 692 GLY A CA 1
ATOM 5257 C C . GLY A 1 692 ? -28.502 -10.115 52.539 1.00 85.19 692 GLY A C 1
ATOM 5258 O O . GLY A 1 692 ? -27.622 -9.748 51.772 1.00 85.19 692 GLY A O 1
ATOM 5259 N N . GLY A 1 693 ? -28.347 -9.976 53.859 1.00 82.00 693 GLY A N 1
ATOM 5260 C CA . GLY A 1 693 ? -27.053 -9.576 54.446 1.00 82.00 693 GLY A CA 1
ATOM 5261 C C . GLY A 1 693 ? -26.600 -8.163 54.117 1.00 82.00 693 GLY A C 1
ATOM 5262 O O . GLY A 1 693 ? -25.417 -7.844 54.229 1.00 82.00 693 GLY A O 1
ATOM 5263 N N . HIS A 1 694 ? -27.536 -7.338 53.667 1.00 91.81 694 HIS A N 1
ATOM 5264 C CA . HIS A 1 694 ? -27.299 -5.952 53.325 1.00 91.81 694 HIS A CA 1
ATOM 5265 C C . HIS A 1 694 ? -26.825 -5.150 54.546 1.00 91.81 694 HIS A C 1
ATOM 5267 O O . HIS A 1 694 ? -27.145 -5.474 55.691 1.00 91.81 694 HIS A O 1
ATOM 5273 N N . SER A 1 695 ? -26.058 -4.081 54.328 1.00 93.06 695 SER A N 1
ATOM 5274 C CA . SER A 1 695 ? -25.515 -3.280 55.434 1.00 93.06 695 SER A CA 1
ATOM 5275 C C . SER A 1 695 ? -25.314 -1.802 55.091 1.00 93.06 695 SER A C 1
ATOM 5277 O O . SER A 1 695 ? -25.315 -1.406 53.927 1.00 93.06 695 SER A O 1
ATOM 5279 N N . GLY A 1 696 ? -25.107 -0.982 56.128 1.00 96.00 696 GLY A N 1
ATOM 5280 C CA . GLY A 1 696 ? -24.860 0.461 56.037 1.00 96.00 696 GLY A CA 1
ATOM 5281 C C . GLY A 1 696 ? -26.092 1.318 56.360 1.00 96.00 696 GLY A C 1
ATOM 5282 O O . GLY A 1 696 ? -27.223 0.844 56.334 1.00 96.00 696 GLY A O 1
ATOM 5283 N N . GLY A 1 697 ? -25.881 2.589 56.724 1.00 95.06 697 GLY A N 1
ATOM 5284 C CA . GLY A 1 697 ? -26.954 3.445 57.252 1.00 95.06 697 GLY A CA 1
ATOM 5285 C C . GLY A 1 697 ? -27.957 3.971 56.224 1.00 95.06 697 GLY A C 1
ATOM 5286 O O . GLY A 1 697 ? -28.903 4.643 56.618 1.00 95.06 697 GLY A O 1
ATOM 5287 N N . PHE A 1 698 ? -27.766 3.687 54.933 1.00 97.50 698 PHE A N 1
ATOM 5288 C CA . PHE A 1 698 ? -28.768 3.929 53.889 1.00 97.50 698 PHE A CA 1
ATOM 5289 C C . PHE A 1 698 ? -29.354 2.618 53.342 1.00 97.50 698 PHE A C 1
ATOM 5291 O O . PHE A 1 698 ? -29.967 2.597 52.281 1.00 97.50 698 PHE A O 1
ATOM 5298 N N . SER A 1 699 ? -29.141 1.503 54.040 1.00 95.31 699 SER A N 1
ATOM 5299 C CA . SER A 1 699 ? -29.712 0.197 53.706 1.00 95.31 699 SER A CA 1
ATOM 5300 C C . SER A 1 699 ? -31.127 0.038 54.271 1.00 95.31 699 SER A C 1
ATOM 5302 O O . SER A 1 699 ? -31.495 0.729 55.221 1.00 95.31 699 SER A O 1
ATOM 5304 N N . GLY A 1 700 ? -31.886 -0.919 53.733 1.00 91.88 700 GLY A N 1
ATOM 5305 C CA . GLY A 1 700 ? -33.158 -1.359 54.309 1.00 91.88 700 GLY A CA 1
ATOM 5306 C C . GLY A 1 700 ? -34.380 -0.628 53.761 1.00 91.88 700 GLY A C 1
ATOM 5307 O O . GLY A 1 700 ? -34.270 0.372 53.041 1.00 91.88 700 GLY A O 1
ATOM 5308 N N . SER A 1 701 ? -35.541 -1.141 54.158 1.00 91.06 701 SER A N 1
ATOM 5309 C CA . SER A 1 701 ? -36.864 -0.770 53.631 1.00 91.06 701 SER A CA 1
ATOM 5310 C C . SER A 1 701 ? -37.279 0.683 53.895 1.00 91.06 701 SER A C 1
ATOM 5312 O O . SER A 1 701 ? -38.081 1.265 53.172 1.00 91.06 701 SER A O 1
ATOM 5314 N N . SER A 1 702 ? -36.700 1.338 54.904 1.00 93.31 702 SER A N 1
ATOM 5315 C CA . SER A 1 702 ? -36.984 2.752 55.200 1.00 93.31 702 SER A CA 1
ATOM 5316 C C . SER A 1 702 ? -36.393 3.733 54.181 1.00 93.31 702 SER A C 1
ATOM 5318 O O . SER A 1 702 ? -36.764 4.907 54.182 1.00 93.31 702 SER A O 1
ATOM 5320 N N . ASN A 1 703 ? -35.476 3.265 53.329 1.00 96.38 703 ASN A N 1
ATOM 5321 C CA . ASN A 1 703 ? -34.731 4.080 52.370 1.00 96.38 703 ASN A CA 1
ATOM 5322 C C . ASN A 1 703 ? -35.079 3.759 50.907 1.00 96.38 703 ASN A C 1
ATOM 5324 O O . ASN A 1 703 ? -34.437 4.297 50.004 1.00 96.38 703 ASN A O 1
ATOM 5328 N N . GLU A 1 704 ? -36.057 2.890 50.655 1.00 96.88 704 GLU A N 1
ATOM 5329 C CA . GLU A 1 704 ? -36.424 2.465 49.304 1.00 96.88 704 GLU A CA 1
ATOM 5330 C C . GLU A 1 704 ? -37.646 3.205 48.748 1.00 96.88 704 GLU A C 1
ATOM 5332 O O . GLU A 1 704 ? -38.369 3.906 49.460 1.00 96.88 704 GLU A O 1
ATOM 5337 N N . TRP A 1 705 ? -37.893 3.020 47.452 1.00 97.75 705 TRP A N 1
ATOM 5338 C CA . TRP A 1 705 ? -39.179 3.329 46.834 1.00 97.75 705 TRP A CA 1
ATOM 5339 C C . TRP A 1 705 ? -39.759 2.082 46.176 1.00 97.75 705 TRP A C 1
ATOM 5341 O O . TRP A 1 705 ? -39.328 1.693 45.087 1.00 97.75 705 TRP A O 1
ATOM 5351 N N . ASP A 1 706 ? -40.757 1.498 46.832 1.00 95.88 706 ASP A N 1
ATOM 5352 C CA . ASP A 1 706 ? -41.415 0.266 46.406 1.00 95.88 706 ASP A CA 1
ATOM 5353 C C . ASP A 1 706 ? -42.924 0.294 46.725 1.00 95.88 706 ASP A C 1
ATOM 5355 O O . ASP A 1 706 ? -43.393 -0.299 47.698 1.00 95.88 706 ASP A O 1
ATOM 5359 N N . PRO A 1 707 ? -43.738 1.004 45.922 1.00 95.44 707 PRO A N 1
ATOM 5360 C CA . PRO A 1 707 ? -45.178 1.125 46.154 1.00 95.44 707 PRO A CA 1
ATOM 5361 C C . PRO A 1 707 ? -45.948 -0.200 46.012 1.00 95.44 707 PRO A C 1
ATOM 5363 O O . PRO A 1 707 ? -47.150 -0.239 46.289 1.00 95.44 707 PRO A O 1
ATOM 5366 N N . HIS A 1 708 ? -45.294 -1.272 45.556 1.00 92.00 708 HIS A N 1
ATOM 5367 C CA . HIS A 1 708 ? -45.912 -2.565 45.276 1.00 92.00 708 HIS A CA 1
ATOM 5368 C C . HIS A 1 708 ? -45.348 -3.717 46.120 1.00 92.00 708 HIS A C 1
ATOM 5370 O O . HIS A 1 708 ? -45.780 -4.853 45.921 1.00 92.00 708 HIS A O 1
ATOM 5376 N N . ASN A 1 709 ? -44.464 -3.439 47.086 1.00 88.75 709 ASN A N 1
ATOM 5377 C CA . ASN A 1 709 ? -43.834 -4.429 47.971 1.00 88.75 709 ASN A CA 1
ATOM 5378 C C . ASN A 1 709 ? -43.149 -5.573 47.192 1.00 88.75 709 ASN A C 1
ATOM 5380 O O . ASN A 1 709 ? -43.390 -6.755 47.447 1.00 88.75 709 ASN A O 1
ATOM 5384 N N . ARG A 1 710 ? -42.370 -5.215 46.169 1.00 92.31 710 ARG A N 1
ATOM 5385 C CA . ARG A 1 710 ? -41.593 -6.106 45.299 1.00 92.31 710 ARG A CA 1
ATOM 5386 C C . ARG A 1 710 ? -40.115 -6.217 45.681 1.00 92.31 710 ARG A C 1
ATOM 5388 O O . ARG A 1 710 ? -39.390 -6.983 45.044 1.00 92.31 710 ARG A O 1
ATOM 5395 N N . ILE A 1 711 ? -39.666 -5.468 46.678 1.00 92.94 711 ILE A N 1
ATOM 5396 C CA . ILE A 1 711 ? -38.339 -5.550 47.270 1.00 92.94 711 ILE A CA 1
ATOM 5397 C C . ILE A 1 711 ? -38.481 -6.129 48.680 1.00 92.94 711 ILE A C 1
ATOM 5399 O O . ILE A 1 711 ? -39.331 -5.716 49.468 1.00 92.94 711 ILE A O 1
ATOM 5403 N N . HIS A 1 712 ? -37.646 -7.114 49.001 1.00 87.62 712 HIS A N 1
ATOM 5404 C CA . HIS A 1 712 ? -37.599 -7.726 50.325 1.00 87.62 712 HIS A CA 1
ATOM 5405 C C . HIS A 1 712 ? -36.212 -7.560 50.927 1.00 87.62 712 HIS A C 1
ATOM 5407 O O . HIS A 1 712 ? -35.217 -7.958 50.325 1.00 87.62 712 HIS A O 1
ATOM 5413 N N . TRP A 1 713 ? -36.148 -6.996 52.127 1.00 86.94 713 TRP A N 1
ATOM 5414 C CA . TRP A 1 713 ? -34.913 -6.796 52.877 1.00 86.94 713 TRP A CA 1
ATOM 5415 C C . TRP A 1 713 ? -34.821 -7.866 53.966 1.00 86.94 713 TRP A C 1
ATOM 5417 O O . TRP A 1 713 ? -35.556 -7.834 54.948 1.00 86.94 713 TRP A O 1
ATOM 5427 N N . GLY A 1 714 ? -33.952 -8.856 53.772 1.00 75.00 714 GLY A N 1
ATOM 5428 C CA . GLY A 1 714 ? -33.755 -9.960 54.706 1.00 75.00 714 GLY A CA 1
ATOM 5429 C C . GLY A 1 714 ? -33.274 -9.458 56.067 1.00 75.00 714 GLY A C 1
ATOM 5430 O O . GLY A 1 714 ? -32.179 -8.911 56.181 1.00 75.00 714 GLY A O 1
ATOM 5431 N N . GLY A 1 715 ? -34.091 -9.671 57.100 1.00 69.25 715 GLY A N 1
ATOM 5432 C CA . GLY A 1 715 ? -33.904 -9.115 58.445 1.00 69.25 715 GLY A CA 1
ATOM 5433 C C . GLY A 1 715 ? -34.913 -8.015 58.806 1.00 69.25 715 GLY A C 1
ATOM 5434 O O . GLY A 1 715 ? -35.194 -7.831 59.990 1.00 69.25 715 GLY A O 1
ATOM 5435 N N . ASP A 1 716 ? -35.531 -7.367 57.812 1.00 71.31 716 ASP A N 1
ATOM 5436 C CA . ASP A 1 716 ? -36.660 -6.443 57.974 1.00 71.31 716 ASP A CA 1
ATOM 5437 C C . ASP A 1 716 ? -37.973 -7.197 57.693 1.00 71.31 716 ASP A C 1
ATOM 5439 O O . ASP A 1 716 ? -38.528 -7.170 56.594 1.00 71.31 716 ASP A O 1
ATOM 5443 N N . VAL A 1 717 ? -38.485 -7.914 58.694 1.00 70.44 717 VAL A N 1
ATOM 5444 C CA . VAL A 1 717 ? -39.624 -8.821 58.487 1.00 70.44 717 VAL A CA 1
ATOM 5445 C C . VAL A 1 717 ? -40.949 -8.052 58.492 1.00 70.44 717 VAL A C 1
ATOM 5447 O O . VAL A 1 717 ? -41.426 -7.587 59.533 1.00 70.44 717 VAL A O 1
ATOM 5450 N N . ALA A 1 718 ? -41.590 -7.949 57.328 1.00 76.94 718 ALA A N 1
ATOM 5451 C CA . ALA A 1 718 ? -42.856 -7.239 57.174 1.00 76.94 718 ALA A CA 1
ATOM 5452 C C . ALA A 1 718 ? -44.028 -7.932 57.897 1.00 76.94 718 ALA A C 1
ATOM 5454 O O . ALA A 1 718 ? -44.062 -9.147 58.080 1.00 76.94 718 ALA A O 1
ATOM 5455 N N . GLY A 1 719 ? -45.043 -7.148 58.281 1.00 82.00 719 GLY A N 1
ATOM 5456 C CA . GLY A 1 719 ? -46.279 -7.634 58.909 1.00 82.00 719 GLY A CA 1
ATOM 5457 C C . GLY A 1 719 ? -47.011 -8.692 58.082 1.00 82.00 719 GLY A C 1
ATOM 5458 O O . GLY A 1 719 ? -47.357 -9.758 58.581 1.00 82.00 719 GLY A O 1
ATOM 5459 N N . ASN A 1 720 ? -47.278 -8.393 56.815 1.00 86.25 720 ASN A N 1
ATOM 5460 C CA . ASN A 1 720 ? -47.885 -9.319 55.866 1.00 86.25 720 ASN A CA 1
ATOM 5461 C C . ASN A 1 720 ? -47.176 -9.164 54.521 1.00 86.25 720 ASN A C 1
ATOM 5463 O O . ASN A 1 720 ? -46.903 -8.037 54.116 1.00 86.25 720 ASN A O 1
ATOM 5467 N N . VAL A 1 721 ? -46.935 -10.272 53.825 1.00 85.19 721 VAL A N 1
ATOM 5468 C CA . VAL A 1 721 ? -46.276 -10.297 52.513 1.00 85.19 721 VAL A CA 1
ATOM 5469 C C . VAL A 1 721 ? -47.169 -11.014 51.508 1.00 85.19 721 VAL A C 1
ATOM 5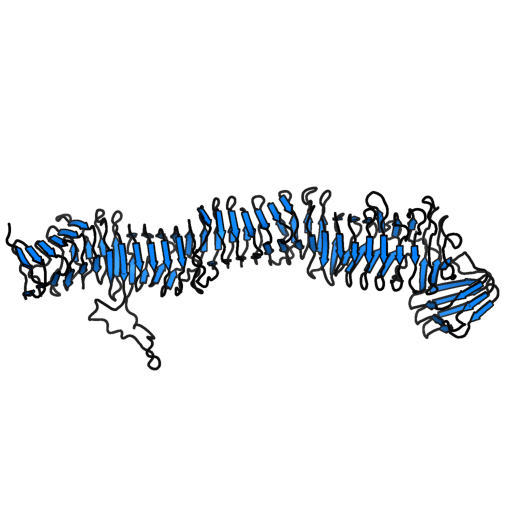471 O O . VAL A 1 721 ? -47.795 -12.022 51.835 1.00 85.19 721 VAL A O 1
ATOM 5474 N N . ALA A 1 722 ? -47.247 -10.492 50.285 1.00 87.62 722 ALA A N 1
ATOM 5475 C CA . ALA A 1 722 ? -47.948 -11.121 49.171 1.00 87.62 722 ALA A CA 1
ATOM 5476 C C . ALA A 1 722 ? -46.960 -11.424 48.033 1.00 87.62 722 ALA A C 1
ATOM 5478 O O . ALA A 1 722 ? -46.436 -10.515 47.399 1.00 87.62 722 ALA A O 1
ATOM 5479 N N . LEU A 1 723 ? -46.729 -12.706 47.761 1.00 87.88 723 LEU A N 1
ATOM 5480 C CA . LEU A 1 723 ? -45.841 -13.206 46.717 1.00 87.88 723 LEU A CA 1
ATOM 5481 C C . LEU A 1 723 ? -46.647 -13.522 45.454 1.00 87.88 723 LEU A C 1
ATOM 5483 O O . LEU A 1 723 ? -47.185 -14.619 45.292 1.00 87.88 723 LEU A O 1
ATOM 5487 N N . GLN A 1 724 ? -46.752 -12.537 44.566 1.00 86.12 724 GLN A N 1
ATOM 5488 C CA . GLN A 1 724 ? -47.523 -12.622 43.321 1.00 86.12 724 GLN A CA 1
ATOM 5489 C C . GLN A 1 724 ? -46.620 -12.443 42.101 1.00 86.12 724 GLN A C 1
ATOM 5491 O O . GLN A 1 724 ? -45.824 -11.512 42.072 1.00 86.12 724 GLN A O 1
ATOM 5496 N N . GLY A 1 725 ? -46.772 -13.278 41.074 1.00 82.25 725 GLY A N 1
ATOM 5497 C CA . GLY A 1 725 ? -45.948 -13.208 39.862 1.00 82.25 725 GLY A CA 1
ATOM 5498 C C . GLY A 1 725 ? -44.490 -13.591 40.116 1.00 82.25 725 GLY A C 1
ATOM 5499 O O . GLY A 1 725 ? -43.593 -12.961 39.569 1.00 82.25 725 GLY A O 1
ATOM 5500 N N . VAL A 1 726 ? -44.259 -14.570 40.993 1.00 86.06 726 VAL A N 1
ATOM 5501 C CA . VAL A 1 726 ? -42.912 -15.052 41.334 1.00 86.06 726 VAL A CA 1
ATOM 5502 C C . VAL A 1 726 ? -42.574 -16.245 40.459 1.00 86.06 726 VAL A C 1
ATOM 5504 O O . VAL A 1 726 ? -43.393 -17.159 40.346 1.00 86.06 726 VAL A O 1
ATOM 5507 N N . ASP A 1 727 ? -41.379 -16.247 39.883 1.00 87.88 727 ASP A N 1
ATOM 5508 C CA . ASP A 1 727 ? -40.833 -17.384 39.144 1.00 87.88 727 ASP A CA 1
ATOM 5509 C C . ASP A 1 727 ? -39.400 -17.645 39.617 1.00 87.88 727 ASP A C 1
ATOM 5511 O O . ASP A 1 727 ? -38.497 -16.854 39.350 1.00 87.88 727 ASP A O 1
ATOM 5515 N N . VAL A 1 728 ? -39.213 -18.715 40.390 1.00 86.06 728 VAL A N 1
ATOM 5516 C CA . VAL A 1 728 ? -37.922 -19.109 40.960 1.00 86.06 728 VAL A CA 1
ATOM 5517 C C . VAL A 1 728 ? -37.309 -20.184 40.074 1.00 86.06 728 VAL A C 1
ATOM 5519 O O . VAL A 1 728 ? -37.783 -21.318 40.046 1.00 86.06 728 VAL A O 1
ATOM 5522 N N . VAL A 1 729 ? -36.274 -19.819 39.328 1.00 87.25 729 VAL A N 1
ATOM 5523 C CA . VAL A 1 729 ? -35.589 -20.658 38.346 1.00 87.25 729 VAL A CA 1
ATOM 5524 C C . VAL A 1 729 ? -34.455 -21.485 38.962 1.00 87.25 729 VAL A C 1
ATOM 5526 O O . VAL A 1 729 ? -34.063 -21.293 40.115 1.00 87.25 729 VAL A O 1
ATOM 5529 N N . SER A 1 730 ? -33.920 -22.421 38.173 1.00 85.56 730 SER A N 1
ATOM 5530 C CA . SER A 1 730 ? -32.788 -23.273 38.553 1.00 85.56 730 SER A CA 1
ATOM 5531 C C . SER A 1 730 ? -31.616 -22.470 39.120 1.00 85.56 730 SER A C 1
ATOM 5533 O O . SER A 1 730 ? -31.208 -21.473 38.529 1.00 85.56 730 SER A O 1
ATOM 5535 N N . GLY A 1 731 ? -31.038 -22.944 40.227 1.00 78.31 731 GLY A N 1
ATOM 5536 C CA . GLY A 1 731 ? -29.868 -22.334 40.871 1.00 78.31 731 GLY A CA 1
ATOM 5537 C C . GLY A 1 731 ? -30.201 -21.248 41.895 1.00 78.31 731 GLY A C 1
ATOM 5538 O O . GLY A 1 731 ? -29.330 -20.857 42.668 1.00 78.31 731 GLY A O 1
ATOM 5539 N N . GLN A 1 732 ? -31.455 -20.794 41.964 1.00 80.50 732 GLN A N 1
ATOM 5540 C CA . GLN A 1 732 ? -31.890 -19.866 43.004 1.00 80.50 732 GLN A CA 1
ATOM 5541 C C . GLN A 1 732 ? -32.157 -20.583 44.331 1.00 80.50 732 GLN A C 1
ATOM 5543 O O . GLN A 1 732 ? -32.764 -21.654 44.355 1.00 80.50 732 GLN A O 1
ATOM 5548 N N . ASP A 1 733 ? -31.769 -19.941 45.432 1.00 83.94 733 ASP A N 1
ATOM 5549 C CA . ASP A 1 733 ? -32.188 -20.272 46.795 1.00 83.94 733 ASP A CA 1
ATOM 5550 C C . ASP A 1 733 ? -32.721 -18.997 47.453 1.00 83.94 733 ASP A C 1
ATOM 5552 O O . ASP A 1 733 ? -31.973 -18.049 47.713 1.00 83.94 733 ASP A O 1
ATOM 5556 N N . ILE A 1 734 ? -34.045 -18.920 47.599 1.00 82.75 734 ILE A N 1
ATOM 5557 C CA . ILE A 1 734 ? -34.742 -17.709 48.035 1.00 82.75 734 ILE A CA 1
ATOM 5558 C C . ILE A 1 734 ? -35.524 -17.995 49.306 1.00 82.75 734 ILE A C 1
ATOM 5560 O O . ILE A 1 734 ? -36.287 -18.952 49.393 1.00 82.75 734 ILE A O 1
ATOM 5564 N N . CYS A 1 735 ? -35.397 -17.109 50.284 1.00 84.75 735 CYS A N 1
ATOM 5565 C CA . CYS A 1 735 ? -36.236 -17.117 51.468 1.00 84.75 735 CYS A CA 1
ATOM 5566 C C . CYS A 1 735 ? -37.165 -15.900 51.458 1.00 84.75 735 CYS A C 1
ATOM 5568 O O . CYS A 1 735 ? -36.719 -14.782 51.197 1.00 84.75 735 CYS A O 1
ATOM 5570 N N . PHE A 1 736 ? -38.444 -16.122 51.755 1.00 86.44 736 PHE A N 1
ATOM 5571 C CA . PHE A 1 736 ? -39.431 -15.074 51.996 1.00 86.44 736 PHE A CA 1
ATOM 5572 C C . PHE A 1 736 ? -40.005 -15.214 53.404 1.00 86.44 736 PHE A C 1
ATOM 5574 O O . PHE A 1 736 ? -40.353 -16.323 53.817 1.00 86.44 736 PHE A O 1
ATOM 5581 N N . ASP A 1 737 ? -40.160 -14.097 54.115 1.00 87.75 737 ASP A N 1
ATOM 5582 C CA . ASP A 1 737 ? -40.679 -14.074 55.478 1.00 87.75 737 ASP A CA 1
ATOM 5583 C C . ASP A 1 737 ? -41.800 -13.044 55.719 1.00 87.75 737 ASP A C 1
ATOM 5585 O O . ASP A 1 737 ? -41.969 -12.079 54.978 1.00 87.75 737 ASP A O 1
ATOM 5589 N N . ALA A 1 738 ? -42.629 -13.279 56.744 1.00 87.06 738 ALA A N 1
ATOM 5590 C CA . ALA A 1 738 ? -43.620 -12.318 57.242 1.00 87.06 738 ALA A CA 1
ATOM 5591 C C . ALA A 1 738 ? -43.941 -12.551 58.728 1.00 87.06 738 ALA A C 1
ATOM 5593 O O . ALA A 1 738 ? -44.185 -13.679 59.142 1.00 87.06 738 ALA A O 1
ATOM 5594 N N . THR A 1 739 ? -44.068 -11.508 59.549 1.00 88.75 739 THR A N 1
ATOM 5595 C CA . THR A 1 739 ? -44.397 -11.678 60.981 1.00 88.75 739 THR A CA 1
ATOM 5596 C C . THR A 1 739 ? -45.837 -12.138 61.232 1.00 88.75 739 THR A C 1
ATOM 5598 O O . THR A 1 739 ? -46.120 -12.773 62.247 1.00 88.75 739 THR A O 1
ATOM 5601 N N . ASN A 1 740 ? -46.767 -11.891 60.301 1.00 91.12 740 ASN A N 1
ATOM 5602 C CA . ASN A 1 740 ? -48.138 -12.404 60.370 1.00 91.12 740 ASN A CA 1
ATOM 5603 C C . ASN A 1 740 ? -48.462 -13.355 59.222 1.00 91.12 740 ASN A C 1
ATOM 5605 O O . ASN A 1 740 ? -48.461 -14.569 59.425 1.00 91.12 740 ASN A O 1
ATOM 5609 N N . THR A 1 741 ? -48.791 -12.830 58.039 1.00 92.50 741 THR A N 1
ATOM 5610 C CA . THR A 1 741 ? -49.305 -13.650 56.933 1.00 92.50 741 THR A CA 1
ATOM 5611 C C . THR A 1 741 ? -48.454 -13.515 55.686 1.00 92.50 741 THR A C 1
ATOM 5613 O O . THR A 1 741 ? -48.270 -12.410 55.183 1.00 92.50 741 THR A O 1
ATOM 5616 N N . LEU A 1 742 ? -48.033 -14.646 55.132 1.00 92.62 742 LEU A N 1
ATOM 5617 C CA . LEU A 1 742 ? -47.410 -14.738 53.820 1.00 92.62 742 LEU A CA 1
ATOM 5618 C C . LEU A 1 742 ? -48.430 -15.347 52.847 1.00 92.62 742 LEU A C 1
ATOM 5620 O O . LEU A 1 742 ? -48.861 -16.485 53.012 1.00 92.62 742 LEU A O 1
ATOM 5624 N N . THR A 1 743 ? -48.892 -14.570 51.871 1.00 92.88 743 THR A N 1
ATOM 5625 C CA . THR A 1 743 ? -49.864 -15.003 50.855 1.00 92.88 743 THR A CA 1
ATOM 5626 C C . THR A 1 743 ? -49.132 -15.288 49.555 1.00 92.88 743 THR A C 1
ATOM 5628 O O . THR A 1 743 ? -48.466 -14.410 49.028 1.00 92.88 743 THR A O 1
ATOM 5631 N N . VAL A 1 744 ? -49.249 -16.502 49.036 1.00 93.38 744 VAL A N 1
ATOM 5632 C CA . VAL A 1 744 ? -48.527 -17.004 47.866 1.00 93.38 744 VAL A CA 1
ATOM 5633 C C . VAL A 1 744 ? -49.524 -17.203 46.729 1.00 93.38 744 VAL A C 1
ATOM 5635 O O . VAL A 1 744 ? -50.528 -17.893 46.916 1.00 93.38 744 VAL A O 1
ATOM 5638 N N . ALA A 1 745 ? -49.252 -16.606 45.567 1.00 91.31 745 ALA A N 1
ATOM 5639 C CA . ALA A 1 745 ? -50.152 -16.570 44.410 1.00 91.31 745 ALA A CA 1
ATOM 5640 C C . ALA A 1 745 ? -51.538 -15.946 44.717 1.00 91.31 745 ALA A C 1
ATOM 5642 O O . ALA A 1 745 ? -51.686 -15.120 45.623 1.00 91.31 745 ALA A O 1
ATOM 5643 N N . GLY A 1 746 ? -52.560 -16.303 43.931 1.00 88.25 746 GLY A N 1
ATOM 5644 C CA . GLY A 1 746 ? -53.942 -15.852 44.099 1.00 88.25 746 GLY A CA 1
ATOM 5645 C C . GLY A 1 746 ? -54.328 -14.626 43.263 1.00 88.25 746 GLY A C 1
ATOM 5646 O O . GLY A 1 746 ? -53.489 -13.884 42.748 1.00 88.25 746 GLY A O 1
ATOM 5647 N N . GLY A 1 747 ? -55.641 -14.424 43.093 1.00 83.31 747 GLY A N 1
ATOM 5648 C CA . GLY A 1 747 ? -56.188 -13.320 42.291 1.00 83.31 747 GLY A CA 1
ATOM 5649 C C . GLY A 1 747 ? -55.811 -13.384 40.805 1.00 83.31 747 GLY A C 1
ATOM 5650 O O . GLY A 1 747 ? -55.699 -12.343 40.169 1.00 83.31 747 GLY A O 1
ATOM 5651 N N . GLY A 1 748 ? -55.564 -14.588 40.273 1.00 84.06 748 GLY A N 1
ATOM 5652 C CA . GLY A 1 748 ? -55.080 -14.806 38.904 1.00 84.06 748 GLY A CA 1
ATOM 5653 C C . GLY A 1 748 ? -53.558 -14.706 38.729 1.00 84.06 748 GLY A C 1
ATOM 5654 O O . GLY A 1 748 ? -53.076 -14.914 37.620 1.00 84.06 748 GLY A O 1
ATOM 5655 N N . ASN A 1 749 ? -52.796 -14.419 39.793 1.00 87.00 749 ASN A N 1
ATOM 5656 C CA . ASN A 1 749 ? -51.330 -14.390 39.760 1.00 87.00 749 ASN A CA 1
ATOM 5657 C C . ASN A 1 749 ? -50.720 -15.769 40.032 1.00 87.00 749 ASN A C 1
ATOM 5659 O O . ASN A 1 749 ? -51.321 -16.605 40.706 1.00 87.00 749 ASN A O 1
ATOM 5663 N N . THR A 1 750 ? -49.483 -15.970 39.576 1.00 91.44 750 THR A N 1
ATOM 5664 C CA . THR A 1 750 ? -48.737 -17.222 39.752 1.00 91.44 750 THR A CA 1
ATOM 5665 C C . THR A 1 750 ? -47.617 -17.103 40.781 1.00 91.44 750 THR A C 1
ATOM 5667 O O . THR A 1 750 ? -47.077 -16.025 41.025 1.00 91.44 750 THR A O 1
ATOM 5670 N N . PHE A 1 751 ? -47.248 -18.236 41.363 1.00 93.00 751 PHE A N 1
ATOM 5671 C CA . PHE A 1 751 ? -46.012 -18.437 42.108 1.00 93.00 751 PHE A CA 1
ATOM 5672 C C . PHE A 1 751 ? -45.436 -19.769 41.639 1.00 93.00 751 PHE A C 1
ATOM 5674 O O . PHE A 1 751 ? -46.034 -20.813 41.900 1.00 93.00 751 PHE A O 1
ATOM 5681 N N . VAL A 1 752 ? -44.337 -19.744 40.895 1.00 92.94 752 VAL A N 1
ATOM 5682 C CA . VAL A 1 752 ? -43.756 -20.935 40.278 1.00 92.94 752 VAL A CA 1
ATOM 5683 C C . VAL A 1 752 ? -42.351 -21.150 40.819 1.00 92.94 752 VAL A C 1
ATOM 5685 O O . VAL A 1 752 ? -41.540 -20.235 40.807 1.00 92.94 752 VAL A O 1
ATOM 5688 N N . VAL A 1 753 ? -42.060 -22.360 41.291 1.00 94.31 753 VAL A N 1
ATOM 5689 C CA . VAL A 1 753 ? -40.686 -22.818 41.538 1.00 94.31 753 VAL A CA 1
ATOM 5690 C C . VAL A 1 753 ? -40.360 -23.840 40.460 1.00 94.31 753 VAL A C 1
ATOM 5692 O O . VAL A 1 753 ? -40.999 -24.894 40.388 1.00 94.31 753 VAL A O 1
ATOM 5695 N N . GLN A 1 754 ? -39.444 -23.489 39.566 1.00 93.50 754 GLN A N 1
ATOM 5696 C CA . GLN A 1 754 ? -38.995 -24.326 38.459 1.00 93.50 754 GLN A CA 1
ATOM 5697 C C . GLN A 1 754 ? -37.996 -25.380 38.947 1.00 93.50 754 GLN A C 1
ATOM 5699 O O . GLN A 1 754 ? -37.489 -25.305 40.065 1.00 93.50 754 GLN A O 1
ATOM 5704 N N . ASP A 1 755 ? -37.711 -26.363 38.090 1.00 94.19 755 ASP A N 1
ATOM 5705 C CA . ASP A 1 755 ? -36.680 -27.379 38.331 1.00 94.19 755 ASP A CA 1
ATOM 5706 C C . ASP A 1 755 ? -35.352 -26.732 38.774 1.00 94.19 755 ASP A C 1
ATOM 5708 O O . ASP A 1 755 ? -34.921 -25.738 38.186 1.00 94.19 755 ASP A O 1
ATOM 5712 N N . GLY A 1 756 ? -34.748 -27.252 39.847 1.00 87.56 756 GLY A N 1
ATOM 5713 C CA . GLY A 1 756 ? -33.521 -26.729 40.454 1.00 87.56 756 GLY A CA 1
ATOM 5714 C C . GLY A 1 756 ? -33.666 -25.452 41.298 1.00 87.56 756 GLY A C 1
ATOM 5715 O O . GLY A 1 756 ? -32.660 -24.984 41.834 1.00 87.56 756 GLY A O 1
ATOM 5716 N N . GLY A 1 757 ? -34.862 -24.862 41.404 1.00 87.88 757 GLY A N 1
ATOM 5717 C CA . GLY A 1 757 ? -35.132 -23.711 42.272 1.00 87.88 757 GLY A CA 1
ATOM 5718 C C . GLY A 1 757 ? -35.447 -24.132 43.711 1.00 87.88 757 GLY A C 1
ATOM 5719 O O . GLY A 1 757 ? -36.142 -25.126 43.928 1.00 87.88 757 GLY A O 1
ATOM 5720 N N . ASN A 1 758 ? -34.967 -23.369 44.696 1.00 89.94 758 ASN A N 1
ATOM 5721 C CA . ASN A 1 758 ? -35.181 -23.615 46.124 1.00 89.94 758 ASN A CA 1
ATOM 5722 C C . ASN A 1 758 ? -35.865 -22.409 46.778 1.00 89.94 758 ASN A C 1
ATOM 5724 O O . ASN A 1 758 ? -35.429 -21.269 46.613 1.00 89.94 758 ASN A O 1
ATOM 5728 N N . VAL A 1 759 ? -36.948 -22.659 47.518 1.00 90.69 759 VAL A N 1
ATOM 5729 C CA . VAL A 1 759 ? -37.686 -21.621 48.246 1.00 90.69 759 VAL A CA 1
ATOM 5730 C C . VAL A 1 759 ? -37.961 -22.028 49.688 1.00 90.69 759 VAL A C 1
ATOM 5732 O O . VAL A 1 759 ? -38.541 -23.084 49.938 1.00 90.69 759 VAL A O 1
ATOM 5735 N N . ASN A 1 760 ? -37.666 -21.129 50.627 1.00 89.56 760 ASN A N 1
ATOM 5736 C CA . ASN A 1 760 ? -38.201 -21.157 51.987 1.00 89.56 760 ASN A CA 1
ATOM 5737 C C . ASN A 1 760 ? -39.274 -20.069 52.164 1.00 89.56 760 ASN A C 1
ATOM 5739 O O . ASN A 1 760 ? -39.058 -18.908 51.825 1.00 89.56 760 ASN A O 1
ATOM 5743 N N . LEU A 1 761 ? -40.435 -20.439 52.700 1.00 91.44 761 LEU A N 1
ATOM 5744 C CA . LEU A 1 761 ? -41.529 -19.535 53.047 1.00 91.44 761 LEU A CA 1
ATOM 5745 C C . LEU A 1 761 ? -41.754 -19.594 54.554 1.00 91.44 761 LEU A C 1
ATOM 5747 O O . LEU A 1 761 ? -42.112 -20.643 55.089 1.00 91.44 761 LEU A O 1
ATOM 5751 N N . ILE A 1 762 ? -41.576 -18.473 55.237 1.00 91.31 762 ILE A N 1
ATOM 5752 C CA . ILE A 1 762 ? -41.631 -18.416 56.695 1.00 91.31 762 ILE A CA 1
ATOM 5753 C C . ILE A 1 762 ? -42.681 -17.392 57.112 1.00 91.31 762 ILE A C 1
ATOM 5755 O O . ILE A 1 762 ? -42.673 -16.263 56.634 1.00 91.31 762 ILE A O 1
ATOM 5759 N N . ALA A 1 763 ? -43.603 -17.740 58.007 1.00 92.50 763 ALA A N 1
ATOM 5760 C CA . ALA A 1 763 ? -44.508 -16.739 58.572 1.00 92.50 763 ALA A CA 1
ATOM 5761 C C . ALA A 1 763 ? -44.718 -16.910 60.074 1.00 92.50 763 ALA A C 1
ATOM 5763 O O . ALA A 1 763 ? -44.690 -18.027 60.568 1.00 92.50 763 ALA A O 1
ATOM 5764 N N . GLY A 1 764 ? -44.991 -15.831 60.805 1.00 90.19 764 GLY A N 1
ATOM 5765 C CA . GLY A 1 764 ? -45.252 -15.916 62.247 1.00 90.19 764 GLY A CA 1
ATOM 5766 C C . GLY A 1 764 ? -46.638 -16.470 62.588 1.00 90.19 764 GLY A C 1
ATOM 5767 O O . GLY A 1 764 ? -46.832 -17.014 63.671 1.00 90.19 764 GLY A O 1
ATOM 5768 N N . HIS A 1 765 ? -47.606 -16.381 61.666 1.00 93.38 765 HIS A N 1
ATOM 5769 C CA . HIS A 1 765 ? -48.970 -16.866 61.907 1.00 93.38 765 HIS A CA 1
ATOM 5770 C C . HIS A 1 765 ? -49.531 -17.734 60.775 1.00 93.38 765 HIS A C 1
ATOM 5772 O O . HIS A 1 765 ? -50.012 -18.833 61.037 1.00 93.38 765 HIS A O 1
ATOM 5778 N N . ASN A 1 766 ? -49.519 -17.259 59.523 1.00 95.12 766 ASN A N 1
ATOM 5779 C CA . ASN A 1 766 ? -50.181 -17.944 58.408 1.00 95.12 766 ASN A CA 1
ATOM 5780 C C . ASN A 1 766 ? -49.334 -17.932 57.131 1.00 95.12 766 ASN A C 1
ATOM 5782 O O . ASN A 1 766 ? -48.859 -16.881 56.716 1.00 95.12 766 ASN A O 1
ATOM 5786 N N . ILE A 1 767 ? -49.269 -19.066 56.432 1.00 96.00 767 ILE A N 1
ATOM 5787 C CA . ILE A 1 767 ? -48.842 -19.130 55.028 1.00 96.00 767 ILE A CA 1
ATOM 5788 C C . ILE A 1 767 ? -50.048 -19.571 54.204 1.00 96.00 767 ILE A C 1
ATOM 5790 O O . ILE A 1 767 ? -50.600 -20.648 54.419 1.00 96.00 767 ILE A O 1
ATOM 5794 N N . ARG A 1 768 ? -50.496 -18.720 53.282 1.00 95.44 768 ARG A N 1
ATOM 5795 C CA . ARG A 1 768 ? -51.666 -18.952 52.432 1.00 95.44 768 ARG A CA 1
ATOM 5796 C C . ARG A 1 768 ? -51.210 -19.223 51.010 1.00 95.44 768 ARG A C 1
ATOM 5798 O O . ARG A 1 768 ? -50.984 -18.281 50.263 1.00 95.44 768 ARG A O 1
ATOM 5805 N N . MET A 1 769 ? -51.099 -20.493 50.636 1.00 95.44 769 MET A N 1
ATOM 5806 C CA . MET A 1 769 ? -50.870 -20.885 49.243 1.00 95.44 769 MET A CA 1
ATOM 5807 C C . MET A 1 769 ? -52.196 -20.910 48.495 1.00 95.44 769 MET A C 1
ATOM 5809 O O . MET A 1 769 ? -53.068 -21.726 48.788 1.00 95.44 769 MET A O 1
ATOM 5813 N N . LEU A 1 770 ? -52.365 -19.974 47.570 1.00 95.81 770 LEU A N 1
ATOM 5814 C CA . LEU A 1 770 ? -53.577 -19.816 46.781 1.00 95.81 770 LEU A CA 1
ATOM 5815 C C . LEU A 1 770 ? -53.404 -20.434 45.388 1.00 95.81 770 LEU A C 1
ATOM 5817 O O . LEU A 1 770 ? -52.307 -20.840 44.986 1.00 95.81 770 LEU A O 1
ATOM 5821 N N . GLU A 1 771 ? -54.511 -20.509 44.648 1.00 94.31 771 GLU A N 1
ATOM 5822 C CA . GLU A 1 771 ? -54.517 -20.930 43.247 1.00 94.31 771 GLU A CA 1
ATOM 5823 C C . GLU A 1 771 ? -53.491 -20.121 42.435 1.00 94.31 771 GLU A C 1
ATOM 5825 O O . GLU A 1 771 ? -53.401 -18.898 42.571 1.00 94.31 771 GLU A O 1
ATOM 5830 N N . GLY A 1 772 ? -52.689 -20.825 41.629 1.00 92.88 772 GLY A N 1
ATOM 5831 C CA . GLY A 1 772 ? -51.526 -20.273 40.926 1.00 92.88 772 GLY A CA 1
ATOM 5832 C C . GLY A 1 772 ? -50.172 -20.628 41.557 1.00 92.88 772 GLY A C 1
ATOM 5833 O O . GLY A 1 772 ? -49.144 -20.376 40.931 1.00 92.88 772 GLY A O 1
ATOM 5834 N N . THR A 1 773 ? -50.152 -21.243 42.746 1.00 96.44 773 THR A N 1
ATOM 5835 C CA . THR A 1 773 ? -48.930 -21.813 43.347 1.00 96.44 773 THR A CA 1
ATOM 5836 C C . THR A 1 773 ? -48.566 -23.137 42.665 1.00 96.44 773 THR A C 1
ATOM 5838 O O . THR A 1 773 ? -49.382 -24.057 42.625 1.00 96.44 773 THR A O 1
ATOM 5841 N N . SER A 1 774 ? -47.348 -23.256 42.136 1.00 95.69 774 SER A N 1
ATOM 5842 C CA . SER A 1 774 ? -46.850 -24.435 41.418 1.00 95.69 774 SER A CA 1
ATOM 5843 C C . SER A 1 774 ? -45.386 -24.711 41.763 1.00 95.69 774 SER A C 1
ATOM 5845 O O . SER A 1 774 ? -44.534 -23.843 41.615 1.00 95.69 774 SER A O 1
ATOM 5847 N N . VAL A 1 775 ? -45.068 -25.950 42.129 1.00 95.62 775 VAL A N 1
ATOM 5848 C CA . VAL A 1 775 ? -43.694 -26.427 42.362 1.00 95.62 775 VAL A CA 1
ATOM 5849 C C . VAL A 1 775 ? -43.422 -27.531 41.343 1.00 95.62 775 VAL A C 1
ATOM 5851 O O . VAL A 1 775 ? -44.137 -28.533 41.310 1.00 95.62 775 VAL A O 1
ATOM 5854 N N . ARG A 1 776 ? -42.470 -27.311 40.432 1.00 95.88 776 ARG A N 1
ATOM 5855 C CA . ARG A 1 776 ? -42.139 -28.256 39.355 1.00 95.88 776 ARG A CA 1
ATOM 5856 C C . ARG A 1 776 ? -41.335 -29.439 39.903 1.00 95.88 776 ARG A C 1
ATOM 5858 O O . ARG A 1 776 ? -40.737 -29.369 40.971 1.00 95.88 776 ARG A O 1
ATOM 5865 N N . SER A 1 777 ? -41.317 -30.546 39.160 1.00 94.50 777 SER A N 1
ATOM 5866 C CA . SER A 1 777 ? -40.453 -31.687 39.490 1.00 94.50 777 SER A CA 1
ATOM 5867 C C . SER A 1 777 ? -38.991 -31.235 39.532 1.00 94.50 777 SER A C 1
ATOM 5869 O O . SER A 1 777 ? -38.552 -30.588 38.589 1.00 94.50 777 SER A O 1
ATOM 5871 N N . GLY A 1 778 ? -38.271 -31.581 40.606 1.00 90.56 778 GLY A N 1
ATOM 5872 C CA . GLY A 1 778 ? -36.873 -31.182 40.835 1.00 90.56 778 GLY A CA 1
ATOM 5873 C C . GLY A 1 778 ? -36.685 -29.834 41.547 1.00 90.56 778 GLY A C 1
ATOM 5874 O O . GLY A 1 778 ? -35.562 -29.473 41.885 1.00 90.56 778 GLY A O 1
ATOM 5875 N N . ALA A 1 779 ? -37.775 -29.122 41.842 1.00 95.00 779 ALA A N 1
ATOM 5876 C CA . ALA A 1 779 ? -37.779 -27.930 42.685 1.00 95.00 779 ALA A CA 1
ATOM 5877 C C . ALA A 1 779 ? -37.918 -28.269 44.182 1.00 95.00 779 ALA A C 1
ATOM 5879 O O . ALA A 1 779 ? -38.494 -29.301 44.545 1.00 95.00 779 ALA A O 1
ATOM 5880 N N . TYR A 1 780 ? -37.482 -27.358 45.054 1.00 94.44 780 TYR A N 1
ATOM 5881 C CA . TYR A 1 780 ? -37.682 -27.424 46.501 1.00 94.44 780 TYR A CA 1
ATOM 5882 C C . TYR A 1 780 ? -38.515 -26.238 46.992 1.00 94.44 780 TYR A C 1
ATOM 5884 O O . TYR A 1 780 ? -38.200 -25.079 46.727 1.00 94.44 780 TYR A O 1
ATOM 5892 N N . LEU A 1 781 ? -39.572 -26.527 47.750 1.00 95.06 781 LEU A N 1
ATOM 5893 C CA . LEU A 1 781 ? -40.327 -25.526 48.495 1.00 95.06 781 LEU A CA 1
ATOM 5894 C C . LEU A 1 781 ? -40.552 -26.034 49.913 1.00 95.06 781 LEU A C 1
ATOM 5896 O O . LEU A 1 781 ? -41.122 -27.107 50.110 1.00 95.06 781 LEU A O 1
ATOM 5900 N N . HIS A 1 782 ? -40.167 -25.229 50.896 1.00 94.06 782 HIS A N 1
ATOM 5901 C CA . HIS A 1 782 ? -40.404 -25.498 52.305 1.00 94.06 782 HIS A CA 1
ATOM 5902 C C . HIS A 1 782 ? -41.132 -24.321 52.942 1.00 94.06 782 HIS A C 1
ATOM 5904 O O . HIS A 1 782 ? -40.651 -23.195 52.918 1.00 94.06 782 HIS A O 1
ATOM 5910 N N . ALA A 1 783 ? -42.318 -24.578 53.489 1.00 94.00 783 ALA A N 1
ATOM 5911 C CA . ALA A 1 783 ? -43.158 -23.561 54.102 1.00 94.00 783 ALA A CA 1
ATOM 5912 C C . ALA A 1 783 ? -43.457 -23.922 55.555 1.00 94.00 783 ALA A C 1
ATOM 5914 O O . ALA A 1 783 ? -43.970 -25.011 55.816 1.00 94.00 783 ALA A O 1
ATOM 5915 N N . TYR A 1 784 ? -43.164 -23.022 56.494 1.00 93.88 784 TYR A N 1
ATOM 5916 C CA . TYR A 1 784 ? -43.353 -23.290 57.918 1.00 93.88 784 TYR A CA 1
ATOM 5917 C C . TYR A 1 784 ? -43.653 -22.030 58.736 1.00 93.88 784 TYR A C 1
ATOM 5919 O O . TYR A 1 784 ? -43.290 -20.912 58.373 1.00 93.88 784 TYR A O 1
ATOM 5927 N N . ILE A 1 785 ? -44.346 -22.224 59.861 1.00 94.94 785 ILE A N 1
ATOM 5928 C CA . ILE A 1 785 ? -44.625 -21.152 60.818 1.00 94.94 785 ILE A CA 1
ATOM 5929 C C . ILE A 1 785 ? -43.484 -21.071 61.828 1.00 94.94 785 ILE A C 1
ATOM 5931 O O . ILE A 1 785 ? -43.125 -22.085 62.426 1.00 94.94 785 ILE A O 1
ATOM 5935 N N . SER A 1 786 ? -42.908 -19.885 62.010 1.00 90.88 786 SER A N 1
ATOM 5936 C CA . SER A 1 786 ? -41.752 -19.669 62.881 1.00 90.88 786 SER A CA 1
ATOM 5937 C C . SER A 1 786 ? -41.672 -18.225 63.367 1.00 90.88 786 SER A C 1
ATOM 5939 O O . SER A 1 786 ? -42.135 -17.308 62.695 1.00 90.88 786 SER A O 1
ATOM 5941 N N . ASN A 1 787 ? -41.027 -18.035 64.519 1.00 84.75 787 ASN A N 1
ATOM 5942 C CA . ASN A 1 787 ? -40.586 -16.722 65.004 1.00 84.75 787 ASN A CA 1
ATOM 5943 C C . ASN A 1 787 ? -39.124 -16.425 64.617 1.00 84.75 787 ASN A C 1
ATOM 5945 O O . ASN A 1 787 ? -38.622 -15.336 64.883 1.00 84.75 787 ASN A O 1
ATOM 5949 N N . GLU A 1 788 ? -38.447 -17.407 64.021 1.00 83.06 788 GLU A N 1
ATOM 5950 C CA . GLU A 1 788 ? -37.163 -17.271 63.342 1.00 83.06 788 GLU A CA 1
ATOM 5951 C C . GLU A 1 788 ? -37.442 -17.148 61.847 1.00 83.06 788 GLU A C 1
ATOM 5953 O O . GLU A 1 788 ? -37.940 -18.092 61.229 1.00 83.06 788 GLU A O 1
ATOM 5958 N N . TYR A 1 789 ? -37.181 -15.963 61.307 1.00 84.12 789 TYR A N 1
ATOM 5959 C CA . TYR A 1 789 ? -37.462 -15.594 59.921 1.00 84.12 789 TYR A CA 1
ATOM 5960 C C . TYR A 1 789 ? -36.253 -15.862 59.023 1.00 84.12 789 TYR A C 1
ATOM 5962 O O . TYR A 1 789 ? -35.377 -16.632 59.414 1.00 84.12 789 TYR A O 1
ATOM 5970 N N . CYS A 1 790 ? -36.200 -15.288 57.819 1.00 76.88 790 CYS A N 1
ATOM 5971 C CA . CYS A 1 790 ? -35.117 -15.565 56.886 1.00 76.88 790 CYS A CA 1
ATOM 5972 C C . CYS A 1 790 ? -33.774 -15.169 57.500 1.00 76.88 790 CYS A C 1
ATOM 5974 O O . CYS A 1 790 ? -33.403 -13.998 57.563 1.00 76.88 790 CYS A O 1
ATOM 5976 N N . THR A 1 791 ? -33.028 -16.167 57.969 1.00 67.81 791 THR A N 1
ATOM 5977 C CA . THR A 1 791 ? -31.654 -15.983 58.402 1.00 67.81 791 THR A CA 1
ATOM 5978 C C . THR A 1 791 ? -30.757 -16.107 57.188 1.00 67.81 791 THR A C 1
ATOM 5980 O O . THR A 1 791 ? -30.860 -17.060 56.419 1.00 67.81 791 THR A O 1
ATOM 5983 N N . LEU A 1 792 ? -29.866 -15.134 57.051 1.00 56.62 792 LEU A N 1
ATOM 5984 C CA . LEU A 1 792 ? -28.677 -15.192 56.214 1.00 56.62 792 LEU A CA 1
ATOM 5985 C C . LEU A 1 792 ? -28.113 -16.618 56.062 1.00 56.62 792 LEU A C 1
ATOM 5987 O O . LEU A 1 792 ? -27.918 -17.289 57.080 1.00 56.62 792 LEU A O 1
ATOM 5991 N N . PRO A 1 793 ? -27.690 -17.042 54.857 1.00 45.28 793 PRO A N 1
ATOM 5992 C CA . PRO A 1 793 ? -26.545 -17.933 54.780 1.00 45.28 793 PRO A CA 1
ATOM 5993 C C . PRO A 1 793 ? -25.409 -17.253 55.563 1.00 45.28 793 PRO A C 1
ATOM 5995 O O . PRO A 1 793 ? -25.154 -16.061 55.338 1.00 45.28 793 PRO A O 1
ATOM 5998 N N . PRO A 1 794 ? -24.762 -17.922 56.533 1.00 36.09 794 PRO A N 1
ATOM 5999 C CA . PRO A 1 794 ? -23.638 -17.323 57.234 1.00 36.09 794 PRO A CA 1
ATOM 6000 C C . PRO A 1 794 ? -22.620 -16.856 56.196 1.00 36.09 794 PRO A C 1
ATOM 6002 O O . PRO A 1 794 ? -22.278 -17.607 55.282 1.00 36.09 794 PRO A O 1
ATOM 6005 N N . ALA A 1 795 ? -22.143 -15.615 56.328 1.00 36.69 795 ALA A N 1
ATOM 6006 C CA . ALA A 1 795 ? -20.970 -15.188 55.587 1.00 36.69 795 ALA A CA 1
ATOM 6007 C C . ALA A 1 795 ? -19.861 -16.189 55.929 1.00 36.69 795 ALA A C 1
ATOM 6009 O O . ALA A 1 795 ? -19.417 -16.244 57.080 1.00 36.69 795 ALA A O 1
ATOM 6010 N N . MET A 1 796 ? -19.453 -17.026 54.973 1.00 31.61 796 MET A N 1
ATOM 6011 C CA . MET A 1 796 ? -18.228 -17.792 55.139 1.00 31.61 796 MET A CA 1
ATOM 6012 C C . MET A 1 796 ? -17.090 -16.775 55.165 1.00 31.61 796 MET A C 1
ATOM 6014 O O . MET A 1 796 ? -16.591 -16.345 54.130 1.00 31.61 796 MET A O 1
ATOM 6018 N N . LEU A 1 797 ? -16.710 -16.358 56.371 1.00 30.44 797 LEU A N 1
ATOM 6019 C CA . LEU A 1 797 ? -15.393 -15.812 56.651 1.00 30.44 797 LEU A CA 1
ATOM 6020 C C . LEU A 1 797 ? -14.387 -16.901 56.267 1.00 30.44 797 LEU A C 1
ATOM 6022 O O . LEU A 1 797 ? -14.089 -17.791 57.062 1.00 30.44 797 LEU A O 1
ATOM 6026 N N . ALA A 1 798 ? -13.907 -16.866 55.026 1.00 28.44 798 ALA A N 1
ATOM 6027 C CA . ALA A 1 798 ? -12.644 -17.497 54.692 1.00 28.44 798 ALA A CA 1
ATOM 6028 C C . ALA A 1 798 ? -11.556 -16.699 55.425 1.00 28.44 798 ALA A C 1
ATOM 6030 O O . ALA A 1 798 ? -11.421 -15.492 55.212 1.00 28.44 798 ALA A O 1
ATOM 6031 N N . ALA A 1 799 ? -10.897 -17.369 56.370 1.00 31.80 799 ALA A N 1
ATOM 6032 C CA . ALA A 1 799 ? -9.754 -16.860 57.120 1.00 31.80 799 ALA A CA 1
ATOM 6033 C C . ALA A 1 799 ? -8.550 -16.566 56.216 1.00 31.80 799 ALA A C 1
ATOM 6035 O O . ALA A 1 799 ? -8.409 -17.266 55.185 1.00 31.80 799 ALA A O 1
#